Protein AF-A0A2J9E9S9-F1 (afdb_monomer)

Nearest PDB structures (foldseek):
  7sg7-assembly1_B  TM=8.277E-01  e=3.838E-14  Lederbergvirus Sf6
  1lkt-assembly2_D  TM=9.061E-01  e=2.021E-12  Lederbergvirus P22
  2xc1-assembly1_A  TM=7.843E-01  e=7.032E-14  Lederbergvirus P22
  2vnl-assembly1_A  TM=7.773E-01  e=2.001E-13  Lederbergvirus P22
  2vky-assembly1_B  TM=6.158E-01  e=5.054E-14  Lederbergvirus P22

Secondary structure (DSSP, 8-state):
-------EE---SSSS-EETTEEEE-TT-EEEEESTTS-TTSGGGB--EEEEPTTS-EEEEPSSEEE-TTS-EEETTEE--EEESS--EEEEE-TTS-EEEEES-SGGG-HHHHHHHHHSTTGGGSSB-TTSSBHHHHHHHHTSTTHHHH-B-TTS-BHHHHHHHHHHHHHHHHHHHHHHHHHHHHHTT--EEEEEEESHHHHTB-SS-TTEE---TT-SS-EESS-HHHHHHHHHHHHH-S-EEEEEEE-TT--HHHHHHH--S----SEEEEE--HHHHHTT--HHHHHHHHHHHHHHHHHTT-EEEEE----TTTTSS-THHHHHHHHHHHHHHHTT-EEE-TTGGGTTS-TTTSBSSSS-B-HHHHHHHHHHHHHHHHHTTTSTT---B-S-EEE-TT---SSEEEE-TT---EEESTT-SSTT--EEEE-TT---EEEEEEEE-SSEEEEEEEEE--TTTEEEEESPPPP--SS---GGGG--GGGSTT--STT-----SEE----STTTTTTS-EEEEEEESSEEEEEEEEE-TTT--SS-EEEEEEEEEE--TTT--SS--TTS----SEEEEEEEES---TT--SPPPPB----EEEEPPGGGSPPTT--TT-S--EEEEEEEEETTEEEEEEEEEEEEE--SSSSEEEEEEEEES-SSEEEEEEEEEE--EEEEE-TT-BTTTTBSSSPEEEE-S-STT----TTSEEEEEEEEE--SBEEEEEEEEE------------

Foldseek 3Di:
DPDPQDWAWPADLPRFQAFLVDRAALAFKWKFKFAAQDDRVDPVGGDWKWWQDPVRDTDTDDDTFTAHRRRATDDPRHRTIMTDSDWIWMWMAGNVGHTRDTDSTRVVSDPVVLVVCCVDPCVQQVADDPPPGGSVVVVVCCVDPCVQVPDADPVGHGNVRVCVVVVLVVLQVLQQVLLVVQLVCLQVQEEFFEEEAEACLLLAAFDFFLQWDQDDDPENGIHAPAALQNLLQVLSCVFRVHRYHYHGHYYYLDALQVSLVPVVDQPPGSEYEYEGQPNCVVVVPDLVVRLVSLLSVSVVCSVSSYHYAYEQQAFQQLCVVHCRSNVSSVVSCVSCVSSNHQYDPNSQLCVLPARLQFDSAGGGGHNLSSSSSSLQVSLCSQQSVSHPLADADPFKDKFFAPDRDSFKGKHKSQPQWDWFQPQALDPVRTKTKGAAQGWTKMKIKGFHPAQKKWKWWAWDDEAQFKKKAKADDDDDDPGDHDPSNRPDSQQYLQQQWNFLGFAGMDTDGDPPVCPCHSPTHGDFMDGGGGMIMMMMTGPRRGHGNHMIITGIMIIGHDHSNPGGRDDDPPDDDDDDWDKWKDKPPDDDPPDDDDDFFDWDFKDWAEDDLQQDADPVLDQQRGDKKKKKKWWDDDVRPPHIKIWIWIWGGDDSAQWTDTGTDDIPDPQKDFPTKGKDAFDWDQPDAALNDRRRGHSVHTRTGGHPDPPPYIYGSRRIIMITGMDGGDGTTMMIMMIDGNPDDPPPPPPDD

pLDDT: mean 80.74, std 15.9, range [24.23, 98.69]

Radius of gyration: 47.9 Å; Cα contacts (8 Å, |Δi|>4): 1697; chains: 1; bounding box: 118×65×141 Å

Structure (mmCIF, N/CA/C/O backbone):
data_AF-A0A2J9E9S9-F1
#
_entry.id   AF-A0A2J9E9S9-F1
#
loop_
_atom_site.group_PDB
_atom_site.id
_atom_site.type_symbol
_atom_site.label_atom_id
_atom_site.label_alt_id
_atom_site.label_comp_id
_atom_site.label_asym_id
_atom_site.label_entity_id
_atom_site.label_seq_id
_atom_site.pdbx_PDB_ins_code
_atom_site.Cartn_x
_atom_site.Cartn_y
_atom_site.Cartn_z
_atom_site.occupancy
_atom_site.B_iso_or_equiv
_atom_site.auth_seq_id
_atom_site.auth_comp_id
_atom_site.auth_asym_id
_atom_site.auth_atom_id
_atom_site.pdbx_PDB_model_num
ATOM 1 N N . MET A 1 1 ? 62.667 -10.399 -57.008 1.00 34.78 1 MET A N 1
ATOM 2 C CA . MET A 1 1 ? 61.565 -11.067 -57.727 1.00 34.78 1 MET A CA 1
ATOM 3 C C . MET A 1 1 ? 62.174 -12.243 -58.458 1.00 34.78 1 MET A C 1
ATOM 5 O O . MET A 1 1 ? 63.194 -12.040 -59.102 1.00 34.78 1 MET A O 1
ATOM 9 N N . ALA A 1 2 ? 61.636 -13.449 -58.279 1.00 30.42 2 ALA A N 1
ATOM 10 C CA . ALA A 1 2 ? 61.960 -14.555 -59.172 1.00 30.42 2 ALA A CA 1
ATOM 11 C C . ALA A 1 2 ? 61.133 -14.348 -60.442 1.00 30.42 2 ALA A C 1
ATOM 13 O O . ALA A 1 2 ? 59.928 -14.126 -60.339 1.00 30.42 2 ALA A O 1
ATOM 14 N N . ASP A 1 3 ? 61.788 -14.344 -61.597 1.00 34.50 3 ASP A N 1
ATOM 15 C CA . ASP A 1 3 ? 61.120 -14.145 -62.877 1.00 34.50 3 ASP A CA 1
ATOM 16 C C . ASP A 1 3 ? 60.377 -15.442 -63.227 1.00 34.50 3 ASP A C 1
ATOM 18 O O . ASP A 1 3 ? 61.000 -16.472 -63.494 1.00 34.50 3 ASP A O 1
ATOM 22 N N . ILE A 1 4 ? 59.046 -15.440 -63.107 1.00 38.62 4 ILE A N 1
ATOM 23 C CA . ILE A 1 4 ? 58.233 -16.630 -63.374 1.00 38.62 4 ILE A CA 1
ATOM 24 C C . ILE A 1 4 ? 58.089 -16.746 -64.888 1.00 38.62 4 ILE A C 1
ATOM 26 O O . ILE A 1 4 ? 57.205 -16.135 -65.485 1.00 38.62 4 ILE A O 1
ATOM 30 N N . THR A 1 5 ? 58.954 -17.547 -65.508 1.00 40.88 5 THR A N 1
ATOM 31 C CA . THR A 1 5 ? 58.857 -17.888 -66.932 1.00 40.88 5 THR A CA 1
ATOM 32 C C . THR A 1 5 ? 57.632 -18.782 -67.156 1.00 40.88 5 THR A C 1
ATOM 34 O O . THR A 1 5 ? 57.707 -20.011 -67.098 1.00 40.88 5 THR A O 1
ATOM 37 N N . ALA A 1 6 ? 56.470 -18.155 -67.336 1.00 47.12 6 ALA A N 1
ATOM 38 C CA . ALA A 1 6 ? 55.202 -18.841 -67.525 1.00 47.12 6 ALA A CA 1
ATOM 39 C C . ALA A 1 6 ? 55.142 -19.470 -68.924 1.00 47.12 6 ALA A C 1
ATOM 41 O O . ALA A 1 6 ? 55.056 -18.788 -69.942 1.00 47.12 6 ALA A O 1
ATOM 42 N N . ASN A 1 7 ? 55.170 -20.800 -68.963 1.00 49.59 7 ASN A N 1
ATOM 43 C CA . ASN A 1 7 ? 55.003 -21.582 -70.181 1.00 49.59 7 ASN A CA 1
ATOM 44 C C . ASN A 1 7 ? 53.515 -21.623 -70.578 1.00 49.59 7 ASN A C 1
ATOM 46 O O . ASN A 1 7 ? 52.771 -22.483 -70.106 1.00 49.59 7 ASN A O 1
ATOM 50 N N . VAL A 1 8 ? 53.081 -20.705 -71.444 1.00 56.50 8 VAL A N 1
ATOM 51 C CA . VAL A 1 8 ? 51.687 -20.611 -71.908 1.00 56.50 8 VAL A CA 1
ATOM 52 C C . VAL A 1 8 ? 51.481 -21.551 -73.095 1.00 56.50 8 VAL A C 1
ATOM 54 O O . VAL A 1 8 ? 52.153 -21.431 -74.120 1.00 56.50 8 VAL A O 1
ATOM 57 N N . VAL A 1 9 ? 50.555 -22.505 -72.973 1.00 60.78 9 VAL A N 1
ATOM 58 C CA . VAL A 1 9 ? 50.230 -23.446 -74.057 1.00 60.78 9 VAL A CA 1
ATOM 59 C C . VAL A 1 9 ? 49.475 -22.718 -75.169 1.00 60.78 9 VAL A C 1
ATOM 61 O O . VAL A 1 9 ? 48.463 -22.066 -74.925 1.00 60.78 9 VAL A O 1
ATOM 64 N N . VAL A 1 10 ? 49.935 -22.879 -76.409 1.00 58.09 10 VAL A N 1
ATOM 65 C CA . VAL A 1 10 ? 49.230 -22.397 -77.601 1.00 58.09 10 VAL A CA 1
ATOM 66 C C . VAL A 1 10 ? 48.124 -23.397 -77.941 1.00 58.09 10 VAL A C 1
ATOM 68 O O . VAL A 1 10 ? 48.303 -24.347 -78.707 1.00 58.09 10 VAL A O 1
ATOM 71 N N . SER A 1 11 ? 46.963 -23.183 -77.332 1.00 63.50 11 SER A N 1
ATOM 72 C CA . SER A 1 11 ? 45.715 -23.883 -77.625 1.00 63.50 11 SER A CA 1
ATOM 73 C C . SER A 1 11 ? 44.580 -22.879 -77.752 1.00 63.50 11 SER A C 1
ATOM 75 O O . SER A 1 11 ? 44.524 -21.904 -77.006 1.00 63.50 11 SER A O 1
ATOM 77 N N . MET A 1 12 ? 43.639 -23.135 -78.658 1.00 64.81 12 MET A N 1
ATOM 78 C CA . MET A 1 12 ? 42.375 -22.405 -78.659 1.00 64.81 12 MET A CA 1
ATOM 79 C C . MET A 1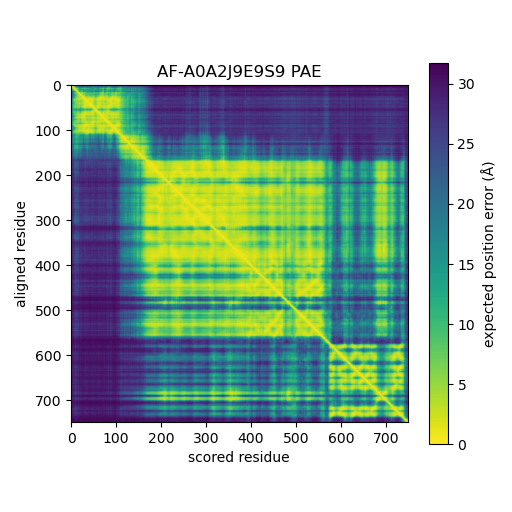 12 ? 41.647 -22.641 -77.319 1.00 64.81 12 MET A C 1
ATOM 81 O O . MET A 1 12 ? 41.652 -23.781 -76.848 1.00 64.81 12 MET A O 1
ATOM 85 N N . PRO A 1 13 ? 41.001 -21.621 -76.711 1.00 60.88 13 PRO A N 1
ATOM 86 C CA . PRO A 1 13 ? 40.265 -21.787 -75.449 1.00 60.88 13 PRO A CA 1
ATOM 87 C C . PRO A 1 13 ? 39.194 -22.896 -75.487 1.00 60.88 13 PRO A C 1
ATOM 89 O O . PRO A 1 13 ? 38.849 -23.476 -74.462 1.00 60.88 13 PRO A O 1
ATOM 92 N N . SER A 1 14 ? 38.713 -23.253 -76.682 1.00 54.00 14 SER A N 1
ATOM 93 C CA . SER A 1 14 ? 38.018 -24.511 -76.974 1.00 54.00 14 SER A CA 1
ATOM 94 C C . SER A 1 14 ? 38.977 -25.541 -77.592 1.00 54.00 14 SER A C 1
ATOM 96 O O . SER A 1 14 ? 39.579 -25.255 -78.622 1.00 54.00 14 SER A O 1
ATOM 98 N N . GLN A 1 15 ? 39.052 -26.760 -77.040 1.00 57.81 15 GLN A N 1
ATOM 99 C CA . GLN A 1 15 ? 40.064 -27.812 -77.319 1.00 57.81 15 GLN A CA 1
ATOM 100 C C . GLN A 1 15 ? 40.328 -28.250 -78.789 1.00 57.81 15 GLN A C 1
ATOM 102 O O . GLN A 1 15 ? 41.232 -29.055 -79.012 1.00 57.81 15 GLN A O 1
ATOM 107 N N . LEU A 1 16 ? 39.581 -27.771 -79.789 1.00 66.62 16 LEU A N 1
ATOM 108 C CA . LEU A 1 16 ? 39.723 -28.122 -81.211 1.00 66.62 16 LEU A CA 1
ATOM 109 C C . LEU A 1 16 ? 39.628 -26.868 -82.093 1.00 66.62 16 LEU A C 1
ATOM 111 O O . LEU A 1 16 ? 38.658 -26.116 -81.982 1.00 66.62 16 LEU A O 1
ATOM 115 N N . PHE A 1 17 ? 40.568 -26.682 -83.029 1.00 67.38 17 PHE A N 1
ATOM 116 C CA . PHE A 1 17 ? 40.478 -25.602 -84.018 1.00 67.38 17 PHE A CA 1
ATOM 117 C C . PHE A 1 17 ? 39.453 -25.972 -85.102 1.00 67.38 17 PHE A C 1
ATOM 119 O O . PHE A 1 17 ? 39.698 -26.809 -85.978 1.00 67.38 17 PHE A O 1
ATOM 126 N N . THR A 1 18 ? 38.284 -25.339 -85.033 1.00 70.69 18 THR A N 1
ATOM 127 C CA . THR A 1 18 ? 37.165 -25.507 -85.975 1.00 70.69 18 THR A CA 1
ATOM 128 C C . THR A 1 18 ? 36.947 -24.239 -86.809 1.00 70.69 18 THR A C 1
ATOM 130 O O . THR A 1 18 ? 37.604 -23.227 -86.582 1.00 70.69 18 THR A O 1
ATOM 133 N N . ALA A 1 19 ? 36.072 -24.276 -87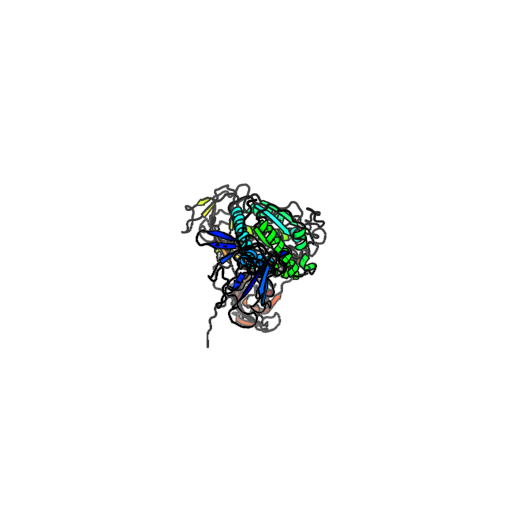.816 1.00 72.50 19 ALA A N 1
ATOM 134 C CA . ALA A 1 19 ? 35.695 -23.087 -88.583 1.00 72.50 19 ALA A CA 1
ATOM 135 C C . ALA A 1 19 ? 34.688 -22.210 -87.817 1.00 72.50 19 ALA A C 1
ATOM 137 O O . ALA A 1 19 ? 33.739 -22.712 -87.220 1.00 72.50 19 ALA A O 1
ATOM 138 N N . SER A 1 20 ? 34.828 -20.883 -87.903 1.00 71.56 20 SER A N 1
ATOM 139 C CA . SER A 1 20 ? 34.003 -19.926 -87.137 1.00 71.56 20 SER A CA 1
ATOM 140 C C . SER A 1 20 ? 32.500 -19.980 -87.442 1.00 71.56 20 SER A C 1
ATOM 142 O O . SER A 1 20 ? 31.688 -19.511 -86.648 1.00 71.56 20 SER A O 1
ATOM 144 N N . ARG A 1 21 ? 32.119 -20.550 -88.593 1.00 72.44 21 ARG A N 1
ATOM 145 C CA . ARG A 1 21 ? 30.733 -20.618 -89.090 1.00 72.44 21 ARG A CA 1
ATOM 146 C C . ARG A 1 21 ? 30.216 -22.043 -89.319 1.00 72.44 21 ARG A C 1
ATOM 148 O O . ARG A 1 21 ? 29.104 -22.202 -89.812 1.00 72.44 21 ARG A O 1
ATOM 155 N N . ALA A 1 22 ? 31.006 -23.075 -89.011 1.00 69.75 22 ALA A N 1
ATOM 156 C CA . ALA A 1 22 ? 30.619 -24.473 -89.214 1.00 69.75 22 ALA A CA 1
ATOM 157 C C . ALA A 1 22 ? 31.423 -25.415 -88.308 1.00 69.75 22 ALA A C 1
ATOM 159 O O . ALA A 1 22 ? 32.634 -25.263 -88.174 1.00 69.75 22 ALA A O 1
ATOM 160 N N . PHE A 1 23 ? 30.779 -26.452 -87.764 1.00 69.12 23 PHE A N 1
ATOM 161 C CA . PHE A 1 23 ? 31.426 -27.452 -86.904 1.00 69.12 23 PHE A CA 1
ATOM 162 C C . PHE A 1 23 ? 32.269 -28.455 -87.721 1.00 69.12 23 PHE A C 1
ATOM 164 O O . PHE A 1 23 ? 31.962 -29.641 -87.831 1.00 69.12 23 PHE A O 1
ATOM 171 N N . LYS A 1 24 ? 33.324 -27.939 -88.358 1.00 78.31 24 LYS A N 1
ATOM 172 C CA . LYS A 1 24 ? 34.293 -28.649 -89.198 1.00 78.31 24 LYS A CA 1
ATOM 173 C C . LYS A 1 24 ? 35.699 -28.268 -88.737 1.00 78.31 24 LYS A C 1
ATOM 175 O O . LYS A 1 24 ? 35.940 -27.101 -88.438 1.00 78.31 24 LYS A O 1
ATOM 180 N N . ALA A 1 25 ? 36.620 -29.229 -88.713 1.00 78.25 25 ALA A N 1
ATOM 181 C CA . ALA A 1 25 ? 38.037 -28.982 -88.453 1.00 78.25 25 ALA A CA 1
ATOM 182 C C . ALA A 1 25 ? 38.625 -27.934 -89.416 1.00 78.25 25 ALA A C 1
ATOM 184 O O . ALA A 1 25 ? 38.327 -27.956 -90.616 1.00 78.25 25 ALA A O 1
ATOM 185 N N . LEU A 1 26 ? 39.499 -27.059 -88.909 1.00 82.94 26 LEU A N 1
ATOM 186 C CA . LEU A 1 26 ? 40.171 -26.030 -89.709 1.00 82.94 26 LEU A CA 1
ATOM 187 C C . LEU A 1 26 ? 41.379 -26.584 -90.486 1.00 82.94 26 LEU A C 1
ATOM 189 O O . LEU A 1 26 ? 42.513 -26.131 -90.348 1.00 82.94 26 LEU A O 1
ATOM 193 N N . ALA A 1 27 ? 41.117 -27.613 -91.289 1.00 83.25 27 ALA A N 1
ATOM 194 C CA . ALA A 1 27 ? 42.110 -28.356 -92.050 1.00 83.25 27 ALA A CA 1
ATOM 195 C C . ALA A 1 27 ? 42.949 -27.453 -92.969 1.00 83.25 27 ALA A C 1
ATOM 197 O O . ALA A 1 27 ? 42.404 -26.717 -93.789 1.00 83.25 27 ALA A O 1
ATOM 198 N N . GLY A 1 28 ? 44.278 -27.527 -92.846 1.00 84.12 28 GLY A N 1
ATOM 199 C CA . GLY A 1 28 ? 45.210 -26.691 -93.611 1.00 84.12 28 GLY A CA 1
ATOM 200 C C . GLY A 1 28 ? 45.292 -25.235 -93.138 1.00 84.12 28 GLY A C 1
ATOM 201 O O . GLY A 1 28 ? 46.001 -24.443 -93.758 1.00 84.12 28 GLY A O 1
ATOM 202 N N . GLY A 1 29 ? 44.590 -24.881 -92.056 1.00 88.44 29 GLY A N 1
ATOM 203 C CA . GLY A 1 29 ? 44.641 -23.558 -91.447 1.00 88.44 29 GLY A CA 1
ATOM 204 C C . GLY A 1 29 ? 46.000 -23.217 -90.832 1.00 88.44 29 GLY A C 1
ATOM 205 O O . GLY A 1 29 ? 46.878 -24.069 -90.660 1.00 88.44 29 GLY A O 1
ATOM 206 N N . LYS A 1 30 ? 46.158 -21.937 -90.501 1.00 91.25 30 LYS A N 1
ATOM 207 C CA . LYS A 1 30 ? 47.388 -21.313 -90.008 1.00 91.25 30 LYS A CA 1
ATOM 208 C C . LYS A 1 30 ? 47.121 -20.593 -88.694 1.00 91.25 30 LYS A C 1
ATOM 210 O O . LYS A 1 30 ? 46.177 -19.811 -88.600 1.00 91.25 30 LYS A O 1
ATOM 215 N N . ILE A 1 31 ? 47.978 -20.815 -87.707 1.00 91.56 31 ILE A N 1
ATOM 216 C CA . ILE A 1 31 ? 47.947 -20.114 -86.422 1.00 91.56 31 ILE A CA 1
ATOM 217 C C . ILE A 1 31 ? 49.133 -19.153 -86.373 1.00 91.56 31 ILE A C 1
ATOM 219 O O . ILE A 1 31 ? 50.272 -19.546 -86.644 1.00 91.56 31 ILE A O 1
ATOM 223 N N . TYR A 1 32 ? 48.845 -17.909 -86.012 1.00 92.44 32 TYR A N 1
ATOM 224 C CA . TYR A 1 32 ? 49.805 -16.836 -85.795 1.00 92.44 32 TYR A CA 1
ATOM 225 C C . TYR A 1 32 ? 49.712 -16.366 -84.343 1.00 92.44 32 TYR A C 1
ATOM 227 O O . TYR A 1 32 ? 48.613 -16.171 -83.829 1.00 92.44 32 TYR A O 1
ATOM 235 N N . ILE A 1 33 ? 50.862 -16.168 -83.709 1.00 92.94 33 ILE A N 1
ATOM 236 C CA . ILE A 1 33 ? 51.047 -15.879 -82.287 1.00 92.94 33 ILE A CA 1
ATOM 237 C C . ILE A 1 33 ? 51.923 -14.631 -82.150 1.00 92.94 33 ILE A C 1
ATOM 239 O O . ILE A 1 33 ? 53.019 -14.575 -82.713 1.00 92.94 33 ILE A O 1
ATOM 243 N N . GLY A 1 34 ? 51.462 -13.621 -81.419 1.00 92.06 34 GLY A N 1
ATOM 244 C CA . GLY A 1 34 ? 52.138 -12.324 -81.349 1.00 92.06 34 GLY A CA 1
ATOM 245 C C . GLY A 1 34 ? 51.998 -11.622 -80.011 1.00 92.06 34 GLY A C 1
ATOM 246 O O . GLY A 1 34 ? 51.490 -12.179 -79.044 1.00 92.06 34 GLY A O 1
ATOM 247 N N . LYS A 1 35 ? 52.485 -10.386 -79.948 1.00 90.25 35 LYS A N 1
ATOM 248 C CA . LYS A 1 35 ? 52.410 -9.546 -78.750 1.00 90.25 35 LYS A CA 1
ATOM 249 C C . LYS A 1 35 ? 50.950 -9.221 -78.439 1.00 90.25 35 LYS A C 1
ATOM 251 O O . LYS A 1 35 ? 50.165 -8.974 -79.360 1.00 90.25 35 LYS A O 1
ATOM 256 N N . ILE A 1 36 ? 50.609 -9.193 -77.152 1.00 89.69 36 ILE A N 1
ATOM 257 C CA . ILE A 1 36 ? 49.271 -8.836 -76.660 1.00 89.69 36 ILE A CA 1
ATOM 258 C C . ILE A 1 36 ? 48.765 -7.542 -77.323 1.00 89.69 36 ILE A C 1
ATOM 260 O O . ILE A 1 36 ? 49.529 -6.604 -77.548 1.00 89.69 36 ILE A O 1
ATOM 264 N N . ASP A 1 37 ? 47.477 -7.539 -77.668 1.00 87.00 37 ASP A N 1
ATOM 265 C CA . ASP A 1 37 ? 46.735 -6.466 -78.341 1.00 87.00 37 ASP A CA 1
ATOM 266 C C . ASP A 1 37 ? 47.286 -6.054 -79.735 1.00 87.00 37 ASP A C 1
ATOM 268 O O . ASP A 1 37 ? 46.885 -5.029 -80.288 1.00 87.00 37 ASP A O 1
ATOM 272 N N . THR A 1 38 ? 48.159 -6.865 -80.357 1.00 90.06 38 THR A N 1
ATOM 273 C CA . THR A 1 38 ? 48.663 -6.650 -81.734 1.00 90.06 38 THR A CA 1
ATOM 274 C C . THR A 1 38 ? 48.217 -7.740 -82.715 1.00 90.06 38 THR A C 1
ATOM 276 O O . THR A 1 38 ? 47.894 -8.859 -82.309 1.00 90.06 38 THR A O 1
ATOM 279 N N . ASP A 1 39 ? 48.193 -7.424 -84.015 1.00 90.12 39 ASP A N 1
ATOM 280 C CA . ASP A 1 39 ? 47.927 -8.382 -85.100 1.00 90.12 39 ASP A CA 1
ATOM 281 C C . ASP A 1 39 ? 49.165 -9.271 -85.353 1.00 90.12 39 ASP A C 1
ATOM 283 O O . ASP A 1 39 ? 50.192 -8.752 -85.807 1.00 90.12 39 ASP A O 1
ATOM 287 N N . PRO A 1 40 ? 49.101 -10.592 -85.092 1.00 91.06 40 PRO A N 1
ATOM 288 C CA . PRO A 1 40 ? 50.239 -11.497 -85.217 1.00 91.06 40 PRO A CA 1
ATOM 289 C C . PRO A 1 40 ? 50.495 -11.972 -86.657 1.00 91.06 40 PRO A C 1
ATOM 291 O O . PRO A 1 40 ? 51.492 -12.650 -86.908 1.00 91.06 40 PRO A O 1
ATOM 294 N N . THR A 1 41 ? 49.641 -11.635 -87.629 1.00 89.69 41 THR A N 1
ATOM 295 C CA . THR A 1 41 ? 49.920 -11.930 -89.046 1.00 89.69 41 THR A CA 1
ATOM 296 C C . THR A 1 41 ? 51.089 -11.092 -89.581 1.00 89.69 41 THR A C 1
ATOM 298 O O . THR A 1 41 ? 51.775 -11.508 -90.517 1.00 89.69 41 THR A O 1
ATOM 301 N N . ILE A 1 42 ? 51.384 -9.958 -88.931 1.00 91.69 42 ILE A N 1
ATOM 302 C CA . ILE A 1 42 ? 52.509 -9.070 -89.234 1.00 91.69 42 ILE A CA 1
ATOM 303 C C . ILE A 1 42 ? 53.794 -9.597 -88.553 1.00 91.69 42 ILE A C 1
ATOM 305 O O . ILE A 1 42 ? 53.835 -9.680 -87.324 1.00 91.69 42 ILE A O 1
ATOM 309 N N . PRO A 1 43 ? 54.890 -9.882 -89.289 1.00 88.81 43 PRO A N 1
ATOM 310 C CA . PRO A 1 43 ? 56.100 -10.485 -88.712 1.00 88.81 43 PRO A CA 1
ATOM 311 C C . PRO A 1 43 ? 56.763 -9.711 -87.558 1.00 88.81 43 PRO A C 1
ATOM 313 O O . PRO A 1 43 ? 57.332 -10.328 -86.666 1.00 88.81 43 PRO A O 1
ATOM 316 N N . SER A 1 44 ? 56.673 -8.375 -87.517 1.00 90.38 44 SER A N 1
ATOM 317 C CA . SER A 1 44 ? 57.222 -7.549 -86.418 1.00 90.38 44 SER A CA 1
ATOM 318 C C . SER A 1 44 ? 56.500 -7.725 -85.074 1.00 90.38 44 SER A C 1
ATOM 320 O O . SER A 1 44 ? 57.019 -7.343 -84.016 1.00 90.38 44 SER A O 1
ATOM 322 N N . ASN A 1 45 ? 55.284 -8.265 -85.127 1.00 92.12 45 ASN A N 1
ATOM 323 C CA . ASN A 1 45 ? 54.402 -8.453 -83.985 1.00 92.12 45 ASN A CA 1
ATOM 324 C C . ASN A 1 45 ? 54.474 -9.885 -83.441 1.00 92.12 45 ASN A C 1
ATOM 326 O O . ASN A 1 45 ? 54.001 -10.127 -82.335 1.00 92.12 45 ASN A O 1
ATOM 330 N N . GLN A 1 46 ? 55.067 -10.819 -84.190 1.00 91.94 46 GLN A N 1
ATOM 331 C CA . GLN A 1 46 ? 55.175 -12.224 -83.806 1.00 91.94 46 GLN A CA 1
ATOM 332 C C . GLN A 1 46 ? 56.136 -12.418 -82.627 1.00 91.94 46 GLN A C 1
ATOM 334 O O . GLN A 1 46 ? 57.173 -11.760 -82.534 1.00 91.94 46 GLN A O 1
ATOM 339 N N . VAL A 1 47 ? 55.783 -13.348 -81.738 1.00 90.25 47 VAL A N 1
ATOM 340 C CA . VAL A 1 47 ? 56.631 -13.802 -80.622 1.00 90.25 47 VAL A CA 1
ATOM 341 C C . VAL A 1 47 ? 57.174 -15.203 -80.909 1.00 90.25 47 VAL A C 1
ATOM 343 O O . VAL A 1 47 ? 56.669 -15.911 -81.785 1.00 90.25 47 VAL A O 1
ATOM 346 N N . GLN A 1 48 ? 58.233 -15.622 -80.215 1.00 91.12 48 GLN A N 1
ATOM 347 C CA . GLN A 1 48 ? 58.835 -16.931 -80.472 1.00 91.12 48 GLN A CA 1
ATOM 348 C C . GLN A 1 48 ? 57.958 -18.056 -79.905 1.00 91.12 48 GLN A C 1
ATOM 350 O O . GLN A 1 48 ? 57.711 -18.125 -78.702 1.00 91.12 48 GLN A O 1
ATOM 355 N N . VAL A 1 49 ? 57.535 -18.970 -80.781 1.00 89.38 49 VAL A N 1
ATOM 356 C CA . VAL A 1 49 ? 56.823 -20.200 -80.407 1.00 89.38 49 VAL A CA 1
ATOM 357 C C . VAL A 1 49 ? 57.812 -21.358 -80.308 1.00 89.38 49 VAL A C 1
ATOM 359 O O . VAL A 1 49 ? 58.742 -21.462 -81.112 1.00 89.38 49 VAL A O 1
ATOM 362 N N . TYR A 1 50 ? 57.590 -22.253 -79.352 1.00 86.56 50 TYR A N 1
ATOM 363 C CA . TYR A 1 50 ? 58.365 -23.473 -79.161 1.00 86.56 50 TYR A CA 1
ATOM 364 C C . TYR A 1 50 ? 57.464 -24.710 -79.226 1.00 86.56 50 TYR A C 1
ATOM 366 O O . TYR A 1 50 ? 56.284 -24.641 -78.885 1.00 86.56 50 TYR A O 1
ATOM 374 N N . VAL A 1 51 ? 58.022 -25.853 -79.624 1.00 85.81 51 VAL A N 1
ATOM 375 C CA . VAL A 1 51 ? 57.429 -27.182 -79.400 1.00 85.81 51 VAL A CA 1
ATOM 376 C C . VAL A 1 51 ? 58.081 -27.815 -78.178 1.00 85.81 51 VAL A C 1
ATOM 378 O O . VAL A 1 51 ? 59.306 -27.783 -78.045 1.00 85.81 51 VAL A O 1
ATOM 381 N N . SER A 1 52 ? 57.260 -28.398 -77.304 1.00 77.56 52 SER A N 1
ATOM 382 C CA . SER A 1 52 ? 57.722 -29.167 -76.145 1.00 77.56 52 SER A CA 1
ATOM 383 C C . SER A 1 52 ? 57.864 -30.647 -76.500 1.00 77.56 52 SER A C 1
ATOM 385 O O . SER A 1 52 ? 56.889 -31.283 -76.906 1.00 77.56 52 SER A O 1
ATOM 387 N N . ASN A 1 53 ? 59.066 -31.198 -76.330 1.00 73.81 53 ASN A N 1
ATOM 388 C CA . ASN A 1 53 ? 59.315 -32.637 -76.429 1.00 73.81 53 ASN A CA 1
ATOM 389 C C . ASN A 1 53 ? 58.954 -33.358 -75.117 1.00 73.81 53 ASN A C 1
ATOM 391 O O . ASN A 1 53 ? 58.942 -32.752 -74.048 1.00 73.81 53 ASN A O 1
ATOM 395 N N . GLU A 1 54 ? 58.766 -34.681 -75.167 1.00 69.25 54 GLU A N 1
ATOM 396 C CA . GLU A 1 54 ? 58.442 -35.512 -73.987 1.00 69.25 54 GLU A CA 1
ATOM 397 C C . GLU A 1 54 ? 59.482 -35.425 -72.851 1.00 69.25 54 GLU A C 1
ATOM 399 O O . GLU A 1 54 ? 59.153 -35.641 -71.689 1.00 69.25 54 GLU A O 1
ATOM 404 N N . ASN A 1 55 ? 60.730 -35.066 -73.169 1.00 68.75 55 ASN A N 1
ATOM 405 C CA . ASN A 1 55 ? 61.810 -34.851 -72.200 1.00 68.75 55 ASN A CA 1
ATOM 406 C C . ASN A 1 55 ? 61.878 -33.413 -71.634 1.00 68.75 55 ASN A C 1
ATOM 408 O O . ASN A 1 55 ? 62.852 -33.069 -70.968 1.00 68.75 55 ASN A O 1
ATOM 412 N N . GLY A 1 56 ? 60.897 -32.556 -71.937 1.00 64.31 56 GLY A N 1
ATOM 413 C CA . GLY A 1 56 ? 60.830 -31.162 -71.484 1.00 64.31 56 GLY A CA 1
ATOM 414 C C . GLY A 1 56 ? 61.701 -30.169 -72.264 1.00 64.31 56 GLY A C 1
ATOM 415 O O . GLY A 1 56 ? 61.636 -28.972 -71.988 1.00 64.31 56 GLY A O 1
ATOM 416 N N . SER A 1 57 ? 62.494 -30.615 -73.246 1.00 74.88 57 SER A N 1
ATOM 417 C CA . SER A 1 57 ? 63.261 -29.699 -74.104 1.00 74.88 57 SER A CA 1
ATOM 418 C C . SER A 1 57 ? 62.351 -28.903 -75.049 1.00 74.88 57 SER A C 1
ATOM 420 O O . SER A 1 57 ? 61.361 -29.426 -75.567 1.00 74.88 57 SER A O 1
ATOM 422 N N . GLN A 1 58 ? 62.700 -27.633 -75.273 1.00 80.88 58 GLN A N 1
ATOM 423 C CA . GLN A 1 58 ? 61.977 -26.705 -76.143 1.00 80.88 58 GLN A CA 1
ATOM 424 C C . GLN A 1 58 ? 62.727 -26.518 -77.468 1.00 80.88 58 GLN A C 1
ATOM 426 O O . GLN A 1 58 ? 63.910 -26.177 -77.470 1.00 80.88 58 GLN A O 1
ATOM 431 N N . ILE A 1 59 ? 62.038 -26.709 -78.596 1.00 85.00 59 ILE A N 1
ATOM 432 C CA . ILE A 1 59 ? 62.570 -26.442 -79.942 1.00 85.00 59 ILE A CA 1
ATOM 433 C C . ILE A 1 59 ? 61.867 -25.200 -80.506 1.00 85.00 59 ILE A C 1
ATOM 435 O O . ILE A 1 59 ? 60.638 -25.225 -80.588 1.00 85.00 59 ILE A O 1
ATOM 439 N N . PRO A 1 60 ? 62.579 -24.127 -80.905 1.00 87.19 60 PRO A N 1
ATOM 440 C CA . PRO A 1 60 ? 61.954 -22.962 -81.529 1.00 87.19 60 PRO A CA 1
ATOM 441 C C . PRO A 1 60 ? 61.395 -23.326 -82.910 1.00 87.19 60 PRO A C 1
ATOM 443 O O . PRO A 1 60 ? 62.074 -23.955 -83.723 1.00 87.19 60 PRO A O 1
ATOM 446 N N . VAL A 1 61 ? 60.157 -22.913 -83.185 1.00 87.75 61 VAL A N 1
ATOM 447 C CA . VAL A 1 61 ? 59.446 -23.212 -84.434 1.00 87.75 61 VAL A CA 1
ATOM 448 C C . VAL A 1 61 ? 59.087 -21.918 -85.173 1.00 87.75 61 VAL A C 1
ATOM 450 O O . VAL A 1 61 ? 58.596 -20.979 -84.542 1.00 87.75 61 VAL A O 1
ATOM 453 N N . PRO A 1 62 ? 59.322 -21.831 -86.500 1.00 87.50 62 PRO A N 1
ATOM 454 C CA . PRO A 1 62 ? 58.879 -20.695 -87.302 1.00 87.50 62 PRO A CA 1
ATOM 455 C C . PRO A 1 62 ? 57.353 -20.663 -87.442 1.00 87.50 62 PRO A C 1
ATOM 457 O O . PRO A 1 62 ? 56.693 -21.698 -87.501 1.00 87.50 62 PRO A O 1
ATOM 460 N N . GLN A 1 63 ? 56.806 -19.457 -87.551 1.00 90.50 63 GLN A N 1
ATOM 461 C CA . GLN A 1 63 ? 55.382 -19.225 -87.773 1.00 90.50 63 GLN A CA 1
ATOM 462 C C . GLN A 1 63 ? 55.066 -19.033 -89.271 1.00 90.50 63 GLN A C 1
ATOM 464 O O . GLN A 1 63 ? 55.941 -18.586 -90.017 1.00 90.50 63 GLN A O 1
ATOM 469 N N . PRO A 1 64 ? 53.834 -19.322 -89.740 1.00 91.00 64 PRO A N 1
ATOM 470 C CA . PRO A 1 64 ? 52.680 -19.820 -88.984 1.00 91.00 64 PRO A CA 1
ATOM 471 C C . PRO A 1 64 ? 52.783 -21.297 -88.596 1.00 91.00 64 PRO A C 1
ATOM 473 O O . PRO A 1 64 ? 53.385 -22.105 -89.303 1.00 91.00 64 PRO A O 1
ATOM 476 N N . LEU A 1 65 ? 52.102 -21.661 -87.510 1.00 90.75 65 LEU A N 1
ATOM 477 C CA . LEU A 1 65 ? 51.890 -23.059 -87.131 1.00 90.75 65 LEU A CA 1
ATOM 478 C C . LEU A 1 65 ? 50.770 -23.639 -88.006 1.00 90.75 65 LEU A C 1
ATOM 480 O O . LEU A 1 65 ? 49.768 -22.966 -88.252 1.00 90.75 65 LEU A O 1
ATOM 484 N N . LEU A 1 66 ? 50.921 -24.875 -88.481 1.00 89.12 66 LEU A N 1
ATOM 485 C CA . LEU A 1 66 ? 49.966 -25.497 -89.405 1.00 89.12 66 LEU A CA 1
ATOM 486 C C . LEU A 1 66 ? 48.940 -26.357 -88.665 1.00 89.12 66 LEU A C 1
ATOM 488 O O . LEU A 1 66 ? 49.283 -27.028 -87.695 1.00 89.12 66 LEU A O 1
ATOM 492 N N . ILE A 1 67 ? 47.703 -26.392 -89.160 1.00 88.44 67 ILE A N 1
ATOM 493 C CA . ILE A 1 67 ? 46.621 -27.242 -88.645 1.00 88.44 67 ILE A CA 1
ATOM 494 C C . ILE A 1 67 ? 46.402 -28.433 -89.592 1.00 88.44 67 ILE A C 1
ATOM 496 O O . ILE A 1 67 ? 46.237 -28.267 -90.803 1.00 88.44 67 ILE A O 1
ATOM 500 N N . ASN A 1 68 ? 46.385 -29.654 -89.054 1.00 86.19 68 ASN A N 1
ATOM 501 C CA . ASN A 1 68 ? 46.151 -30.870 -89.837 1.00 86.19 68 ASN A CA 1
ATOM 502 C C . ASN A 1 68 ? 44.669 -31.085 -90.198 1.00 86.19 68 ASN A C 1
ATOM 504 O O . ASN A 1 68 ? 43.777 -30.371 -89.748 1.00 86.19 68 ASN A O 1
ATOM 508 N N . GLN A 1 69 ? 44.398 -32.127 -90.989 1.00 83.19 69 GLN A N 1
ATOM 509 C CA . GLN A 1 69 ? 43.047 -32.484 -91.448 1.00 83.19 69 GLN A CA 1
ATOM 510 C C . GLN A 1 69 ? 42.038 -32.756 -90.312 1.00 83.19 69 GLN A C 1
ATOM 512 O O . GLN A 1 69 ? 40.834 -32.674 -90.539 1.00 83.19 69 GLN A O 1
ATOM 517 N N . ALA A 1 70 ? 42.511 -33.052 -89.096 1.00 79.69 70 ALA A N 1
ATOM 518 C CA . ALA A 1 70 ? 41.684 -33.310 -87.918 1.00 79.69 70 ALA A CA 1
ATOM 519 C C . ALA A 1 70 ? 41.507 -32.082 -86.997 1.00 79.69 70 ALA A C 1
ATOM 521 O O . ALA A 1 70 ? 40.830 -32.190 -85.979 1.00 79.69 70 ALA A O 1
ATOM 522 N N . GLY A 1 71 ? 42.069 -30.914 -87.341 1.00 82.69 71 GLY A N 1
ATOM 523 C CA . GLY A 1 71 ? 41.905 -29.678 -86.560 1.00 82.69 71 GLY A CA 1
ATOM 524 C C . GLY A 1 71 ? 42.924 -29.497 -85.429 1.00 82.69 71 GLY A C 1
ATOM 525 O O . GLY A 1 71 ? 42.718 -28.660 -84.551 1.00 82.69 71 GLY A O 1
ATOM 526 N N . TYR A 1 72 ? 44.022 -30.260 -85.446 1.00 83.81 72 TYR A N 1
ATOM 527 C CA . TYR A 1 72 ? 45.109 -30.149 -84.469 1.00 83.81 72 TYR A CA 1
ATOM 528 C C . TYR A 1 72 ? 46.322 -29.416 -85.050 1.00 83.81 72 TYR A C 1
ATOM 530 O O . TYR A 1 72 ? 46.660 -29.648 -86.216 1.00 83.81 72 TYR A O 1
ATOM 538 N N . PRO A 1 73 ? 47.022 -28.589 -84.255 1.00 86.44 73 PRO A N 1
ATOM 539 C CA . PRO A 1 73 ? 48.270 -27.977 -84.681 1.00 86.44 73 PRO A CA 1
ATOM 540 C C . PRO A 1 73 ? 49.373 -29.045 -84.810 1.00 86.44 73 PRO A C 1
ATOM 542 O O . PRO A 1 73 ? 49.468 -29.969 -83.995 1.00 86.44 73 PRO A O 1
ATOM 545 N N . VAL A 1 74 ? 50.207 -28.934 -85.846 1.00 85.50 74 VAL A N 1
ATOM 546 C CA . VAL A 1 74 ? 51.240 -29.923 -86.188 1.00 85.50 74 VAL A CA 1
ATOM 547 C C . VAL A 1 74 ? 52.610 -29.309 -86.455 1.00 85.50 74 VAL A C 1
ATOM 549 O O . VAL A 1 74 ? 52.733 -28.248 -87.065 1.00 85.50 74 VAL A O 1
ATOM 552 N N . TYR A 1 75 ? 53.654 -30.039 -86.061 1.00 85.25 75 TYR A N 1
ATOM 553 C CA . TYR A 1 75 ? 55.048 -29.779 -86.421 1.00 85.25 75 TYR A CA 1
ATOM 554 C C . TYR A 1 75 ? 55.600 -31.002 -87.161 1.00 85.25 75 TYR A C 1
ATOM 556 O O . TYR A 1 75 ? 55.381 -32.136 -86.740 1.00 85.25 75 TYR A O 1
ATOM 564 N N . GLY A 1 76 ? 56.235 -30.802 -88.320 1.00 81.12 76 GLY A N 1
ATOM 565 C CA . GLY A 1 76 ? 56.707 -31.915 -89.162 1.00 81.12 76 GLY A CA 1
ATOM 566 C C . GLY A 1 76 ? 55.610 -32.894 -89.626 1.00 81.12 76 GLY A C 1
ATOM 567 O O . GLY A 1 76 ? 55.917 -34.019 -90.003 1.00 81.12 76 GLY A O 1
ATOM 568 N N . GLY A 1 77 ? 54.332 -32.495 -89.570 1.00 79.56 77 GLY A N 1
ATOM 569 C CA . GLY A 1 77 ? 53.173 -33.347 -89.874 1.00 79.56 77 GLY A CA 1
ATOM 570 C C . GLY A 1 77 ? 52.627 -34.165 -88.694 1.00 79.56 77 GLY A C 1
ATOM 571 O O . GLY A 1 77 ? 51.543 -34.735 -88.816 1.00 79.56 77 GLY A O 1
ATOM 572 N N . GLN A 1 78 ? 53.310 -34.188 -87.545 1.00 81.25 78 GLN A N 1
ATOM 573 C CA . GLN A 1 78 ? 52.842 -34.837 -86.314 1.00 81.25 78 GLN A CA 1
ATOM 574 C C . GLN A 1 78 ? 52.160 -33.829 -85.380 1.00 81.25 78 GLN A C 1
ATOM 576 O O . GLN A 1 78 ? 52.521 -32.653 -85.364 1.00 81.25 78 GLN A O 1
ATOM 581 N N . ILE A 1 79 ? 51.170 -34.280 -84.600 1.00 81.50 79 ILE A N 1
ATOM 582 C CA . ILE A 1 79 ? 50.496 -33.440 -83.594 1.00 81.50 79 ILE A CA 1
ATOM 583 C C . ILE A 1 79 ? 51.511 -33.057 -82.520 1.00 81.50 79 ILE A C 1
ATOM 585 O O . ILE A 1 79 ? 52.127 -33.928 -81.913 1.00 81.50 79 ILE A O 1
ATOM 589 N N . ALA A 1 80 ? 51.666 -31.755 -82.293 1.00 80.62 80 ALA A N 1
ATOM 590 C CA . ALA A 1 80 ? 52.655 -31.206 -81.376 1.00 80.62 80 ALA A CA 1
ATOM 591 C C . ALA A 1 80 ? 52.000 -30.223 -80.400 1.00 80.62 80 ALA A C 1
ATOM 593 O O . ALA A 1 80 ? 51.045 -29.524 -80.744 1.00 80.62 80 ALA A O 1
ATOM 594 N N . LYS A 1 81 ? 52.529 -30.155 -79.173 1.00 79.88 81 LYS A N 1
ATOM 595 C CA . LYS A 1 81 ? 52.154 -29.119 -78.205 1.00 79.88 81 LYS A CA 1
ATOM 596 C C . LYS A 1 81 ? 53.065 -27.916 -78.389 1.00 79.88 81 LYS A C 1
ATOM 598 O O . LYS A 1 81 ? 54.277 -28.013 -78.192 1.00 79.88 81 LYS A O 1
ATOM 603 N N . PHE A 1 82 ? 52.452 -26.800 -78.756 1.00 85.19 82 PHE A N 1
ATOM 604 C CA . PHE A 1 82 ? 53.112 -25.517 -78.934 1.00 85.19 82 PHE A CA 1
ATOM 605 C C . PHE A 1 82 ? 52.979 -24.672 -77.669 1.00 85.19 82 PHE A C 1
ATOM 607 O O . PHE A 1 82 ? 51.992 -24.786 -76.940 1.00 85.19 82 PHE A O 1
ATOM 614 N N . MET A 1 83 ? 53.972 -23.831 -77.404 1.00 82.19 83 MET A N 1
ATOM 615 C CA . MET A 1 83 ? 54.029 -22.989 -76.213 1.00 82.19 83 MET A CA 1
ATOM 616 C C . MET A 1 83 ? 54.783 -21.683 -76.476 1.00 82.19 83 MET A C 1
ATOM 618 O O . MET A 1 83 ? 55.697 -21.642 -77.304 1.00 82.19 83 MET A O 1
ATOM 622 N N . THR A 1 84 ? 54.432 -20.637 -75.736 1.00 83.31 84 THR A N 1
ATOM 623 C CA . THR A 1 84 ? 55.215 -19.402 -75.601 1.00 83.31 84 THR A CA 1
ATOM 624 C C . THR A 1 84 ? 55.727 -19.266 -74.167 1.00 83.31 84 THR A C 1
ATOM 626 O O . THR A 1 84 ? 55.233 -19.921 -73.250 1.00 83.31 84 THR A O 1
ATOM 629 N N . ILE A 1 85 ? 56.728 -18.406 -73.978 1.00 79.38 85 ILE A N 1
ATOM 630 C CA . ILE A 1 85 ? 57.300 -18.057 -72.661 1.00 79.38 85 ILE A CA 1
ATOM 631 C C . ILE A 1 85 ? 56.711 -16.760 -72.073 1.00 79.38 85 ILE A C 1
ATOM 633 O O . ILE A 1 85 ? 57.125 -16.312 -71.008 1.00 79.38 85 ILE A O 1
ATOM 637 N N . GLU A 1 86 ? 55.768 -16.150 -72.792 1.00 78.38 86 GLU A N 1
ATOM 638 C CA . GLU A 1 86 ? 55.063 -14.912 -72.454 1.00 78.38 86 GLU A CA 1
ATOM 639 C C . GLU A 1 86 ? 53.598 -14.992 -72.925 1.00 78.38 86 GLU A C 1
ATOM 641 O O . GLU A 1 86 ? 53.256 -15.829 -73.770 1.00 78.38 86 GLU A O 1
ATOM 646 N N . GLY A 1 87 ? 52.727 -14.136 -72.381 1.00 82.25 87 GLY A N 1
ATOM 647 C CA . GLY A 1 87 ? 51.342 -13.998 -72.846 1.00 82.25 87 GLY A CA 1
ATOM 648 C C . GLY A 1 87 ? 51.276 -13.423 -74.264 1.00 82.25 87 GLY A C 1
ATOM 649 O O . GLY A 1 87 ? 52.115 -12.608 -74.646 1.00 82.25 87 GLY A O 1
ATOM 650 N N . HIS A 1 88 ? 50.294 -13.856 -75.057 1.00 88.62 88 HIS A N 1
ATOM 651 C CA . HIS A 1 88 ? 50.269 -13.596 -76.497 1.00 88.62 88 HIS A CA 1
ATOM 652 C C . HIS A 1 88 ? 48.869 -13.290 -77.048 1.00 88.62 88 HIS A C 1
ATOM 654 O O . HIS A 1 88 ? 47.855 -13.760 -76.526 1.00 88.62 88 HIS A O 1
ATOM 660 N N . SER A 1 89 ? 48.833 -12.547 -78.157 1.00 90.19 89 SER A N 1
ATOM 661 C CA . SER A 1 89 ? 47.697 -12.521 -79.077 1.00 90.19 89 SER A CA 1
ATOM 662 C C . SER A 1 89 ? 47.751 -13.733 -80.014 1.00 90.19 89 SER A C 1
ATOM 664 O O . SER A 1 89 ? 48.825 -14.283 -80.280 1.00 90.19 89 SER A O 1
ATOM 666 N N . MET A 1 90 ? 46.600 -14.162 -80.531 1.00 91.06 90 MET A N 1
ATOM 667 C CA . MET A 1 90 ? 46.500 -15.285 -81.466 1.00 91.06 90 MET A CA 1
ATOM 668 C C . MET A 1 90 ? 45.507 -14.984 -82.590 1.00 91.06 90 MET A C 1
ATOM 670 O O . MET A 1 90 ? 44.347 -14.683 -82.321 1.00 91.06 90 MET A O 1
ATOM 674 N N . ALA A 1 91 ? 45.930 -15.144 -83.844 1.00 91.00 91 ALA A N 1
ATOM 675 C CA . ALA A 1 91 ? 45.050 -15.160 -85.011 1.00 91.00 91 ALA A CA 1
ATOM 676 C C . ALA A 1 91 ? 45.038 -16.559 -85.635 1.00 91.00 91 ALA A C 1
ATOM 678 O O . ALA A 1 91 ? 46.086 -17.179 -85.831 1.00 91.00 91 ALA A O 1
ATOM 679 N N . VAL A 1 92 ? 43.846 -17.050 -85.963 1.00 90.06 92 VAL A N 1
ATOM 680 C CA . VAL A 1 92 ? 43.635 -18.349 -86.608 1.00 90.06 92 VAL A CA 1
ATOM 681 C C . VAL A 1 92 ? 43.003 -18.102 -87.970 1.00 90.06 92 VAL A C 1
ATOM 683 O O . VAL A 1 92 ? 41.888 -17.584 -88.052 1.00 90.06 92 VAL A O 1
ATOM 686 N N . LEU A 1 93 ? 43.720 -18.459 -89.031 1.00 90.69 93 LEU A N 1
ATOM 687 C CA . LEU A 1 93 ? 43.306 -18.322 -90.426 1.00 90.69 93 LEU A CA 1
ATOM 688 C C . LEU A 1 93 ? 43.024 -19.709 -91.021 1.00 90.69 93 LEU A C 1
ATOM 690 O O . LEU A 1 93 ? 43.635 -20.701 -90.620 1.00 90.69 93 LEU A O 1
ATOM 694 N N . ASP A 1 94 ? 42.115 -19.793 -91.987 1.00 88.19 94 ASP A N 1
ATOM 695 C CA . ASP A 1 94 ? 41.893 -21.018 -92.763 1.00 88.19 94 ASP A CA 1
ATOM 696 C C . ASP A 1 94 ? 42.939 -21.223 -93.879 1.00 88.19 94 ASP A C 1
ATOM 698 O O . ASP A 1 94 ? 43.909 -20.468 -94.005 1.00 88.19 94 ASP A O 1
ATOM 702 N N . MET A 1 95 ? 42.772 -22.289 -94.671 1.00 85.88 95 MET A N 1
ATOM 703 C CA . MET A 1 95 ? 43.679 -22.617 -95.779 1.00 85.88 95 MET A CA 1
ATOM 704 C C . MET A 1 95 ? 43.713 -21.548 -96.883 1.00 85.88 95 MET A C 1
ATOM 706 O O . MET A 1 95 ? 44.744 -21.395 -97.539 1.00 85.88 95 MET A O 1
ATOM 710 N N . ASP A 1 96 ? 42.624 -20.792 -97.047 1.00 86.50 96 ASP A N 1
ATOM 711 C CA . ASP A 1 96 ? 42.472 -19.734 -98.050 1.00 86.50 96 ASP A CA 1
ATOM 712 C C . ASP A 1 96 ? 42.969 -18.369 -97.525 1.00 86.50 96 ASP A C 1
ATOM 714 O O . ASP A 1 96 ? 43.036 -17.390 -98.268 1.00 86.50 96 ASP A O 1
ATOM 718 N N . GLY A 1 97 ? 43.383 -18.309 -96.252 1.00 84.25 97 GLY A N 1
ATOM 719 C CA . GLY A 1 97 ? 43.946 -17.125 -95.605 1.00 84.25 97 GLY A CA 1
ATOM 720 C C . GLY A 1 97 ? 42.913 -16.202 -94.957 1.00 84.25 97 GLY A C 1
ATOM 721 O O . GLY A 1 97 ? 43.268 -15.091 -94.566 1.00 84.25 97 GLY A O 1
ATOM 722 N N . VAL A 1 98 ? 41.655 -16.628 -94.811 1.00 87.88 98 VAL A N 1
ATOM 723 C CA . VAL A 1 98 ? 40.618 -15.829 -94.142 1.00 87.88 98 VAL A CA 1
ATOM 724 C C . VAL A 1 98 ? 40.702 -16.038 -92.631 1.00 87.88 98 VAL A C 1
ATOM 726 O O . VAL A 1 98 ? 40.746 -17.169 -92.143 1.00 87.88 98 VAL A O 1
ATOM 729 N N . GLN A 1 99 ? 40.715 -14.942 -91.868 1.00 89.38 99 GLN A N 1
ATOM 730 C CA . GLN A 1 99 ? 40.727 -14.993 -90.407 1.00 89.38 99 GLN A CA 1
ATOM 731 C C . GLN A 1 99 ? 39.401 -15.544 -89.869 1.00 89.38 99 GLN A C 1
ATOM 733 O O . GLN A 1 99 ? 38.332 -14.979 -90.097 1.00 89.38 99 GLN A O 1
ATOM 738 N N . GLN A 1 100 ? 39.496 -16.634 -89.115 1.00 87.19 100 GLN A N 1
ATOM 739 C CA . GLN A 1 100 ? 38.383 -17.317 -88.461 1.00 87.19 100 GLN A CA 1
ATOM 740 C C . GLN A 1 100 ? 38.230 -16.854 -87.009 1.00 87.19 100 GLN A C 1
ATOM 742 O O . GLN A 1 100 ? 37.115 -16.601 -86.561 1.00 87.19 100 GLN A O 1
ATOM 747 N N . PHE A 1 101 ? 39.346 -16.693 -86.292 1.00 86.50 101 PHE A N 1
ATOM 748 C CA . PHE A 1 101 ? 39.364 -16.205 -84.911 1.00 86.50 101 PHE A CA 1
ATOM 749 C C . PHE A 1 101 ? 40.531 -15.250 -84.675 1.00 86.50 101 PHE A C 1
ATOM 751 O O . PHE A 1 101 ? 41.600 -15.411 -85.263 1.00 86.50 101 PHE A O 1
ATOM 758 N N . TYR A 1 102 ? 40.324 -14.292 -83.775 1.00 87.50 102 TYR A N 1
ATOM 759 C CA . TYR A 1 102 ? 41.366 -13.434 -83.226 1.00 87.50 102 TYR A CA 1
ATOM 760 C C . TYR A 1 102 ? 41.144 -13.264 -81.724 1.00 87.50 102 TYR A C 1
ATOM 762 O O . TYR A 1 102 ? 40.044 -12.925 -81.289 1.00 87.50 102 TYR A O 1
ATOM 770 N N . PHE A 1 103 ? 42.198 -13.499 -80.952 1.00 87.25 103 PHE A N 1
ATOM 771 C CA . PHE A 1 103 ? 42.253 -13.306 -79.512 1.00 87.25 103 PHE A CA 1
ATOM 772 C C . PHE A 1 103 ? 43.321 -12.236 -79.244 1.00 87.25 103 PHE A C 1
ATOM 774 O O . PHE A 1 103 ? 44.496 -12.506 -79.495 1.00 87.25 103 PHE A O 1
ATOM 781 N N . PRO A 1 104 ? 42.956 -11.030 -78.774 1.00 84.56 104 PRO A N 1
ATOM 782 C CA . PRO A 1 104 ? 43.934 -9.971 -78.517 1.00 84.56 104 PRO A CA 1
ATOM 783 C C . PRO A 1 104 ? 44.860 -10.312 -77.336 1.00 84.56 104 PRO A C 1
ATOM 785 O O . PRO A 1 104 ? 46.029 -9.947 -77.342 1.00 84.56 104 PRO A O 1
ATOM 788 N N . ASP A 1 105 ? 44.361 -11.083 -76.371 1.00 85.50 105 ASP A N 1
ATOM 789 C CA . ASP A 1 105 ? 45.120 -11.671 -75.267 1.00 85.50 105 ASP A CA 1
ATOM 790 C C . ASP A 1 105 ? 44.469 -13.011 -74.907 1.00 85.50 105 ASP A C 1
ATOM 792 O O . ASP A 1 105 ? 43.282 -13.046 -74.569 1.00 85.50 105 ASP A O 1
ATOM 796 N N . VAL A 1 106 ? 45.211 -14.114 -75.019 1.00 82.12 106 VAL A N 1
ATOM 797 C CA . VAL A 1 106 ? 44.693 -15.461 -74.723 1.00 82.12 106 VAL A CA 1
ATOM 798 C C . VAL A 1 106 ? 44.489 -15.682 -73.216 1.00 82.12 106 VAL A C 1
ATOM 800 O O . VAL A 1 106 ? 43.587 -16.430 -72.838 1.00 82.12 106 VAL A O 1
ATOM 803 N N . LEU A 1 107 ? 45.242 -15.000 -72.343 1.00 77.69 107 LEU A N 1
ATOM 804 C CA . LEU A 1 107 ? 45.180 -15.227 -70.891 1.00 77.69 107 LEU A CA 1
ATOM 805 C C . LEU A 1 107 ? 43.880 -14.711 -70.255 1.00 77.69 107 LEU A C 1
ATOM 807 O O . LEU A 1 107 ? 43.445 -15.262 -69.249 1.00 77.69 107 LEU A O 1
ATOM 811 N N . LYS A 1 108 ? 43.202 -13.726 -70.866 1.00 72.38 108 LYS A N 1
ATOM 812 C CA . LYS A 1 108 ? 41.884 -13.202 -70.426 1.00 72.38 108 LYS A CA 1
ATOM 813 C C . LYS A 1 108 ? 40.742 -14.235 -70.472 1.00 72.38 108 LYS A C 1
ATOM 815 O O . LYS A 1 108 ? 39.633 -13.929 -70.045 1.00 72.38 108 LYS A O 1
ATOM 820 N N . TYR A 1 109 ? 40.994 -15.431 -71.006 1.00 69.75 109 TYR A N 1
ATOM 821 C CA . TYR A 1 109 ? 40.018 -16.517 -71.143 1.00 69.75 109 TYR A CA 1
ATOM 822 C C . TYR A 1 109 ? 40.335 -17.731 -70.250 1.00 69.75 109 TYR A C 1
ATOM 824 O O . TYR A 1 109 ? 39.723 -18.786 -70.416 1.00 69.75 109 TYR A O 1
ATOM 832 N N . ASP A 1 110 ? 41.284 -17.599 -69.316 1.00 70.94 110 ASP A N 1
ATOM 833 C CA . ASP A 1 110 ? 41.653 -18.653 -68.367 1.00 70.94 110 ASP A CA 1
ATOM 834 C C . ASP A 1 110 ? 40.578 -18.829 -67.263 1.00 70.94 110 ASP A C 1
ATOM 836 O O . ASP A 1 110 ? 40.262 -17.860 -66.561 1.00 70.94 110 ASP A O 1
ATOM 840 N N . PRO A 1 111 ? 40.012 -20.040 -67.066 1.00 64.81 111 PRO A N 1
ATOM 841 C CA . PRO A 1 111 ? 39.055 -20.320 -65.994 1.00 64.81 111 PRO A CA 1
ATOM 842 C C . PRO A 1 111 ? 39.547 -19.992 -64.577 1.00 64.81 111 PRO A C 1
ATOM 844 O O . PRO A 1 111 ? 38.716 -19.669 -63.722 1.00 64.81 111 PRO A O 1
ATOM 847 N N . ASP A 1 112 ? 40.858 -20.040 -64.305 1.00 70.00 112 ASP A N 1
ATOM 848 C CA . ASP A 1 112 ? 41.386 -19.700 -62.978 1.00 70.00 112 ASP A CA 1
ATOM 849 C C . ASP A 1 112 ? 41.181 -18.205 -62.642 1.00 70.00 112 ASP A C 1
ATOM 851 O O . ASP A 1 112 ? 40.970 -17.877 -61.473 1.00 70.00 112 ASP A O 1
ATOM 855 N N . GLN A 1 113 ? 41.062 -17.303 -63.634 1.00 70.62 113 GLN A N 1
ATOM 856 C CA . GLN A 1 113 ? 40.702 -15.898 -63.368 1.00 70.62 113 GLN A CA 1
ATOM 857 C C . GLN A 1 113 ? 39.319 -15.756 -62.714 1.00 70.62 113 GLN A C 1
ATOM 859 O O . GLN A 1 113 ? 39.119 -14.881 -61.874 1.00 70.62 113 GLN A O 1
ATOM 864 N N . PHE A 1 114 ? 38.348 -16.611 -63.057 1.00 75.25 114 PHE A N 1
ATOM 865 C CA . PHE A 1 114 ? 37.020 -16.562 -62.432 1.00 75.25 114 PHE A CA 1
ATOM 866 C C . PHE A 1 114 ? 37.073 -16.974 -60.954 1.00 75.25 114 PHE A C 1
ATOM 868 O O . PHE A 1 114 ? 36.416 -16.367 -60.108 1.00 75.25 114 PHE A O 1
ATOM 875 N N . LYS A 1 115 ? 37.897 -17.976 -60.636 1.00 80.44 115 LYS A N 1
ATOM 876 C CA . LYS A 1 115 ? 38.144 -18.433 -59.267 1.00 80.44 115 LYS A CA 1
ATOM 877 C C . LYS A 1 115 ? 38.864 -17.366 -58.440 1.00 80.44 115 LYS A C 1
ATOM 879 O O . LYS A 1 115 ? 38.445 -17.115 -57.312 1.00 80.44 115 LYS A O 1
ATOM 884 N N . ASP A 1 116 ? 39.883 -16.718 -59.000 1.00 82.31 116 ASP A N 1
ATOM 885 C CA . ASP A 1 116 ? 40.619 -15.646 -58.323 1.00 82.31 116 ASP A CA 1
ATOM 886 C C . ASP A 1 116 ? 39.733 -14.413 -58.079 1.00 82.31 116 ASP A C 1
ATOM 888 O O . ASP A 1 116 ? 39.731 -13.870 -56.974 1.00 82.31 116 ASP A O 1
ATOM 892 N N . ASN A 1 117 ? 38.891 -14.036 -59.049 1.00 83.31 117 ASN A N 1
ATOM 893 C CA . ASN A 1 117 ? 37.897 -12.969 -58.886 1.00 83.31 117 ASN A CA 1
ATOM 894 C C . ASN A 1 117 ? 36.864 -13.287 -57.788 1.00 83.31 117 ASN A C 1
ATOM 896 O O . ASN A 1 117 ? 36.473 -12.400 -57.032 1.00 83.31 117 ASN A O 1
ATOM 900 N N . LEU A 1 118 ? 36.433 -14.547 -57.655 1.00 85.12 118 LEU A N 1
ATOM 901 C CA . LEU A 1 118 ? 35.500 -14.958 -56.600 1.00 85.12 118 LEU A CA 1
ATOM 902 C C . LEU A 1 118 ? 36.173 -15.090 -55.219 1.00 85.12 118 LEU A C 1
ATOM 904 O O . LEU A 1 118 ? 35.514 -14.905 -54.196 1.00 85.12 118 LEU A O 1
ATOM 908 N N . ALA A 1 119 ? 37.475 -15.389 -55.182 1.00 84.12 119 ALA A N 1
ATOM 909 C CA . ALA A 1 119 ? 38.289 -15.441 -53.966 1.00 84.12 119 ALA A CA 1
ATOM 910 C C . ALA A 1 119 ? 38.804 -14.059 -53.508 1.00 84.12 119 ALA A C 1
ATOM 912 O O . ALA A 1 119 ? 39.307 -13.928 -52.387 1.00 84.12 119 ALA A O 1
ATOM 913 N N . ALA A 1 120 ? 38.686 -13.029 -54.352 1.00 86.69 120 ALA A N 1
ATOM 914 C CA . ALA A 1 120 ? 39.021 -11.652 -54.015 1.00 86.69 120 ALA A CA 1
ATOM 915 C C . ALA A 1 120 ? 38.130 -11.103 -52.883 1.00 86.69 120 ALA A C 1
ATOM 917 O O . ALA A 1 120 ? 37.035 -11.598 -52.608 1.00 86.69 120 ALA A O 1
ATOM 918 N N . LYS A 1 121 ? 38.592 -10.039 -52.211 1.00 84.31 121 LYS A N 1
ATOM 919 C CA . LYS A 1 121 ? 37.894 -9.436 -51.052 1.00 84.31 121 LYS A CA 1
ATOM 920 C C . LYS A 1 121 ? 36.490 -8.922 -51.386 1.00 84.31 121 LYS A C 1
ATOM 922 O O . LYS A 1 121 ? 35.654 -8.809 -50.496 1.00 84.31 121 LYS A O 1
ATOM 927 N N . ASP A 1 122 ? 36.273 -8.592 -52.648 1.00 85.75 122 ASP A N 1
ATOM 928 C CA . ASP A 1 122 ? 35.062 -8.073 -53.266 1.00 85.75 122 ASP A CA 1
ATOM 929 C C . ASP A 1 122 ? 34.311 -9.128 -54.098 1.00 85.75 122 ASP A C 1
ATOM 931 O O . ASP A 1 122 ? 33.275 -8.805 -54.676 1.00 85.75 122 ASP A O 1
ATOM 935 N N . GLY A 1 123 ? 34.737 -10.399 -54.103 1.00 88.06 123 GLY A N 1
ATOM 936 C CA . GLY A 1 123 ? 34.098 -11.476 -54.875 1.00 88.06 123 GLY A CA 1
ATOM 937 C C . GLY A 1 123 ? 32.605 -11.676 -54.568 1.00 88.06 123 GLY A C 1
ATOM 938 O O . GLY A 1 123 ? 31.828 -12.041 -55.448 1.00 88.06 123 GLY A O 1
ATOM 939 N N . ALA A 1 124 ? 32.153 -11.333 -53.355 1.00 88.12 124 ALA A N 1
ATOM 940 C CA . ALA A 1 124 ? 30.732 -11.326 -52.988 1.00 88.12 124 ALA A CA 1
ATOM 941 C C . ALA A 1 124 ? 29.889 -10.280 -53.756 1.00 88.12 124 ALA A C 1
ATOM 943 O O . ALA A 1 124 ? 28.670 -10.426 -53.846 1.00 88.12 124 ALA A O 1
ATOM 944 N N . SER A 1 125 ? 30.511 -9.240 -54.323 1.00 89.81 125 SER A N 1
ATOM 945 C CA . SER A 1 125 ? 29.843 -8.257 -55.193 1.00 89.81 125 SER A CA 1
ATOM 946 C C . SER A 1 125 ? 29.635 -8.771 -56.624 1.00 89.81 125 SER A C 1
ATOM 948 O O . SER A 1 125 ? 28.834 -8.218 -57.369 1.00 89.81 125 SER A O 1
ATOM 950 N N . LEU A 1 126 ? 30.302 -9.867 -57.003 1.00 88.38 126 LEU A N 1
ATOM 951 C CA . LEU A 1 126 ? 30.166 -10.491 -58.323 1.00 88.38 126 LEU A CA 1
ATOM 952 C C . LEU A 1 126 ? 29.007 -11.501 -58.386 1.00 88.38 126 LEU A C 1
ATOM 954 O O . LEU A 1 126 ? 28.649 -11.967 -59.467 1.00 88.38 126 LEU A O 1
ATOM 958 N N . ILE A 1 127 ? 28.414 -11.851 -57.238 1.00 88.69 127 ILE A N 1
ATOM 959 C CA . ILE A 1 127 ? 27.331 -12.833 -57.130 1.00 88.69 127 ILE A CA 1
ATOM 960 C C . ILE A 1 127 ? 25.999 -12.116 -56.904 1.00 88.69 127 ILE A C 1
ATOM 962 O O . ILE A 1 127 ? 25.752 -11.561 -55.833 1.00 88.69 127 ILE A O 1
ATOM 966 N N . GLY A 1 128 ? 25.131 -12.150 -57.917 1.00 87.12 128 GLY A N 1
ATOM 967 C CA . GLY A 1 128 ? 23.762 -11.639 -57.835 1.00 87.12 128 GLY A CA 1
ATOM 968 C C . GLY A 1 128 ? 22.841 -12.508 -56.969 1.00 87.12 128 GLY A C 1
ATOM 969 O O . GLY A 1 128 ? 23.060 -13.707 -56.797 1.00 87.12 128 GLY A O 1
ATOM 970 N N . THR A 1 129 ? 21.784 -11.895 -56.442 1.00 85.75 129 THR A N 1
ATOM 971 C CA . THR A 1 129 ? 20.748 -12.531 -55.613 1.00 85.75 129 THR A CA 1
ATOM 972 C C . THR A 1 129 ? 19.369 -12.423 -56.271 1.00 85.75 129 THR A C 1
ATOM 974 O O . THR A 1 129 ? 19.182 -11.685 -57.234 1.00 85.75 129 THR A O 1
ATOM 977 N N . GLN A 1 130 ? 18.374 -13.138 -55.738 1.00 79.69 130 GLN A N 1
ATOM 978 C CA . GLN A 1 130 ? 16.986 -13.094 -56.228 1.00 79.69 130 GLN A CA 1
ATOM 979 C C . GLN A 1 130 ? 16.209 -11.819 -55.832 1.00 79.69 130 GLN A C 1
ATOM 981 O O . GLN A 1 130 ? 15.033 -11.709 -56.163 1.00 79.69 130 GLN A O 1
ATOM 986 N N . GLN A 1 131 ? 16.819 -10.890 -55.085 1.00 65.25 131 GLN A N 1
ATOM 987 C CA . GLN A 1 131 ? 16.152 -9.722 -54.487 1.00 65.25 131 GLN A CA 1
ATOM 988 C C . GLN A 1 131 ? 16.783 -8.393 -54.949 1.00 65.25 131 GLN A C 1
ATOM 990 O O . GLN A 1 131 ? 16.976 -7.493 -54.137 1.00 65.25 131 GLN A O 1
ATOM 995 N N . ASP A 1 132 ? 17.125 -8.298 -56.239 1.00 61.09 132 ASP A N 1
ATOM 996 C CA . ASP A 1 132 ? 17.705 -7.112 -56.892 1.00 61.09 132 ASP A CA 1
ATOM 997 C C . ASP A 1 132 ? 18.917 -6.514 -56.146 1.00 61.09 132 ASP A C 1
ATOM 999 O O . ASP A 1 132 ? 18.902 -5.391 -55.645 1.00 61.09 132 ASP A O 1
ATOM 1003 N N . GLY A 1 133 ? 20.002 -7.291 -56.085 1.00 84.25 133 GLY A N 1
ATOM 1004 C CA . GLY A 1 133 ? 21.273 -6.884 -55.479 1.00 84.25 133 GLY A CA 1
ATOM 1005 C C . GLY A 1 133 ? 22.288 -8.026 -55.421 1.00 84.25 133 GLY A C 1
ATOM 1006 O O . GLY A 1 133 ? 21.992 -9.154 -55.827 1.00 84.25 133 GLY A O 1
ATOM 1007 N N . THR A 1 134 ? 23.482 -7.752 -54.903 1.00 92.31 134 THR A N 1
ATOM 1008 C CA . THR A 1 134 ? 24.580 -8.724 -54.759 1.00 92.31 134 THR A CA 1
ATOM 1009 C C . THR A 1 134 ? 24.612 -9.367 -53.366 1.00 92.31 134 THR A C 1
ATOM 1011 O O . THR A 1 134 ? 23.996 -8.877 -52.415 1.00 92.31 134 THR A O 1
ATOM 1014 N N . VAL A 1 135 ? 25.370 -10.456 -53.201 1.00 89.12 135 VAL A N 1
ATOM 1015 C CA . VAL A 1 135 ? 25.630 -11.048 -51.873 1.00 89.12 135 VAL A CA 1
ATOM 1016 C C . VAL A 1 135 ? 26.334 -10.038 -50.956 1.00 89.12 135 VAL A C 1
ATOM 1018 O O . VAL A 1 135 ? 26.054 -9.996 -49.756 1.00 89.12 135 VAL A O 1
ATOM 1021 N N . GLN A 1 136 ? 27.185 -9.168 -51.509 1.00 90.56 136 GLN A N 1
ATOM 1022 C CA . GLN A 1 136 ? 27.805 -8.075 -50.760 1.00 90.56 136 GLN A CA 1
ATOM 1023 C C . GLN A 1 136 ? 26.774 -7.057 -50.243 1.00 90.56 136 GLN A C 1
ATOM 1025 O O . GLN A 1 136 ? 26.890 -6.617 -49.098 1.00 90.56 136 GLN A O 1
ATOM 1030 N N . ASP A 1 137 ? 25.745 -6.725 -51.028 1.00 87.38 137 ASP A N 1
ATOM 1031 C CA . ASP A 1 137 ? 24.676 -5.809 -50.603 1.00 87.38 137 ASP A CA 1
ATOM 1032 C C . ASP A 1 137 ? 23.846 -6.404 -49.462 1.00 87.38 137 ASP A C 1
ATOM 1034 O O . ASP A 1 137 ? 23.558 -5.719 -48.477 1.00 87.38 137 ASP A O 1
ATOM 1038 N N . PHE A 1 138 ? 23.544 -7.706 -49.527 1.00 85.81 138 PHE A N 1
ATOM 1039 C CA . PHE A 1 138 ? 22.897 -8.419 -48.425 1.00 85.81 138 PHE A CA 1
ATOM 1040 C C . PHE A 1 138 ? 23.754 -8.397 -47.148 1.00 85.81 138 PHE A C 1
ATOM 1042 O O . PHE A 1 138 ? 23.252 -8.052 -46.077 1.00 85.81 138 PHE A O 1
ATOM 1049 N N . ILE A 1 139 ? 25.060 -8.680 -47.248 1.00 87.38 139 ILE A N 1
ATOM 1050 C CA . ILE A 1 139 ? 25.994 -8.610 -46.108 1.00 87.38 139 ILE A CA 1
ATOM 1051 C C . ILE A 1 139 ? 26.044 -7.194 -45.517 1.00 87.38 139 ILE A C 1
ATOM 1053 O O . ILE A 1 139 ? 26.046 -7.041 -44.294 1.00 87.38 139 ILE A O 1
ATOM 1057 N N . ASN A 1 140 ? 26.070 -6.160 -46.361 1.00 88.62 140 ASN A N 1
ATOM 1058 C CA . ASN A 1 140 ? 26.062 -4.765 -45.922 1.00 88.62 140 ASN A CA 1
ATOM 1059 C C . ASN A 1 140 ? 24.762 -4.425 -45.176 1.00 88.62 140 ASN A C 1
ATOM 1061 O O . ASN A 1 140 ? 24.811 -3.782 -44.128 1.00 88.62 140 ASN A O 1
ATOM 1065 N N . LYS A 1 141 ? 23.615 -4.918 -45.659 1.00 85.50 141 LYS A N 1
ATOM 1066 C CA . LYS A 1 141 ? 22.307 -4.730 -45.019 1.00 85.50 141 LYS A CA 1
ATOM 1067 C C . LYS A 1 141 ? 22.212 -5.444 -43.666 1.00 85.50 141 LYS A C 1
ATOM 1069 O O . LYS A 1 141 ? 21.758 -4.837 -42.700 1.00 85.50 141 LYS A O 1
ATOM 1074 N N . VAL A 1 142 ? 22.715 -6.677 -43.554 1.00 85.81 142 VAL A N 1
ATOM 1075 C CA . VAL A 1 142 ? 22.778 -7.427 -42.280 1.00 85.81 142 VAL A CA 1
ATOM 1076 C C . VAL A 1 142 ? 23.729 -6.775 -41.264 1.00 85.81 142 VAL A C 1
ATOM 1078 O O . VAL A 1 142 ? 23.511 -6.892 -40.063 1.00 85.81 142 VAL A O 1
ATOM 1081 N N . LYS A 1 143 ? 24.759 -6.053 -41.724 1.00 86.81 143 LYS A N 1
ATOM 1082 C CA . LYS A 1 143 ? 25.681 -5.277 -40.871 1.00 86.81 143 LYS A CA 1
ATOM 1083 C C . LYS A 1 143 ? 25.200 -3.859 -40.540 1.00 86.81 143 LYS A C 1
ATOM 1085 O O . LYS A 1 143 ? 25.873 -3.171 -39.775 1.00 86.81 143 LYS A O 1
ATOM 1090 N N . SER A 1 144 ? 24.096 -3.402 -41.128 1.00 85.44 144 SER A N 1
ATOM 1091 C CA . SER A 1 144 ? 23.514 -2.093 -40.823 1.00 85.44 144 SER A CA 1
ATOM 1092 C C . SER A 1 144 ? 22.733 -2.121 -39.503 1.00 85.44 144 SER A C 1
ATOM 1094 O O . SER A 1 144 ? 22.479 -3.189 -38.943 1.00 85.44 144 SER A O 1
ATOM 1096 N N . ASN A 1 145 ? 22.285 -0.952 -39.039 1.00 81.44 145 ASN A N 1
ATOM 1097 C CA . ASN A 1 145 ? 21.386 -0.848 -37.884 1.00 81.44 145 ASN A CA 1
ATOM 1098 C C . ASN A 1 145 ? 20.066 -1.620 -38.094 1.00 81.44 145 ASN A C 1
ATOM 1100 O O . ASN A 1 145 ? 19.469 -2.073 -37.123 1.00 81.44 145 ASN A O 1
ATOM 1104 N N . ASP A 1 146 ? 19.655 -1.834 -39.348 1.00 81.31 146 ASP A N 1
ATOM 1105 C CA . ASP A 1 146 ? 18.428 -2.553 -39.708 1.00 81.31 146 ASP A CA 1
ATOM 1106 C C . ASP A 1 146 ? 18.618 -4.084 -39.735 1.00 81.31 146 ASP A C 1
ATOM 1108 O O . ASP A 1 146 ? 17.659 -4.826 -39.960 1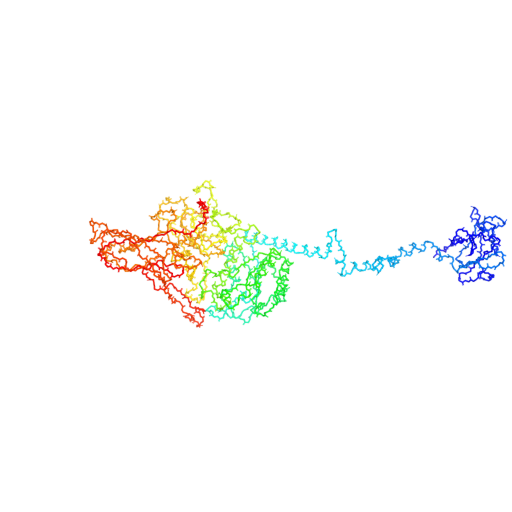.00 81.31 146 ASP A O 1
ATOM 1112 N N . GLY A 1 147 ? 19.838 -4.590 -39.506 1.00 83.69 147 GLY A N 1
ATOM 1113 C CA . GLY A 1 147 ? 20.176 -6.013 -39.617 1.00 83.69 147 GLY A CA 1
ATOM 1114 C C . GLY A 1 147 ? 19.322 -6.933 -38.734 1.00 83.69 147 GLY A C 1
ATOM 1115 O O . GLY A 1 147 ? 18.929 -8.018 -39.166 1.00 83.69 147 GLY A O 1
ATOM 1116 N N . ALA A 1 148 ? 18.963 -6.481 -37.528 1.00 81.56 148 ALA A N 1
ATOM 1117 C CA . ALA A 1 148 ? 18.112 -7.234 -36.601 1.00 81.56 148 ALA A CA 1
ATOM 1118 C C . ALA A 1 148 ? 16.643 -7.348 -37.063 1.00 81.56 148 ALA A C 1
ATOM 1120 O O . ALA A 1 148 ? 15.963 -8.309 -36.702 1.00 81.56 148 ALA A O 1
ATOM 1121 N N . SER A 1 149 ? 16.168 -6.411 -37.890 1.00 83.62 149 SER A N 1
ATOM 1122 C CA . SER A 1 149 ? 14.789 -6.388 -38.404 1.00 83.62 149 SER A CA 1
ATOM 1123 C C . SER A 1 149 ? 14.574 -7.319 -39.610 1.00 83.62 149 SER A C 1
ATOM 1125 O O . SER A 1 149 ? 13.440 -7.667 -39.934 1.00 83.62 149 SER A O 1
ATOM 1127 N N . ILE A 1 150 ? 15.653 -7.753 -40.280 1.00 84.31 150 ILE A N 1
ATOM 1128 C CA . ILE A 1 150 ? 15.579 -8.566 -41.510 1.00 84.31 150 ILE A CA 1
ATOM 1129 C C . ILE A 1 150 ? 15.927 -10.047 -41.319 1.00 84.31 150 ILE A C 1
ATOM 1131 O O . ILE A 1 150 ? 15.506 -10.874 -42.128 1.00 84.31 150 ILE A O 1
ATOM 1135 N N . ILE A 1 151 ? 16.676 -10.401 -40.272 1.00 84.56 151 ILE A N 1
ATOM 1136 C CA . ILE A 1 151 ? 16.964 -11.800 -39.934 1.00 84.56 151 ILE A CA 1
ATOM 1137 C C . ILE A 1 151 ? 15.796 -12.365 -39.128 1.00 84.56 151 ILE A C 1
ATOM 1139 O O . ILE A 1 151 ? 15.408 -11.784 -38.116 1.00 84.56 151 ILE A O 1
ATOM 1143 N N . LYS A 1 152 ? 15.256 -13.504 -39.573 1.00 84.50 152 LYS A N 1
ATOM 1144 C CA . LYS A 1 152 ? 14.139 -14.205 -38.930 1.00 84.50 152 LYS A CA 1
ATOM 1145 C C . LYS A 1 152 ? 14.568 -15.546 -38.347 1.00 84.50 152 LYS A C 1
ATOM 1147 O O . LYS A 1 152 ? 15.421 -16.218 -38.921 1.00 84.50 152 LYS A O 1
ATOM 1152 N N . ALA A 1 153 ? 13.949 -15.925 -37.235 1.00 78.88 153 ALA A N 1
ATOM 1153 C CA . ALA A 1 153 ? 14.017 -17.270 -36.674 1.00 78.88 153 ALA A CA 1
ATOM 1154 C C . ALA A 1 153 ? 12.992 -18.209 -37.346 1.00 78.88 153 ALA A C 1
ATOM 1156 O O . ALA A 1 153 ? 12.116 -17.761 -38.091 1.00 78.88 153 ALA A O 1
ATOM 1157 N N . ASP A 1 154 ? 13.075 -19.509 -37.046 1.00 82.19 154 ASP A N 1
ATOM 1158 C CA . ASP A 1 154 ? 12.202 -20.555 -37.612 1.00 82.19 154 ASP A CA 1
ATOM 1159 C C . ASP A 1 154 ? 10.703 -20.346 -37.310 1.00 82.19 154 ASP A C 1
ATOM 1161 O O . ASP A 1 154 ? 9.844 -20.867 -38.019 1.00 82.19 154 ASP A O 1
ATOM 1165 N N . ASP A 1 155 ? 10.374 -19.560 -36.277 1.00 82.25 155 ASP A N 1
ATOM 1166 C CA . ASP A 1 155 ? 9.004 -19.173 -35.916 1.00 82.25 155 ASP A CA 1
ATOM 1167 C C . ASP A 1 155 ? 8.480 -17.935 -36.675 1.00 82.25 155 ASP A C 1
ATOM 1169 O O . ASP A 1 155 ? 7.353 -17.493 -36.451 1.00 82.25 155 ASP A O 1
ATOM 1173 N N . GLY A 1 156 ? 9.284 -17.378 -37.586 1.00 81.25 156 GLY A N 1
ATOM 1174 C CA . GLY A 1 156 ? 8.933 -16.252 -38.451 1.00 81.25 156 GLY A CA 1
ATOM 1175 C C . GLY A 1 156 ? 9.146 -14.861 -37.846 1.00 81.25 156 GLY A C 1
ATOM 1176 O O . GLY A 1 156 ? 9.002 -13.877 -38.588 1.00 81.25 156 GLY A O 1
ATOM 1177 N N . ARG A 1 157 ? 9.517 -14.772 -36.558 1.00 82.44 157 ARG A N 1
ATOM 1178 C CA . ARG A 1 157 ? 9.839 -13.510 -35.870 1.00 82.44 157 ARG A CA 1
ATOM 1179 C C . ARG A 1 157 ? 11.240 -13.015 -36.203 1.00 82.44 157 ARG A C 1
ATOM 1181 O O . ARG A 1 157 ? 12.147 -13.818 -36.429 1.00 82.44 157 ARG A O 1
ATOM 1188 N N . THR A 1 158 ? 11.429 -11.701 -36.215 1.00 88.38 158 THR A N 1
ATOM 1189 C CA . THR A 1 158 ? 12.737 -11.061 -36.415 1.00 88.38 158 THR A CA 1
ATOM 1190 C C . THR A 1 158 ? 13.605 -11.145 -35.155 1.00 88.38 158 THR A C 1
ATOM 1192 O O . THR A 1 158 ? 13.108 -11.389 -34.052 1.00 88.38 158 THR A O 1
ATOM 1195 N N . VAL A 1 159 ? 14.917 -10.924 -35.288 1.00 82.44 159 VAL A N 1
ATOM 1196 C CA . VAL A 1 159 ? 15.821 -10.815 -34.125 1.00 82.44 159 VAL A CA 1
ATOM 1197 C C . VAL A 1 159 ? 15.421 -9.636 -33.230 1.00 82.44 159 VAL A C 1
ATOM 1199 O O . VAL A 1 159 ? 15.503 -9.744 -32.011 1.00 82.44 159 VAL A O 1
ATOM 1202 N N . GLU A 1 160 ? 14.929 -8.540 -33.808 1.00 81.62 160 GLU A N 1
ATOM 1203 C CA . GLU A 1 160 ? 14.399 -7.384 -33.075 1.00 81.62 160 GLU A CA 1
ATOM 1204 C C . GLU A 1 160 ? 13.146 -7.729 -32.243 1.00 81.62 160 GLU A C 1
ATOM 1206 O O . GLU A 1 160 ? 13.096 -7.432 -31.049 1.00 81.62 160 GLU A O 1
ATOM 1211 N N . GLU A 1 161 ? 12.172 -8.439 -32.824 1.00 78.38 161 GLU A N 1
ATOM 1212 C CA . GLU A 1 161 ? 10.975 -8.917 -32.110 1.00 78.38 161 GLU A CA 1
ATOM 1213 C C . GLU A 1 161 ? 11.330 -9.899 -30.980 1.00 78.38 161 GLU A C 1
ATOM 1215 O O . GLU A 1 161 ? 10.705 -9.895 -29.915 1.00 78.38 161 GLU A O 1
ATOM 1220 N N . TRP A 1 162 ? 12.359 -10.726 -31.186 1.00 77.31 162 TRP A N 1
ATOM 1221 C CA . TRP A 1 162 ? 12.910 -11.595 -30.148 1.00 77.31 162 TRP A CA 1
ATOM 1222 C C . TRP A 1 162 ? 13.598 -10.806 -29.027 1.00 77.31 162 TRP A C 1
ATOM 1224 O O . TRP A 1 162 ? 13.351 -11.096 -27.856 1.00 77.31 162 TRP A O 1
ATOM 1234 N N . LEU A 1 163 ? 14.410 -9.795 -29.353 1.00 76.56 163 LEU A N 1
ATOM 1235 C CA . LEU A 1 163 ? 15.078 -8.939 -28.367 1.00 76.56 163 LEU A CA 1
ATOM 1236 C C . LEU A 1 163 ? 14.065 -8.202 -27.482 1.00 76.56 163 LEU A C 1
ATOM 1238 O O . LEU A 1 163 ? 14.202 -8.247 -26.26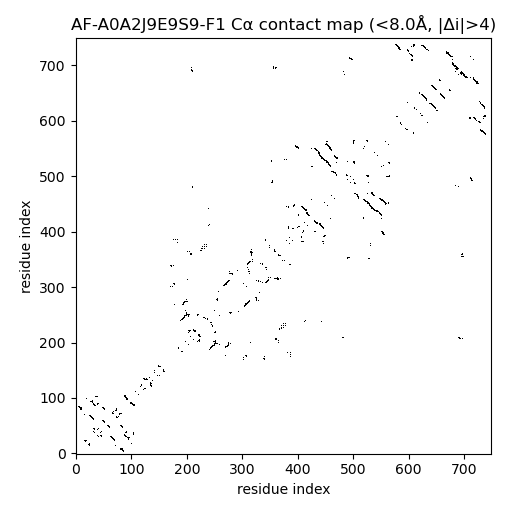2 1.00 76.56 163 LEU A O 1
ATOM 1242 N N . LEU A 1 164 ? 13.015 -7.614 -28.064 1.00 72.69 164 LEU A N 1
ATOM 1243 C CA . LEU A 1 164 ? 11.944 -6.937 -27.316 1.00 72.69 164 LEU A CA 1
ATOM 1244 C C . LEU A 1 164 ? 11.214 -7.879 -26.340 1.00 72.69 164 LEU A C 1
ATOM 1246 O O . LEU A 1 164 ? 10.876 -7.484 -25.223 1.00 72.69 164 LEU A O 1
ATOM 1250 N N . ALA A 1 165 ? 10.997 -9.140 -26.730 1.00 68.25 165 ALA A N 1
ATOM 1251 C CA . ALA A 1 165 ? 10.368 -10.140 -25.866 1.00 68.25 165 ALA A CA 1
ATOM 1252 C C . ALA A 1 165 ? 11.288 -10.611 -24.719 1.00 68.25 165 ALA A C 1
ATOM 1254 O O . ALA A 1 165 ? 10.811 -10.858 -23.608 1.00 68.25 165 ALA A O 1
ATOM 1255 N N . VAL A 1 166 ? 12.598 -10.733 -24.968 1.00 76.88 166 VAL A N 1
ATOM 1256 C CA . VAL A 1 166 ? 13.589 -11.088 -23.935 1.00 76.88 166 VAL A CA 1
ATOM 1257 C C . VAL A 1 166 ? 13.803 -9.935 -22.951 1.00 76.88 166 VAL A C 1
ATOM 1259 O O . VAL A 1 166 ? 13.842 -10.170 -21.745 1.00 76.88 166 VAL A O 1
ATOM 1262 N N . ASP A 1 167 ? 13.875 -8.702 -23.447 1.00 80.75 167 ASP A N 1
ATOM 1263 C CA . ASP A 1 167 ? 14.157 -7.478 -22.693 1.00 80.75 167 ASP A CA 1
ATOM 1264 C C . ASP A 1 167 ? 13.212 -7.278 -21.490 1.00 80.75 167 ASP A C 1
ATOM 1266 O O . ASP A 1 167 ? 13.657 -7.226 -20.339 1.00 80.75 167 ASP A O 1
ATOM 1270 N N . ALA A 1 168 ? 11.892 -7.290 -21.709 1.00 78.06 168 ALA A N 1
ATOM 1271 C CA . ALA A 1 168 ? 10.919 -7.164 -20.618 1.00 78.06 168 ALA A CA 1
ATOM 1272 C C . ALA A 1 168 ? 11.045 -8.295 -19.571 1.00 78.06 168 ALA A C 1
ATOM 1274 O O . ALA A 1 168 ? 10.929 -8.052 -18.365 1.00 78.06 168 ALA A O 1
ATOM 1275 N N . SER A 1 169 ? 11.335 -9.526 -20.012 1.00 86.38 169 SER A N 1
ATOM 1276 C CA . SER A 1 169 ? 11.577 -10.669 -19.119 1.00 86.38 169 SER A CA 1
ATOM 1277 C C . SER A 1 169 ? 12.873 -10.510 -18.314 1.00 86.38 169 SER A C 1
ATOM 1279 O O . SER A 1 169 ? 12.905 -10.843 -17.128 1.00 86.38 169 SER A O 1
ATOM 1281 N N . GLU A 1 170 ? 13.937 -9.982 -18.919 1.00 89.88 170 GLU A N 1
ATOM 1282 C CA . GLU A 1 170 ? 15.215 -9.737 -18.250 1.00 89.88 170 GLU A CA 1
ATOM 1283 C C . GLU A 1 170 ? 15.071 -8.663 -17.162 1.00 89.88 170 GLU A C 1
ATOM 1285 O O . GLU A 1 170 ? 15.457 -8.893 -16.012 1.00 89.88 170 GLU A O 1
ATOM 1290 N N . TYR A 1 171 ? 14.452 -7.519 -17.475 1.00 94.31 171 TYR A N 1
ATOM 1291 C CA . TYR A 1 171 ? 14.184 -6.482 -16.473 1.00 94.31 171 TYR A CA 1
ATOM 1292 C C . TYR A 1 171 ? 13.265 -6.992 -15.351 1.00 94.31 171 TYR A C 1
ATOM 1294 O O . TYR A 1 171 ? 13.534 -6.709 -14.179 1.00 94.31 171 TYR A O 1
ATOM 1302 N N . ARG A 1 172 ? 12.250 -7.811 -15.670 1.00 94.69 172 ARG A N 1
ATOM 1303 C CA . ARG A 1 172 ? 11.402 -8.480 -14.669 1.00 94.69 172 ARG A CA 1
ATOM 1304 C C . ARG A 1 172 ? 12.216 -9.352 -13.714 1.00 94.69 172 ARG A C 1
ATOM 1306 O O . ARG A 1 172 ? 12.085 -9.218 -12.497 1.00 94.69 172 ARG A O 1
ATOM 1313 N N . GLN A 1 173 ? 13.073 -10.225 -14.243 1.00 93.69 173 GLN A N 1
ATOM 1314 C CA . GLN A 1 173 ? 13.932 -11.093 -13.431 1.00 93.69 173 GLN A CA 1
ATOM 1315 C C . GLN A 1 173 ? 14.912 -10.278 -12.573 1.00 93.69 173 GLN A C 1
ATOM 1317 O O . GLN A 1 173 ? 15.040 -10.540 -11.373 1.00 93.69 173 GLN A O 1
ATOM 1322 N N . LYS A 1 174 ? 15.541 -9.242 -13.149 1.00 95.69 174 LYS A N 1
ATOM 1323 C CA . LYS A 1 174 ? 16.417 -8.310 -12.420 1.00 95.69 174 LYS A CA 1
ATOM 1324 C C . LYS A 1 174 ? 15.682 -7.624 -11.267 1.00 95.69 174 LYS A C 1
ATOM 1326 O O . LYS A 1 174 ? 16.256 -7.520 -10.185 1.00 95.69 174 LYS A O 1
ATOM 1331 N N . ASN A 1 175 ? 14.446 -7.155 -11.463 1.00 97.12 175 ASN A N 1
ATOM 1332 C CA . ASN A 1 175 ? 13.706 -6.478 -10.397 1.00 97.12 175 ASN A CA 1
ATOM 1333 C C . ASN A 1 175 ? 13.293 -7.442 -9.278 1.00 97.12 175 ASN A C 1
ATOM 1335 O O . ASN A 1 175 ? 13.550 -7.152 -8.110 1.00 97.12 175 ASN A O 1
ATOM 1339 N N . ILE A 1 176 ? 12.750 -8.615 -9.630 1.00 95.81 176 ILE A N 1
ATOM 1340 C CA . ILE A 1 176 ? 12.365 -9.654 -8.659 1.00 95.81 176 ILE A CA 1
ATOM 1341 C C . ILE A 1 176 ? 13.579 -10.096 -7.826 1.00 95.81 176 ILE A C 1
ATOM 1343 O O . ILE A 1 176 ? 13.500 -10.168 -6.601 1.00 95.81 176 ILE A O 1
ATOM 1347 N N . SER A 1 177 ? 14.743 -10.314 -8.449 1.00 95.62 177 SER A N 1
ATOM 1348 C CA . SER A 1 177 ? 15.964 -10.684 -7.717 1.00 95.62 177 SER A CA 1
ATOM 1349 C C . SER A 1 177 ? 16.365 -9.650 -6.655 1.00 95.62 177 SER A C 1
ATOM 1351 O O . SER A 1 177 ? 16.982 -10.003 -5.646 1.00 95.62 177 SER A O 1
ATOM 1353 N N . LYS A 1 178 ? 16.039 -8.372 -6.863 1.00 97.00 178 LYS A N 1
ATOM 1354 C CA . LYS A 1 178 ? 16.425 -7.283 -5.961 1.00 97.00 178 LYS A CA 1
ATOM 1355 C C . LYS A 1 178 ? 15.368 -6.967 -4.923 1.00 97.00 178 LYS A C 1
ATOM 1357 O O . LYS A 1 178 ? 15.746 -6.676 -3.795 1.00 97.00 178 LYS A O 1
ATOM 1362 N N . THR A 1 179 ? 14.077 -7.068 -5.244 1.00 96.19 179 THR A N 1
ATOM 1363 C CA . THR A 1 179 ? 13.021 -6.997 -4.221 1.00 96.19 179 THR A CA 1
ATOM 1364 C C . THR A 1 179 ? 13.191 -8.130 -3.206 1.00 96.19 179 THR A C 1
ATOM 1366 O O . THR A 1 179 ? 13.084 -7.881 -2.006 1.00 96.19 179 THR A O 1
ATOM 1369 N N . VAL A 1 180 ? 13.593 -9.329 -3.652 1.00 94.50 180 VAL A N 1
ATOM 1370 C CA . VAL A 1 180 ? 14.002 -10.441 -2.773 1.00 94.50 180 VAL A CA 1
ATOM 1371 C C . VAL A 1 180 ? 15.226 -10.072 -1.921 1.00 94.50 180 VAL A C 1
ATOM 1373 O O . VAL A 1 180 ? 15.202 -10.272 -0.707 1.00 94.50 180 VAL A O 1
ATOM 1376 N N . SER A 1 181 ? 16.276 -9.491 -2.516 1.00 95.75 181 SER A N 1
ATOM 1377 C CA . SER A 1 181 ? 17.485 -9.049 -1.792 1.00 95.75 181 SER A CA 1
ATOM 1378 C C . SER A 1 181 ? 17.188 -7.967 -0.739 1.00 95.75 181 SER A C 1
ATOM 1380 O O . SER A 1 181 ? 17.631 -8.057 0.408 1.00 95.75 181 SER A O 1
ATOM 1382 N N . PHE A 1 182 ? 16.363 -6.975 -1.083 1.00 97.44 182 PHE A N 1
ATOM 1383 C CA . PHE A 1 182 ? 15.913 -5.932 -0.166 1.00 97.44 182 PHE A CA 1
ATOM 1384 C C . PHE A 1 182 ? 15.035 -6.500 0.959 1.00 97.44 182 PHE A C 1
ATOM 1386 O O . PHE A 1 182 ? 15.283 -6.216 2.130 1.00 97.44 182 PHE A O 1
ATOM 1393 N N . ASN A 1 183 ? 14.072 -7.375 0.649 1.00 95.44 183 ASN A N 1
ATOM 1394 C CA . ASN A 1 183 ? 13.279 -8.066 1.669 1.00 95.44 183 ASN A CA 1
ATOM 1395 C C . ASN A 1 183 ? 14.169 -8.914 2.599 1.00 95.44 183 ASN A C 1
ATOM 1397 O O . ASN A 1 183 ? 13.965 -8.915 3.811 1.00 95.44 183 ASN A O 1
ATOM 1401 N N . PHE A 1 184 ? 15.217 -9.566 2.082 1.00 94.75 184 PHE A N 1
ATOM 1402 C CA . PHE A 1 184 ? 16.199 -10.254 2.924 1.00 94.75 184 PHE A CA 1
ATOM 1403 C C . PHE A 1 184 ? 16.922 -9.287 3.877 1.00 94.75 184 PHE A C 1
ATOM 1405 O O . PHE A 1 184 ? 17.058 -9.604 5.062 1.00 94.75 184 PHE A O 1
ATOM 1412 N N . LYS A 1 185 ? 17.324 -8.088 3.425 1.00 96.69 185 LYS A N 1
ATOM 1413 C CA . LYS A 1 185 ? 17.882 -7.044 4.309 1.00 96.69 185 LYS A CA 1
ATOM 1414 C C . LYS A 1 185 ? 16.898 -6.620 5.403 1.00 96.69 185 LYS A C 1
ATOM 1416 O O . LYS A 1 185 ? 17.284 -6.600 6.571 1.00 96.69 185 LYS A O 1
ATOM 1421 N N . VAL A 1 186 ? 15.635 -6.365 5.046 1.00 95.38 186 VAL A N 1
ATOM 1422 C CA . VAL A 1 186 ? 14.550 -6.024 5.989 1.00 95.38 186 VAL A CA 1
ATOM 1423 C C . VAL A 1 186 ? 14.393 -7.122 7.049 1.00 95.38 186 VAL A C 1
ATOM 1425 O O . VAL A 1 186 ? 14.444 -6.846 8.247 1.00 95.38 186 VAL A O 1
ATOM 1428 N N . ARG A 1 187 ? 14.275 -8.390 6.630 1.00 91.50 187 ARG A N 1
ATOM 1429 C CA . ARG A 1 187 ? 14.117 -9.550 7.529 1.00 91.50 187 ARG A CA 1
ATOM 1430 C C . ARG A 1 187 ? 15.342 -9.811 8.409 1.00 91.50 187 ARG A C 1
ATOM 1432 O O . ARG A 1 187 ? 15.187 -10.266 9.539 1.00 91.50 187 ARG A O 1
ATOM 1439 N N . THR A 1 188 ? 16.548 -9.526 7.916 1.00 92.25 188 THR A N 1
ATOM 1440 C CA . THR A 1 188 ? 17.815 -9.735 8.647 1.00 92.25 188 THR A CA 1
ATOM 1441 C C . THR A 1 188 ? 18.326 -8.495 9.385 1.00 92.25 188 THR A C 1
ATOM 1443 O O . THR A 1 188 ? 19.436 -8.523 9.924 1.00 92.25 188 THR A O 1
ATOM 1446 N N . LYS A 1 189 ? 17.506 -7.436 9.462 1.00 92.31 189 LYS A N 1
ATOM 1447 C CA . LYS A 1 189 ? 17.787 -6.173 10.162 1.00 92.31 189 LYS A CA 1
ATOM 1448 C C . LYS A 1 189 ? 19.097 -5.509 9.721 1.00 92.31 189 LYS A C 1
ATOM 1450 O O . LYS A 1 189 ? 19.918 -5.100 10.543 1.00 92.31 189 LYS A O 1
ATOM 1455 N N . LYS A 1 190 ? 19.337 -5.491 8.409 1.00 95.38 190 LYS A N 1
ATOM 1456 C CA . LYS A 1 190 ? 20.481 -4.808 7.790 1.00 95.38 190 LYS A CA 1
ATOM 1457 C C . LYS A 1 190 ? 20.115 -3.376 7.439 1.00 95.38 190 LYS A C 1
ATOM 1459 O O . LYS A 1 190 ? 18.944 -3.073 7.245 1.00 95.38 190 LYS A O 1
ATOM 1464 N N . ASP A 1 191 ? 21.133 -2.532 7.315 1.00 96.88 191 ASP A N 1
ATOM 1465 C CA . ASP A 1 191 ? 20.969 -1.147 6.886 1.00 96.88 191 ASP A CA 1
ATOM 1466 C C . ASP A 1 191 ? 20.205 -1.076 5.557 1.00 96.88 191 ASP A C 1
ATOM 1468 O O . ASP A 1 191 ? 20.535 -1.787 4.598 1.00 96.88 191 ASP A O 1
ATOM 1472 N N . LEU A 1 192 ? 19.180 -0.223 5.527 1.00 98.06 192 LEU A N 1
ATOM 1473 C CA . LEU A 1 192 ? 18.282 -0.032 4.393 1.00 98.06 192 LEU A CA 1
ATOM 1474 C C . LEU A 1 192 ? 18.489 1.361 3.810 1.00 98.06 192 LEU A C 1
ATOM 1476 O O . LEU A 1 192 ? 18.299 2.362 4.505 1.00 98.06 192 LEU A O 1
ATOM 1480 N N . LYS A 1 193 ? 18.810 1.434 2.519 1.00 98.50 193 LYS A N 1
ATOM 1481 C CA . LYS A 1 193 ? 18.805 2.694 1.772 1.00 98.50 193 LYS A CA 1
ATOM 1482 C C . LYS A 1 193 ? 17.629 2.724 0.811 1.00 98.50 193 LYS A C 1
ATOM 1484 O O . LYS A 1 193 ? 17.434 1.806 0.020 1.00 98.50 193 LYS A O 1
ATOM 1489 N N . ILE A 1 194 ? 16.852 3.792 0.858 1.00 98.69 194 ILE A N 1
ATOM 1490 C CA . ILE A 1 194 ? 15.625 3.938 0.081 1.00 98.69 194 ILE A CA 1
ATOM 1491 C C . ILE A 1 194 ? 15.647 5.305 -0.602 1.00 98.69 194 ILE A C 1
ATOM 1493 O O . ILE A 1 194 ? 16.074 6.291 -0.003 1.00 98.69 194 ILE A O 1
ATOM 1497 N N . VAL A 1 195 ? 15.169 5.388 -1.841 1.00 98.38 195 VAL A N 1
ATOM 1498 C CA . VAL A 1 195 ? 14.853 6.663 -2.495 1.00 98.38 195 VAL A CA 1
ATOM 1499 C C . VAL A 1 195 ? 13.360 6.728 -2.799 1.00 98.38 195 VAL A C 1
ATOM 1501 O O . VAL A 1 195 ? 12.791 5.798 -3.365 1.00 98.38 195 VAL A O 1
ATOM 1504 N N . CYS A 1 196 ? 12.723 7.824 -2.395 1.00 98.38 196 CYS A N 1
ATOM 1505 C CA . CYS A 1 196 ? 11.365 8.176 -2.794 1.00 98.38 196 CYS A CA 1
ATOM 1506 C C . CYS A 1 196 ? 11.474 9.253 -3.873 1.00 98.38 196 CYS A C 1
ATOM 1508 O O . CYS A 1 196 ? 11.900 10.371 -3.571 1.00 98.38 196 CYS A O 1
ATOM 1510 N N . GLN A 1 197 ? 11.127 8.914 -5.114 1.00 97.50 197 GLN A N 1
ATOM 1511 C CA . GLN A 1 197 ? 11.121 9.843 -6.238 1.00 97.50 197 GLN A CA 1
ATOM 1512 C C . GLN A 1 197 ? 9.683 10.151 -6.674 1.00 97.50 197 GLN A C 1
ATOM 1514 O O . GLN A 1 197 ? 8.895 9.235 -6.912 1.00 97.50 197 GLN A O 1
ATOM 1519 N N . GLY A 1 198 ? 9.350 11.433 -6.831 1.00 96.44 198 GLY A N 1
ATOM 1520 C CA . GLY A 1 198 ? 8.011 11.825 -7.260 1.00 96.44 198 GLY A CA 1
ATOM 1521 C C . GLY A 1 198 ? 7.788 13.324 -7.427 1.00 96.44 198 GLY A C 1
ATOM 1522 O O . GLY A 1 198 ? 8.727 14.093 -7.648 1.00 96.44 198 GLY A O 1
ATOM 1523 N N . ASP A 1 199 ? 6.519 13.711 -7.348 1.00 94.81 199 ASP A N 1
ATOM 1524 C CA . ASP A 1 199 ? 6.013 15.077 -7.505 1.00 94.81 199 ASP A CA 1
ATOM 1525 C C . ASP A 1 199 ? 5.678 15.743 -6.149 1.00 94.81 199 ASP A C 1
ATOM 1527 O O . ASP A 1 199 ? 6.319 15.452 -5.134 1.00 94.81 199 ASP A O 1
ATOM 1531 N N . SER A 1 200 ? 4.689 16.644 -6.106 1.00 94.94 200 SER A N 1
ATOM 1532 C CA . SER A 1 200 ? 4.242 17.347 -4.894 1.00 94.94 200 SER A CA 1
ATOM 1533 C C . SER A 1 200 ? 3.846 16.403 -3.756 1.00 94.94 200 SER A C 1
ATOM 1535 O O . SER A 1 200 ? 4.169 16.684 -2.600 1.00 94.94 200 SER A O 1
ATOM 1537 N N . MET A 1 201 ? 3.255 15.241 -4.057 1.00 94.06 201 MET A N 1
ATOM 1538 C CA . MET A 1 201 ? 2.906 14.247 -3.032 1.00 94.06 201 MET A CA 1
ATOM 1539 C C . MET A 1 201 ? 4.140 13.580 -2.409 1.00 94.06 201 MET A C 1
ATOM 1541 O O . MET A 1 201 ? 4.069 13.087 -1.285 1.00 94.06 201 MET A O 1
ATOM 1545 N N . THR A 1 202 ? 5.283 13.576 -3.105 1.00 96.06 202 THR A N 1
ATOM 1546 C CA . THR A 1 202 ? 6.564 13.071 -2.571 1.00 96.06 202 THR A CA 1
ATOM 1547 C C . THR A 1 202 ? 7.416 14.169 -1.954 1.00 96.06 202 THR A C 1
ATOM 1549 O O . THR A 1 202 ? 8.117 13.916 -0.974 1.00 96.06 202 THR A O 1
ATOM 1552 N N . ALA A 1 203 ? 7.322 15.400 -2.463 1.00 95.50 203 ALA A N 1
ATOM 1553 C CA . ALA A 1 203 ? 7.907 16.572 -1.821 1.00 95.50 203 ALA A CA 1
ATOM 1554 C C . ALA A 1 203 ? 7.294 16.800 -0.429 1.00 95.50 203 ALA A C 1
ATOM 1556 O O . ALA A 1 203 ? 8.014 17.183 0.497 1.00 95.50 203 ALA A O 1
ATOM 1557 N N . GLY A 1 204 ? 6.003 16.472 -0.291 1.00 94.00 204 GLY A N 1
ATOM 1558 C CA . GLY A 1 204 ? 5.201 16.647 0.912 1.00 94.00 204 GLY A CA 1
ATOM 1559 C C . GLY A 1 204 ? 4.418 17.955 0.912 1.00 94.00 204 GLY A C 1
ATOM 1560 O O . GLY A 1 204 ? 4.253 18.535 1.977 1.00 94.00 204 GLY A O 1
ATOM 1561 N N . TYR A 1 205 ? 3.996 18.441 -0.261 1.00 94.19 205 TYR A N 1
ATOM 1562 C CA . TYR A 1 205 ? 3.298 19.717 -0.447 1.00 94.19 205 TYR A CA 1
ATOM 1563 C C . TYR A 1 205 ? 2.131 19.891 0.527 1.00 94.19 205 TYR A C 1
ATOM 1565 O O . TYR A 1 205 ? 1.301 18.993 0.678 1.00 94.19 205 TYR A O 1
ATOM 1573 N N . ASP A 1 206 ? 2.081 21.052 1.171 1.00 90.62 206 ASP A N 1
ATOM 1574 C CA . ASP A 1 206 ? 1.027 21.451 2.098 1.00 90.62 206 ASP A CA 1
ATOM 1575 C C . ASP A 1 206 ? 0.987 22.982 2.145 1.00 90.62 206 ASP A C 1
ATOM 1577 O O . ASP A 1 206 ? 2.030 23.628 2.262 1.00 90.62 206 ASP A O 1
ATOM 1581 N N . VAL A 1 207 ? -0.202 23.568 2.024 1.00 85.88 207 VAL A N 1
ATOM 1582 C CA . VAL A 1 207 ? -0.411 25.029 1.983 1.00 85.88 207 VAL A CA 1
ATOM 1583 C C . VAL A 1 207 ? -1.382 25.542 3.041 1.00 85.88 207 VAL A C 1
ATOM 1585 O O . VAL A 1 207 ? -1.417 26.742 3.308 1.00 85.88 207 VAL A O 1
ATOM 1588 N N . ASN A 1 208 ? -2.166 24.651 3.647 1.00 84.75 208 ASN A N 1
ATOM 1589 C CA . ASN A 1 208 ? -3.292 25.011 4.505 1.00 84.75 208 ASN A CA 1
ATOM 1590 C C . ASN A 1 208 ? -3.150 24.508 5.944 1.00 84.75 208 ASN A C 1
ATOM 1592 O O . ASN A 1 208 ? -3.905 24.976 6.800 1.00 84.75 208 ASN A O 1
ATOM 1596 N N . SER A 1 209 ? -2.255 23.552 6.228 1.00 82.94 209 SER A N 1
ATOM 1597 C CA . SER A 1 209 ? -2.172 22.969 7.568 1.00 82.94 209 SER A CA 1
ATOM 1598 C C . SER A 1 209 ? -1.581 23.906 8.614 1.00 82.94 209 SER A C 1
ATOM 1600 O O . SER A 1 209 ? -0.882 24.879 8.327 1.00 82.94 209 SER A O 1
ATOM 1602 N N . THR A 1 210 ? -1.878 23.612 9.881 1.00 79.31 210 THR A N 1
ATOM 1603 C CA . THR A 1 210 ? -1.300 24.354 11.010 1.00 79.31 210 THR A CA 1
ATOM 1604 C C . THR A 1 210 ? 0.148 23.952 11.287 1.00 79.31 210 THR A C 1
ATOM 1606 O O . THR A 1 210 ? 0.809 24.590 12.103 1.00 79.31 210 THR A O 1
ATOM 1609 N N . ASP A 1 211 ? 0.631 22.898 10.626 1.00 81.56 211 ASP A N 1
ATOM 1610 C CA . ASP A 1 211 ? 1.966 22.330 10.753 1.00 81.56 211 ASP A CA 1
ATOM 1611 C C . ASP A 1 211 ? 2.724 22.303 9.411 1.00 81.56 211 ASP A C 1
ATOM 1613 O O . ASP A 1 211 ? 3.485 21.372 9.132 1.00 81.56 211 ASP A O 1
ATOM 1617 N N . ILE A 1 212 ? 2.562 23.366 8.612 1.00 87.44 212 ILE A N 1
ATOM 1618 C CA . ILE A 1 212 ? 3.416 23.654 7.452 1.00 87.44 212 ILE A CA 1
ATOM 1619 C C . ILE A 1 212 ? 4.832 24.093 7.858 1.00 87.44 212 ILE A C 1
ATOM 1621 O O . ILE A 1 212 ? 5.031 24.860 8.805 1.00 87.44 212 ILE A O 1
ATOM 1625 N N . THR A 1 213 ? 5.822 23.667 7.081 1.00 87.69 213 THR A N 1
ATOM 1626 C CA . THR A 1 213 ? 7.202 24.158 7.099 1.00 87.69 213 THR A CA 1
ATOM 1627 C C . THR A 1 213 ? 7.481 25.049 5.891 1.00 87.69 213 THR A C 1
ATOM 1629 O O . THR A 1 213 ? 6.813 24.976 4.857 1.00 87.69 213 THR A O 1
ATOM 1632 N N . GLN A 1 214 ? 8.497 25.905 6.022 1.00 87.12 214 GLN A N 1
ATOM 1633 C CA . GLN A 1 214 ? 9.013 26.688 4.898 1.00 87.12 214 GLN A CA 1
ATOM 1634 C C . GLN A 1 214 ? 9.595 25.771 3.803 1.00 87.12 214 GLN A C 1
ATOM 1636 O O . GLN A 1 214 ? 9.993 24.650 4.131 1.00 87.12 214 GLN A O 1
ATOM 1641 N N . PRO A 1 215 ? 9.663 26.233 2.539 1.00 88.62 215 PRO A N 1
ATOM 1642 C CA . PRO A 1 215 ? 10.181 25.435 1.430 1.00 88.62 215 PRO A CA 1
ATOM 1643 C C . PRO A 1 215 ? 11.588 24.883 1.683 1.00 88.62 215 PRO A C 1
ATOM 1645 O O . PRO A 1 215 ? 12.474 25.608 2.147 1.00 88.62 215 PRO A O 1
ATOM 1648 N N . ASP A 1 216 ? 11.794 23.604 1.360 1.00 82.88 216 ASP A N 1
ATOM 1649 C CA . ASP A 1 216 ? 13.058 22.893 1.562 1.00 82.88 216 ASP A CA 1
ATOM 1650 C C . ASP A 1 216 ? 13.547 22.119 0.323 1.00 82.88 216 ASP A C 1
ATOM 1652 O O . ASP A 1 216 ? 12.856 21.985 -0.686 1.00 82.88 216 ASP A O 1
ATOM 1656 N N . MET A 1 217 ? 14.789 21.625 0.403 1.00 71.25 217 MET A N 1
ATOM 1657 C CA . MET A 1 217 ? 15.384 20.639 -0.520 1.00 71.25 217 MET A CA 1
ATOM 1658 C C . MET A 1 217 ? 15.310 20.964 -2.031 1.00 71.25 217 MET A C 1
ATOM 1660 O O . MET A 1 217 ? 15.445 20.068 -2.860 1.00 71.25 217 MET A O 1
ATOM 1664 N N . GLY A 1 218 ? 15.170 22.242 -2.400 1.00 76.50 218 GLY A N 1
ATOM 1665 C CA . GLY A 1 218 ? 15.115 22.697 -3.796 1.00 76.50 218 GLY A CA 1
ATOM 1666 C C . GLY A 1 218 ? 13.705 22.808 -4.387 1.00 76.50 218 GLY A C 1
ATOM 1667 O O . GLY A 1 218 ? 13.575 23.168 -5.554 1.00 76.50 218 GLY A O 1
ATOM 1668 N N . ASP A 1 219 ? 12.659 22.550 -3.601 1.00 88.56 219 ASP A N 1
ATOM 1669 C CA . ASP A 1 219 ? 11.286 22.936 -3.932 1.00 88.56 219 ASP A CA 1
ATOM 1670 C C . ASP A 1 219 ? 11.029 24.382 -3.466 1.00 88.56 219 ASP A C 1
ATOM 1672 O O . ASP A 1 219 ? 11.546 24.823 -2.441 1.00 88.56 219 ASP A O 1
ATOM 1676 N N . SER A 1 220 ? 10.230 25.133 -4.224 1.00 89.62 220 SER A N 1
ATOM 1677 C CA . SER A 1 220 ? 9.789 26.491 -3.875 1.00 89.62 220 SER A CA 1
ATOM 1678 C C . SER A 1 220 ? 8.478 26.518 -3.080 1.00 89.62 220 SER A C 1
ATOM 1680 O O . SER A 1 220 ? 8.013 27.590 -2.697 1.00 89.62 220 SER A O 1
ATOM 1682 N N . SER A 1 221 ? 7.862 25.355 -2.872 1.00 93.00 221 SER A N 1
ATOM 1683 C CA . SER A 1 221 ? 6.564 25.187 -2.212 1.00 93.00 221 SER A CA 1
ATOM 1684 C C . SER A 1 221 ? 6.704 24.866 -0.726 1.00 93.00 221 SER A C 1
ATOM 1686 O O . SER A 1 221 ? 7.682 24.252 -0.313 1.00 93.00 221 SER A O 1
ATOM 1688 N N . THR A 1 222 ? 5.710 25.245 0.078 1.00 92.75 222 THR A N 1
ATOM 1689 C CA . THR A 1 222 ? 5.604 24.821 1.482 1.00 92.75 222 THR A CA 1
ATOM 1690 C C . THR A 1 222 ? 5.282 23.329 1.590 1.00 92.75 222 THR A C 1
ATOM 1692 O O . THR A 1 222 ? 4.664 22.740 0.697 1.00 92.75 222 THR A O 1
ATOM 1695 N N . HIS A 1 223 ? 5.702 22.710 2.695 1.00 91.81 223 HIS A N 1
ATOM 1696 C CA . HIS A 1 223 ? 5.541 21.272 2.939 1.00 91.81 223 HIS A CA 1
ATOM 1697 C C . HIS A 1 223 ? 4.894 21.001 4.295 1.00 91.81 223 HIS A C 1
ATOM 1699 O O . HIS A 1 223 ? 4.953 21.836 5.192 1.00 91.81 223 HIS A O 1
ATOM 1705 N N . ALA A 1 224 ? 4.311 19.820 4.472 1.00 89.69 224 ALA A N 1
ATOM 1706 C CA . ALA A 1 224 ? 3.895 19.319 5.775 1.00 89.69 224 ALA A CA 1
ATOM 1707 C C . ALA A 1 224 ? 5.129 18.975 6.624 1.00 89.69 224 ALA A C 1
ATOM 1709 O O . ALA A 1 224 ? 6.074 18.355 6.128 1.00 89.69 224 ALA A O 1
ATOM 1710 N N . THR A 1 225 ? 5.091 19.271 7.927 1.00 86.12 225 THR A N 1
ATOM 1711 C CA . THR A 1 225 ? 6.167 18.892 8.868 1.00 86.12 225 THR A CA 1
ATOM 1712 C C . THR A 1 225 ? 6.450 17.387 8.856 1.00 86.12 225 THR A C 1
ATOM 1714 O O . THR A 1 225 ? 7.588 16.966 9.072 1.00 86.12 225 THR A O 1
ATOM 1717 N N . MET A 1 226 ? 5.434 16.558 8.594 1.00 88.44 226 MET A N 1
ATOM 1718 C CA . MET A 1 226 ? 5.608 15.129 8.354 1.00 88.44 226 MET A CA 1
ATOM 1719 C C . MET A 1 226 ? 5.307 14.788 6.893 1.00 88.44 226 MET A C 1
ATOM 1721 O O . MET A 1 226 ? 4.154 14.636 6.502 1.00 88.44 226 MET A O 1
ATOM 1725 N N . THR A 1 227 ? 6.357 14.603 6.097 1.00 92.88 227 THR A N 1
ATOM 1726 C CA . THR A 1 227 ? 6.260 14.070 4.729 1.00 92.88 227 THR A CA 1
ATOM 1727 C C . THR A 1 227 ? 6.292 12.539 4.750 1.00 92.88 227 THR A C 1
ATOM 1729 O O . THR A 1 227 ? 6.870 11.938 5.664 1.00 92.88 227 THR A O 1
ATOM 1732 N N . TYR A 1 228 ? 5.705 11.866 3.750 1.00 94.62 228 TYR A N 1
ATOM 1733 C CA . TYR A 1 228 ? 5.687 10.396 3.758 1.00 94.62 228 TYR A CA 1
ATOM 1734 C C . TYR A 1 228 ? 7.096 9.759 3.711 1.00 94.62 228 TYR A C 1
ATOM 1736 O O . TYR A 1 228 ? 7.289 8.757 4.400 1.00 94.62 228 TYR A O 1
ATOM 1744 N N . PRO A 1 229 ? 8.114 10.314 3.010 1.00 96.06 229 PRO A N 1
ATOM 1745 C CA . PRO A 1 229 ? 9.472 9.763 3.049 1.00 96.06 229 PRO A CA 1
ATOM 1746 C C . PRO A 1 229 ? 10.117 9.862 4.443 1.00 96.06 229 PRO A C 1
ATOM 1748 O O . PRO A 1 229 ? 10.774 8.920 4.889 1.00 96.06 229 PRO A O 1
ATOM 1751 N N . ALA A 1 230 ? 9.887 10.966 5.167 1.00 93.38 230 ALA A N 1
ATOM 1752 C CA . ALA A 1 230 ? 10.388 11.147 6.531 1.00 93.38 230 ALA A CA 1
ATOM 1753 C C . ALA A 1 230 ? 9.691 10.199 7.526 1.00 93.38 230 ALA A C 1
ATOM 1755 O O . ALA A 1 230 ? 10.354 9.532 8.327 1.00 93.38 230 ALA A O 1
ATOM 1756 N N . ALA A 1 231 ? 8.364 10.074 7.425 1.00 92.94 231 ALA A N 1
ATOM 1757 C CA . ALA A 1 231 ? 7.585 9.120 8.210 1.00 92.94 231 ALA A CA 1
ATOM 1758 C C . ALA A 1 231 ? 8.024 7.670 7.946 1.00 92.94 231 ALA A C 1
ATOM 1760 O O . ALA A 1 231 ? 8.217 6.911 8.896 1.00 92.94 231 ALA A O 1
ATOM 1761 N N . LEU A 1 232 ? 8.244 7.298 6.678 1.00 95.81 232 LEU A N 1
ATOM 1762 C CA . LEU A 1 232 ? 8.695 5.966 6.265 1.00 95.81 232 LEU A CA 1
ATOM 1763 C C . LEU A 1 232 ? 10.032 5.598 6.921 1.00 95.81 232 LEU A C 1
ATOM 1765 O O . LEU A 1 232 ? 10.180 4.480 7.417 1.00 95.81 232 LEU A O 1
ATOM 1769 N N . GLN A 1 233 ? 10.980 6.540 6.977 1.00 96.31 233 GLN A N 1
ATOM 1770 C CA . GLN A 1 233 ? 12.266 6.333 7.648 1.00 96.31 233 GLN A CA 1
ATOM 1771 C C . GLN A 1 233 ? 12.075 6.004 9.134 1.00 96.31 233 GLN A C 1
ATOM 1773 O O . GLN A 1 233 ? 12.615 5.008 9.621 1.00 96.31 233 GLN A O 1
ATOM 1778 N N . GLY A 1 234 ? 11.285 6.812 9.851 1.00 92.56 234 GLY A N 1
ATOM 1779 C CA . GLY A 1 234 ? 11.017 6.614 11.279 1.00 92.56 234 GLY A CA 1
ATOM 1780 C C . GLY A 1 234 ? 10.275 5.305 11.570 1.00 92.56 234 GLY A C 1
ATOM 1781 O O . GLY A 1 234 ? 10.660 4.561 12.473 1.00 92.56 234 GLY A O 1
ATOM 1782 N N . LEU A 1 235 ? 9.260 4.987 10.763 1.00 93.38 235 LEU A N 1
ATOM 1783 C CA . LEU A 1 235 ? 8.471 3.758 10.855 1.00 93.38 235 LEU A CA 1
ATOM 1784 C C . LEU A 1 235 ? 9.322 2.506 10.629 1.00 93.38 235 LEU A C 1
ATOM 1786 O O . LEU A 1 235 ? 9.346 1.625 11.487 1.00 93.38 235 LEU A O 1
ATOM 1790 N N . LEU A 1 236 ? 10.061 2.428 9.518 1.00 95.31 236 LEU A N 1
ATOM 1791 C CA . LEU A 1 236 ? 10.906 1.267 9.221 1.00 95.31 236 LEU A CA 1
ATOM 1792 C C . LEU A 1 236 ? 12.036 1.107 10.247 1.00 95.31 236 LEU A C 1
ATOM 1794 O O . LEU A 1 236 ? 12.323 -0.023 10.648 1.00 95.31 236 LEU A O 1
ATOM 1798 N N . THR A 1 237 ? 12.624 2.208 10.730 1.00 94.38 237 THR A N 1
ATOM 1799 C CA . THR A 1 237 ? 13.601 2.176 11.835 1.00 94.38 237 THR A CA 1
ATOM 1800 C C . THR A 1 237 ? 12.970 1.574 13.093 1.00 94.38 237 THR A C 1
ATOM 1802 O O . THR A 1 237 ? 13.529 0.649 13.681 1.00 94.38 237 THR A O 1
ATOM 1805 N N . SER A 1 238 ? 11.772 2.033 13.479 1.00 91.12 238 SER A N 1
ATOM 1806 C CA . SER A 1 238 ? 11.088 1.568 14.693 1.00 91.12 238 SER A CA 1
ATOM 1807 C C . SER A 1 238 ? 10.594 0.121 14.604 1.00 91.12 238 SER A C 1
ATOM 1809 O O . SER A 1 238 ? 10.650 -0.582 15.609 1.00 91.12 238 SER A O 1
ATOM 1811 N N . ILE A 1 239 ? 10.098 -0.324 13.444 1.00 92.75 239 ILE A N 1
ATOM 1812 C CA . ILE A 1 239 ? 9.553 -1.679 13.260 1.00 92.75 239 ILE A CA 1
ATOM 1813 C C . ILE A 1 239 ? 10.684 -2.701 13.123 1.00 92.75 239 ILE A C 1
ATOM 1815 O O . ILE A 1 239 ? 10.690 -3.726 13.804 1.00 92.75 239 ILE A O 1
ATOM 1819 N N . THR A 1 240 ? 11.664 -2.432 12.255 1.00 93.44 240 THR A N 1
ATOM 1820 C CA . THR A 1 240 ? 12.729 -3.405 11.961 1.00 93.44 240 THR A CA 1
ATOM 1821 C C . THR A 1 240 ? 13.843 -3.397 13.012 1.00 93.44 240 THR A C 1
ATOM 1823 O O . THR A 1 240 ? 14.439 -4.442 13.285 1.00 93.44 240 THR A O 1
ATOM 1826 N N . GLY A 1 241 ? 14.117 -2.239 13.627 1.00 91.50 241 GLY A N 1
ATOM 1827 C CA . GLY A 1 241 ? 15.292 -2.015 14.474 1.00 91.50 241 GLY A CA 1
ATOM 1828 C C . GLY A 1 241 ? 16.598 -1.847 13.686 1.00 91.50 241 GLY A C 1
ATOM 1829 O O . GLY A 1 241 ? 17.671 -2.027 14.258 1.00 91.50 241 GLY A O 1
ATOM 1830 N N . SER A 1 242 ? 16.514 -1.560 12.383 1.00 92.81 242 SER A N 1
ATOM 1831 C CA . SER A 1 242 ? 17.660 -1.363 11.479 1.00 92.81 242 SER A CA 1
ATOM 1832 C C . SER A 1 242 ? 17.975 0.123 11.300 1.00 92.81 242 SER A C 1
ATOM 1834 O O . SER A 1 242 ? 17.101 0.967 11.494 1.00 92.81 242 SER A O 1
ATOM 1836 N N . SER A 1 243 ? 19.188 0.451 10.848 1.00 95.81 243 SER A N 1
ATOM 1837 C CA . SER A 1 243 ? 19.472 1.789 10.318 1.00 95.81 243 SER A CA 1
ATOM 1838 C C . SER A 1 243 ? 18.737 1.975 8.986 1.00 95.81 243 SER A C 1
ATOM 1840 O O . SER A 1 243 ? 18.903 1.161 8.075 1.00 95.81 243 SER A O 1
ATOM 1842 N N . VAL A 1 244 ? 17.912 3.015 8.860 1.00 97.69 244 VAL A N 1
ATOM 1843 C CA . VAL A 1 244 ? 17.172 3.314 7.624 1.00 97.69 244 VAL A CA 1
ATOM 1844 C C . VAL A 1 244 ? 17.497 4.727 7.167 1.00 97.69 244 VAL A C 1
ATOM 1846 O O . VAL A 1 244 ? 17.375 5.678 7.936 1.00 97.69 244 VAL A O 1
ATOM 1849 N N . GLN A 1 245 ? 17.875 4.860 5.898 1.00 98.12 245 GLN A N 1
ATOM 1850 C CA . GLN A 1 245 ? 18.103 6.132 5.224 1.00 98.12 245 GLN A CA 1
ATOM 1851 C C . GLN A 1 245 ? 17.119 6.265 4.058 1.00 98.12 245 GLN A C 1
ATOM 1853 O O . GLN A 1 245 ? 17.154 5.458 3.129 1.00 98.12 245 GLN A O 1
ATOM 1858 N N . VAL A 1 246 ? 16.272 7.295 4.079 1.00 97.88 246 VAL A N 1
ATOM 1859 C CA . VAL A 1 246 ? 15.351 7.631 2.985 1.00 97.88 246 VAL A CA 1
ATOM 1860 C C . VAL A 1 246 ? 15.788 8.945 2.337 1.00 97.88 246 VAL A C 1
ATOM 1862 O O . VAL A 1 246 ? 15.887 9.976 2.994 1.00 97.88 246 VAL A O 1
ATOM 1865 N N . THR A 1 247 ? 16.041 8.912 1.030 1.00 96.00 247 THR A N 1
ATOM 1866 C CA . THR A 1 247 ? 16.369 10.090 0.210 1.00 96.00 247 THR A CA 1
ATOM 1867 C C . THR A 1 247 ? 15.116 10.573 -0.529 1.00 96.00 247 THR A C 1
ATOM 1869 O O . THR A 1 247 ? 14.432 9.764 -1.156 1.00 96.00 247 THR A O 1
ATOM 1872 N N . LYS A 1 248 ? 14.811 11.877 -0.469 1.00 94.31 248 LYS A N 1
ATOM 1873 C CA . LYS A 1 248 ? 13.673 12.525 -1.155 1.00 94.31 248 LYS A CA 1
ATOM 1874 C C . LYS A 1 248 ? 14.150 13.130 -2.484 1.00 94.31 248 LYS A C 1
ATOM 1876 O O . LYS A 1 248 ? 14.931 14.074 -2.462 1.00 94.31 248 LYS A O 1
ATOM 1881 N N . TYR A 1 249 ? 13.691 12.604 -3.622 1.00 95.62 249 TYR A N 1
ATOM 1882 C CA . TYR A 1 249 ? 13.924 13.151 -4.971 1.00 95.62 249 TYR A CA 1
ATOM 1883 C C . TYR A 1 249 ? 12.601 13.664 -5.547 1.00 95.62 249 TYR A C 1
ATOM 1885 O O . TYR A 1 249 ? 11.947 13.007 -6.357 1.00 95.62 249 TYR A O 1
ATOM 1893 N N . ALA A 1 250 ? 12.157 14.825 -5.075 1.00 94.81 250 ALA A N 1
ATOM 1894 C CA . ALA A 1 250 ? 10.850 15.348 -5.438 1.00 94.81 250 ALA A CA 1
ATOM 1895 C C . ALA A 1 250 ? 10.800 16.871 -5.459 1.00 94.81 250 ALA A C 1
ATOM 1897 O O . ALA A 1 250 ? 11.514 17.547 -4.721 1.00 94.81 250 ALA A O 1
ATOM 1898 N N . THR A 1 251 ? 9.928 17.391 -6.316 1.00 94.94 251 THR A N 1
ATOM 1899 C CA . THR A 1 251 ? 9.682 18.822 -6.492 1.00 94.94 251 THR A CA 1
ATOM 1900 C C . THR A 1 251 ? 8.236 18.997 -6.930 1.00 94.94 251 THR A C 1
ATOM 1902 O O . THR A 1 251 ? 7.753 18.277 -7.809 1.00 94.94 251 THR A O 1
ATOM 1905 N N . SER A 1 252 ? 7.529 19.931 -6.303 1.00 95.25 252 SER A N 1
ATOM 1906 C CA . SER A 1 252 ? 6.111 20.159 -6.572 1.00 95.25 252 SER A CA 1
ATOM 1907 C C . SER A 1 252 ? 5.851 20.652 -8.001 1.00 95.25 252 SER A C 1
ATOM 1909 O O . SER A 1 252 ? 6.670 21.346 -8.603 1.00 95.25 252 SER A O 1
ATOM 1911 N N . GLY A 1 253 ? 4.706 20.256 -8.567 1.00 94.12 253 GLY A N 1
ATOM 1912 C CA . GLY A 1 253 ? 4.284 20.616 -9.930 1.00 94.12 253 GLY A CA 1
ATOM 1913 C C . GLY A 1 253 ? 4.967 19.854 -11.081 1.00 94.12 253 GLY A C 1
ATOM 1914 O O . GLY A 1 253 ? 4.629 20.092 -12.240 1.00 94.12 253 GLY A O 1
ATOM 1915 N N . GLN A 1 254 ? 5.903 18.941 -10.797 1.00 95.75 254 GLN A N 1
ATOM 1916 C CA . GLN A 1 254 ? 6.705 18.259 -11.822 1.00 95.75 254 GLN A CA 1
ATOM 1917 C C . GLN A 1 254 ? 6.118 16.923 -12.303 1.00 95.75 254 GLN A C 1
ATOM 1919 O O . GLN A 1 254 ? 5.361 16.263 -11.592 1.00 95.75 254 GLN A O 1
ATOM 1924 N N . THR A 1 255 ? 6.495 16.530 -13.523 1.00 97.25 255 THR A N 1
ATOM 1925 C CA . THR A 1 255 ? 6.025 15.331 -14.245 1.00 97.25 255 THR A CA 1
ATOM 1926 C C . THR A 1 255 ? 7.037 14.182 -14.210 1.00 97.25 255 THR A C 1
ATOM 1928 O O . THR A 1 255 ? 8.216 14.386 -13.895 1.00 97.25 255 THR A O 1
ATOM 1931 N N . ALA A 1 256 ? 6.620 12.974 -14.610 1.00 97.31 256 ALA A N 1
ATOM 1932 C CA . ALA A 1 256 ? 7.521 11.821 -14.730 1.00 97.31 256 ALA A CA 1
ATOM 1933 C C . ALA A 1 256 ? 8.691 12.093 -15.700 1.00 97.31 256 ALA A C 1
ATOM 1935 O O . ALA A 1 256 ? 9.844 11.752 -15.418 1.00 97.31 256 ALA A O 1
ATOM 1936 N N . ALA A 1 257 ? 8.411 12.765 -16.824 1.00 97.62 257 ALA A N 1
ATOM 1937 C CA . ALA A 1 257 ? 9.416 13.149 -17.817 1.00 97.62 257 ALA A CA 1
ATOM 1938 C C . ALA A 1 257 ? 10.464 14.120 -17.241 1.00 97.62 257 ALA A C 1
ATOM 1940 O O . ALA A 1 257 ? 11.668 13.943 -17.457 1.00 97.62 257 ALA A O 1
ATOM 1941 N N . TRP A 1 258 ? 10.023 15.112 -16.457 1.00 97.44 258 TRP A N 1
ATOM 1942 C CA . TRP A 1 258 ? 10.925 16.023 -15.751 1.00 97.44 258 TRP A CA 1
ATOM 1943 C C . TRP A 1 258 ? 11.780 15.265 -14.732 1.00 97.44 258 TRP A C 1
ATOM 1945 O O . TRP A 1 258 ? 13.004 15.399 -14.755 1.00 97.44 258 TRP A O 1
ATOM 1955 N N . GLY A 1 259 ? 11.172 14.393 -13.920 1.00 96.44 259 GLY A N 1
ATOM 1956 C CA . GLY A 1 259 ? 11.885 13.569 -12.941 1.00 96.44 259 GLY A CA 1
ATOM 1957 C C . GLY A 1 259 ? 12.984 12.711 -13.575 1.00 96.44 259 GLY A C 1
ATOM 1958 O O . GLY A 1 259 ? 14.093 12.631 -13.047 1.00 96.44 259 GLY A O 1
ATOM 1959 N N . TYR A 1 260 ? 12.724 12.136 -14.753 1.00 97.56 260 TYR A N 1
ATOM 1960 C CA . TYR A 1 260 ? 13.738 11.411 -15.523 1.00 97.56 260 TYR A CA 1
ATOM 1961 C C . TYR A 1 260 ? 14.879 12.318 -16.020 1.00 97.56 260 TYR A C 1
ATOM 1963 O O . TYR A 1 260 ? 16.028 11.875 -16.085 1.00 97.56 260 TYR A O 1
ATOM 1971 N N . SER A 1 261 ? 14.609 13.582 -16.354 1.00 96.88 261 SER A N 1
ATOM 1972 C CA . SER A 1 261 ? 15.655 14.523 -16.781 1.00 96.88 261 SER A CA 1
ATOM 1973 C C . SER A 1 261 ? 16.565 14.982 -15.631 1.00 96.88 261 SER A C 1
ATOM 1975 O O . SER A 1 261 ? 17.778 15.055 -15.819 1.00 96.88 261 SER A O 1
ATOM 1977 N N . GLN A 1 262 ? 16.006 15.245 -14.443 1.00 95.62 262 GLN A N 1
ATOM 1978 C CA . GLN A 1 262 ? 16.748 15.844 -13.327 1.00 95.62 262 GLN A CA 1
ATOM 1979 C C . GLN A 1 262 ? 17.533 14.819 -12.507 1.00 95.62 262 GLN A C 1
ATOM 1981 O O . GLN A 1 262 ? 18.716 15.010 -12.229 1.00 95.62 262 GLN A O 1
ATOM 1986 N N . TRP A 1 263 ? 16.897 13.707 -12.133 1.00 95.00 263 TRP A N 1
ATOM 1987 C CA . TRP A 1 263 ? 17.485 12.718 -11.228 1.00 95.00 263 TRP A CA 1
ATOM 1988 C C . TRP A 1 263 ? 18.324 11.700 -12.019 1.00 95.00 263 TRP A C 1
ATOM 1990 O O . TRP A 1 263 ? 17.983 10.524 -12.150 1.00 95.00 263 TRP A O 1
ATOM 2000 N N . SER A 1 264 ? 19.407 12.193 -12.627 1.00 94.38 264 SER A N 1
ATOM 2001 C CA . SER A 1 264 ? 20.294 11.462 -13.551 1.00 94.38 264 SER A CA 1
ATOM 2002 C C . SER A 1 264 ? 21.497 10.777 -12.886 1.00 94.38 264 SER A C 1
ATOM 2004 O O . SER A 1 264 ? 22.230 10.052 -13.556 1.00 94.38 264 SER A O 1
ATOM 2006 N N . THR A 1 265 ? 21.680 10.954 -11.575 1.00 96.12 265 THR A N 1
ATOM 2007 C CA . THR A 1 265 ? 22.772 10.354 -10.789 1.00 96.12 265 THR A CA 1
ATOM 2008 C C . THR A 1 265 ? 22.261 9.184 -9.953 1.00 96.12 265 THR A C 1
ATOM 2010 O O . THR A 1 265 ? 21.236 9.302 -9.286 1.00 96.12 265 THR A O 1
ATOM 2013 N N . ASN A 1 266 ? 22.997 8.068 -9.946 1.00 97.25 266 ASN A N 1
ATOM 2014 C CA . ASN A 1 266 ? 22.654 6.882 -9.160 1.00 97.25 266 ASN A CA 1
ATOM 2015 C C . ASN A 1 266 ? 22.690 7.196 -7.641 1.00 97.25 266 ASN A C 1
ATOM 2017 O O . ASN A 1 266 ? 23.767 7.509 -7.125 1.00 97.25 266 ASN A O 1
ATOM 2021 N N . PRO A 1 267 ? 21.568 7.075 -6.898 1.00 96.12 267 PRO A N 1
ATOM 2022 C CA . PRO A 1 267 ? 21.517 7.393 -5.468 1.00 96.12 267 PRO A CA 1
ATOM 2023 C C . PRO A 1 267 ? 22.154 6.329 -4.557 1.00 96.12 267 PRO A C 1
ATOM 2025 O O . PRO A 1 267 ? 22.239 6.543 -3.350 1.00 96.12 267 PRO A O 1
ATOM 2028 N N . ASN A 1 268 ? 22.605 5.188 -5.097 1.00 96.62 268 ASN A N 1
ATOM 2029 C CA . ASN A 1 268 ? 23.179 4.068 -4.334 1.00 96.62 268 ASN A CA 1
ATOM 2030 C C . ASN A 1 268 ? 22.257 3.572 -3.196 1.00 96.62 268 ASN A C 1
ATOM 2032 O O . ASN A 1 268 ? 22.705 3.319 -2.072 1.00 96.62 268 ASN A O 1
ATOM 2036 N N . CYS A 1 269 ? 20.958 3.474 -3.495 1.00 97.44 269 CYS A N 1
ATOM 2037 C CA . CYS A 1 269 ? 19.947 2.888 -2.620 1.00 97.44 269 CYS A CA 1
ATOM 2038 C C . CYS A 1 269 ? 19.894 1.349 -2.731 1.00 97.44 269 CYS A C 1
ATOM 2040 O O . CYS A 1 269 ? 20.723 0.730 -3.388 1.00 97.44 269 CYS A O 1
ATOM 2042 N N . ASP A 1 270 ? 18.912 0.745 -2.065 1.00 98.38 270 ASP A N 1
ATOM 2043 C CA . ASP A 1 270 ? 18.503 -0.652 -2.227 1.00 98.38 270 ASP A CA 1
ATOM 2044 C C . ASP A 1 270 ? 17.109 -0.754 -2.873 1.00 98.38 270 ASP A C 1
ATOM 2046 O O . ASP A 1 270 ? 16.856 -1.640 -3.691 1.00 98.38 270 ASP A O 1
ATOM 2050 N N . LEU A 1 271 ? 16.214 0.177 -2.515 1.00 98.56 271 LEU A N 1
ATOM 2051 C CA . LEU A 1 271 ? 14.847 0.294 -3.024 1.00 98.56 271 LEU A CA 1
ATOM 2052 C C . LEU A 1 271 ? 14.583 1.707 -3.564 1.00 98.56 271 LEU A C 1
ATOM 2054 O O . LEU A 1 271 ? 14.819 2.698 -2.872 1.00 98.56 271 LEU A O 1
ATOM 2058 N N . ALA A 1 272 ? 14.016 1.782 -4.762 1.00 98.56 272 ALA A N 1
ATOM 2059 C CA . ALA A 1 272 ? 13.434 2.976 -5.350 1.00 98.56 272 ALA A CA 1
ATOM 2060 C C . ALA A 1 272 ? 11.904 2.875 -5.364 1.00 98.56 272 ALA A C 1
ATOM 2062 O O . ALA A 1 272 ? 11.327 1.874 -5.794 1.00 98.56 272 ALA A O 1
ATOM 2063 N N . ILE A 1 273 ? 11.259 3.931 -4.881 1.00 98.44 273 ILE A N 1
ATOM 2064 C CA . ILE A 1 273 ? 9.809 4.084 -4.803 1.00 98.44 273 ILE A CA 1
ATOM 2065 C C . ILE A 1 273 ? 9.447 5.255 -5.707 1.00 98.44 273 ILE A C 1
ATOM 2067 O O . ILE A 1 273 ? 9.950 6.359 -5.491 1.00 98.44 273 ILE A O 1
ATOM 2071 N N . ILE A 1 274 ? 8.609 5.019 -6.715 1.00 97.94 274 ILE A N 1
ATOM 2072 C CA . ILE A 1 274 ? 8.302 6.013 -7.750 1.00 97.94 274 ILE A CA 1
ATOM 2073 C C . ILE A 1 274 ? 6.812 6.366 -7.700 1.00 97.94 274 ILE A C 1
ATOM 2075 O O . ILE A 1 274 ? 5.965 5.476 -7.794 1.00 97.94 274 ILE A O 1
ATOM 2079 N N . MET A 1 275 ? 6.497 7.660 -7.584 1.00 96.81 275 MET A N 1
ATOM 2080 C CA . MET A 1 275 ? 5.127 8.185 -7.596 1.00 96.81 275 MET A CA 1
ATOM 2081 C C . MET A 1 275 ? 5.026 9.459 -8.451 1.00 96.81 275 MET A C 1
ATOM 2083 O O . MET A 1 275 ? 5.394 10.547 -8.013 1.00 96.81 275 MET A O 1
ATOM 2087 N N . TYR A 1 276 ? 4.496 9.314 -9.666 1.00 96.31 276 TYR A N 1
ATOM 2088 C CA . TYR A 1 276 ? 4.170 10.408 -10.590 1.00 96.31 276 TYR A CA 1
ATOM 2089 C C . TYR A 1 276 ? 2.832 10.129 -11.274 1.00 96.31 276 TYR A C 1
ATOM 2091 O O . TYR A 1 276 ? 2.433 8.970 -11.407 1.00 96.31 276 TYR A O 1
ATOM 2099 N N . GLY A 1 277 ? 2.185 11.177 -11.779 1.00 94.44 277 GLY A N 1
ATOM 2100 C CA . GLY A 1 277 ? 0.990 11.076 -12.623 1.00 94.44 277 GLY A CA 1
ATOM 2101 C C . GLY A 1 277 ? -0.025 12.194 -12.400 1.00 94.44 277 GLY A C 1
ATOM 2102 O O . GLY A 1 277 ? -0.840 12.451 -13.283 1.00 94.44 277 GLY A O 1
ATOM 2103 N N . ILE A 1 278 ? 0.046 12.901 -11.263 1.00 93.88 278 ILE A N 1
ATOM 2104 C CA . ILE A 1 278 ? -0.863 14.013 -10.947 1.00 93.88 278 ILE A CA 1
ATOM 2105 C C . ILE A 1 278 ? -0.638 15.160 -11.930 1.00 93.88 278 ILE A C 1
ATOM 2107 O O . ILE A 1 278 ? -1.568 15.592 -12.610 1.00 93.88 278 ILE A O 1
ATOM 2111 N N . ASN A 1 279 ? 0.609 15.617 -12.057 1.00 94.75 279 ASN A N 1
ATOM 2112 C CA . ASN A 1 279 ? 0.943 16.714 -12.963 1.00 94.75 279 ASN A CA 1
ATOM 2113 C C . ASN A 1 279 ? 0.893 16.287 -14.432 1.00 94.75 279 ASN A C 1
ATOM 2115 O O . ASN A 1 279 ? 0.459 17.074 -15.265 1.00 94.75 279 ASN A O 1
ATOM 2119 N N . ASP A 1 280 ? 1.261 15.044 -14.752 1.00 96.12 280 ASP A N 1
ATOM 2120 C CA . ASP A 1 280 ? 1.176 14.497 -16.109 1.00 96.12 280 ASP A CA 1
ATOM 2121 C C . ASP A 1 280 ? -0.277 14.510 -16.632 1.00 96.12 280 ASP A C 1
ATOM 2123 O O . ASP A 1 280 ? -0.526 14.949 -17.756 1.00 96.12 280 ASP A O 1
ATOM 2127 N N . ALA A 1 281 ? -1.248 14.121 -15.793 1.00 94.12 281 ALA A N 1
ATOM 2128 C CA . ALA A 1 281 ? -2.673 14.203 -16.112 1.00 94.12 281 ALA A CA 1
ATOM 2129 C C . ALA A 1 281 ? -3.204 15.650 -16.101 1.00 94.12 281 ALA A C 1
ATOM 2131 O O . ALA A 1 281 ? -3.925 16.041 -17.018 1.00 94.12 281 ALA A O 1
ATOM 2132 N N . ASN A 1 282 ? -2.834 16.469 -15.106 1.00 92.31 282 ASN A N 1
ATOM 2133 C CA . ASN A 1 282 ? -3.272 17.872 -15.010 1.00 92.31 282 ASN A CA 1
ATOM 2134 C C . ASN A 1 282 ? -2.755 18.743 -16.173 1.00 92.31 282 ASN A C 1
ATOM 2136 O O . ASN A 1 282 ? -3.416 19.706 -16.554 1.00 92.31 282 ASN A O 1
ATOM 2140 N N . GLN A 1 283 ? -1.596 18.411 -16.751 1.00 93.81 283 GLN A N 1
ATOM 2141 C CA . GLN A 1 283 ? -1.037 19.070 -17.940 1.00 93.81 283 GLN A CA 1
ATOM 2142 C C . GLN A 1 283 ? -1.579 18.492 -19.263 1.00 93.81 283 GLN A C 1
ATOM 2144 O O . GLN A 1 283 ? -1.214 18.977 -20.332 1.00 93.81 283 GLN A O 1
ATOM 2149 N N . GLY A 1 284 ? -2.442 17.469 -19.216 1.00 93.38 284 GLY A N 1
ATOM 2150 C CA . GLY A 1 284 ? -3.038 16.853 -20.404 1.00 93.38 284 GLY A CA 1
ATOM 2151 C C . GLY A 1 284 ? -2.052 16.062 -21.272 1.00 93.38 284 GLY A C 1
ATOM 2152 O O . GLY A 1 284 ? -2.282 15.919 -22.473 1.00 93.38 284 GLY A O 1
ATOM 2153 N N . LEU A 1 285 ? -0.950 15.557 -20.701 1.00 95.06 285 LEU A N 1
ATOM 2154 C CA . LEU A 1 285 ? 0.010 14.732 -21.441 1.00 95.06 285 LEU A CA 1
ATOM 2155 C C . LEU A 1 285 ? -0.641 13.412 -21.865 1.00 95.06 285 LEU A C 1
ATOM 2157 O O . LEU A 1 285 ? -1.392 12.816 -21.098 1.00 95.06 285 LEU A O 1
ATOM 2161 N N . SER A 1 286 ? -0.334 12.913 -23.065 1.00 95.88 286 SER A N 1
ATOM 2162 C CA . SER A 1 286 ? -0.869 11.622 -23.528 1.00 95.88 286 SER A CA 1
ATOM 2163 C C . SER A 1 286 ? -0.464 10.470 -22.600 1.00 95.88 286 SER A C 1
ATOM 2165 O O . SER A 1 286 ? 0.652 10.463 -22.061 1.00 95.88 286 SER A O 1
ATOM 2167 N N . ILE A 1 287 ? -1.340 9.471 -22.451 1.00 95.06 287 ILE A N 1
ATOM 2168 C CA . ILE A 1 287 ? -1.060 8.302 -21.608 1.00 95.06 287 ILE A CA 1
ATOM 2169 C C . ILE A 1 287 ? 0.222 7.580 -22.050 1.00 95.06 287 ILE A C 1
ATOM 2171 O O . ILE A 1 287 ? 1.047 7.241 -21.207 1.00 95.06 287 ILE A O 1
ATOM 2175 N N . ASP A 1 288 ? 0.459 7.476 -23.360 1.00 95.19 288 ASP A N 1
ATOM 2176 C CA . ASP A 1 288 ? 1.667 6.874 -23.934 1.00 95.19 288 ASP A CA 1
ATOM 2177 C C . ASP A 1 288 ? 2.934 7.645 -23.535 1.00 95.19 288 ASP A C 1
ATOM 2179 O O . ASP A 1 288 ? 3.931 7.047 -23.131 1.00 95.19 288 ASP A O 1
ATOM 2183 N N . SER A 1 289 ? 2.899 8.985 -23.565 1.00 96.00 289 SER A N 1
ATOM 2184 C CA . SER A 1 289 ? 4.041 9.817 -23.151 1.00 96.00 289 SER A CA 1
ATOM 2185 C C . SER A 1 289 ? 4.351 9.727 -21.651 1.00 96.00 289 SER A C 1
ATOM 2187 O O . SER A 1 289 ? 5.522 9.760 -21.257 1.00 96.00 289 SER A O 1
ATOM 2189 N N . TYR A 1 290 ? 3.321 9.557 -20.816 1.00 97.00 290 TYR A N 1
ATOM 2190 C CA . TYR A 1 290 ? 3.476 9.304 -19.384 1.00 97.00 290 TYR A CA 1
ATOM 2191 C C . TYR A 1 290 ? 4.056 7.905 -19.130 1.00 97.00 290 TYR A C 1
ATOM 2193 O O . TYR A 1 290 ? 5.069 7.778 -18.440 1.00 97.00 290 TYR A O 1
ATOM 2201 N N . LEU A 1 291 ? 3.489 6.862 -19.748 1.00 96.88 291 LEU A N 1
ATOM 2202 C CA . LEU A 1 291 ? 3.958 5.482 -19.597 1.00 96.88 291 LEU A CA 1
ATOM 2203 C C . LEU A 1 291 ? 5.395 5.305 -20.100 1.00 96.88 291 LEU A C 1
ATOM 2205 O O . LEU A 1 291 ? 6.208 4.729 -19.383 1.00 96.88 291 LEU A O 1
ATOM 2209 N N . ALA A 1 292 ? 5.755 5.892 -21.244 1.00 96.19 292 ALA A N 1
ATOM 2210 C CA . ALA A 1 292 ? 7.130 5.889 -21.747 1.00 96.19 292 ALA A CA 1
ATOM 2211 C C . ALA A 1 292 ? 8.116 6.605 -20.799 1.00 96.19 292 ALA A C 1
ATOM 2213 O O . ALA A 1 292 ? 9.302 6.272 -20.758 1.00 96.19 292 ALA A O 1
ATOM 2214 N N . SER A 1 293 ? 7.650 7.588 -20.021 1.00 97.75 293 SER A N 1
ATOM 2215 C CA . SER A 1 293 ? 8.466 8.273 -19.008 1.00 97.75 293 SER A CA 1
ATOM 2216 C C . SER A 1 293 ? 8.612 7.437 -17.732 1.00 97.75 293 SER A C 1
ATOM 2218 O O . SER A 1 293 ? 9.715 7.323 -17.193 1.00 97.75 293 SER A O 1
ATOM 2220 N N . MET A 1 294 ? 7.533 6.787 -17.288 1.00 97.94 294 MET A N 1
ATOM 2221 C CA . MET A 1 294 ? 7.545 5.844 -16.165 1.00 97.94 294 MET A CA 1
ATOM 2222 C C . MET A 1 294 ? 8.407 4.609 -16.461 1.00 97.94 294 MET A C 1
ATOM 2224 O O . MET A 1 294 ? 9.196 4.196 -15.615 1.00 97.94 294 MET A O 1
ATOM 2228 N N . GLU A 1 295 ? 8.335 4.064 -17.675 1.00 96.62 295 GLU A N 1
ATOM 2229 C CA . GLU A 1 295 ? 9.167 2.946 -18.129 1.00 96.62 295 GLU A CA 1
ATOM 2230 C C . GLU A 1 295 ? 10.657 3.303 -18.088 1.00 96.62 295 GLU A C 1
ATOM 2232 O O . GLU A 1 295 ? 11.466 2.559 -17.533 1.00 96.62 295 GLU A O 1
ATOM 2237 N N . LYS A 1 296 ? 11.020 4.478 -18.615 1.00 96.81 296 LYS A N 1
ATOM 2238 C CA . LYS A 1 296 ? 12.392 5.000 -18.568 1.00 96.81 296 LYS A CA 1
ATOM 2239 C C . LYS A 1 296 ? 12.918 5.129 -17.134 1.00 96.81 296 LYS A C 1
ATOM 2241 O O . LYS A 1 296 ? 14.082 4.808 -16.891 1.00 96.81 296 LYS A O 1
ATOM 2246 N N . LEU A 1 297 ? 12.082 5.567 -16.188 1.00 97.88 297 LEU A N 1
ATOM 2247 C CA . LEU A 1 297 ? 12.427 5.616 -14.762 1.00 97.88 297 LEU A CA 1
ATOM 2248 C C . LEU A 1 297 ? 12.625 4.211 -14.168 1.00 97.88 297 LEU A C 1
ATOM 2250 O O . LEU A 1 297 ? 13.657 3.964 -13.544 1.00 97.88 297 LEU A O 1
ATOM 2254 N N . ILE A 1 298 ? 11.683 3.289 -14.401 1.00 97.75 298 ILE A N 1
ATOM 2255 C CA . ILE A 1 298 ? 11.750 1.893 -13.932 1.00 97.75 298 ILE A CA 1
ATOM 2256 C C . ILE A 1 298 ? 13.039 1.223 -14.421 1.00 97.75 298 ILE A C 1
ATOM 2258 O O . ILE A 1 298 ? 13.830 0.738 -13.609 1.00 97.75 298 ILE A O 1
ATOM 2262 N N . ARG A 1 299 ? 13.283 1.253 -15.738 1.00 96.56 299 ARG A N 1
ATOM 2263 C CA . ARG A 1 299 ? 14.470 0.656 -16.364 1.00 96.56 299 ARG A CA 1
ATOM 2264 C C . ARG A 1 299 ? 15.755 1.233 -15.780 1.00 96.56 299 ARG A C 1
ATOM 2266 O O . ARG A 1 299 ? 16.576 0.465 -15.295 1.00 96.56 299 ARG A O 1
ATOM 2273 N N . ARG A 1 300 ? 15.887 2.565 -15.696 1.00 97.25 300 ARG A N 1
ATOM 2274 C CA . ARG A 1 300 ? 17.073 3.232 -15.123 1.00 97.25 300 ARG A CA 1
ATOM 2275 C C . ARG A 1 300 ? 17.398 2.739 -13.712 1.00 97.25 300 ARG A C 1
ATOM 2277 O O . ARG A 1 300 ? 18.554 2.434 -13.431 1.00 97.25 300 ARG A O 1
ATOM 2284 N N . TYR A 1 301 ? 16.408 2.661 -12.822 1.00 98.38 301 TYR A N 1
ATOM 2285 C CA . TYR A 1 301 ? 16.648 2.176 -11.462 1.00 98.38 301 TYR A CA 1
ATOM 2286 C C . TYR A 1 301 ? 17.042 0.693 -11.436 1.00 98.38 301 TYR A C 1
ATOM 2288 O O . TYR A 1 301 ? 17.918 0.306 -10.657 1.00 98.38 301 TYR A O 1
ATOM 2296 N N . ILE A 1 302 ? 16.480 -0.125 -12.330 1.00 97.44 302 ILE A N 1
ATOM 2297 C CA . ILE A 1 302 ? 16.899 -1.519 -12.495 1.00 97.44 302 ILE A CA 1
ATOM 2298 C C . ILE A 1 302 ? 18.335 -1.598 -13.063 1.00 97.44 302 ILE A C 1
ATOM 2300 O O . ILE A 1 302 ? 19.141 -2.377 -12.555 1.00 97.44 302 ILE A O 1
ATOM 2304 N N . ASP A 1 303 ? 18.727 -0.772 -14.024 1.00 96.38 303 ASP A N 1
ATOM 2305 C CA . ASP A 1 303 ? 20.095 -0.780 -14.568 1.00 96.38 303 ASP A CA 1
ATOM 2306 C C . ASP A 1 303 ? 21.134 -0.305 -13.542 1.00 96.38 303 ASP A C 1
ATOM 2308 O O . ASP A 1 303 ? 22.244 -0.828 -13.470 1.00 96.38 303 ASP A O 1
ATOM 23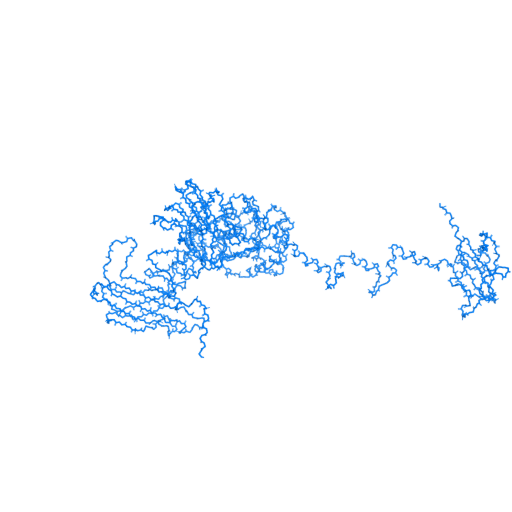12 N N . TRP A 1 304 ? 20.744 0.612 -12.658 1.00 97.69 304 TRP A N 1
ATOM 2313 C CA . TRP A 1 304 ? 21.547 1.071 -11.522 1.00 97.69 304 TRP A CA 1
ATOM 2314 C C . TRP A 1 304 ? 21.673 0.082 -10.354 1.00 97.69 304 TRP A C 1
ATOM 2316 O O . TRP A 1 304 ? 22.380 0.383 -9.391 1.00 97.69 304 TRP A O 1
ATOM 2326 N N . GLY A 1 305 ? 21.020 -1.082 -10.426 1.00 96.06 305 GLY A N 1
ATOM 2327 C CA . GLY A 1 305 ? 21.121 -2.128 -9.404 1.00 96.06 305 GLY A CA 1
ATOM 2328 C C . GLY A 1 305 ? 20.018 -2.127 -8.340 1.00 96.06 305 GLY A C 1
ATOM 2329 O O . GLY A 1 305 ? 20.036 -2.999 -7.477 1.00 96.06 305 GLY A O 1
ATOM 2330 N N . HIS A 1 306 ? 19.011 -1.254 -8.441 1.00 97.69 306 HIS A N 1
ATOM 2331 C CA . HIS A 1 306 ? 17.978 -1.061 -7.406 1.00 97.69 306 HIS A CA 1
ATOM 2332 C C . HIS A 1 306 ? 16.739 -1.925 -7.612 1.00 97.69 306 HIS A C 1
ATOM 2334 O O . HIS A 1 306 ? 16.398 -2.261 -8.752 1.00 97.69 306 HIS A O 1
ATOM 2340 N N . ALA A 1 307 ? 16.080 -2.294 -6.512 1.00 97.75 307 ALA A N 1
ATOM 2341 C CA . ALA A 1 307 ? 14.704 -2.777 -6.541 1.00 97.75 307 ALA A CA 1
ATOM 2342 C C . ALA A 1 307 ? 13.761 -1.600 -6.827 1.00 97.75 307 ALA A C 1
ATOM 2344 O O . ALA A 1 307 ? 14.004 -0.498 -6.341 1.00 97.75 307 ALA A O 1
ATOM 2345 N N . VAL A 1 308 ? 12.681 -1.823 -7.572 1.00 98.06 308 VAL A N 1
ATOM 2346 C CA . VAL A 1 308 ? 11.715 -0.780 -7.946 1.00 98.06 308 VAL A CA 1
ATOM 2347 C C . VAL A 1 308 ? 10.299 -1.187 -7.561 1.00 98.06 308 VAL A C 1
ATOM 2349 O O . VAL A 1 308 ? 9.856 -2.298 -7.881 1.00 98.06 308 VAL A O 1
ATOM 2352 N N . ILE A 1 309 ? 9.586 -0.255 -6.924 1.00 96.88 309 ILE A N 1
ATOM 2353 C CA . ILE A 1 309 ? 8.133 -0.300 -6.733 1.00 96.88 309 ILE A CA 1
ATOM 2354 C C . ILE A 1 309 ? 7.461 1.004 -7.164 1.00 96.88 309 ILE A C 1
ATOM 2356 O O . ILE A 1 309 ? 8.059 2.080 -7.111 1.00 96.88 309 ILE A O 1
ATOM 2360 N N . ILE A 1 310 ? 6.198 0.890 -7.567 1.00 96.88 310 ILE A N 1
ATOM 2361 C CA . ILE A 1 310 ? 5.368 2.001 -8.043 1.00 96.88 310 ILE A CA 1
ATOM 2362 C C . ILE A 1 310 ? 4.264 2.296 -7.027 1.00 96.88 310 ILE A C 1
ATOM 2364 O O . ILE A 1 310 ? 3.608 1.388 -6.527 1.00 96.88 310 ILE A O 1
ATOM 2368 N N . MET A 1 311 ? 4.014 3.561 -6.726 1.00 95.44 311 MET A N 1
ATOM 2369 C CA . MET A 1 311 ? 2.808 3.965 -6.002 1.00 95.44 311 MET A CA 1
ATOM 2370 C C . MET A 1 311 ? 1.794 4.508 -7.008 1.00 95.44 311 MET A C 1
ATOM 2372 O O . MET A 1 311 ? 2.170 5.248 -7.920 1.00 95.44 311 MET A O 1
ATOM 2376 N N . THR A 1 312 ? 0.510 4.174 -6.844 1.00 92.69 312 THR A N 1
ATOM 2377 C CA . THR A 1 312 ? -0.548 4.926 -7.540 1.00 92.69 312 THR A CA 1
ATOM 2378 C C . THR A 1 312 ? -0.529 6.387 -7.075 1.00 92.69 312 THR A C 1
ATOM 2380 O O . THR A 1 312 ? 0.106 6.714 -6.072 1.00 92.69 312 THR A O 1
ATOM 2383 N N . CYS A 1 313 ? -1.247 7.290 -7.739 1.00 90.50 313 CYS A N 1
ATOM 2384 C CA . CYS A 1 313 ? -1.323 8.670 -7.262 1.00 90.50 313 CYS A CA 1
ATOM 2385 C C . CYS A 1 313 ? -2.101 8.730 -5.937 1.00 90.50 313 CYS A C 1
ATOM 2387 O O . CYS A 1 313 ? -3.313 8.518 -5.908 1.00 90.50 313 CYS A O 1
ATOM 2389 N N . ALA A 1 314 ? -1.421 9.029 -4.831 1.00 88.94 314 ALA A N 1
ATOM 2390 C CA . ALA A 1 314 ? -2.098 9.413 -3.596 1.00 88.94 314 ALA A CA 1
ATOM 2391 C C . ALA A 1 314 ? -2.855 10.739 -3.799 1.00 88.94 314 ALA A C 1
ATOM 2393 O O . ALA A 1 314 ? -2.478 11.556 -4.636 1.00 88.94 314 ALA A O 1
ATOM 2394 N N . SER A 1 315 ? -3.927 10.965 -3.040 1.00 86.00 315 SER A N 1
ATOM 2395 C CA . SER A 1 315 ? -4.708 12.204 -3.108 1.00 86.00 315 SER A CA 1
ATOM 2396 C C . SER A 1 315 ? -5.437 12.443 -1.794 1.00 86.00 315 SER A C 1
ATOM 2398 O O . SER A 1 315 ? -5.994 11.500 -1.248 1.00 86.00 315 SER A O 1
ATOM 2400 N N . GLY A 1 316 ? -5.486 13.687 -1.319 1.00 76.81 316 GLY A N 1
ATOM 2401 C CA . GLY A 1 316 ? -6.260 14.112 -0.156 1.00 76.81 316 GLY A CA 1
ATOM 2402 C C . GLY A 1 316 ? -7.769 14.019 -0.380 1.00 76.81 316 GLY A C 1
ATOM 2403 O O . GLY A 1 316 ? -8.469 13.328 0.355 1.00 76.81 316 GLY A O 1
ATOM 2404 N N . GLY A 1 317 ? -8.310 14.670 -1.404 1.00 74.75 317 GLY A N 1
ATOM 2405 C CA . GLY A 1 317 ? -9.755 14.778 -1.627 1.00 74.75 317 GLY A CA 1
ATOM 2406 C C . GLY A 1 317 ? -10.433 13.539 -2.219 1.00 74.75 317 GLY A C 1
ATOM 2407 O O . GLY A 1 317 ? -11.461 13.687 -2.860 1.00 74.75 317 GLY A O 1
ATOM 2408 N N . PHE A 1 318 ? -9.886 12.328 -2.070 1.00 74.31 318 PHE A N 1
ATOM 2409 C CA . PHE A 1 318 ? -10.439 11.083 -2.646 1.00 74.31 318 PHE A CA 1
ATOM 2410 C C . PHE A 1 318 ? -10.599 11.112 -4.183 1.00 74.31 318 PHE A C 1
ATOM 2412 O O . PHE A 1 318 ? -11.387 10.353 -4.740 1.00 74.31 318 PHE A O 1
ATOM 2419 N N . GLY A 1 319 ? -9.863 11.985 -4.884 1.00 70.62 319 GLY A N 1
ATOM 2420 C CA . GLY A 1 319 ? -10.046 12.221 -6.324 1.00 70.62 319 GLY A CA 1
ATOM 2421 C C . GLY A 1 319 ? -11.233 13.124 -6.693 1.00 70.62 319 GLY A C 1
ATOM 2422 O O . GLY A 1 319 ? -11.554 13.213 -7.874 1.00 70.62 319 GLY A O 1
ATOM 2423 N N . TYR A 1 320 ? -11.863 13.793 -5.717 1.00 68.00 320 TYR A N 1
ATOM 2424 C CA . TYR A 1 320 ? -13.049 14.650 -5.880 1.00 68.00 320 TYR A CA 1
ATOM 2425 C C . TYR A 1 320 ? -12.910 15.717 -6.981 1.00 68.00 320 TYR A C 1
ATOM 2427 O O . TYR A 1 320 ? -13.828 15.863 -7.785 1.00 68.00 320 TYR A O 1
ATOM 2435 N N . ASP A 1 321 ? -11.771 16.417 -7.054 1.00 67.38 321 ASP A N 1
ATOM 2436 C CA . ASP A 1 321 ? -11.561 17.499 -8.034 1.00 67.38 321 ASP A CA 1
ATOM 2437 C C . ASP A 1 321 ? -11.088 17.003 -9.412 1.00 67.38 321 ASP A C 1
ATOM 2439 O O . ASP A 1 321 ? -11.403 17.621 -10.429 1.00 67.38 321 ASP A O 1
ATOM 2443 N N . ASN A 1 322 ? -10.326 15.904 -9.478 1.00 71.81 322 ASN A N 1
ATOM 2444 C CA . ASN A 1 322 ? -9.863 15.335 -10.746 1.00 71.81 322 ASN A CA 1
ATOM 2445 C C . ASN A 1 322 ? -9.538 13.829 -10.625 1.00 71.81 322 ASN A C 1
ATOM 2447 O O . ASN A 1 322 ? -8.432 13.469 -10.225 1.00 71.81 322 ASN A O 1
ATOM 2451 N N . PRO A 1 323 ? -10.432 12.909 -11.026 1.00 80.50 323 PRO A N 1
ATOM 2452 C CA . PRO A 1 323 ? -10.135 11.477 -10.999 1.00 80.50 323 PRO A CA 1
ATOM 2453 C C . PRO A 1 323 ? -9.167 11.022 -12.111 1.00 80.50 323 PRO A C 1
ATOM 2455 O O . PRO A 1 323 ? -8.735 9.869 -12.099 1.00 80.50 323 PRO A O 1
ATOM 2458 N N . LEU A 1 324 ? -8.793 11.880 -13.074 1.00 89.06 324 LEU A N 1
ATOM 2459 C CA . LEU A 1 324 ? -7.995 11.474 -14.239 1.00 89.06 324 LEU A CA 1
ATOM 2460 C C . LEU A 1 324 ? -6.602 10.952 -13.858 1.00 89.06 324 LEU A C 1
ATOM 2462 O O . LEU A 1 324 ? -6.150 9.959 -14.427 1.00 89.06 324 LEU A O 1
ATOM 2466 N N . TYR A 1 325 ? -5.942 11.543 -12.857 1.00 87.88 325 TYR A N 1
ATOM 2467 C CA . TYR A 1 325 ? -4.640 11.042 -12.398 1.00 87.88 325 TYR A CA 1
ATOM 2468 C C . TYR A 1 325 ? -4.724 9.639 -11.779 1.00 87.88 325 TYR A C 1
ATOM 2470 O O . TYR A 1 325 ? -3.757 8.879 -11.858 1.00 87.88 325 TYR A O 1
ATOM 2478 N N . GLN A 1 326 ? -5.885 9.236 -11.242 1.00 88.12 326 GLN A N 1
ATOM 2479 C CA . GLN A 1 326 ? -6.085 7.852 -10.807 1.00 88.12 326 GLN A CA 1
ATOM 2480 C C . GLN A 1 326 ? -6.057 6.903 -12.007 1.00 88.12 326 GLN A C 1
ATOM 2482 O O . GLN A 1 326 ? -5.333 5.910 -11.965 1.00 88.12 326 GLN A O 1
ATOM 2487 N N . VAL A 1 327 ? -6.731 7.257 -13.108 1.00 89.12 327 VAL A N 1
ATOM 2488 C CA . VAL A 1 327 ? -6.710 6.484 -14.365 1.00 89.12 327 VAL A CA 1
ATOM 2489 C C . VAL A 1 327 ? -5.286 6.346 -14.913 1.00 89.12 327 VAL A C 1
ATOM 2491 O O . VAL A 1 327 ? -4.890 5.247 -15.299 1.00 89.12 327 VAL A O 1
ATOM 2494 N N . TYR A 1 328 ? -4.486 7.419 -14.893 1.00 92.69 328 TYR A N 1
ATOM 2495 C CA . TYR A 1 328 ? -3.079 7.375 -15.320 1.00 92.69 328 TYR A CA 1
ATOM 2496 C C . TYR A 1 328 ? -2.279 6.403 -14.449 1.00 92.69 328 TYR A C 1
ATOM 2498 O O . TYR A 1 328 ? -1.595 5.511 -14.954 1.00 92.69 328 TYR A O 1
ATOM 2506 N N . SER A 1 329 ? -2.423 6.515 -13.129 1.00 86.50 329 SER A N 1
ATOM 2507 C CA . SER A 1 329 ? -1.681 5.679 -12.189 1.00 86.50 329 SER A CA 1
ATOM 2508 C C . SER A 1 329 ? -2.108 4.199 -12.198 1.00 86.50 329 SER A C 1
ATOM 2510 O O . SER A 1 329 ? -1.274 3.320 -11.980 1.00 86.50 329 SER A O 1
ATOM 2512 N N . GLN A 1 330 ? -3.360 3.894 -12.566 1.00 88.06 330 GLN A N 1
ATOM 2513 C CA . GLN A 1 330 ? -3.807 2.527 -12.863 1.00 88.06 330 GLN A CA 1
ATOM 2514 C C . GLN A 1 330 ? -3.079 1.936 -14.084 1.00 88.06 330 GLN A C 1
ATOM 2516 O O . GLN A 1 330 ? -2.715 0.760 -14.064 1.00 88.06 330 GLN A O 1
ATOM 2521 N N . GLN A 1 331 ? -2.778 2.735 -15.116 1.00 92.06 331 GLN A N 1
ATOM 2522 C CA . GLN A 1 331 ? -1.952 2.254 -16.233 1.00 92.06 331 GLN A CA 1
ATOM 2523 C C . GLN A 1 331 ? -0.488 2.048 -15.818 1.00 92.06 331 GLN A C 1
ATOM 2525 O O . GLN A 1 331 ? 0.127 1.057 -16.213 1.00 92.06 331 GLN A O 1
ATOM 2530 N N . ALA A 1 332 ? 0.064 2.909 -14.955 1.00 92.00 332 ALA A N 1
ATOM 2531 C CA . ALA A 1 332 ? 1.403 2.699 -14.394 1.00 92.00 332 ALA A CA 1
ATOM 2532 C C . ALA A 1 332 ? 1.499 1.419 -13.537 1.00 92.00 332 ALA A C 1
ATOM 2534 O O . ALA A 1 332 ? 2.545 0.773 -13.520 1.00 92.00 332 ALA A O 1
ATOM 2535 N N . LYS A 1 333 ? 0.409 0.997 -12.883 1.00 91.56 333 LYS A N 1
ATOM 2536 C CA . LYS A 1 333 ? 0.290 -0.292 -12.172 1.00 91.56 333 LYS A CA 1
ATOM 2537 C C . LYS A 1 333 ? 0.300 -1.504 -13.123 1.00 91.56 333 LYS A C 1
ATOM 2539 O O . LYS A 1 333 ? 0.944 -2.515 -12.824 1.00 91.56 333 LYS A O 1
ATOM 2544 N N . ASN A 1 334 ? -0.301 -1.390 -14.310 1.00 89.06 334 ASN A N 1
ATOM 2545 C CA . ASN A 1 334 ? -0.161 -2.403 -15.366 1.00 89.06 334 ASN A CA 1
ATOM 2546 C C . ASN A 1 334 ? 1.287 -2.475 -15.889 1.00 89.06 334 ASN A C 1
ATOM 2548 O O . ASN A 1 334 ? 1.859 -3.561 -15.973 1.00 89.06 334 ASN A O 1
ATOM 2552 N N . LEU A 1 335 ? 1.918 -1.323 -16.145 1.00 93.19 335 LEU A N 1
ATOM 2553 C CA . LEU A 1 335 ? 3.328 -1.233 -16.545 1.00 93.19 335 LEU A CA 1
ATOM 2554 C C . LEU A 1 335 ? 4.272 -1.832 -15.485 1.00 93.19 335 LEU A C 1
ATOM 2556 O O . LEU A 1 335 ? 5.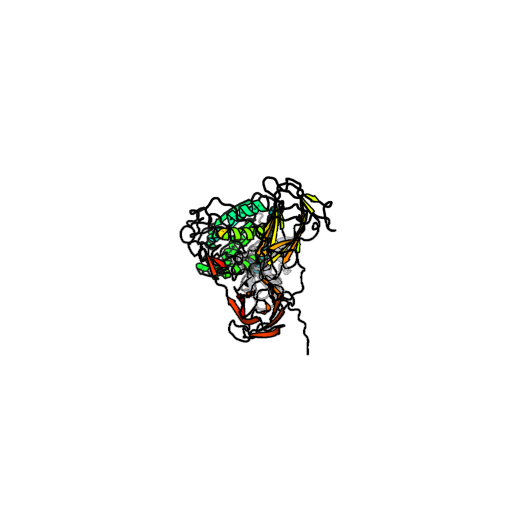167 -2.607 -15.819 1.00 93.19 335 LEU A O 1
ATOM 2560 N N . ALA A 1 336 ? 4.036 -1.542 -14.201 1.00 93.00 336 ALA A N 1
ATOM 2561 C CA . ALA A 1 336 ? 4.771 -2.127 -13.080 1.00 93.00 336 ALA A CA 1
ATOM 2562 C C . ALA A 1 336 ? 4.735 -3.665 -13.118 1.00 93.00 336 ALA A C 1
ATOM 2564 O O . ALA A 1 336 ? 5.759 -4.324 -12.932 1.00 93.00 336 ALA A O 1
ATOM 2565 N N . THR A 1 337 ? 3.569 -4.232 -13.441 1.00 91.25 337 THR A N 1
ATOM 2566 C CA . THR A 1 337 ? 3.364 -5.683 -13.524 1.00 91.25 337 THR A CA 1
ATOM 2567 C C . THR A 1 337 ? 4.199 -6.331 -14.629 1.00 91.25 337 THR A C 1
ATOM 2569 O O . THR A 1 337 ? 4.654 -7.456 -14.429 1.00 91.25 337 THR A O 1
ATOM 2572 N N . ILE A 1 338 ? 4.465 -5.649 -15.751 1.00 91.69 338 ILE A N 1
ATOM 2573 C CA . ILE A 1 338 ? 5.361 -6.142 -16.818 1.00 91.69 338 ILE A CA 1
ATOM 2574 C C . ILE A 1 338 ? 6.779 -6.319 -16.256 1.00 91.69 338 ILE A C 1
ATOM 2576 O O . ILE A 1 338 ? 7.342 -7.414 -16.321 1.00 91.69 338 ILE A O 1
ATOM 2580 N N . TYR A 1 339 ? 7.292 -5.277 -15.598 1.00 94.12 339 TYR A N 1
ATOM 2581 C CA . TYR A 1 339 ? 8.645 -5.199 -15.038 1.00 94.12 339 TYR A CA 1
ATOM 2582 C C . TYR A 1 339 ? 8.846 -5.923 -13.698 1.00 94.12 339 TYR A C 1
ATOM 2584 O O . TYR A 1 339 ? 9.907 -5.808 -13.086 1.00 94.12 339 TYR A O 1
ATOM 2592 N N . GLY A 1 340 ? 7.850 -6.672 -13.209 1.00 93.75 340 GLY A N 1
ATOM 2593 C CA . GLY A 1 340 ? 7.923 -7.319 -11.893 1.00 93.75 340 GLY A CA 1
ATOM 2594 C C . GLY A 1 340 ? 8.067 -6.317 -10.742 1.00 93.75 340 GLY A C 1
ATOM 2595 O O . GLY A 1 340 ? 8.583 -6.659 -9.677 1.00 93.75 340 GLY A O 1
ATOM 2596 N N . CYS A 1 341 ? 7.669 -5.064 -10.957 1.00 95.31 341 CYS A N 1
ATOM 2597 C CA . CYS A 1 341 ? 7.579 -4.050 -9.922 1.00 95.31 341 CYS A CA 1
ATOM 2598 C C . CYS A 1 341 ? 6.306 -4.285 -9.114 1.00 95.31 341 CYS A C 1
ATOM 2600 O O . CYS A 1 341 ? 5.208 -4.399 -9.659 1.00 95.31 341 CYS A O 1
ATOM 2602 N N . ARG A 1 342 ? 6.456 -4.336 -7.791 1.00 94.31 342 ARG A N 1
ATOM 2603 C CA . ARG A 1 342 ? 5.311 -4.333 -6.876 1.00 94.31 342 ARG A CA 1
ATOM 2604 C C . ARG A 1 342 ? 4.715 -2.935 -6.848 1.00 94.31 342 ARG A C 1
ATOM 2606 O O . ARG A 1 342 ? 5.400 -1.960 -7.165 1.00 94.31 342 ARG A O 1
ATOM 2613 N N . TYR A 1 343 ? 3.453 -2.841 -6.455 1.00 93.81 343 TYR A N 1
ATOM 2614 C CA . TYR A 1 343 ? 2.771 -1.564 -6.352 1.00 93.81 343 TYR A CA 1
ATOM 2615 C C . TYR A 1 343 ? 2.025 -1.409 -5.030 1.00 93.81 343 TYR A C 1
ATOM 2617 O O . TYR A 1 343 ? 1.607 -2.394 -4.421 1.00 93.81 343 TYR A O 1
ATOM 2625 N N . LEU A 1 344 ? 1.853 -0.157 -4.615 1.00 93.88 344 LEU A N 1
ATOM 2626 C CA . LEU A 1 344 ? 0.964 0.240 -3.529 1.00 93.88 344 LEU A CA 1
ATOM 2627 C C . LEU A 1 344 ? -0.178 1.079 -4.108 1.00 93.88 344 LEU A C 1
ATOM 2629 O O . LEU A 1 344 ? 0.069 2.103 -4.750 1.00 93.88 344 LEU A O 1
ATOM 2633 N N . ASP A 1 345 ? -1.415 0.678 -3.826 1.00 90.81 345 ASP A N 1
ATOM 2634 C CA . ASP A 1 345 ? -2.627 1.444 -4.126 1.00 90.81 345 ASP A CA 1
ATOM 2635 C C . ASP A 1 345 ? -2.777 2.616 -3.134 1.00 90.81 345 ASP A C 1
ATOM 2637 O O . ASP A 1 345 ? -3.625 2.663 -2.248 1.00 90.81 345 ASP A O 1
ATOM 2641 N N . ALA A 1 346 ? -1.879 3.589 -3.287 1.00 90.88 346 ALA A N 1
ATOM 2642 C CA . ALA A 1 346 ? -1.683 4.765 -2.444 1.00 90.88 346 ALA A CA 1
ATOM 2643 C C . ALA A 1 346 ? -2.917 5.678 -2.304 1.00 90.88 346 ALA A C 1
ATOM 2645 O O . ALA A 1 346 ? -2.943 6.556 -1.444 1.00 90.88 346 ALA A O 1
ATOM 2646 N N . HIS A 1 347 ? -3.924 5.498 -3.159 1.00 84.62 347 HIS A N 1
ATOM 2647 C CA . HIS A 1 347 ? -5.188 6.225 -3.115 1.00 84.62 347 HIS A CA 1
ATOM 2648 C C . HIS A 1 347 ? -6.183 5.634 -2.096 1.00 84.62 347 HIS A C 1
ATOM 2650 O O . HIS A 1 347 ? -7.010 6.370 -1.560 1.00 84.62 347 HIS A O 1
ATOM 2656 N N . GLU A 1 348 ? -6.060 4.340 -1.773 1.00 81.88 348 GLU A N 1
ATOM 2657 C CA . GLU A 1 348 ? -6.954 3.614 -0.857 1.00 81.88 348 GLU A CA 1
ATOM 2658 C C . GLU A 1 348 ? -6.642 3.880 0.628 1.00 81.88 348 GLU A C 1
ATOM 2660 O O . GLU A 1 348 ? -7.514 3.728 1.480 1.00 81.88 348 GLU A O 1
ATOM 2665 N N . VAL A 1 349 ? -5.424 4.339 0.964 1.00 84.50 349 VAL A N 1
ATOM 2666 C CA . VAL A 1 349 ? -4.898 4.466 2.353 1.00 84.50 349 VAL A CA 1
ATOM 2667 C C . VAL A 1 349 ? -5.709 5.385 3.285 1.00 84.50 349 VAL A C 1
ATOM 2669 O O . VAL A 1 349 ? -5.491 5.434 4.501 1.00 84.50 349 VAL A O 1
ATOM 2672 N N . GLN A 1 350 ? -6.639 6.142 2.708 1.00 78.94 350 GLN A N 1
ATOM 2673 C CA . GLN A 1 350 ? -7.540 7.054 3.401 1.00 78.94 350 GLN A CA 1
ATOM 2674 C C . GLN A 1 350 ? -9.027 6.740 3.192 1.00 78.94 350 GLN A C 1
ATOM 2676 O O . GLN A 1 350 ? -9.855 7.483 3.701 1.00 78.94 350 GLN A O 1
ATOM 2681 N N . TYR A 1 351 ? -9.394 5.681 2.458 1.00 76.62 351 TYR A N 1
ATOM 2682 C CA . TYR A 1 351 ? -10.802 5.307 2.240 1.00 76.62 351 TYR A CA 1
ATOM 2683 C C . TYR A 1 351 ? -11.547 5.091 3.562 1.00 76.62 351 TYR A C 1
ATOM 2685 O O . TYR A 1 351 ? -12.715 5.448 3.682 1.00 76.62 351 TYR A O 1
ATOM 2693 N N . ASN A 1 352 ? -10.816 4.645 4.583 1.00 73.31 352 ASN A N 1
ATOM 2694 C CA . ASN A 1 352 ? -11.277 4.498 5.959 1.00 73.31 352 ASN A CA 1
ATOM 2695 C C . ASN A 1 352 ? -10.856 5.684 6.855 1.00 73.31 352 ASN A C 1
ATOM 2697 O O . ASN A 1 352 ? -10.616 5.516 8.043 1.00 73.31 352 ASN A O 1
ATOM 2701 N N . ALA A 1 353 ? -10.780 6.899 6.298 1.00 75.12 353 ALA A N 1
ATOM 2702 C CA . ALA A 1 353 ? -10.638 8.168 7.019 1.00 75.12 353 ALA A CA 1
ATOM 2703 C C . ALA A 1 353 ? -11.809 9.112 6.691 1.00 75.12 353 ALA A C 1
ATOM 2705 O O . ALA A 1 353 ? -12.401 9.042 5.613 1.00 75.12 353 ALA A O 1
ATOM 2706 N N . GLN A 1 354 ? -12.151 10.028 7.600 1.00 76.06 354 GLN A N 1
ATOM 2707 C CA . GLN A 1 354 ? -13.154 11.049 7.300 1.00 76.06 354 GLN A CA 1
ATOM 2708 C C . GLN A 1 354 ? -12.544 12.178 6.457 1.00 76.06 354 GLN A C 1
ATOM 2710 O O . GLN A 1 354 ? -11.453 12.672 6.748 1.00 76.06 354 GLN A O 1
ATOM 2715 N N . LEU A 1 355 ? -13.281 12.632 5.439 1.00 78.69 355 LEU A N 1
ATOM 2716 C CA . LEU A 1 355 ? -12.966 13.861 4.710 1.00 78.69 355 LEU A CA 1
ATOM 2717 C C . LEU A 1 355 ? -12.877 15.044 5.695 1.00 78.69 355 LEU A C 1
ATOM 2719 O O . LEU A 1 355 ? -13.787 15.259 6.492 1.00 78.69 355 LEU A O 1
ATOM 2723 N N . GLY A 1 356 ? -11.774 15.786 5.631 1.00 81.94 356 GLY A N 1
ATOM 2724 C CA . GLY A 1 356 ? -11.399 16.861 6.550 1.00 81.94 356 GLY A CA 1
ATOM 2725 C C . GLY A 1 356 ? -10.222 16.506 7.471 1.00 81.94 356 GLY A C 1
ATOM 2726 O O . GLY A 1 356 ? -9.501 17.416 7.873 1.00 81.94 356 GLY A O 1
ATOM 2727 N N . ILE A 1 357 ? -9.986 15.219 7.774 1.00 83.12 357 ILE A N 1
ATOM 2728 C CA . ILE A 1 357 ? -8.931 14.784 8.714 1.00 83.12 357 ILE A CA 1
ATOM 2729 C C . ILE A 1 357 ? -7.540 14.753 8.061 1.00 83.12 357 ILE A C 1
ATOM 2731 O O . ILE A 1 357 ? -6.564 15.172 8.680 1.00 83.12 357 ILE A O 1
ATOM 2735 N N . THR A 1 358 ? -7.425 14.242 6.831 1.00 85.50 358 THR A N 1
ATOM 2736 C CA . THR A 1 358 ? -6.136 13.923 6.176 1.00 85.50 358 THR A CA 1
ATOM 2737 C C . THR A 1 358 ? -5.693 14.947 5.130 1.00 85.50 358 THR A C 1
ATOM 2739 O O . THR A 1 358 ? -4.586 14.839 4.602 1.00 85.50 358 THR A O 1
ATOM 2742 N N . GLN A 1 359 ? -6.542 15.920 4.803 1.00 87.44 359 GLN A N 1
ATOM 2743 C CA . GLN A 1 359 ? -6.385 16.830 3.668 1.00 87.44 359 GLN A CA 1
ATOM 2744 C C . GLN A 1 359 ? -5.786 18.175 4.076 1.00 87.44 359 GLN A C 1
ATOM 2746 O O . GLN A 1 359 ? -6.267 18.809 5.014 1.00 87.44 359 GLN A O 1
ATOM 2751 N N . SER A 1 360 ? -4.798 18.641 3.310 1.00 88.12 360 SER A N 1
ATOM 2752 C CA . SER A 1 360 ? -4.440 20.062 3.233 1.00 88.12 360 SER A CA 1
ATOM 2753 C C . SER A 1 360 ? -5.360 20.773 2.239 1.00 88.12 360 SER A C 1
ATOM 2755 O O . SER A 1 360 ? -5.974 21.794 2.547 1.00 88.12 360 SER A O 1
ATOM 2757 N N . ASP A 1 361 ? -5.515 20.187 1.055 1.00 87.81 361 ASP A N 1
ATOM 2758 C CA . ASP A 1 361 ? -6.309 20.709 -0.054 1.00 87.81 361 ASP A CA 1
ATOM 2759 C C . ASP A 1 361 ? -6.991 19.532 -0.810 1.00 87.81 361 ASP A C 1
ATOM 2761 O O . ASP A 1 361 ? -6.908 18.384 -0.351 1.00 87.81 361 ASP A O 1
ATOM 2765 N N . PRO A 1 362 ? -7.712 19.752 -1.930 1.00 86.31 362 PRO A N 1
ATOM 2766 C CA . PRO A 1 362 ? -8.377 18.677 -2.678 1.00 86.31 362 PRO A CA 1
ATOM 2767 C C . PRO A 1 362 ? -7.451 17.579 -3.227 1.00 86.31 362 PRO A C 1
ATOM 2769 O O . PRO A 1 362 ? -7.917 16.482 -3.538 1.00 86.31 362 PRO A O 1
ATOM 2772 N N . ILE A 1 363 ? -6.151 17.840 -3.354 1.00 88.38 363 ILE A N 1
ATOM 2773 C CA . ILE A 1 363 ? -5.155 16.927 -3.921 1.00 88.38 363 ILE A CA 1
ATOM 2774 C C . ILE A 1 363 ? -4.146 16.488 -2.860 1.00 88.38 363 ILE A C 1
ATOM 2776 O O . ILE A 1 363 ? -3.820 15.305 -2.821 1.00 88.38 363 ILE A O 1
ATOM 2780 N N . HIS A 1 364 ? -3.684 17.374 -1.980 1.00 91.38 364 HIS A N 1
ATOM 2781 C CA . HIS A 1 364 ? -2.552 17.097 -1.096 1.00 91.38 364 HIS A CA 1
ATOM 2782 C C . HIS A 1 364 ? -2.952 16.770 0.343 1.00 91.38 364 HIS A C 1
ATOM 2784 O O . HIS A 1 364 ? -3.949 17.257 0.890 1.00 91.38 364 HIS A O 1
ATOM 2790 N N . PHE A 1 365 ? -2.144 15.920 0.973 1.00 91.06 365 PHE A N 1
ATOM 2791 C CA . PHE A 1 365 ? -2.312 15.561 2.373 1.00 91.06 365 PHE A CA 1
ATOM 2792 C C . PHE A 1 365 ? -1.793 16.651 3.315 1.00 91.06 365 PHE A C 1
ATOM 2794 O O . PHE A 1 365 ? -0.946 17.461 2.952 1.00 91.06 365 PHE A O 1
ATOM 2801 N N . ASN A 1 366 ? -2.280 16.622 4.552 1.00 89.19 366 ASN A N 1
ATOM 2802 C CA . ASN A 1 366 ? -1.569 17.184 5.697 1.00 89.19 366 ASN A CA 1
ATOM 2803 C C . ASN A 1 366 ? -0.615 16.128 6.301 1.00 89.19 366 ASN A C 1
ATOM 2805 O O . ASN A 1 366 ? -0.569 14.977 5.849 1.00 89.19 366 ASN A O 1
ATOM 2809 N N . SER A 1 367 ? 0.110 16.474 7.367 1.00 88.25 367 SER A N 1
ATOM 2810 C CA . SER A 1 367 ? 1.023 15.548 8.064 1.00 88.25 367 SER A CA 1
ATOM 2811 C C . SER A 1 367 ? 0.414 14.188 8.449 1.00 88.25 367 SER A C 1
ATOM 2813 O O . SER A 1 367 ? 1.136 13.190 8.482 1.00 88.25 367 SER A O 1
ATOM 2815 N N . ILE A 1 368 ? -0.890 14.109 8.748 1.00 86.06 368 ILE A N 1
ATOM 2816 C CA . ILE A 1 368 ? -1.554 12.841 9.098 1.00 86.06 368 ILE A CA 1
ATOM 2817 C C . ILE A 1 368 ? -1.834 12.002 7.855 1.00 86.06 368 ILE A C 1
ATOM 2819 O O . ILE A 1 368 ? -1.570 10.800 7.873 1.00 86.06 368 ILE A O 1
ATOM 2823 N N . GLY A 1 369 ? -2.295 12.608 6.758 1.00 89.12 369 GLY A N 1
ATOM 2824 C CA . GLY A 1 369 ? -2.452 11.895 5.487 1.00 89.12 369 GLY A CA 1
ATOM 2825 C C . GLY A 1 369 ? -1.120 11.328 4.977 1.00 89.12 369 GLY A C 1
ATOM 2826 O O . GLY A 1 369 ? -1.038 10.145 4.638 1.00 89.12 369 GLY A O 1
ATOM 2827 N N . TYR A 1 370 ? -0.040 12.115 5.041 1.00 92.75 370 TYR A N 1
ATOM 2828 C CA . TYR A 1 370 ? 1.309 11.646 4.702 1.00 92.75 370 TYR A CA 1
ATOM 2829 C C . TYR A 1 370 ? 1.823 10.552 5.651 1.00 92.75 370 TYR A C 1
ATOM 2831 O O . TYR A 1 370 ? 2.446 9.591 5.192 1.00 92.75 370 TYR A O 1
ATOM 2839 N N . TYR A 1 371 ? 1.534 10.637 6.956 1.00 90.00 371 TYR A N 1
ATOM 2840 C CA . TYR A 1 371 ? 1.886 9.580 7.909 1.00 90.00 371 TYR A CA 1
ATOM 2841 C C . TYR A 1 371 ? 1.114 8.273 7.659 1.00 90.00 371 TYR A C 1
ATOM 2843 O O . TYR A 1 371 ? 1.708 7.195 7.729 1.00 90.00 371 TYR A O 1
ATOM 2851 N N . ARG A 1 372 ? -0.179 8.338 7.309 1.00 88.94 372 ARG A N 1
ATOM 2852 C CA . ARG A 1 372 ? -0.980 7.159 6.921 1.00 88.94 372 ARG A CA 1
ATOM 2853 C C . ARG A 1 372 ? -0.432 6.501 5.656 1.00 88.94 372 ARG A C 1
ATOM 2855 O O . ARG A 1 372 ? -0.247 5.286 5.637 1.00 88.94 372 ARG A O 1
ATOM 2862 N N . LEU A 1 373 ? -0.089 7.297 4.640 1.00 92.81 373 LEU A N 1
ATOM 2863 C CA . LEU A 1 373 ? 0.539 6.806 3.411 1.00 92.81 373 LEU A CA 1
ATOM 2864 C C . LEU A 1 373 ? 1.868 6.084 3.697 1.00 92.81 373 LEU A C 1
ATOM 2866 O O . LEU A 1 373 ? 2.101 4.979 3.204 1.00 92.81 373 LEU A O 1
ATOM 2870 N N . ALA A 1 374 ? 2.717 6.679 4.538 1.00 94.69 374 ALA A N 1
ATOM 2871 C CA . ALA A 1 374 ? 3.971 6.068 4.966 1.00 94.69 374 ALA A CA 1
ATOM 2872 C C . ALA A 1 374 ? 3.772 4.801 5.808 1.00 94.69 374 ALA A C 1
ATOM 2874 O O . ALA A 1 374 ? 4.559 3.867 5.683 1.00 94.69 374 ALA A O 1
ATOM 2875 N N . SER A 1 375 ? 2.729 4.758 6.643 1.00 92.00 375 SER A N 1
ATOM 2876 C CA . SER A 1 375 ? 2.375 3.590 7.460 1.00 92.00 375 SER A CA 1
ATOM 2877 C C . SER A 1 375 ? 1.987 2.414 6.576 1.00 92.00 375 SER A C 1
ATOM 2879 O O . SER A 1 375 ? 2.604 1.358 6.685 1.00 92.00 375 SER A O 1
ATOM 2881 N N . ALA A 1 376 ? 1.081 2.618 5.614 1.00 93.50 376 ALA A N 1
ATOM 2882 C CA . ALA A 1 376 ? 0.696 1.579 4.662 1.00 93.50 376 ALA A CA 1
ATOM 2883 C C . ALA A 1 376 ? 1.906 1.025 3.884 1.00 93.50 376 ALA A C 1
ATOM 2885 O O . ALA A 1 376 ? 2.064 -0.186 3.738 1.00 93.50 376 ALA A O 1
ATOM 2886 N N . LEU A 1 377 ? 2.814 1.904 3.451 1.00 95.62 377 LEU A N 1
ATOM 2887 C CA . LEU A 1 377 ? 4.043 1.522 2.756 1.00 95.62 377 LEU A CA 1
ATOM 2888 C C . LEU A 1 377 ? 5.053 0.788 3.659 1.00 95.62 377 LEU A C 1
ATOM 2890 O O . LEU A 1 377 ? 5.636 -0.217 3.249 1.00 95.62 377 LEU A O 1
ATOM 2894 N N . ALA A 1 378 ? 5.250 1.246 4.897 1.00 95.81 378 ALA A N 1
ATOM 2895 C CA . ALA A 1 378 ? 6.110 0.576 5.870 1.00 95.81 378 ALA A CA 1
ATOM 2896 C C . ALA A 1 378 ? 5.570 -0.820 6.212 1.00 95.81 378 ALA A C 1
ATOM 2898 O O . ALA A 1 378 ? 6.331 -1.786 6.258 1.00 95.81 378 ALA A O 1
ATOM 2899 N N . PHE A 1 379 ? 4.255 -0.940 6.403 1.00 95.12 379 PHE A N 1
ATOM 2900 C CA . PHE A 1 379 ? 3.581 -2.202 6.684 1.00 95.12 379 PHE A CA 1
ATOM 2901 C C . PHE A 1 379 ? 3.610 -3.138 5.473 1.00 95.12 379 PHE A C 1
ATOM 2903 O O . PHE A 1 379 ? 3.856 -4.320 5.672 1.00 95.12 379 PHE A O 1
ATOM 2910 N N . MET A 1 380 ? 3.484 -2.639 4.237 1.00 96.12 380 MET A N 1
ATOM 2911 C CA . MET A 1 380 ? 3.708 -3.423 3.011 1.00 96.12 380 MET A CA 1
ATOM 2912 C C . MET A 1 380 ? 5.109 -4.043 2.982 1.00 96.12 380 MET A C 1
ATOM 2914 O O . MET A 1 380 ? 5.258 -5.255 2.797 1.00 96.12 380 MET A O 1
ATOM 2918 N N . ILE A 1 381 ? 6.142 -3.222 3.196 1.00 96.56 381 ILE A N 1
ATOM 2919 C CA . ILE A 1 381 ? 7.542 -3.664 3.218 1.00 96.56 381 ILE A CA 1
ATOM 2920 C C . ILE A 1 381 ? 7.753 -4.705 4.326 1.00 96.56 381 ILE A C 1
ATOM 2922 O O . ILE A 1 381 ? 8.280 -5.788 4.073 1.00 96.56 381 ILE A O 1
ATOM 2926 N N . CYS A 1 382 ? 7.290 -4.411 5.541 1.00 95.38 382 CYS A N 1
ATOM 2927 C CA . CYS A 1 382 ? 7.441 -5.285 6.699 1.00 95.38 382 CYS A CA 1
ATOM 2928 C C . CYS A 1 382 ? 6.596 -6.566 6.602 1.00 95.38 382 CYS A C 1
ATOM 2930 O O . CYS A 1 382 ? 7.056 -7.627 7.015 1.00 95.38 382 CYS A O 1
ATOM 2932 N N . ALA A 1 383 ? 5.402 -6.542 6.016 1.00 94.62 383 ALA A N 1
ATOM 2933 C CA . ALA A 1 383 ? 4.586 -7.737 5.803 1.00 94.62 383 ALA A CA 1
ATOM 2934 C C . ALA A 1 383 ? 5.261 -8.734 4.849 1.00 94.62 383 ALA A C 1
ATOM 2936 O O . ALA A 1 383 ? 5.086 -9.942 4.993 1.00 94.62 383 ALA A O 1
ATOM 2937 N N . GLY A 1 384 ? 6.101 -8.243 3.932 1.00 94.19 384 GLY A N 1
ATOM 2938 C CA . GLY A 1 384 ? 6.638 -9.015 2.812 1.00 94.19 384 GLY A CA 1
ATOM 2939 C C . GLY A 1 384 ? 5.859 -8.798 1.513 1.00 94.19 384 GLY A C 1
ATOM 2940 O O . GLY A 1 384 ? 6.057 -9.553 0.568 1.00 94.19 384 GLY A O 1
ATOM 2941 N N . GLY A 1 385 ? 5.032 -7.749 1.426 1.00 94.38 385 GLY A N 1
ATOM 2942 C CA . GLY A 1 385 ? 4.255 -7.370 0.236 1.00 94.38 385 GLY A CA 1
ATOM 2943 C C . GLY A 1 385 ? 5.088 -7.021 -1.002 1.00 94.38 385 GLY A C 1
ATOM 2944 O O . GLY A 1 385 ? 4.536 -6.759 -2.066 1.00 94.38 385 GLY A O 1
ATOM 2945 N N . LEU A 1 386 ? 6.419 -7.037 -0.883 1.00 93.75 386 LEU A N 1
ATOM 2946 C CA . LEU A 1 386 ? 7.358 -6.931 -1.999 1.00 93.75 386 LEU A CA 1
ATOM 2947 C C . LEU A 1 386 ? 7.616 -8.266 -2.730 1.00 93.75 386 LEU A C 1
ATOM 2949 O O . LEU A 1 386 ? 8.289 -8.277 -3.762 1.00 93.75 386 LEU A O 1
ATOM 2953 N N . MET A 1 387 ? 7.129 -9.385 -2.192 1.00 92.19 387 MET A N 1
ATOM 2954 C CA . MET A 1 387 ? 7.412 -10.733 -2.688 1.00 92.19 387 MET A CA 1
ATOM 2955 C C . MET A 1 387 ? 6.317 -11.252 -3.635 1.00 92.19 387 MET A C 1
ATOM 2957 O O . MET A 1 387 ? 5.150 -10.882 -3.517 1.00 92.19 387 MET A O 1
ATOM 2961 N N . GLU A 1 388 ? 6.690 -12.143 -4.561 1.00 90.44 388 GLU A N 1
ATOM 2962 C CA . GLU A 1 388 ? 5.752 -12.819 -5.480 1.00 90.44 388 GLU A CA 1
ATOM 2963 C C . GLU A 1 388 ? 4.766 -13.750 -4.756 1.00 90.44 388 GLU A C 1
ATOM 2965 O O . GLU A 1 388 ? 3.638 -13.916 -5.209 1.00 90.44 388 GLU A O 1
ATOM 2970 N N . ASP A 1 389 ? 5.168 -14.348 -3.631 1.00 91.81 389 ASP A N 1
ATOM 2971 C CA . ASP A 1 389 ? 4.356 -15.307 -2.877 1.00 91.81 389 ASP A CA 1
ATOM 2972 C C . ASP A 1 389 ? 3.398 -14.656 -1.867 1.00 91.81 389 ASP A C 1
ATOM 2974 O O . ASP A 1 389 ? 2.642 -15.382 -1.218 1.00 91.81 389 ASP A O 1
ATOM 2978 N N . TYR A 1 390 ? 3.404 -13.321 -1.738 1.00 94.31 390 TYR A N 1
ATOM 2979 C CA . TYR A 1 390 ? 2.603 -12.610 -0.742 1.00 94.31 390 TYR A CA 1
ATOM 2980 C C . TYR A 1 390 ? 1.086 -12.794 -0.946 1.00 94.31 390 TYR A C 1
ATOM 2982 O O . TYR A 1 390 ? 0.576 -12.700 -2.062 1.00 94.31 390 TYR A O 1
ATOM 2990 N N . ARG A 1 391 ? 0.350 -13.025 0.149 1.00 94.25 391 ARG A N 1
ATOM 2991 C CA . ARG A 1 391 ? -1.096 -13.290 0.173 1.00 94.25 391 ARG A CA 1
ATOM 2992 C C . ARG A 1 391 ? -1.793 -12.471 1.266 1.00 94.25 391 ARG A C 1
ATOM 2994 O O . ARG A 1 391 ? -1.519 -12.725 2.441 1.00 94.25 391 ARG A O 1
ATOM 3001 N N . PRO A 1 392 ? -2.723 -11.568 0.910 1.00 94.56 392 PRO A N 1
ATOM 3002 C CA . PRO A 1 392 ? -3.639 -10.922 1.849 1.00 94.56 392 PRO A CA 1
ATOM 3003 C C . PRO A 1 392 ? -4.373 -11.880 2.794 1.00 94.56 392 PRO A C 1
ATOM 3005 O O . PRO A 1 392 ? -4.612 -13.044 2.463 1.00 94.56 392 PRO A O 1
ATOM 3008 N N . ILE A 1 393 ? -4.791 -11.363 3.951 1.00 93.56 393 ILE A N 1
ATOM 3009 C CA . ILE A 1 393 ? -5.717 -12.051 4.854 1.00 93.56 393 ILE A CA 1
ATOM 3010 C C . ILE A 1 393 ? -7.149 -11.828 4.348 1.00 93.56 393 ILE A C 1
ATOM 3012 O O . ILE A 1 393 ? -7.680 -10.725 4.447 1.00 93.56 393 ILE A O 1
ATOM 3016 N N . THR A 1 394 ? -7.757 -12.890 3.816 1.00 90.31 394 THR A N 1
ATOM 3017 C CA . THR A 1 394 ? -9.146 -12.945 3.305 1.00 90.31 394 THR A CA 1
ATOM 3018 C C . THR A 1 394 ? -10.053 -13.881 4.114 1.00 90.31 394 THR A C 1
ATOM 3020 O O . THR A 1 394 ? -11.273 -13.833 3.991 1.00 90.31 394 THR A O 1
ATOM 3023 N N . THR A 1 395 ? -9.468 -14.737 4.955 1.00 85.50 395 THR A N 1
ATOM 3024 C CA . THR A 1 395 ? -10.150 -15.705 5.830 1.00 85.50 395 THR A CA 1
ATOM 3025 C C . THR A 1 395 ? -9.479 -15.732 7.201 1.00 85.50 395 THR A C 1
ATOM 3027 O O . THR A 1 395 ? -8.417 -15.132 7.372 1.00 85.50 395 THR A O 1
ATOM 3030 N N . GLU A 1 396 ? -10.054 -16.469 8.160 1.00 86.12 396 GLU A N 1
ATOM 3031 C CA . GLU A 1 396 ? -9.429 -16.729 9.464 1.00 86.12 396 GLU A CA 1
ATOM 3032 C C . GLU A 1 396 ? -7.950 -17.141 9.311 1.00 86.12 396 GLU A C 1
ATOM 3034 O O . GLU A 1 396 ? -7.610 -18.017 8.507 1.00 86.12 396 GLU A O 1
ATOM 3039 N N . ASN A 1 397 ? -7.063 -16.484 10.063 1.00 88.75 397 ASN A N 1
ATOM 3040 C CA . ASN A 1 397 ? -5.619 -16.666 9.977 1.00 88.75 397 ASN A CA 1
ATOM 3041 C C . ASN A 1 397 ? -4.989 -16.730 11.375 1.00 88.75 397 ASN A C 1
ATOM 3043 O O . ASN A 1 397 ? -4.968 -15.736 12.103 1.00 88.75 397 ASN A O 1
ATOM 3047 N N . VAL A 1 398 ? -4.452 -17.900 11.742 1.00 88.62 398 VAL A N 1
ATOM 3048 C CA . VAL A 1 398 ? -3.768 -18.120 13.027 1.00 88.62 398 VAL A CA 1
ATOM 3049 C C . VAL A 1 398 ? -2.253 -17.982 12.862 1.00 88.62 398 VAL A C 1
ATOM 3051 O O . VAL A 1 398 ? -1.584 -18.792 12.212 1.00 88.62 398 VAL A O 1
ATOM 3054 N N . ILE A 1 399 ? -1.709 -16.962 13.514 1.00 88.50 399 ILE A N 1
ATOM 3055 C CA . ILE A 1 399 ? -0.326 -16.507 13.426 1.00 88.50 399 ILE A CA 1
ATOM 3056 C C . ILE A 1 399 ? 0.420 -16.919 14.692 1.00 88.50 399 ILE A C 1
ATOM 3058 O O . ILE A 1 399 ? -0.046 -16.700 15.810 1.00 88.50 399 ILE A O 1
ATOM 3062 N N . TRP A 1 400 ? 1.613 -17.480 14.513 1.00 86.38 400 TRP A N 1
ATOM 3063 C CA . TRP A 1 400 ? 2.502 -17.861 15.609 1.00 86.38 400 TRP A CA 1
ATOM 3064 C C . TRP A 1 400 ? 3.620 -16.821 15.748 1.00 86.38 400 TRP A C 1
ATOM 3066 O O . TRP A 1 400 ? 4.199 -16.432 14.729 1.00 86.38 400 TRP A O 1
ATOM 3076 N N . PRO A 1 401 ? 3.969 -16.386 16.970 1.00 83.38 401 PRO A N 1
ATOM 3077 C CA . PRO A 1 401 ? 5.110 -15.508 17.196 1.00 83.38 401 PRO A CA 1
ATOM 3078 C C . PRO A 1 401 ? 6.406 -16.085 16.614 1.00 83.38 401 PRO A C 1
ATOM 3080 O O . PRO A 1 401 ? 6.602 -17.301 16.588 1.00 83.38 401 PRO A O 1
ATOM 3083 N N . GLY A 1 402 ? 7.297 -15.224 16.122 1.00 80.19 402 GLY A N 1
ATOM 3084 C CA . GLY A 1 402 ? 8.557 -15.641 15.494 1.00 80.19 402 GLY A CA 1
ATOM 3085 C C . GLY A 1 402 ? 8.422 -16.218 14.078 1.00 80.19 402 GLY A C 1
ATOM 3086 O O . GLY A 1 402 ? 9.417 -16.276 13.355 1.00 80.19 402 GLY A O 1
ATOM 3087 N N . LYS A 1 403 ? 7.218 -16.613 13.639 1.00 79.81 403 LYS A N 1
ATOM 3088 C CA . LYS A 1 403 ? 6.994 -17.186 12.308 1.00 79.81 403 LYS A CA 1
ATOM 3089 C C . LYS A 1 403 ? 6.864 -16.080 11.259 1.00 79.81 403 LYS A C 1
ATOM 3091 O O . LYS A 1 403 ? 5.884 -15.344 11.245 1.00 79.81 403 LYS A O 1
ATOM 3096 N N . GLN A 1 404 ? 7.808 -16.026 10.321 1.00 80.62 404 GLN A N 1
ATOM 3097 C CA . GLN A 1 404 ? 7.596 -15.312 9.059 1.00 80.62 404 GLN A CA 1
ATOM 3098 C C . GLN A 1 404 ? 6.661 -16.141 8.172 1.00 80.62 404 GLN A C 1
ATOM 3100 O O . GLN A 1 404 ? 6.820 -17.360 8.065 1.00 80.62 404 GLN A O 1
ATOM 3105 N N . THR A 1 405 ? 5.686 -15.497 7.537 1.00 85.44 405 THR A N 1
ATOM 3106 C CA . THR A 1 405 ? 4.752 -16.151 6.610 1.00 85.44 405 THR A CA 1
ATOM 3107 C C . THR A 1 405 ? 4.623 -15.344 5.325 1.00 85.44 405 THR A C 1
ATOM 3109 O O . THR A 1 405 ? 5.044 -14.192 5.265 1.00 85.44 405 THR A O 1
ATOM 3112 N N . SER A 1 406 ? 3.986 -15.929 4.313 1.00 88.75 406 SER A N 1
ATOM 3113 C CA . SER A 1 406 ? 3.613 -15.233 3.081 1.00 88.75 406 SER A CA 1
ATOM 3114 C C . SER A 1 406 ? 2.442 -14.250 3.258 1.00 88.75 406 SER A C 1
ATOM 3116 O O . SER A 1 406 ? 1.995 -13.682 2.276 1.00 88.75 406 SER A O 1
ATOM 3118 N N . SER A 1 407 ? 1.901 -14.062 4.466 1.00 91.75 407 SER A N 1
ATOM 3119 C CA . SER A 1 407 ? 0.752 -13.169 4.723 1.00 91.75 407 SER A CA 1
ATOM 3120 C C . SER A 1 407 ? 1.031 -12.133 5.806 1.00 91.75 407 SER A C 1
ATOM 3122 O O . SER A 1 407 ? 0.558 -11.001 5.729 1.00 91.75 407 SER A O 1
ATOM 3124 N N . VAL A 1 408 ? 1.826 -12.513 6.803 1.00 93.31 408 VAL A N 1
ATOM 3125 C CA . VAL A 1 408 ? 2.138 -11.710 7.983 1.00 93.31 408 VAL A CA 1
ATOM 3126 C C . VAL A 1 408 ? 3.640 -11.714 8.219 1.00 93.31 408 VAL A C 1
ATOM 3128 O O . VAL A 1 408 ? 4.265 -12.777 8.331 1.00 93.31 408 VAL A O 1
ATOM 3131 N N . GLY A 1 409 ? 4.202 -10.512 8.307 1.00 93.25 409 GLY A N 1
ATOM 3132 C CA . GLY A 1 409 ? 5.582 -10.270 8.696 1.00 93.25 409 GLY A CA 1
ATOM 3133 C C . GLY A 1 409 ? 5.699 -9.984 10.187 1.00 93.25 409 GLY A C 1
ATOM 3134 O O . GLY A 1 409 ? 4.910 -9.218 10.734 1.00 93.25 409 GLY A O 1
ATOM 3135 N N . PHE A 1 410 ? 6.702 -10.580 10.829 1.00 93.12 410 PHE A N 1
ATOM 3136 C CA . PHE A 1 410 ? 6.928 -10.498 12.273 1.00 93.12 410 PHE A CA 1
ATOM 3137 C C . PHE A 1 410 ? 8.234 -9.757 12.600 1.00 93.12 410 PHE A C 1
ATOM 3139 O O . PHE A 1 410 ? 9.276 -10.079 12.020 1.00 93.12 410 PHE A O 1
ATOM 3146 N N . PHE A 1 411 ? 8.217 -8.830 13.565 1.00 93.00 411 PHE A N 1
ATOM 3147 C CA . PHE A 1 411 ? 9.431 -8.165 14.064 1.00 93.00 411 PHE A CA 1
ATOM 3148 C C . PHE A 1 411 ? 9.427 -7.979 15.582 1.00 93.00 411 PHE A C 1
ATOM 3150 O O . PHE A 1 411 ? 8.468 -7.486 16.159 1.00 93.00 411 PHE A O 1
ATOM 3157 N N . ASP A 1 412 ? 10.562 -8.286 16.206 1.00 92.25 412 ASP A N 1
ATOM 3158 C CA . ASP A 1 412 ? 10.904 -7.944 17.592 1.00 92.25 412 ASP A CA 1
ATOM 3159 C C . ASP A 1 412 ? 12.230 -7.161 17.559 1.00 92.25 412 ASP A C 1
ATOM 3161 O O . ASP A 1 412 ? 13.303 -7.774 17.621 1.00 92.25 412 ASP A O 1
ATOM 3165 N N . PRO A 1 413 ? 12.225 -5.834 17.315 1.00 90.81 413 PRO A N 1
ATOM 3166 C CA . PRO A 1 413 ? 13.448 -5.034 17.208 1.00 90.81 413 PRO A CA 1
ATOM 3167 C C . PRO A 1 413 ? 14.295 -5.084 18.481 1.00 90.81 413 PRO A C 1
ATOM 3169 O O . PRO A 1 413 ? 15.516 -5.205 18.378 1.00 90.81 413 PRO A O 1
ATOM 3172 N N . GLN A 1 414 ? 13.650 -5.088 19.652 1.00 89.81 414 GLN A N 1
ATOM 3173 C CA . GLN A 1 414 ? 14.296 -5.095 20.969 1.00 89.81 414 GLN A CA 1
ATOM 3174 C C . GLN A 1 414 ? 14.911 -6.456 21.349 1.00 89.81 414 GLN A C 1
ATOM 3176 O O . GLN A 1 414 ? 15.669 -6.514 22.313 1.00 89.81 414 GLN A O 1
ATOM 3181 N N . LYS A 1 415 ? 14.657 -7.528 20.575 1.00 90.69 415 LYS A N 1
ATOM 3182 C CA . LYS A 1 415 ? 15.096 -8.912 20.872 1.00 90.69 415 LYS A CA 1
ATOM 3183 C C . LYS A 1 415 ? 14.612 -9.368 22.256 1.00 90.69 415 LYS A C 1
ATOM 3185 O O . LYS A 1 415 ? 15.333 -10.022 23.007 1.00 90.69 415 LYS A O 1
ATOM 3190 N N . SER A 1 416 ? 13.398 -8.944 22.582 1.00 89.50 416 SER A N 1
ATOM 3191 C CA . SER A 1 416 ? 12.734 -9.101 23.871 1.00 89.50 416 SER A CA 1
ATOM 3192 C C . SER A 1 416 ? 12.083 -10.476 24.055 1.00 89.50 416 SER A C 1
ATOM 3194 O O . SER A 1 416 ? 11.845 -10.896 25.189 1.00 89.50 416 SER A O 1
ATOM 3196 N N . ILE A 1 417 ? 11.825 -11.193 22.956 1.00 90.44 417 ILE A N 1
ATOM 3197 C CA . ILE A 1 417 ? 11.191 -12.510 22.961 1.00 90.44 417 ILE A CA 1
ATOM 3198 C C . ILE A 1 417 ? 12.220 -13.638 23.084 1.00 90.44 417 ILE A C 1
ATOM 3200 O O . ILE A 1 417 ? 13.190 -13.739 22.332 1.00 90.44 417 ILE A O 1
ATOM 3204 N N . GLN A 1 418 ? 11.911 -14.579 23.971 1.00 91.06 418 GLN A N 1
ATOM 3205 C CA . GLN A 1 418 ? 12.512 -15.900 24.061 1.00 91.06 418 GLN A CA 1
ATOM 3206 C C . GLN A 1 418 ? 11.507 -16.940 23.554 1.00 91.06 418 GLN A C 1
ATOM 3208 O O . GLN A 1 418 ? 10.432 -17.117 24.131 1.00 91.06 418 GLN A O 1
ATOM 3213 N N . MET A 1 419 ? 11.855 -17.651 22.480 1.00 88.12 419 MET A N 1
ATOM 3214 C CA . MET A 1 419 ? 11.045 -18.773 22.000 1.00 88.12 419 MET A CA 1
ATOM 3215 C C . MET A 1 419 ? 11.177 -19.942 22.983 1.00 88.12 419 MET A C 1
ATOM 3217 O O . MET A 1 419 ? 12.291 -20.375 23.281 1.00 88.12 419 MET A O 1
ATOM 3221 N N . SER A 1 420 ? 10.056 -20.447 23.497 1.00 83.44 420 SER A N 1
ATOM 3222 C CA . SER A 1 420 ? 10.034 -21.514 24.505 1.00 83.44 420 SER A CA 1
ATOM 3223 C C . SER A 1 420 ? 8.960 -22.553 24.203 1.00 83.44 420 SER A C 1
ATOM 3225 O O . SER A 1 420 ? 7.941 -22.229 23.593 1.00 83.44 420 SER A O 1
ATOM 3227 N N . TYR A 1 421 ? 9.192 -23.781 24.681 1.00 82.94 421 TYR A N 1
ATOM 3228 C CA . TYR A 1 421 ? 8.214 -24.870 24.643 1.00 82.94 421 TYR A CA 1
ATOM 3229 C C . TYR A 1 421 ? 7.577 -25.192 26.001 1.00 82.94 421 TYR A C 1
ATOM 3231 O O . TYR A 1 421 ? 6.438 -25.644 26.062 1.00 82.94 421 TYR A O 1
ATOM 3239 N N . GLY A 1 422 ? 8.272 -24.919 27.111 1.00 73.94 422 GLY A N 1
ATOM 3240 C CA . GLY A 1 422 ? 7.839 -25.343 28.451 1.00 73.94 422 GLY A CA 1
ATOM 3241 C C . GLY A 1 422 ? 6.641 -24.581 29.033 1.00 73.94 422 GLY A C 1
ATOM 3242 O O . GLY A 1 422 ? 6.071 -25.028 30.021 1.00 73.94 422 GLY A O 1
ATOM 3243 N N . ALA A 1 423 ? 6.264 -23.446 28.439 1.00 73.25 423 ALA A N 1
ATOM 3244 C CA . ALA A 1 423 ? 5.138 -22.612 28.872 1.00 73.25 423 ALA A CA 1
ATOM 3245 C C . ALA A 1 423 ? 3.944 -22.653 27.896 1.00 73.25 423 ALA A C 1
ATOM 3247 O O . ALA A 1 423 ? 2.998 -21.884 28.036 1.00 73.25 423 ALA A O 1
ATOM 3248 N N . ALA A 1 424 ? 3.982 -23.526 26.887 1.00 79.69 424 ALA A N 1
ATOM 3249 C CA . ALA A 1 424 ? 2.958 -23.586 25.857 1.00 79.69 424 ALA A CA 1
ATOM 3250 C C . ALA A 1 424 ? 1.663 -24.253 26.332 1.00 79.69 424 ALA A C 1
ATOM 3252 O O . ALA A 1 424 ? 1.667 -25.342 26.899 1.00 79.69 424 ALA A O 1
ATOM 3253 N N . LEU A 1 425 ? 0.534 -23.620 26.012 1.00 78.56 425 LEU A N 1
ATOM 3254 C CA . LEU A 1 425 ? -0.812 -24.040 26.407 1.00 78.56 425 LEU A CA 1
ATOM 3255 C C . LEU A 1 425 ? -1.572 -24.747 25.264 1.00 78.56 425 LEU A C 1
ATOM 3257 O O . LEU A 1 425 ? -2.795 -24.851 25.287 1.00 78.56 425 LEU A O 1
ATOM 3261 N N . ASN A 1 426 ? -0.853 -25.221 24.238 1.00 76.88 426 ASN A N 1
ATOM 3262 C CA . ASN A 1 426 ? -1.397 -25.993 23.119 1.00 76.88 426 ASN A CA 1
ATOM 3263 C C . ASN A 1 426 ? -0.367 -26.995 22.571 1.00 76.88 426 ASN A C 1
ATOM 3265 O O . ASN A 1 426 ? 0.826 -26.907 22.865 1.00 76.88 426 ASN A O 1
ATOM 3269 N N . LEU A 1 427 ? -0.842 -27.952 21.768 1.00 78.44 427 LEU A N 1
ATOM 3270 C CA . LEU A 1 427 ? -0.060 -29.103 21.295 1.00 78.44 427 LEU A CA 1
ATOM 3271 C C . LEU A 1 427 ? 1.084 -28.739 20.336 1.00 78.44 427 LEU A C 1
ATOM 3273 O O . LEU A 1 427 ? 2.026 -29.512 20.198 1.00 78.44 427 LEU A O 1
ATOM 3277 N N . GLN A 1 428 ? 1.019 -27.582 19.674 1.00 74.62 428 GLN A N 1
ATOM 3278 C CA . GLN A 1 428 ? 2.093 -27.086 18.807 1.00 74.62 428 GLN A CA 1
ATOM 3279 C C . GLN A 1 428 ? 3.303 -26.608 19.615 1.00 74.62 428 GLN A C 1
ATOM 3281 O O . GLN A 1 428 ? 4.401 -26.511 19.074 1.00 74.62 428 GLN A O 1
ATOM 3286 N N . GLY A 1 429 ? 3.112 -26.314 20.903 1.00 77.12 429 GLY A N 1
ATOM 3287 C CA . GLY A 1 429 ? 4.207 -26.135 21.840 1.00 77.12 429 GLY A CA 1
ATOM 3288 C C . GLY A 1 429 ? 4.973 -24.819 21.723 1.00 77.12 429 GLY A C 1
ATOM 3289 O O . GLY A 1 429 ? 5.942 -24.674 22.438 1.00 77.12 429 GLY A O 1
ATOM 3290 N N . ILE A 1 430 ? 4.613 -23.856 20.872 1.00 83.06 430 ILE A N 1
ATOM 3291 C CA . ILE A 1 430 ? 5.430 -22.642 20.671 1.00 83.06 430 ILE A CA 1
ATOM 3292 C C . ILE A 1 430 ? 4.838 -21.445 21.425 1.00 83.06 430 ILE A C 1
ATOM 3294 O O . ILE A 1 430 ? 3.669 -21.124 21.222 1.00 83.06 430 ILE A O 1
ATOM 3298 N N . VAL A 1 431 ? 5.652 -20.742 22.225 1.00 87.19 431 VAL A N 1
ATOM 3299 C CA . VAL A 1 431 ? 5.318 -19.413 22.783 1.00 87.19 431 VAL A CA 1
ATOM 3300 C C . VAL A 1 431 ? 6.449 -18.399 22.611 1.00 87.19 431 VAL A C 1
ATOM 3302 O O . VAL A 1 431 ? 7.629 -18.755 22.648 1.00 87.19 431 VAL A O 1
ATOM 3305 N N . ALA A 1 432 ? 6.076 -17.123 22.491 1.00 88.88 432 ALA A N 1
ATOM 3306 C CA . ALA A 1 432 ? 6.973 -15.984 22.646 1.00 88.88 432 ALA A CA 1
ATOM 3307 C C . ALA A 1 432 ? 6.914 -15.467 24.085 1.00 88.88 432 ALA A C 1
ATOM 3309 O O . ALA A 1 432 ? 6.015 -14.703 24.438 1.00 88.88 432 ALA A O 1
ATOM 3310 N N . ARG A 1 433 ? 7.873 -15.896 24.907 1.00 91.69 433 ARG A N 1
ATOM 3311 C CA . ARG A 1 433 ? 8.020 -15.502 26.312 1.00 91.69 433 ARG A CA 1
ATOM 3312 C C . ARG A 1 433 ? 8.834 -14.219 26.427 1.00 91.69 433 ARG A C 1
ATOM 3314 O O . ARG A 1 433 ? 9.908 -14.132 25.842 1.00 91.69 433 ARG A O 1
ATOM 3321 N N . VAL A 1 434 ? 8.369 -13.267 27.227 1.00 92.69 434 VAL A N 1
ATOM 3322 C CA . VAL A 1 434 ? 9.102 -12.042 27.569 1.00 92.69 434 VAL A CA 1
ATOM 3323 C C . VAL A 1 434 ? 9.383 -12.052 29.077 1.00 92.69 434 VAL A C 1
ATOM 3325 O O . VAL A 1 434 ? 8.434 -12.146 29.863 1.00 92.69 434 VAL A O 1
ATOM 3328 N N . PRO A 1 435 ? 10.658 -12.000 29.513 1.00 92.81 435 PRO A N 1
ATOM 3329 C CA . PRO A 1 435 ? 10.998 -12.036 30.935 1.00 92.81 435 PRO A CA 1
ATOM 3330 C C . PRO A 1 435 ? 10.501 -10.802 31.714 1.00 92.81 435 PRO A C 1
ATOM 3332 O O . PRO A 1 435 ? 10.319 -9.734 31.122 1.00 92.81 435 PRO A O 1
ATOM 3335 N N . PRO A 1 436 ? 10.369 -10.900 33.052 1.00 94.56 436 PRO A N 1
ATOM 3336 C CA . PRO A 1 436 ? 10.069 -9.751 33.902 1.00 94.56 436 PRO A CA 1
ATOM 3337 C C . PRO A 1 436 ? 11.060 -8.598 33.696 1.00 94.56 436 PRO A C 1
ATOM 3339 O O . PRO A 1 436 ? 12.250 -8.813 33.458 1.00 94.56 436 PRO A O 1
ATOM 3342 N N . ASN A 1 437 ? 10.558 -7.376 33.823 1.00 94.31 437 ASN A N 1
ATOM 3343 C CA . ASN A 1 437 ? 11.252 -6.098 33.657 1.00 94.31 437 ASN A CA 1
ATOM 3344 C C . ASN A 1 437 ? 11.982 -5.935 32.307 1.00 94.31 437 ASN A C 1
ATOM 3346 O O . ASN A 1 437 ? 12.930 -5.160 32.182 1.00 94.31 437 ASN A O 1
ATOM 3350 N N . THR A 1 438 ? 11.553 -6.677 31.280 1.00 93.75 438 THR A N 1
ATOM 3351 C CA . THR A 1 438 ? 12.077 -6.553 29.916 1.00 93.75 438 THR A CA 1
ATOM 3352 C C . THR A 1 438 ? 11.186 -5.613 29.117 1.00 93.75 438 THR A C 1
ATOM 3354 O O . THR A 1 438 ? 9.992 -5.869 28.948 1.00 93.75 438 THR A O 1
ATOM 3357 N N . VAL A 1 439 ? 11.763 -4.526 28.601 1.00 92.38 439 VAL A N 1
ATOM 3358 C CA . VAL A 1 439 ? 11.076 -3.676 27.624 1.00 92.38 439 VAL A CA 1
ATOM 3359 C C . VAL A 1 439 ? 10.913 -4.469 26.328 1.00 92.38 439 VAL A C 1
ATOM 3361 O O . VAL A 1 439 ? 11.890 -4.959 25.762 1.00 92.38 439 VAL A O 1
ATOM 3364 N N . SER A 1 440 ? 9.667 -4.606 25.882 1.00 90.94 440 SER A N 1
ATOM 3365 C CA . SER A 1 440 ? 9.307 -5.338 24.671 1.00 90.94 440 SER A CA 1
ATOM 3366 C C . SER A 1 440 ? 8.426 -4.501 23.753 1.00 90.94 440 SER A C 1
ATOM 3368 O O . SER A 1 440 ? 7.620 -3.680 24.208 1.00 90.94 440 SER A O 1
ATOM 3370 N N . ARG A 1 441 ? 8.592 -4.727 22.448 1.00 90.19 441 ARG A N 1
ATOM 3371 C CA . ARG A 1 441 ? 7.751 -4.205 21.376 1.00 90.19 441 ARG A CA 1
ATOM 3372 C C . ARG A 1 441 ? 7.849 -5.147 20.184 1.00 90.19 441 ARG A C 1
ATOM 3374 O O . ARG A 1 441 ? 8.947 -5.433 19.713 1.00 90.19 441 ARG A O 1
ATOM 3381 N N . VAL A 1 442 ? 6.702 -5.634 19.730 1.00 91.19 442 VAL A N 1
ATOM 3382 C CA . VAL A 1 442 ? 6.578 -6.750 18.793 1.00 91.19 442 VAL A CA 1
ATOM 3383 C C . VAL A 1 442 ? 5.498 -6.413 17.775 1.00 91.19 442 VAL A C 1
ATOM 3385 O O . VAL A 1 442 ? 4.378 -6.079 18.154 1.00 91.19 442 VAL A O 1
ATOM 3388 N N . TYR A 1 443 ? 5.836 -6.510 16.496 1.00 92.69 443 TYR A N 1
ATOM 3389 C CA . TYR A 1 443 ? 5.013 -6.057 15.379 1.00 92.69 443 TYR A CA 1
ATOM 3390 C C . TYR A 1 443 ? 4.581 -7.223 14.489 1.00 92.69 443 TYR A C 1
ATOM 3392 O O . TYR A 1 443 ? 5.398 -8.089 14.157 1.00 92.69 443 TYR A O 1
ATOM 3400 N N . TYR A 1 444 ? 3.324 -7.188 14.051 1.00 93.69 444 TYR A N 1
ATOM 3401 C CA . TYR A 1 444 ? 2.739 -8.100 13.070 1.00 93.69 444 TYR A CA 1
ATOM 3402 C C . TYR A 1 444 ? 2.118 -7.272 11.938 1.00 93.69 444 TYR A C 1
ATOM 3404 O O . TYR A 1 444 ? 1.036 -6.717 12.114 1.00 93.69 444 TYR A O 1
ATOM 3412 N N . CYS A 1 445 ? 2.801 -7.173 10.795 1.00 94.19 445 CYS A N 1
ATOM 3413 C CA . CYS A 1 445 ? 2.361 -6.381 9.636 1.00 94.19 445 CYS A CA 1
ATOM 3414 C C . CYS A 1 445 ? 1.723 -7.276 8.563 1.00 94.19 445 CYS A C 1
ATOM 3416 O O . CYS A 1 445 ? 2.290 -8.323 8.235 1.00 94.19 445 CYS A O 1
ATOM 3418 N N . PHE A 1 446 ? 0.591 -6.864 7.989 1.00 94.69 446 PHE A N 1
ATOM 3419 C CA . PHE A 1 446 ? -0.169 -7.630 6.986 1.00 94.69 446 PHE A CA 1
ATOM 3420 C C . PHE A 1 446 ? -1.107 -6.726 6.167 1.00 94.69 446 PHE A C 1
ATOM 3422 O O . PHE A 1 446 ? -1.347 -5.582 6.541 1.00 94.69 446 PHE A O 1
ATOM 3429 N N . TYR A 1 447 ? -1.652 -7.242 5.063 1.00 94.50 447 TYR A N 1
ATOM 3430 C CA . TYR A 1 447 ? -2.794 -6.655 4.359 1.00 94.50 447 TYR A CA 1
ATOM 3431 C C . TYR A 1 447 ? -4.073 -7.397 4.749 1.00 94.50 447 TYR A C 1
ATOM 3433 O O . TYR A 1 447 ? -4.129 -8.628 4.649 1.00 94.50 447 TYR A O 1
ATOM 3441 N N . LEU A 1 448 ? -5.093 -6.655 5.169 1.00 92.31 448 LEU A N 1
ATOM 3442 C CA . LEU A 1 448 ? -6.450 -7.143 5.374 1.00 92.31 448 LEU A CA 1
ATOM 3443 C C . LEU A 1 448 ? -7.269 -6.865 4.111 1.00 92.31 448 LEU A C 1
ATOM 3445 O O . LEU A 1 448 ? -7.456 -5.708 3.741 1.00 92.31 448 LEU A O 1
ATOM 3449 N N . ASP A 1 449 ? -7.777 -7.916 3.467 1.00 91.62 449 ASP A N 1
ATOM 3450 C CA . ASP A 1 449 ? -8.695 -7.804 2.327 1.00 91.62 449 ASP A CA 1
ATOM 3451 C C . ASP A 1 449 ? -10.146 -8.053 2.768 1.00 91.62 449 ASP A C 1
ATOM 3453 O O . ASP A 1 449 ? -10.831 -8.974 2.325 1.00 91.62 449 ASP A O 1
ATOM 3457 N N . ALA A 1 450 ? -10.590 -7.233 3.720 1.00 84.56 450 ALA A N 1
ATOM 3458 C CA . ALA A 1 450 ? -11.961 -7.156 4.208 1.00 84.56 450 ALA A CA 1
ATOM 3459 C C . ALA A 1 450 ? -12.200 -5.780 4.843 1.00 84.56 450 ALA A C 1
ATOM 3461 O O . ALA A 1 450 ? -11.259 -5.132 5.284 1.00 84.56 450 ALA A O 1
ATOM 3462 N N . GLU A 1 451 ? -13.459 -5.349 4.940 1.00 79.56 451 GLU A N 1
ATOM 3463 C CA . GLU A 1 451 ? -13.801 -4.055 5.556 1.00 79.56 451 GLU A CA 1
ATOM 3464 C C . GLU A 1 451 ? -13.647 -4.049 7.089 1.00 79.56 451 GLU A C 1
ATOM 3466 O O . GLU A 1 451 ? -13.620 -2.983 7.701 1.00 79.56 451 GLU A O 1
ATOM 3471 N N . ALA A 1 452 ? -13.556 -5.223 7.723 1.00 78.50 452 ALA A N 1
ATOM 3472 C CA . ALA A 1 452 ? -13.242 -5.365 9.140 1.00 78.50 452 ALA A CA 1
ATOM 3473 C C . ALA A 1 452 ? -12.667 -6.756 9.458 1.00 78.50 452 ALA A C 1
ATOM 3475 O O . ALA A 1 452 ? -12.949 -7.744 8.772 1.00 78.50 452 ALA A O 1
ATOM 3476 N N . ALA A 1 453 ? -11.907 -6.850 10.548 1.00 82.44 453 ALA A N 1
ATOM 3477 C CA . ALA A 1 453 ? -11.495 -8.125 11.130 1.00 82.44 453 ALA A CA 1
ATOM 3478 C C . ALA A 1 453 ? -11.505 -8.071 12.653 1.00 82.44 453 ALA A C 1
ATOM 3480 O O . ALA A 1 453 ? -11.107 -7.074 13.249 1.00 82.44 453 ALA A O 1
ATOM 3481 N N . GLU A 1 454 ? -11.899 -9.171 13.280 1.00 81.69 454 GLU A N 1
ATOM 3482 C CA . GLU A 1 454 ? -11.710 -9.406 14.705 1.00 81.69 454 GLU A CA 1
ATOM 3483 C C . GLU A 1 454 ? -10.331 -10.018 14.974 1.00 81.69 454 GLU A C 1
ATOM 3485 O O . GLU A 1 454 ? -9.810 -10.811 14.193 1.00 81.69 454 GLU A O 1
ATOM 3490 N N . VAL A 1 455 ? -9.744 -9.670 16.111 1.00 83.81 455 VAL A N 1
ATOM 3491 C CA . VAL A 1 455 ? -8.435 -10.121 16.568 1.00 83.81 455 VAL A CA 1
ATOM 3492 C C . VAL A 1 455 ? -8.606 -10.803 17.913 1.00 83.81 455 VAL A C 1
ATOM 3494 O O . VAL A 1 455 ? -9.090 -10.213 18.881 1.00 83.81 455 VAL A O 1
ATOM 3497 N N . TYR A 1 456 ? -8.156 -12.049 17.983 1.00 82.38 456 TYR A N 1
ATOM 3498 C CA . TYR A 1 456 ? -8.124 -12.856 19.194 1.00 82.38 456 TYR A CA 1
ATOM 3499 C C . TYR A 1 456 ? -6.675 -13.172 19.548 1.00 82.38 456 TYR A C 1
ATOM 3501 O O . TYR A 1 456 ? -5.862 -13.470 18.677 1.00 82.38 456 TYR A O 1
ATOM 3509 N N . VAL A 1 457 ? -6.343 -13.135 20.833 1.00 84.75 457 VAL A N 1
ATOM 3510 C CA . VAL A 1 457 ? -4.988 -13.374 21.338 1.00 84.75 457 VAL A CA 1
ATOM 3511 C C . VAL A 1 457 ? -5.023 -14.527 22.325 1.00 84.75 457 VAL A C 1
ATOM 3513 O O . VAL A 1 457 ? -5.798 -14.520 23.282 1.00 84.75 457 VAL A O 1
ATOM 3516 N N . ASN A 1 458 ? -4.164 -15.515 22.106 1.00 84.12 458 ASN A N 1
ATOM 3517 C CA . ASN A 1 458 ? -3.912 -16.592 23.049 1.00 84.12 458 ASN A CA 1
ATOM 3518 C C . ASN A 1 458 ? -2.535 -16.398 23.696 1.00 84.12 458 ASN A C 1
ATOM 3520 O O . ASN A 1 458 ? -1.567 -16.041 23.021 1.00 84.12 458 ASN A O 1
ATOM 3524 N N . GLY A 1 459 ? -2.438 -16.639 24.998 1.00 85.19 459 GLY A N 1
ATOM 3525 C CA . GLY A 1 459 ? -1.239 -16.415 25.797 1.00 85.19 459 GLY A CA 1
ATOM 3526 C C . GLY A 1 459 ? -1.569 -16.253 27.278 1.00 85.19 459 GLY A C 1
ATOM 3527 O O . GLY A 1 459 ? -2.693 -16.545 27.699 1.00 85.19 459 GLY A O 1
ATOM 3528 N N . ARG A 1 460 ? -0.590 -15.752 28.033 1.00 85.56 460 ARG A N 1
ATOM 3529 C CA . ARG A 1 460 ? -0.660 -15.410 29.459 1.00 85.56 460 ARG A CA 1
ATOM 3530 C C . ARG A 1 460 ? -0.030 -14.041 29.692 1.00 85.56 460 ARG A C 1
ATOM 3532 O O . ARG A 1 460 ? 1.036 -13.760 29.150 1.00 85.56 460 ARG A O 1
ATOM 3539 N N . TRP A 1 461 ? -0.653 -13.223 30.530 1.00 88.62 461 TRP A N 1
ATOM 3540 C CA . TRP A 1 461 ? -0.157 -11.916 30.965 1.00 88.62 461 TRP A CA 1
ATOM 3541 C C . TRP A 1 461 ? -0.810 -11.527 32.292 1.00 88.62 461 TRP A C 1
ATOM 3543 O O . TRP A 1 461 ? -1.854 -12.067 32.650 1.00 88.62 461 TRP A O 1
ATOM 3553 N N . GLU A 1 462 ? -0.219 -10.562 32.990 1.00 87.38 462 GLU A N 1
ATOM 3554 C CA . GLU A 1 462 ? -0.827 -9.924 34.161 1.00 87.38 462 GLU A CA 1
ATOM 3555 C C . GLU A 1 462 ? -1.647 -8.685 33.765 1.00 87.38 462 GLU A C 1
ATOM 3557 O O . GLU A 1 462 ? -1.452 -8.088 32.698 1.00 87.38 462 GLU A O 1
ATOM 3562 N N . ASP A 1 463 ? -2.567 -8.269 34.637 1.00 79.25 463 ASP A N 1
ATOM 3563 C CA . ASP A 1 463 ? -3.473 -7.152 34.368 1.00 79.25 463 ASP A CA 1
ATOM 3564 C C . ASP A 1 463 ? -2.708 -5.838 34.154 1.00 79.25 463 ASP A C 1
ATOM 3566 O O . ASP A 1 463 ? -1.918 -5.420 34.998 1.00 79.25 463 ASP A O 1
ATOM 3570 N N . GLN A 1 464 ? -2.976 -5.160 33.033 1.00 83.12 464 GLN A N 1
ATOM 3571 C CA . GLN A 1 464 ? -2.395 -3.850 32.703 1.00 83.12 464 GLN A CA 1
ATOM 3572 C C . GLN A 1 464 ? -0.862 -3.822 32.539 1.00 83.12 464 GLN A C 1
ATOM 3574 O O . GLN A 1 464 ? -0.272 -2.746 32.563 1.00 83.12 464 GLN A O 1
ATOM 3579 N N . GLN A 1 465 ? -0.206 -4.965 32.303 1.00 87.88 465 GLN A N 1
ATOM 3580 C CA . GLN A 1 465 ? 1.243 -4.996 32.030 1.00 87.88 465 GLN A CA 1
ATOM 3581 C C . GLN A 1 465 ? 1.611 -5.005 30.535 1.00 87.88 465 GLN A C 1
ATOM 3583 O O . GLN A 1 465 ? 2.715 -4.598 30.171 1.00 87.88 465 GLN A O 1
ATOM 3588 N N . VAL A 1 466 ? 0.694 -5.439 29.664 1.00 88.44 466 VAL A N 1
ATOM 3589 C CA . VAL A 1 466 ? 0.891 -5.511 28.206 1.00 88.44 466 VAL A CA 1
ATOM 3590 C C . VAL A 1 466 ? -0.141 -4.628 27.512 1.00 88.44 466 VAL A C 1
ATOM 3592 O O . VAL A 1 466 ? -1.323 -4.665 27.855 1.00 88.44 466 VAL A O 1
ATOM 3595 N N . GLN A 1 467 ? 0.295 -3.845 26.531 1.00 88.44 467 GLN A N 1
ATOM 3596 C CA . GLN A 1 467 ? -0.548 -3.059 25.635 1.00 88.44 467 GLN A CA 1
ATOM 3597 C C . GLN A 1 467 ? -0.569 -3.671 24.233 1.00 88.44 467 GLN A C 1
ATOM 3599 O O . GLN A 1 467 ? 0.418 -4.253 23.777 1.00 88.44 467 GLN A O 1
ATOM 3604 N N . LEU A 1 468 ? -1.706 -3.512 23.562 1.00 86.88 468 LEU A N 1
ATOM 3605 C CA . LEU A 1 468 ? -1.904 -3.805 22.150 1.00 86.88 468 LEU A CA 1
ATOM 3606 C C . LEU A 1 468 ? -2.360 -2.520 21.449 1.00 86.88 468 LEU A C 1
ATOM 3608 O O . LEU A 1 468 ? -3.354 -1.918 21.860 1.00 86.88 468 LEU A O 1
ATOM 3612 N N . ASP A 1 469 ? -1.618 -2.119 20.420 1.00 85.81 469 ASP A N 1
ATOM 3613 C CA . ASP A 1 469 ? -1.997 -1.092 19.445 1.00 85.81 469 ASP A CA 1
ATOM 3614 C C . ASP A 1 469 ? -2.521 -1.759 18.167 1.00 85.81 469 ASP A C 1
ATOM 3616 O O . ASP A 1 469 ? -1.943 -2.747 17.693 1.00 85.81 469 ASP A O 1
ATOM 3620 N N . PHE A 1 470 ? -3.601 -1.200 17.624 1.00 79.31 470 PHE A N 1
ATOM 3621 C CA . PHE A 1 470 ? -4.123 -1.505 16.297 1.00 79.31 470 PHE A CA 1
ATOM 3622 C C . PHE A 1 470 ? -3.687 -0.350 15.396 1.00 79.31 470 PHE A C 1
ATOM 3624 O O . PHE A 1 470 ? -4.062 0.796 15.631 1.00 79.31 470 PHE A O 1
ATOM 3631 N N . ASP A 1 471 ? -2.834 -0.665 14.425 1.00 73.44 471 ASP A N 1
ATOM 3632 C CA . ASP A 1 471 ? -2.014 0.276 13.662 1.00 73.44 471 ASP A CA 1
ATOM 3633 C C . ASP A 1 471 ? -1.003 1.089 14.487 1.00 73.44 471 ASP A C 1
ATOM 3635 O O . ASP A 1 471 ? -0.854 0.946 15.702 1.00 73.44 471 ASP A O 1
ATOM 3639 N N . SER A 1 472 ? -0.155 1.844 13.781 1.00 59.31 472 SER A N 1
ATOM 3640 C CA . SER A 1 472 ? 0.961 2.553 14.404 1.00 59.31 472 SER A CA 1
ATOM 3641 C C . SER A 1 472 ? 0.490 3.891 14.978 1.00 59.31 472 SER A C 1
ATOM 3643 O O . SER A 1 472 ? -0.112 4.690 14.255 1.00 59.31 472 SER A O 1
ATOM 3645 N N . PRO A 1 473 ? 0.821 4.201 16.242 1.00 57.12 473 PRO A N 1
ATOM 3646 C CA . PRO A 1 473 ? 0.442 5.460 16.859 1.00 57.12 473 PRO A CA 1
ATOM 3647 C C . PRO A 1 473 ? 1.135 6.636 16.173 1.00 57.12 473 PRO A C 1
ATOM 3649 O O . PRO A 1 473 ? 2.350 6.619 15.953 1.00 57.12 473 PRO A O 1
ATOM 3652 N N . ILE A 1 474 ? 0.368 7.695 15.912 1.00 56.66 474 ILE A N 1
ATOM 3653 C CA . ILE A 1 474 ? 0.882 8.942 15.343 1.00 56.66 474 ILE A CA 1
ATOM 3654 C C . ILE A 1 474 ? 2.044 9.447 16.228 1.00 56.66 474 ILE A C 1
ATOM 3656 O O . ILE A 1 474 ? 1.841 9.648 17.430 1.00 56.66 474 ILE A O 1
ATOM 3660 N N . PRO A 1 475 ? 3.254 9.693 15.684 1.00 54.19 475 PRO A N 1
ATOM 3661 C CA . PRO A 1 475 ? 4.405 10.100 16.478 1.00 54.19 475 PRO A CA 1
ATOM 3662 C C . PRO A 1 475 ? 4.113 11.416 17.187 1.00 54.19 475 PRO A C 1
ATOM 3664 O O . PRO A 1 475 ? 3.558 12.326 16.567 1.00 54.19 475 PRO A O 1
ATOM 3667 N N . ALA A 1 476 ? 4.511 11.559 18.449 1.00 46.94 476 ALA A N 1
ATOM 3668 C CA . ALA A 1 476 ? 4.506 12.863 19.100 1.00 46.94 476 ALA A CA 1
ATOM 3669 C C . ALA A 1 476 ? 5.524 13.772 18.388 1.00 46.94 476 ALA A C 1
ATOM 3671 O O . ALA A 1 476 ? 6.724 13.509 18.433 1.00 46.94 476 ALA A O 1
ATOM 3672 N N . VAL A 1 477 ? 5.044 14.815 17.705 1.00 45.31 477 VAL A N 1
ATOM 3673 C CA . VAL A 1 477 ? 5.892 15.871 17.125 1.00 45.31 477 VAL A CA 1
ATOM 3674 C C . VAL A 1 477 ? 5.811 17.124 17.984 1.00 45.31 477 VAL A C 1
ATOM 3676 O O . VAL A 1 477 ? 4.854 17.329 18.725 1.00 45.31 477 VAL A O 1
ATOM 3679 N N . THR A 1 478 ? 6.821 17.975 17.862 1.00 45.50 478 THR A N 1
ATOM 3680 C CA . THR A 1 478 ? 7.028 19.185 18.667 1.00 45.50 478 THR A CA 1
ATOM 3681 C C . THR A 1 478 ? 6.190 20.397 18.237 1.00 45.50 478 THR A C 1
ATOM 3683 O O . THR A 1 478 ? 6.393 21.484 18.772 1.00 45.50 478 THR A O 1
ATOM 3686 N N . LEU A 1 479 ? 5.256 20.238 17.291 1.00 57.62 479 LEU A N 1
ATOM 3687 C CA . LEU A 1 479 ? 4.400 21.312 16.772 1.00 57.62 479 LEU A CA 1
ATOM 3688 C C . LEU A 1 479 ? 2.938 21.184 17.212 1.00 57.62 479 LEU A C 1
ATOM 3690 O O . LEU A 1 479 ? 2.451 20.105 17.552 1.00 57.62 479 LEU A O 1
ATOM 3694 N N . VAL A 1 480 ? 2.230 22.315 17.160 1.00 64.12 480 VAL A N 1
ATOM 3695 C CA . VAL A 1 480 ? 0.807 22.424 17.498 1.00 64.12 480 VAL A CA 1
ATOM 3696 C C . VAL A 1 480 ? -0.040 21.737 16.424 1.00 64.12 480 VAL A C 1
ATOM 3698 O O . VAL A 1 480 ? -0.263 22.277 15.342 1.00 64.12 480 VAL A O 1
ATOM 3701 N N . ARG A 1 481 ? -0.533 20.541 16.746 1.00 71.19 481 ARG A N 1
ATOM 3702 C CA . ARG A 1 481 ? -1.511 19.817 15.926 1.00 71.19 481 ARG A CA 1
ATOM 3703 C C . ARG A 1 481 ? -2.944 20.236 16.262 1.00 71.19 481 ARG A C 1
ATOM 3705 O O . ARG A 1 481 ? -3.242 20.419 17.445 1.00 71.19 481 ARG A O 1
ATOM 3712 N N . PRO A 1 482 ? -3.858 20.288 15.278 1.00 76.50 482 PRO A N 1
ATOM 3713 C CA . PRO A 1 482 ? -5.287 20.373 15.544 1.00 76.50 482 PRO A CA 1
ATOM 3714 C C . PRO A 1 482 ? -5.759 19.134 16.326 1.00 76.50 482 PRO A C 1
ATOM 3716 O O . PRO A 1 482 ? -5.284 18.030 16.043 1.00 76.50 482 PRO A O 1
ATOM 3719 N N . PRO A 1 483 ? -6.716 19.250 17.265 1.00 76.88 483 PRO A N 1
ATOM 3720 C CA . PRO A 1 483 ? -7.173 18.105 18.058 1.00 76.88 483 PRO A CA 1
ATOM 3721 C C . PRO A 1 483 ? -7.719 16.935 17.223 1.00 76.88 483 PRO A C 1
ATOM 3723 O O . PRO A 1 483 ? -7.535 15.780 17.598 1.00 76.88 483 PRO A O 1
ATOM 3726 N N . TYR A 1 484 ? -8.315 17.214 16.058 1.00 77.81 484 TYR A N 1
ATOM 3727 C CA . TYR A 1 484 ? -8.848 16.184 15.160 1.00 77.81 484 TYR A CA 1
ATOM 3728 C C . TYR A 1 484 ? -7.781 15.331 14.459 1.00 77.81 484 TYR A C 1
ATOM 3730 O O . TYR A 1 484 ? -8.120 14.304 13.883 1.00 77.81 484 TYR A O 1
ATOM 3738 N N . TYR A 1 485 ? -6.491 15.688 14.520 1.00 80.06 485 TYR A N 1
ATOM 3739 C CA . TYR A 1 485 ? -5.423 14.815 14.010 1.00 80.06 485 TYR A CA 1
ATOM 3740 C C . TYR A 1 485 ? -5.350 13.478 14.766 1.00 80.06 485 TYR A C 1
ATOM 3742 O O . TYR A 1 485 ? -4.782 12.527 14.245 1.00 80.06 485 TYR A O 1
ATOM 3750 N N . TYR A 1 486 ? -5.907 13.409 15.981 1.00 71.44 486 TYR A N 1
ATOM 3751 C CA . TYR A 1 486 ? -5.968 12.200 16.805 1.00 71.44 486 TYR A CA 1
ATOM 3752 C C . TYR A 1 486 ? -7.283 11.415 16.650 1.00 71.44 486 TYR A C 1
ATOM 3754 O O . TYR A 1 486 ? -7.466 10.419 17.344 1.00 71.44 486 TYR A O 1
ATOM 3762 N N . MET A 1 487 ? -8.190 11.850 15.765 1.00 68.12 487 MET A N 1
ATOM 3763 C CA . MET A 1 487 ? -9.378 11.080 15.381 1.00 68.12 487 MET A CA 1
ATOM 3764 C C . MET A 1 487 ? -8.951 9.886 14.525 1.00 68.12 487 MET A C 1
ATOM 3766 O O . MET A 1 487 ? -8.127 10.023 13.617 1.00 68.12 487 MET A O 1
ATOM 3770 N N . THR A 1 488 ? -9.470 8.702 14.841 1.00 58.38 488 THR A N 1
ATOM 3771 C CA . THR A 1 488 ? -9.002 7.434 14.259 1.00 58.38 488 THR A CA 1
ATOM 3772 C C . THR A 1 488 ? -9.999 6.907 13.225 1.00 58.38 488 THR A C 1
ATOM 3774 O O . THR A 1 488 ? -10.966 7.587 12.875 1.00 58.38 488 THR A O 1
ATOM 3777 N N . ASN A 1 489 ? -9.777 5.704 12.683 1.00 55.38 489 ASN A N 1
ATOM 3778 C CA . ASN A 1 489 ? -10.697 5.089 11.711 1.00 55.38 489 ASN A CA 1
ATOM 3779 C C . ASN A 1 489 ? -12.125 4.900 12.288 1.00 55.38 489 ASN A C 1
ATOM 3781 O O . ASN A 1 489 ? -13.092 4.747 11.540 1.00 55.38 489 ASN A O 1
ATOM 3785 N N . GLU A 1 490 ? -12.266 4.991 13.616 1.00 49.38 490 GLU A N 1
ATOM 3786 C CA . GLU A 1 490 ? -13.528 5.068 14.356 1.00 49.38 490 GLU A CA 1
ATOM 3787 C C . GLU A 1 490 ? -14.484 6.198 13.917 1.00 49.38 490 GLU A C 1
ATOM 3789 O O . GLU A 1 490 ? -15.693 6.049 14.084 1.00 49.38 490 GLU A O 1
ATOM 3794 N N . ASP A 1 491 ? -13.972 7.320 13.396 1.00 48.34 491 ASP A N 1
ATOM 3795 C CA . ASP A 1 491 ? -14.752 8.554 13.183 1.00 48.34 491 ASP A CA 1
ATOM 3796 C C . ASP A 1 491 ? -15.212 8.760 11.723 1.00 48.34 491 ASP A C 1
ATOM 3798 O O . ASP A 1 491 ? -15.621 9.849 11.311 1.00 48.34 491 ASP A O 1
ATOM 3802 N N . THR A 1 492 ? -15.157 7.717 10.892 1.00 50.47 492 THR A N 1
ATOM 3803 C CA . THR A 1 492 ? -15.591 7.823 9.491 1.00 50.47 492 THR A CA 1
ATOM 3804 C C . THR A 1 492 ? -17.108 7.829 9.317 1.00 50.47 492 THR A C 1
ATOM 3806 O O . THR A 1 492 ? -17.858 7.182 10.040 1.00 50.47 492 THR A O 1
ATOM 3809 N N . LEU A 1 493 ? -17.574 8.457 8.230 1.00 45.38 493 LEU A N 1
ATOM 3810 C CA . LEU A 1 493 ? -18.954 8.294 7.741 1.00 45.38 493 LEU A CA 1
ATOM 3811 C C . LEU A 1 493 ? -19.265 6.868 7.239 1.00 45.38 493 LEU A C 1
ATOM 3813 O O . LEU A 1 493 ? -20.414 6.597 6.897 1.00 45.38 493 LEU A O 1
ATOM 3817 N N . LEU A 1 494 ? -18.256 5.992 7.166 1.00 47.59 494 LEU A N 1
ATOM 3818 C CA . LEU A 1 494 ? -18.395 4.571 6.861 1.00 47.59 494 LEU A CA 1
ATOM 3819 C C . LEU A 1 494 ? -18.517 3.707 8.123 1.00 47.59 494 LEU A C 1
ATOM 3821 O O . LEU A 1 494 ? -18.827 2.532 7.980 1.00 47.59 494 LEU A O 1
ATOM 3825 N N . ALA A 1 495 ? -18.310 4.237 9.336 1.00 45.94 495 ALA A N 1
ATOM 3826 C CA . ALA A 1 495 ? -18.411 3.457 10.567 1.00 45.94 495 ALA A CA 1
ATOM 3827 C C . ALA A 1 495 ? -19.788 2.772 10.660 1.00 45.94 495 ALA A C 1
ATOM 3829 O O . ALA A 1 495 ? -20.825 3.438 10.708 1.00 45.94 495 ALA A O 1
ATOM 3830 N N . TYR A 1 496 ? -19.817 1.432 10.678 1.00 48.88 496 TYR A N 1
ATOM 3831 C CA . TYR A 1 496 ? -21.042 0.623 10.550 1.00 48.88 496 TYR A CA 1
ATOM 3832 C C . TYR A 1 496 ? -21.878 0.560 11.850 1.00 48.88 496 TYR A C 1
ATOM 3834 O O . TYR A 1 496 ? -22.567 -0.420 12.126 1.00 48.88 496 TYR A O 1
ATOM 3842 N N . GLY A 1 497 ? -21.857 1.647 12.621 1.00 43.88 497 GLY A N 1
ATOM 3843 C CA . GLY A 1 497 ? -22.499 1.835 13.918 1.00 43.88 497 GLY A CA 1
ATOM 3844 C C . GLY A 1 497 ? -21.482 2.176 15.015 1.00 43.88 497 GLY A C 1
ATOM 3845 O O . GLY A 1 497 ? -20.283 1.994 14.803 1.00 43.88 497 GLY A O 1
ATOM 3846 N N . PRO A 1 498 ? -21.928 2.641 16.201 1.00 44.16 498 PRO A N 1
ATOM 3847 C CA . PRO A 1 498 ? -21.031 3.102 17.266 1.00 44.16 498 PRO A CA 1
ATOM 3848 C C . PRO A 1 498 ? -20.045 2.062 17.811 1.00 44.16 498 PRO A C 1
ATOM 3850 O O . PRO A 1 498 ? -19.112 2.453 18.504 1.00 44.16 498 PRO A O 1
ATOM 3853 N N . ASP A 1 499 ? -20.246 0.772 17.522 1.00 44.69 499 ASP A N 1
ATOM 3854 C CA . ASP A 1 499 ? -19.369 -0.321 17.960 1.00 44.69 499 ASP A CA 1
ATOM 3855 C C . ASP A 1 499 ? -18.392 -0.800 16.878 1.00 44.69 499 ASP A C 1
ATOM 3857 O O . ASP A 1 499 ? -17.419 -1.475 17.222 1.00 44.69 499 ASP A O 1
ATOM 3861 N N . MET A 1 500 ? -18.592 -0.452 15.596 1.00 53.00 500 MET A N 1
ATOM 3862 C CA . MET A 1 500 ? -17.657 -0.834 14.527 1.00 53.00 500 MET A CA 1
ATOM 3863 C C . MET A 1 500 ? -16.489 0.156 14.469 1.00 53.00 500 MET A C 1
ATOM 3865 O O . MET A 1 500 ? -16.312 0.930 13.529 1.00 53.00 500 MET A O 1
ATOM 3869 N N . LYS A 1 501 ? -15.729 0.144 15.559 1.00 59.72 501 LYS A N 1
ATOM 3870 C CA . LYS A 1 501 ? -14.645 1.059 15.883 1.00 59.72 501 LYS A CA 1
ATOM 3871 C C . LYS A 1 501 ? -13.344 0.279 15.936 1.00 59.72 501 LYS A C 1
ATOM 3873 O O . LYS A 1 501 ? -13.208 -0.625 16.761 1.00 59.72 501 LYS A O 1
ATOM 3878 N N . GLU A 1 502 ? -12.401 0.623 15.062 1.00 71.06 502 GLU A N 1
ATOM 3879 C CA . GLU A 1 502 ? -11.039 0.098 15.154 1.00 71.06 502 GLU A CA 1
ATOM 3880 C C . GLU A 1 502 ? -10.516 0.354 16.553 1.00 71.06 502 GLU A C 1
ATOM 3882 O O . GLU A 1 502 ? -10.565 1.490 17.021 1.00 71.06 502 GLU A O 1
ATOM 3887 N N . THR A 1 503 ? -10.082 -0.689 17.257 1.00 71.44 503 THR A N 1
ATOM 3888 C CA . THR A 1 503 ? -9.792 -0.462 18.665 1.00 71.44 503 THR A CA 1
ATOM 3889 C C . THR A 1 503 ? -8.473 0.268 18.833 1.00 71.44 503 THR A C 1
ATOM 3891 O O . THR A 1 503 ? -7.407 -0.327 18.726 1.00 71.44 503 THR A O 1
ATOM 3894 N N . ASN A 1 504 ? -8.563 1.528 19.241 1.00 70.69 504 ASN A N 1
ATOM 3895 C CA . ASN A 1 504 ? -7.447 2.268 19.812 1.00 70.69 504 ASN A CA 1
ATOM 3896 C C . ASN A 1 504 ? -6.658 1.452 20.857 1.00 70.69 504 ASN A C 1
ATOM 3898 O O . ASN A 1 504 ? -7.197 0.559 21.523 1.00 70.69 504 ASN A O 1
ATOM 3902 N N . ARG A 1 505 ? -5.387 1.828 21.054 1.00 78.69 505 ARG A N 1
ATOM 3903 C CA . ARG A 1 505 ? -4.490 1.284 22.082 1.00 78.69 505 ARG A CA 1
ATOM 3904 C C . ARG A 1 505 ? -5.205 0.909 23.378 1.00 78.69 505 ARG A C 1
ATOM 3906 O O . ARG A 1 505 ? -5.740 1.775 24.076 1.00 78.69 505 ARG A O 1
ATOM 3913 N N . ARG A 1 506 ? -5.085 -0.355 23.788 1.00 75.81 506 ARG A N 1
ATOM 3914 C CA . ARG A 1 506 ? -5.561 -0.806 25.103 1.00 75.81 506 ARG A CA 1
ATOM 3915 C C . ARG A 1 506 ? -4.568 -1.688 25.835 1.00 75.81 506 ARG A C 1
ATOM 3917 O O . ARG A 1 506 ? -3.765 -2.397 25.239 1.00 75.81 506 ARG A O 1
ATOM 3924 N N . TYR A 1 507 ? -4.692 -1.689 27.157 1.00 79.62 507 TYR A N 1
ATOM 3925 C CA . TYR A 1 507 ? -4.110 -2.727 27.995 1.00 79.62 507 TYR A CA 1
ATOM 3926 C C . TYR A 1 507 ? -4.851 -4.051 27.806 1.00 79.62 507 TYR A C 1
ATOM 3928 O O . TYR A 1 507 ? -6.082 -4.096 27.903 1.00 79.62 507 TYR A O 1
ATOM 3936 N N . LEU A 1 508 ? -4.099 -5.137 27.642 1.00 80.06 508 LEU A N 1
ATOM 3937 C CA . LEU A 1 508 ? -4.616 -6.480 27.864 1.00 80.06 508 LEU A CA 1
ATOM 3938 C C . LEU A 1 508 ? -4.972 -6.624 29.353 1.00 80.06 508 LEU A C 1
ATOM 3940 O O . LEU A 1 508 ? -4.265 -6.137 30.242 1.00 80.06 508 LEU A O 1
ATOM 3944 N N . ARG A 1 509 ? -6.123 -7.242 29.628 1.00 75.25 509 ARG A N 1
ATOM 3945 C CA . ARG A 1 509 ? -6.659 -7.404 30.986 1.00 75.25 509 ARG A CA 1
ATOM 3946 C C . ARG A 1 509 ? -6.514 -8.849 31.438 1.00 75.25 509 ARG A C 1
ATOM 3948 O O . ARG A 1 509 ? -6.694 -9.764 30.634 1.00 75.25 509 ARG A O 1
ATOM 3955 N N . GLU A 1 510 ? -6.254 -9.041 32.724 1.00 67.19 510 GLU A N 1
ATOM 3956 C CA . GLU A 1 510 ? -6.304 -10.348 33.380 1.00 67.19 510 GLU A CA 1
ATOM 3957 C C . GLU A 1 510 ? -7.103 -10.205 34.676 1.00 67.19 510 GLU A C 1
ATOM 3959 O O . GLU A 1 510 ? -6.651 -9.645 35.667 1.00 67.19 510 GLU A O 1
ATOM 3964 N N . ARG A 1 511 ? -8.356 -10.660 34.640 1.00 64.44 511 ARG A N 1
ATOM 3965 C CA . ARG A 1 511 ? -9.285 -10.628 35.784 1.00 64.44 511 ARG A CA 1
ATOM 3966 C C . ARG A 1 511 ? -9.905 -11.999 36.062 1.00 64.44 511 ARG A C 1
ATOM 3968 O O . ARG A 1 511 ? -10.885 -12.094 36.792 1.00 64.44 511 ARG A O 1
ATOM 3975 N N . SER A 1 512 ? -9.369 -13.048 35.439 1.00 53.31 512 SER A N 1
ATOM 3976 C CA . SER A 1 512 ? -9.857 -14.426 35.532 1.00 53.31 512 SER A CA 1
ATOM 3977 C C . SER A 1 512 ? -9.079 -15.278 36.536 1.00 53.31 512 SER A C 1
ATOM 3979 O O . SER A 1 512 ? -9.483 -16.406 36.803 1.00 53.31 512 SER A O 1
ATOM 3981 N N . GLY A 1 513 ? -7.962 -14.769 37.068 1.00 62.97 513 GLY A N 1
ATOM 3982 C CA . GLY A 1 513 ? -7.037 -15.559 37.880 1.00 62.97 513 GLY A CA 1
ATOM 3983 C C . GLY A 1 513 ? -6.357 -16.653 37.053 1.00 62.97 513 GLY A C 1
ATOM 3984 O O . GLY A 1 513 ? -6.237 -17.780 37.523 1.00 62.97 513 GLY A O 1
ATOM 3985 N N . HIS A 1 514 ? -5.982 -16.338 35.806 1.00 69.75 514 HIS A N 1
ATOM 3986 C CA . HIS A 1 514 ? -5.371 -17.252 34.824 1.00 69.75 514 HIS A CA 1
ATOM 3987 C C . HIS A 1 514 ? -6.256 -18.413 34.327 1.00 69.75 514 HIS A C 1
ATOM 3989 O O . HIS A 1 514 ? -5.808 -19.236 33.532 1.00 69.75 514 HIS A O 1
ATOM 3995 N N . VAL A 1 515 ? -7.543 -18.471 34.692 1.00 68.38 515 VAL A N 1
ATOM 3996 C CA . VAL A 1 515 ? -8.488 -19.518 34.228 1.00 68.38 515 VAL A CA 1
ATOM 3997 C C . VAL A 1 515 ? -8.770 -19.444 32.710 1.00 68.38 515 VAL A C 1
ATOM 3999 O O . VAL A 1 515 ? -9.285 -20.397 32.102 1.00 68.38 515 VAL A O 1
ATOM 4002 N N . LEU A 1 516 ? -8.442 -18.311 32.080 1.00 64.06 516 LEU A N 1
ATOM 4003 C CA . LEU A 1 516 ? -8.548 -18.087 30.634 1.00 64.06 516 LEU A CA 1
ATOM 4004 C C . LEU A 1 516 ? -7.213 -18.165 29.879 1.00 64.06 516 LEU A C 1
ATOM 4006 O O . LEU A 1 516 ? -7.219 -18.024 28.655 1.00 64.06 516 LEU A O 1
ATOM 4010 N N . ASP A 1 517 ? -6.093 -18.425 30.556 1.00 72.56 517 ASP A N 1
ATOM 4011 C CA . ASP A 1 517 ? -4.826 -18.674 29.869 1.00 72.56 517 ASP A CA 1
ATOM 4012 C C . ASP A 1 517 ? -4.963 -19.915 28.965 1.00 72.56 517 ASP A C 1
ATOM 4014 O O . ASP A 1 517 ? -5.569 -20.925 29.332 1.00 72.56 517 ASP A O 1
ATOM 4018 N N . GLY A 1 518 ? -4.437 -19.830 27.741 1.00 65.56 518 GLY A N 1
ATOM 4019 C CA . GLY A 1 518 ? -4.485 -20.922 26.758 1.00 65.56 518 GLY A CA 1
ATOM 4020 C C . GLY A 1 518 ? -5.747 -20.947 25.896 1.00 65.56 518 GLY A C 1
ATOM 4021 O O . GLY A 1 518 ? -5.803 -21.685 24.908 1.00 65.56 518 GLY A O 1
ATOM 4022 N N . LYS A 1 519 ? -6.739 -20.108 26.210 1.00 66.88 519 LYS A N 1
ATOM 4023 C CA . LYS A 1 519 ? -7.936 -19.892 25.389 1.00 66.88 519 LYS A CA 1
ATOM 4024 C C . LYS A 1 519 ? -7.749 -18.627 24.540 1.00 66.88 519 LYS A C 1
ATOM 4026 O O . LYS A 1 519 ? -7.215 -17.641 25.049 1.00 66.88 519 LYS A O 1
ATOM 4031 N N . PRO A 1 520 ? -8.202 -18.601 23.272 1.00 69.62 520 PRO A N 1
ATOM 4032 C CA . PRO A 1 520 ? -8.271 -17.362 22.504 1.00 69.62 520 PRO A CA 1
ATOM 4033 C C . PRO A 1 520 ? -9.154 -16.339 23.230 1.00 69.62 520 PRO A C 1
ATOM 4035 O O . PRO A 1 520 ? -10.319 -16.609 23.521 1.00 69.62 520 PRO A O 1
ATOM 4038 N N . ARG A 1 521 ? -8.595 -15.170 23.540 1.00 75.75 521 ARG A N 1
ATOM 4039 C CA . ARG A 1 521 ? -9.299 -14.049 24.172 1.00 75.75 521 ARG A CA 1
ATOM 4040 C C . ARG A 1 521 ? -9.524 -12.956 23.143 1.00 75.75 521 ARG A C 1
ATOM 4042 O O . ARG A 1 521 ? -8.586 -12.593 22.439 1.00 75.75 521 ARG A O 1
ATOM 4049 N N . TYR A 1 522 ? -10.742 -12.426 23.060 1.00 70.31 522 TYR A N 1
ATOM 4050 C CA . TYR A 1 522 ? -11.017 -11.295 22.178 1.00 70.31 522 TYR A CA 1
ATOM 4051 C C . TYR A 1 522 ? -10.144 -10.098 22.568 1.00 70.31 522 TYR A C 1
ATOM 4053 O O . TYR A 1 522 ? -10.107 -9.699 23.734 1.00 70.31 522 TYR A O 1
ATOM 4061 N N . ALA A 1 523 ? -9.417 -9.563 21.593 1.00 74.50 523 ALA A N 1
ATOM 4062 C CA . ALA A 1 523 ? -8.409 -8.529 21.783 1.00 74.50 523 ALA A CA 1
ATOM 4063 C C . ALA A 1 523 ? -8.675 -7.271 20.949 1.00 74.50 523 ALA A C 1
ATOM 4065 O O . ALA A 1 523 ? -8.063 -6.241 21.246 1.00 74.50 523 ALA A O 1
ATOM 4066 N N . GLY A 1 524 ? -9.588 -7.318 19.967 1.00 74.31 524 GLY A N 1
ATOM 4067 C CA . GLY A 1 524 ? -10.151 -6.145 19.290 1.00 74.31 524 GLY A CA 1
ATOM 4068 C C . GLY A 1 524 ? -10.609 -6.347 17.868 1.00 74.31 524 GLY A C 1
ATOM 4069 O O . GLY A 1 524 ? -10.655 -7.471 17.391 1.00 74.31 524 GLY A O 1
ATOM 4070 N N . CYS A 1 525 ? -10.905 -5.243 17.191 1.00 76.06 525 CYS A N 1
ATOM 4071 C CA . CYS A 1 525 ? -11.163 -5.243 15.761 1.00 76.06 525 CYS A CA 1
ATOM 4072 C C . CYS A 1 525 ? -10.349 -4.172 15.031 1.00 76.06 525 CYS A C 1
ATOM 4074 O O . CYS A 1 525 ? -10.048 -3.114 15.586 1.00 76.06 525 CYS A O 1
ATOM 4076 N N . ILE A 1 526 ? -10.020 -4.491 13.784 1.00 81.38 526 ILE A N 1
ATOM 4077 C CA . ILE A 1 526 ? -9.394 -3.643 12.764 1.00 81.38 526 ILE A CA 1
ATOM 4078 C C . ILE A 1 526 ? -10.514 -3.156 11.840 1.00 81.38 526 ILE A C 1
ATOM 4080 O O . ILE A 1 526 ? -11.439 -3.933 11.567 1.00 81.38 526 ILE A O 1
ATOM 4084 N N . VAL A 1 527 ? -10.445 -1.912 11.357 1.00 77.19 527 VAL A N 1
ATOM 4085 C CA . VAL A 1 527 ? -11.439 -1.362 10.420 1.00 77.19 527 VAL A CA 1
ATOM 4086 C C . VAL A 1 527 ? -10.783 -0.878 9.136 1.00 77.19 527 VAL A C 1
ATOM 4088 O O . VAL A 1 527 ? -9.898 -0.025 9.141 1.00 77.19 527 VAL A O 1
ATOM 4091 N N . GLY A 1 528 ? -11.334 -1.361 8.026 1.00 79.31 528 GLY A N 1
ATOM 4092 C CA . GLY A 1 528 ? -10.945 -1.012 6.674 1.00 79.31 528 GLY A CA 1
ATOM 4093 C C . GLY A 1 528 ? -10.158 -2.107 5.964 1.00 79.31 528 GLY A C 1
ATOM 4094 O O . GLY A 1 528 ? -9.368 -2.821 6.573 1.00 79.31 528 GLY A O 1
ATOM 4095 N N . ARG A 1 529 ? -10.336 -2.194 4.641 1.00 86.06 529 ARG A N 1
ATOM 4096 C CA . ARG A 1 529 ? -9.357 -2.851 3.766 1.00 86.06 529 ARG A CA 1
ATOM 4097 C C . ARG A 1 529 ? -8.064 -2.033 3.770 1.00 86.06 529 ARG A C 1
ATOM 4099 O O . ARG A 1 529 ? -8.114 -0.808 3.624 1.00 86.06 529 ARG A O 1
ATOM 4106 N N . GLY A 1 530 ? -6.916 -2.701 3.853 1.00 90.50 530 GLY A N 1
ATOM 4107 C CA . GLY A 1 530 ? -5.622 -2.039 3.716 1.00 90.50 530 GLY A CA 1
ATOM 4108 C C . GLY A 1 530 ? -4.456 -2.763 4.378 1.00 90.50 530 GLY A C 1
ATOM 4109 O O . GLY A 1 530 ? -4.552 -3.907 4.817 1.00 90.50 530 GLY A O 1
ATOM 4110 N N . TRP A 1 531 ? -3.320 -2.070 4.432 1.00 92.75 531 TRP A N 1
ATOM 4111 C CA . TRP A 1 531 ? -2.141 -2.504 5.173 1.00 92.75 531 TRP A CA 1
ATOM 4112 C C . TRP A 1 531 ? -2.256 -2.081 6.635 1.00 92.75 531 TRP A C 1
ATOM 4114 O O . TRP A 1 531 ? -2.389 -0.889 6.903 1.00 92.75 531 TRP A O 1
ATOM 4124 N N . HIS A 1 532 ? -2.110 -3.038 7.550 1.00 91.38 532 HIS A N 1
ATOM 4125 C CA . HIS A 1 532 ? -2.232 -2.835 8.992 1.00 91.38 532 HIS A CA 1
ATOM 4126 C C . HIS A 1 532 ? -1.049 -3.417 9.774 1.00 91.38 532 HIS A C 1
ATOM 4128 O O . HIS A 1 532 ? -0.263 -4.232 9.266 1.00 91.38 532 HIS A O 1
ATOM 4134 N N . CYS A 1 533 ? -0.930 -3.013 11.038 1.00 91.69 533 CYS A N 1
ATOM 4135 C CA . CYS A 1 533 ? 0.072 -3.517 11.968 1.00 91.69 533 CYS A CA 1
ATOM 4136 C C . CYS A 1 533 ? -0.472 -3.672 13.393 1.00 91.69 533 CYS A C 1
ATOM 4138 O O . CYS A 1 533 ? -0.806 -2.690 14.050 1.00 91.69 533 CYS A O 1
ATOM 4140 N N . LEU A 1 534 ? -0.471 -4.898 13.921 1.00 91.94 534 LEU A N 1
ATOM 4141 C CA . LEU A 1 534 ? -0.725 -5.137 15.346 1.00 91.94 534 LEU A CA 1
ATOM 4142 C C . LEU A 1 534 ? 0.585 -5.010 16.128 1.00 91.94 534 LEU A C 1
ATOM 4144 O O . LEU A 1 534 ? 1.563 -5.695 15.810 1.00 91.94 534 LEU A O 1
ATOM 4148 N N . THR A 1 535 ? 0.599 -4.169 17.164 1.00 91.31 535 THR A N 1
ATOM 4149 C CA . THR A 1 535 ? 1.797 -3.912 17.981 1.00 91.31 535 THR A CA 1
ATOM 4150 C C . THR A 1 535 ? 1.566 -4.295 19.440 1.00 91.31 535 THR A C 1
ATOM 4152 O O . THR A 1 535 ? 0.818 -3.624 20.145 1.00 91.31 535 THR A O 1
ATOM 4155 N N . PHE A 1 536 ? 2.251 -5.333 19.922 1.00 90.44 536 PHE A N 1
ATOM 4156 C CA . PHE A 1 536 ? 2.274 -5.713 21.339 1.00 90.44 536 PHE A CA 1
ATOM 4157 C C . PHE A 1 536 ? 3.480 -5.078 22.014 1.00 90.44 536 PHE A C 1
ATOM 4159 O O . PHE A 1 536 ? 4.592 -5.187 21.498 1.00 90.44 536 PHE A O 1
ATOM 4166 N N . PHE A 1 537 ? 3.295 -4.430 23.160 1.00 90.69 537 PHE A N 1
ATOM 4167 C CA . PHE A 1 537 ? 4.400 -3.808 23.884 1.00 90.69 537 PHE A CA 1
ATOM 4168 C C . PHE A 1 537 ? 4.118 -3.654 25.376 1.00 90.69 537 PHE A C 1
ATOM 4170 O O . PHE A 1 537 ? 2.975 -3.646 25.822 1.00 90.69 537 PHE A O 1
ATOM 4177 N N . THR A 1 538 ? 5.182 -3.532 26.160 1.00 91.56 538 THR A N 1
ATOM 4178 C CA . THR A 1 538 ? 5.120 -3.250 27.604 1.00 91.56 538 THR A CA 1
ATOM 4179 C C . THR A 1 538 ? 5.391 -1.777 27.884 1.00 91.56 538 THR A C 1
ATOM 4181 O O . THR A 1 538 ? 5.690 -1.012 26.965 1.00 91.56 538 THR A O 1
ATOM 4184 N N . ASP A 1 539 ? 5.395 -1.378 29.158 1.00 89.19 539 ASP A N 1
ATOM 4185 C CA . ASP A 1 539 ? 6.029 -0.119 29.556 1.00 89.19 539 ASP A CA 1
ATOM 4186 C C . ASP A 1 539 ? 7.439 -0.001 28.940 1.00 89.19 539 ASP A C 1
ATOM 4188 O O . ASP A 1 539 ? 8.199 -0.976 28.889 1.00 89.19 539 ASP A O 1
ATOM 4192 N N . GLN A 1 540 ? 7.755 1.179 28.404 1.00 88.81 540 GLN A N 1
ATOM 4193 C CA . GLN A 1 540 ? 8.968 1.415 27.611 1.00 88.81 540 GLN A CA 1
ATOM 4194 C C . GLN A 1 540 ? 10.151 1.923 28.448 1.00 88.81 540 GLN A C 1
ATOM 4196 O O . GLN A 1 540 ? 11.213 2.205 27.896 1.00 88.81 540 GLN A O 1
ATOM 4201 N N . THR A 1 541 ? 9.981 2.030 29.768 1.00 89.81 541 THR A N 1
ATOM 4202 C CA . THR A 1 541 ? 11.032 2.375 30.732 1.00 89.81 541 THR A CA 1
ATOM 4203 C C . THR A 1 541 ? 11.426 1.160 31.573 1.00 89.81 541 THR A C 1
ATOM 4205 O O . THR A 1 541 ? 12.612 0.890 31.727 1.00 89.81 541 THR A O 1
ATOM 4208 N N . ASN A 1 542 ? 10.441 0.412 32.079 1.00 90.31 542 ASN A N 1
ATOM 4209 C CA . ASN A 1 542 ? 10.624 -0.649 33.072 1.00 90.31 542 ASN A CA 1
ATOM 4210 C C . ASN A 1 542 ? 10.198 -2.046 32.584 1.00 90.31 542 ASN A C 1
ATOM 4212 O O . ASN A 1 542 ? 10.526 -3.032 33.235 1.00 90.31 542 ASN A O 1
ATOM 4216 N N . GLY A 1 543 ? 9.474 -2.159 31.465 1.00 91.50 543 GLY A N 1
ATOM 4217 C CA . GLY A 1 543 ? 8.904 -3.431 31.010 1.00 91.50 543 GLY A CA 1
ATOM 4218 C C . GLY A 1 543 ? 7.678 -3.888 31.814 1.00 91.50 543 GLY A C 1
ATOM 4219 O O . GLY A 1 543 ? 7.109 -3.139 32.604 1.00 91.50 543 GLY A O 1
ATOM 4220 N N . ALA A 1 544 ? 7.247 -5.133 31.597 1.00 90.94 544 ALA A N 1
ATOM 4221 C CA . ALA A 1 544 ? 6.227 -5.778 32.430 1.00 90.94 544 ALA A CA 1
ATOM 4222 C C . ALA A 1 544 ? 6.855 -6.263 33.745 1.00 90.94 544 ALA A C 1
ATOM 4224 O O . ALA A 1 544 ? 7.868 -6.955 33.712 1.00 90.94 544 ALA A O 1
ATOM 4225 N N . ALA A 1 545 ? 6.264 -5.950 34.902 1.00 91.25 545 ALA A N 1
ATOM 4226 C CA . ALA A 1 545 ? 6.795 -6.371 36.208 1.00 91.25 545 ALA A CA 1
ATOM 4227 C C . ALA A 1 545 ? 6.794 -7.902 36.411 1.00 91.25 545 ALA A C 1
ATOM 4229 O O . ALA A 1 545 ? 7.475 -8.426 37.294 1.00 91.25 545 ALA A O 1
ATOM 4230 N N . SER A 1 546 ? 6.028 -8.627 35.600 1.00 91.88 546 SER A N 1
ATOM 4231 C CA . SER A 1 546 ? 5.888 -10.077 35.615 1.00 91.88 546 SER A CA 1
ATOM 4232 C C . SER A 1 546 ? 6.143 -10.659 34.226 1.00 91.88 546 SER A C 1
ATOM 4234 O O . SER A 1 546 ? 6.119 -9.962 33.213 1.00 91.88 546 SER A O 1
ATOM 4236 N N . GLU A 1 547 ? 6.416 -11.958 34.181 1.00 90.62 547 GLU A N 1
ATOM 4237 C CA . GLU A 1 547 ? 6.588 -12.679 32.925 1.00 90.62 547 GLU A CA 1
ATOM 4238 C C . GLU A 1 547 ? 5.261 -12.763 32.170 1.00 90.62 547 GLU A C 1
ATOM 4240 O O . GLU A 1 547 ? 4.225 -13.078 32.756 1.00 90.62 547 GLU A O 1
ATOM 4245 N N . TYR A 1 548 ? 5.306 -12.549 30.857 1.00 90.38 548 TYR A N 1
ATOM 4246 C CA . TYR A 1 548 ? 4.166 -12.794 29.982 1.00 90.38 548 TYR A CA 1
ATOM 4247 C C . TYR A 1 548 ? 4.598 -13.568 28.737 1.00 90.38 548 TYR A C 1
ATOM 4249 O O . TYR A 1 548 ? 5.779 -13.607 28.377 1.00 90.38 548 TYR A O 1
ATOM 4257 N N . PHE A 1 549 ? 3.638 -14.190 28.061 1.00 89.94 549 PHE A N 1
ATOM 4258 C CA . PHE A 1 549 ? 3.861 -14.741 26.735 1.00 89.94 549 PHE A CA 1
ATOM 4259 C C . PHE A 1 549 ? 2.633 -14.611 25.845 1.00 89.94 549 PHE A C 1
ATOM 4261 O O . PHE A 1 549 ? 1.499 -14.819 26.277 1.00 89.94 549 PHE A O 1
ATOM 4268 N N . ILE A 1 550 ? 2.876 -14.338 24.566 1.00 88.81 550 ILE A N 1
ATOM 4269 C CA . ILE A 1 550 ? 1.882 -14.531 23.509 1.00 88.81 550 ILE A CA 1
ATOM 4270 C C . ILE A 1 550 ? 2.170 -15.884 22.855 1.00 88.81 550 ILE A C 1
ATOM 4272 O O . ILE A 1 550 ? 3.326 -16.248 22.635 1.00 88.81 550 ILE A O 1
ATOM 4276 N N . GLN A 1 551 ? 1.121 -16.650 22.580 1.00 87.44 551 GLN A N 1
ATOM 4277 C CA . GLN A 1 551 ? 1.204 -17.993 22.011 1.00 87.44 551 GLN A CA 1
ATOM 4278 C C . GLN A 1 551 ? 0.739 -18.026 20.557 1.00 87.44 551 GLN A C 1
ATOM 4280 O O . GLN A 1 551 ? 1.428 -18.581 19.706 1.00 87.44 551 GLN A O 1
ATOM 4285 N N . ASN A 1 552 ? -0.409 -17.417 20.263 1.00 88.50 552 ASN A N 1
ATOM 4286 C CA . ASN A 1 552 ? -0.838 -17.140 18.898 1.00 88.50 552 ASN A CA 1
ATOM 4287 C C . ASN A 1 552 ? -1.801 -15.950 18.855 1.00 88.50 552 ASN A C 1
ATOM 4289 O O . ASN A 1 552 ? -2.344 -15.522 19.876 1.00 88.50 552 ASN A O 1
ATOM 4293 N N . ILE A 1 553 ? -1.974 -15.414 17.653 1.00 89.88 553 ILE A N 1
ATOM 4294 C CA . ILE A 1 553 ? -2.954 -14.382 17.327 1.00 89.88 553 ILE A CA 1
ATOM 4295 C C . ILE A 1 553 ? -3.825 -14.959 16.218 1.00 89.88 553 ILE A C 1
ATOM 4297 O O . ILE A 1 553 ? -3.291 -15.485 15.245 1.00 89.88 553 ILE A O 1
ATOM 4301 N N . CYS A 1 554 ? -5.141 -14.869 16.348 1.00 88.56 554 CYS A N 1
ATOM 4302 C CA . CYS A 1 554 ? -6.063 -15.141 15.256 1.00 88.56 554 CYS A CA 1
ATOM 4303 C C . CYS A 1 554 ? -6.594 -13.812 14.721 1.00 88.56 554 CYS A C 1
ATOM 4305 O O . CYS A 1 554 ? -7.107 -13.008 15.500 1.00 88.56 554 CYS A O 1
ATOM 4307 N N . ILE A 1 555 ? -6.466 -13.591 13.415 1.00 89.88 555 ILE A N 1
ATOM 4308 C CA . ILE A 1 555 ? -7.135 -12.504 12.697 1.00 89.88 555 ILE A CA 1
ATOM 4309 C C . ILE A 1 555 ? -8.271 -13.144 11.908 1.00 89.88 555 ILE A C 1
ATOM 4311 O O . ILE A 1 555 ? -8.028 -13.991 11.049 1.00 89.88 555 ILE A O 1
ATOM 4315 N N . ASN A 1 556 ? -9.504 -12.759 12.216 1.00 86.50 556 ASN A N 1
ATOM 4316 C CA . ASN A 1 556 ? -10.715 -13.295 11.619 1.00 86.50 556 ASN A CA 1
ATOM 4317 C C . ASN A 1 556 ? -11.454 -12.179 10.864 1.00 86.50 556 ASN A C 1
ATOM 4319 O O . ASN A 1 556 ? -12.132 -11.370 11.500 1.00 86.50 556 ASN A O 1
ATOM 4323 N N . PRO A 1 557 ? -11.319 -12.091 9.529 1.00 87.62 557 PRO A N 1
ATOM 4324 C CA . PRO A 1 557 ? -12.141 -11.218 8.701 1.00 87.62 557 PRO A CA 1
ATOM 4325 C C . PRO A 1 557 ? -13.628 -11.487 8.929 1.00 87.62 557 PRO A C 1
ATOM 4327 O O . PRO A 1 557 ? -14.088 -12.626 8.842 1.00 87.62 557 PRO A O 1
ATOM 4330 N N . VAL A 1 558 ? -14.387 -10.431 9.209 1.00 71.69 558 VAL A N 1
ATOM 4331 C CA . VAL A 1 558 ? -15.831 -10.507 9.456 1.00 71.69 558 VAL A CA 1
ATOM 4332 C C . VAL A 1 558 ? -16.563 -9.510 8.565 1.00 71.69 558 VAL A C 1
ATOM 4334 O O . VAL A 1 558 ? -16.002 -8.504 8.136 1.00 71.69 558 VAL A O 1
ATOM 4337 N N . SER A 1 559 ? -17.848 -9.759 8.299 1.00 64.56 559 SER A N 1
ATOM 4338 C CA . SER A 1 559 ? -18.709 -8.702 7.756 1.00 64.56 559 SER A CA 1
ATOM 4339 C C . SER A 1 559 ? -18.719 -7.521 8.732 1.00 64.56 559 SER A C 1
ATOM 4341 O O . SER A 1 559 ? -18.789 -7.720 9.946 1.00 64.56 559 SER A O 1
ATOM 4343 N N . SER A 1 560 ? -18.685 -6.295 8.216 1.00 56.50 560 SER A N 1
ATOM 4344 C CA . SER A 1 560 ? -18.638 -5.060 9.010 1.00 56.50 560 SER A CA 1
ATOM 4345 C C . SER A 1 560 ? -19.769 -4.947 10.043 1.00 56.50 560 SER A C 1
ATOM 4347 O O . SER A 1 560 ? -19.573 -4.404 11.123 1.00 56.50 560 SER A O 1
ATOM 4349 N N . SER A 1 5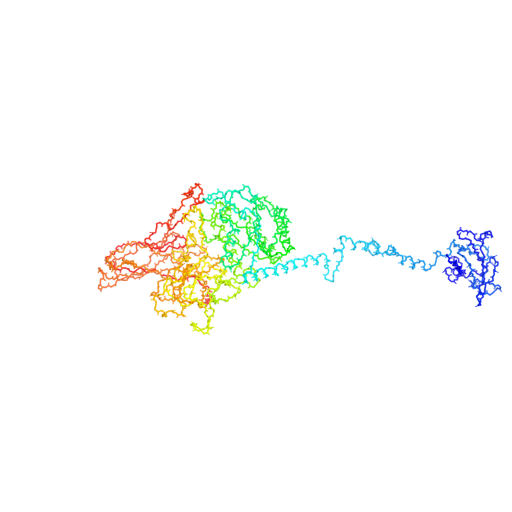61 ? -20.930 -5.558 9.779 1.00 50.38 561 SER A N 1
ATOM 4350 C CA . SER A 1 561 ? -22.053 -5.668 10.726 1.00 50.38 561 SER A CA 1
ATOM 4351 C C . SER A 1 561 ? -21.807 -6.592 11.937 1.00 50.38 561 SER A C 1
ATOM 4353 O O . SER A 1 561 ? -22.707 -6.775 12.758 1.00 50.38 561 SER A O 1
ATOM 4355 N N . PHE A 1 562 ? -20.640 -7.236 12.028 1.00 52.50 562 PHE A N 1
ATOM 4356 C CA . PHE A 1 562 ? -20.260 -8.148 13.113 1.00 52.50 562 PHE A CA 1
ATOM 4357 C C . PHE A 1 562 ? -19.072 -7.645 13.942 1.00 52.50 562 PHE A C 1
ATOM 4359 O O . PHE A 1 562 ? -18.944 -8.092 15.074 1.00 52.50 562 PHE A O 1
ATOM 4366 N N . ALA A 1 563 ? -18.239 -6.730 13.434 1.00 50.44 563 ALA A N 1
ATOM 4367 C CA . ALA A 1 563 ? -17.071 -6.245 14.171 1.00 50.44 563 ALA A CA 1
ATOM 4368 C C . ALA A 1 563 ? -17.480 -5.330 15.343 1.00 50.44 563 ALA A C 1
ATOM 4370 O O . ALA A 1 563 ? -18.137 -4.308 15.140 1.00 50.44 563 ALA A O 1
ATOM 4371 N N . GLN A 1 564 ? -17.082 -5.695 16.569 1.00 52.41 564 GLN A N 1
ATOM 4372 C CA . GLN A 1 564 ? -17.452 -4.995 17.809 1.00 52.41 564 GLN A CA 1
ATOM 4373 C C . GLN A 1 564 ? -16.224 -4.608 18.648 1.00 52.41 564 GLN A C 1
ATOM 4375 O O . GLN A 1 564 ? -15.634 -5.449 19.324 1.00 52.41 564 GLN A O 1
ATOM 4380 N N . GLY A 1 565 ? -15.850 -3.327 18.696 1.00 43.97 565 GLY A N 1
ATOM 4381 C CA . GLY A 1 565 ? -14.673 -2.860 19.451 1.00 43.97 565 GLY A CA 1
ATOM 4382 C C . GLY A 1 565 ? -14.744 -3.098 20.972 1.00 43.97 565 GLY A C 1
ATOM 4383 O O . GLY A 1 565 ? -13.706 -3.256 21.630 1.00 43.97 565 GLY A O 1
ATOM 4384 N N . ASN A 1 566 ? -15.964 -3.187 21.520 1.00 45.72 566 ASN A N 1
ATOM 4385 C CA . ASN A 1 566 ? -16.270 -3.457 22.929 1.00 45.72 566 ASN A CA 1
ATOM 4386 C C . ASN A 1 566 ? -17.236 -4.647 23.065 1.00 45.72 566 ASN A C 1
ATOM 4388 O O . ASN A 1 566 ? -18.351 -4.590 22.556 1.00 45.72 566 ASN A O 1
ATOM 4392 N N . ILE A 1 567 ? -16.844 -5.689 23.809 1.00 44.22 567 ILE A N 1
ATOM 4393 C CA . ILE A 1 567 ? -17.676 -6.881 24.057 1.00 44.22 567 ILE A CA 1
ATOM 4394 C C . ILE A 1 567 ? -17.828 -7.120 25.568 1.00 44.22 567 ILE A C 1
ATOM 4396 O O . ILE A 1 567 ? -16.843 -7.166 26.306 1.00 44.22 567 ILE A O 1
ATOM 4400 N N . ASP A 1 568 ? -19.073 -7.299 26.019 1.00 40.25 568 ASP A N 1
ATOM 4401 C CA . ASP A 1 568 ? -19.437 -7.730 27.376 1.00 40.25 568 ASP A CA 1
ATOM 4402 C C . ASP A 1 568 ? -19.390 -9.275 27.466 1.00 40.25 568 ASP A C 1
ATOM 4404 O O . ASP A 1 568 ? -20.152 -9.944 26.761 1.00 40.25 568 ASP A O 1
ATOM 4408 N N . PRO A 1 569 ? -18.534 -9.871 28.320 1.00 34.81 569 PRO A N 1
ATOM 4409 C CA . PRO A 1 569 ? -18.325 -11.321 28.385 1.00 34.81 569 PRO A CA 1
ATOM 4410 C C . PRO A 1 569 ? -19.450 -12.122 29.078 1.00 34.81 569 PRO A C 1
ATOM 4412 O O . PRO A 1 569 ? -19.259 -13.301 29.373 1.00 34.81 569 PRO A O 1
ATOM 4415 N N . SER A 1 570 ? -20.617 -11.533 29.361 1.00 31.08 570 SER A N 1
ATOM 4416 C CA . SER A 1 570 ? -21.720 -12.189 30.090 1.00 31.08 570 SER A CA 1
ATOM 4417 C C . SER A 1 570 ? -22.726 -12.998 29.236 1.00 31.08 570 SER A C 1
ATOM 4419 O O . SER A 1 570 ? -23.783 -13.375 29.751 1.00 31.08 570 SER A O 1
ATOM 4421 N N . LYS A 1 571 ? -22.460 -13.274 27.943 1.00 34.72 571 LYS A N 1
ATOM 4422 C CA . LYS A 1 571 ? -23.443 -13.878 27.001 1.00 34.72 571 LYS A CA 1
ATOM 4423 C C . LYS A 1 571 ? -22.871 -14.922 26.018 1.00 34.72 571 LYS A C 1
ATOM 4425 O O . LYS A 1 571 ? -21.673 -14.981 25.771 1.00 34.72 571 LYS A O 1
ATOM 4430 N N . PHE A 1 572 ? -23.770 -15.736 25.444 1.00 27.34 572 PHE A N 1
ATOM 4431 C CA . PHE A 1 572 ? -23.505 -16.766 24.419 1.00 27.34 572 PHE A CA 1
ATOM 4432 C C . PHE A 1 572 ? -23.424 -16.204 22.978 1.00 27.34 572 PHE A C 1
ATOM 4434 O O . PHE A 1 572 ? -23.952 -15.131 22.695 1.00 27.34 572 PHE A O 1
ATOM 4441 N N . ILE A 1 573 ? -22.829 -16.973 22.052 1.00 34.19 573 ILE A N 1
ATOM 4442 C CA . ILE A 1 573 ? -22.555 -16.630 20.636 1.00 34.19 573 ILE A CA 1
ATOM 4443 C C . ILE A 1 573 ? -22.691 -17.919 19.782 1.00 34.19 573 ILE A C 1
ATOM 4445 O O . ILE A 1 573 ? -22.223 -18.957 20.240 1.00 34.19 573 ILE A O 1
ATOM 4449 N N . ARG A 1 574 ? -23.244 -17.983 18.553 1.00 38.25 574 ARG A N 1
ATOM 4450 C CA . ARG A 1 574 ? -24.299 -17.213 17.841 1.00 38.25 574 ARG A CA 1
ATOM 4451 C C . ARG A 1 574 ? -24.776 -18.070 16.633 1.00 38.25 574 ARG A C 1
ATOM 4453 O O . ARG A 1 574 ? -23.945 -18.668 15.964 1.00 38.25 574 ARG A O 1
ATOM 4460 N N . ASN A 1 575 ? -26.075 -18.102 16.314 1.00 31.92 575 ASN A N 1
ATOM 4461 C CA . ASN A 1 575 ? -26.618 -18.459 14.981 1.00 31.92 575 ASN A CA 1
ATOM 4462 C C . ASN A 1 575 ? -27.496 -17.271 14.533 1.00 31.92 575 ASN A C 1
ATOM 4464 O O . ASN A 1 575 ? -28.115 -16.627 15.384 1.00 31.92 575 ASN A O 1
ATOM 4468 N N . THR A 1 576 ? -27.487 -16.888 13.256 1.00 55.22 576 THR A N 1
ATOM 4469 C CA . THR A 1 576 ? -27.797 -15.503 12.849 1.00 55.22 576 THR A CA 1
ATOM 4470 C C . THR A 1 576 ? -29.282 -15.214 12.622 1.00 55.22 576 THR A C 1
ATOM 4472 O O . THR A 1 576 ? -29.762 -15.138 11.492 1.00 55.22 576 THR A O 1
ATOM 4475 N N . ARG A 1 577 ? -29.986 -14.938 13.724 1.00 56.88 577 ARG A N 1
ATOM 4476 C CA . ARG A 1 577 ? -31.087 -13.963 13.757 1.00 56.88 577 ARG A CA 1
ATOM 4477 C C . ARG A 1 577 ? -30.537 -12.671 14.359 1.00 56.88 577 ARG A C 1
ATOM 4479 O O . ARG A 1 577 ? -29.885 -12.712 15.403 1.00 56.88 577 ARG A O 1
ATOM 4486 N N . GLU A 1 578 ? -30.774 -11.535 13.717 1.00 64.56 578 GLU A N 1
ATOM 4487 C CA . GLU A 1 578 ? -30.425 -10.239 14.297 1.00 64.56 578 GLU A CA 1
ATOM 4488 C C . GLU A 1 578 ? -31.492 -9.867 15.330 1.00 64.56 578 GLU A C 1
ATOM 4490 O O . GLU A 1 578 ? -32.685 -9.945 15.038 1.00 64.56 578 GLU A O 1
ATOM 4495 N N . SER A 1 579 ? -31.077 -9.522 16.550 1.00 71.50 579 SER A N 1
ATOM 4496 C CA . SER A 1 579 ? -31.972 -9.045 17.604 1.00 71.50 579 SER A CA 1
ATOM 4497 C C . SER A 1 579 ? -31.296 -7.943 18.417 1.00 71.50 579 SER A C 1
ATOM 4499 O O . SER A 1 579 ? -30.142 -8.081 18.829 1.00 71.50 579 SER A O 1
ATOM 4501 N N . TYR A 1 580 ? -32.032 -6.857 18.638 1.00 70.12 580 TYR A N 1
ATOM 4502 C CA . TYR A 1 580 ? -31.651 -5.693 19.426 1.00 70.12 580 TYR A CA 1
ATOM 4503 C C . TYR A 1 580 ? -32.590 -5.574 20.619 1.00 70.12 580 TYR A C 1
ATOM 4505 O O . TYR A 1 580 ? -33.807 -5.515 20.444 1.00 70.12 580 TYR A O 1
ATOM 4513 N N . VAL A 1 581 ? -32.027 -5.499 21.825 1.00 79.50 581 VAL A N 1
ATOM 4514 C CA . VAL A 1 581 ? -32.791 -5.450 23.078 1.00 79.50 581 VAL A CA 1
ATOM 4515 C C . VAL A 1 581 ? -32.449 -4.184 23.853 1.00 79.50 581 VAL A C 1
ATOM 4517 O O . VAL A 1 581 ? -31.326 -4.035 24.334 1.00 79.50 581 VAL A O 1
ATOM 4520 N N . LEU A 1 582 ? -33.439 -3.313 24.038 1.00 79.81 582 LEU A N 1
ATOM 4521 C CA . LEU A 1 582 ? -33.391 -2.203 24.984 1.00 79.81 582 LEU A CA 1
ATOM 4522 C C . LEU A 1 582 ? -34.094 -2.603 26.286 1.00 79.81 582 LEU A C 1
ATOM 4524 O O . LEU A 1 582 ? -35.169 -3.203 26.265 1.00 79.81 582 LEU A O 1
ATOM 4528 N N . LYS A 1 583 ? -33.517 -2.218 27.427 1.00 79.38 583 LYS A N 1
ATOM 4529 C CA . LYS A 1 583 ? -34.190 -2.250 28.732 1.00 79.38 583 LYS A CA 1
ATOM 4530 C C . LYS A 1 583 ? -34.312 -0.832 29.271 1.00 79.38 583 LYS A C 1
ATOM 4532 O O . LYS A 1 583 ? -33.321 -0.106 29.283 1.00 79.38 583 LYS A O 1
ATOM 4537 N N . THR A 1 584 ? -35.505 -0.443 29.713 1.00 78.69 584 THR A N 1
ATOM 4538 C CA . THR A 1 584 ? -35.755 0.892 30.269 1.00 78.69 584 THR A CA 1
ATOM 4539 C C . THR A 1 584 ? -36.753 0.837 31.437 1.00 78.69 584 THR A C 1
ATOM 4541 O O . THR A 1 584 ? -37.766 0.145 31.322 1.00 78.69 584 THR A O 1
ATOM 4544 N N . PRO A 1 585 ? -36.502 1.523 32.568 1.00 77.31 585 PRO A N 1
ATOM 4545 C CA . PRO A 1 585 ? -35.286 2.276 32.888 1.00 77.31 585 PRO A CA 1
ATOM 4546 C C . PRO A 1 585 ? -34.073 1.353 33.108 1.00 77.31 585 PRO A C 1
ATOM 4548 O O . PRO A 1 585 ? -34.187 0.287 33.712 1.00 77.31 585 PRO A O 1
ATOM 4551 N N . GLY A 1 586 ? -32.911 1.756 32.585 1.00 67.69 586 GLY A N 1
ATOM 4552 C CA . GLY A 1 586 ? -31.655 1.001 32.657 1.00 67.69 586 GLY A CA 1
ATOM 4553 C C . GLY A 1 586 ? -30.651 1.584 33.657 1.00 67.69 586 GLY A C 1
ATOM 4554 O O . GLY A 1 586 ? -30.734 2.756 34.021 1.00 67.69 586 GLY A O 1
ATOM 4555 N N . THR A 1 587 ? -29.684 0.769 34.082 1.00 60.53 587 THR A N 1
ATOM 4556 C CA . THR A 1 587 ? -28.540 1.172 34.917 1.00 60.53 587 THR A CA 1
ATOM 4557 C C . THR A 1 587 ? -27.257 1.270 34.093 1.00 60.53 587 THR A C 1
ATOM 4559 O O . THR A 1 587 ? -27.039 0.495 33.163 1.00 60.53 587 THR A O 1
ATOM 4562 N N . GLY A 1 588 ? -26.386 2.216 34.448 1.00 55.38 588 GLY A N 1
ATOM 4563 C CA . GLY A 1 588 ? -25.034 2.306 33.898 1.00 55.38 588 GLY A CA 1
ATOM 4564 C C . GLY A 1 588 ? -24.049 1.414 34.660 1.00 55.38 588 GLY A C 1
ATOM 4565 O O . GLY A 1 588 ? -24.290 1.043 35.808 1.00 55.38 588 GLY A O 1
ATOM 4566 N N . LEU A 1 589 ? -22.892 1.129 34.055 1.00 52.22 589 LEU A N 1
ATOM 4567 C CA . LEU A 1 589 ? -21.841 0.277 34.644 1.00 52.22 589 LEU A CA 1
ATOM 4568 C C . LEU A 1 589 ? -21.279 0.786 35.991 1.00 52.22 589 LEU A C 1
ATOM 4570 O O . LEU A 1 589 ? -20.608 0.036 36.693 1.00 52.22 589 LEU A O 1
ATOM 4574 N N . SER A 1 590 ? -21.535 2.047 36.354 1.00 53.00 590 SER A N 1
ATOM 4575 C CA . SER A 1 590 ? -21.109 2.684 37.608 1.00 53.00 590 SER A CA 1
ATOM 4576 C C . SER A 1 590 ? -22.226 2.864 38.649 1.00 53.00 590 SER A C 1
ATOM 4578 O O . SER A 1 590 ? -21.946 3.317 39.758 1.00 53.00 590 SER A O 1
ATOM 4580 N N . THR A 1 591 ? -23.487 2.550 38.327 1.00 57.78 591 THR A N 1
ATOM 4581 C CA . THR A 1 591 ? -24.631 2.823 39.218 1.00 57.78 591 THR A CA 1
ATOM 4582 C C . THR A 1 591 ? -24.977 1.625 40.097 1.00 57.78 591 THR A C 1
ATOM 4584 O O . THR A 1 591 ? -25.231 0.536 39.589 1.00 57.78 591 THR A O 1
ATOM 4587 N N . THR A 1 592 ? -25.037 1.841 41.414 1.00 63.03 592 THR A N 1
ATOM 4588 C CA . THR A 1 592 ? -25.303 0.807 42.433 1.00 63.03 592 THR A CA 1
ATOM 4589 C C . THR A 1 592 ? -26.761 0.733 42.900 1.00 63.03 592 THR A C 1
ATOM 4591 O O . THR A 1 592 ? -27.137 -0.227 43.570 1.00 63.03 592 THR A O 1
ATOM 4594 N N . THR A 1 593 ? -27.594 1.716 42.549 1.00 74.62 593 THR A N 1
ATOM 4595 C CA . THR A 1 593 ? -29.007 1.799 42.956 1.00 74.62 593 THR A CA 1
ATOM 4596 C C . THR A 1 593 ? -29.927 1.324 41.833 1.00 74.62 593 THR A C 1
ATOM 4598 O O . THR A 1 593 ? -29.769 1.738 40.685 1.00 74.62 593 THR A O 1
ATOM 4601 N N . ILE A 1 594 ? -30.922 0.492 42.159 1.00 72.31 594 ILE A N 1
ATOM 4602 C CA . ILE A 1 594 ? -31.953 0.059 41.204 1.00 72.31 594 ILE A CA 1
ATOM 4603 C C . ILE A 1 594 ? -32.860 1.262 40.864 1.00 72.31 594 ILE A C 1
ATOM 4605 O O . ILE A 1 594 ? -33.364 1.907 41.787 1.00 72.31 594 ILE A O 1
ATOM 4609 N N . PRO A 1 595 ? -33.092 1.588 39.578 1.00 81.06 595 PRO A N 1
ATOM 4610 C CA . PRO A 1 595 ? -33.955 2.696 39.186 1.00 81.06 595 PRO A CA 1
ATOM 4611 C C . PRO A 1 595 ? -35.419 2.402 39.532 1.00 81.06 595 PRO A C 1
ATOM 4613 O O . PRO A 1 595 ? -35.867 1.253 39.511 1.00 81.06 595 PRO A O 1
ATOM 4616 N N . SER A 1 596 ? -36.185 3.450 39.833 1.00 86.19 596 SER A N 1
ATOM 4617 C CA . SER A 1 596 ? -37.634 3.324 40.032 1.00 86.19 596 SER A CA 1
ATOM 4618 C C . SER A 1 596 ? -38.339 2.999 38.705 1.00 86.19 596 SER A C 1
ATOM 4620 O O . SER A 1 596 ? -37.895 3.506 37.675 1.00 86.19 596 SER A O 1
ATOM 4622 N N . PRO A 1 597 ? -39.419 2.191 38.701 1.00 86.56 597 PRO A N 1
ATOM 4623 C CA . PRO A 1 597 ? -40.212 1.916 37.501 1.00 86.56 597 PRO A CA 1
ATOM 4624 C C . PRO A 1 597 ? -40.718 3.206 36.841 1.00 86.56 597 PRO A C 1
ATOM 4626 O O . PRO A 1 597 ? -41.047 4.165 37.539 1.00 86.56 597 PRO A O 1
ATOM 4629 N N . ALA A 1 598 ? -40.825 3.218 35.511 1.00 88.44 598 ALA A N 1
ATOM 4630 C CA . ALA A 1 598 ? -41.238 4.400 34.749 1.00 88.44 598 ALA A CA 1
ATOM 4631 C C . ALA A 1 598 ? -42.145 4.029 33.566 1.00 88.44 598 ALA A C 1
ATOM 4633 O O . ALA A 1 598 ? -42.126 2.892 33.087 1.00 88.44 598 ALA A O 1
ATOM 4634 N N . ALA A 1 599 ? -42.962 4.971 33.097 1.00 86.31 599 ALA A N 1
ATOM 4635 C CA . ALA A 1 599 ? -43.727 4.810 31.864 1.00 86.31 599 ALA A CA 1
ATOM 4636 C C . ALA A 1 599 ? -42.791 4.756 30.640 1.00 86.31 599 ALA A C 1
ATOM 4638 O O . ALA A 1 599 ? -41.754 5.421 30.606 1.00 86.31 599 ALA A O 1
ATOM 4639 N N . ILE A 1 600 ? -43.156 3.969 29.625 1.00 85.75 600 ILE A N 1
ATOM 4640 C CA . ILE A 1 600 ? -42.382 3.869 28.383 1.00 85.75 600 ILE A CA 1
ATOM 4641 C C . ILE A 1 600 ? -42.610 5.114 27.512 1.00 85.75 600 ILE A C 1
ATOM 4643 O O . ILE A 1 600 ? -43.712 5.364 27.029 1.00 85.75 600 ILE A O 1
ATOM 4647 N N . GLY A 1 601 ? -41.558 5.915 27.335 1.00 83.19 601 GLY A N 1
ATOM 4648 C CA . GLY A 1 601 ? -41.534 7.006 26.357 1.00 83.19 601 GLY A CA 1
ATOM 4649 C C . GLY A 1 601 ? -41.305 6.494 24.932 1.00 83.19 601 GLY A C 1
ATOM 4650 O O . GLY A 1 601 ? -41.246 5.289 24.697 1.00 83.19 601 GLY A O 1
ATOM 4651 N N . ASN A 1 602 ? -41.122 7.407 23.976 1.00 86.25 602 ASN A N 1
ATOM 4652 C CA . ASN A 1 602 ? -40.676 7.034 22.631 1.00 86.25 602 ASN A CA 1
ATOM 4653 C C . ASN A 1 602 ? -39.319 6.316 22.700 1.00 86.25 602 ASN A C 1
ATOM 4655 O O . ASN A 1 602 ? -38.443 6.704 23.476 1.00 86.25 602 ASN A O 1
ATOM 4659 N N . VAL A 1 603 ? -39.152 5.286 21.874 1.00 84.06 603 VAL A N 1
ATOM 4660 C CA . VAL A 1 603 ? -37.950 4.452 21.826 1.00 84.06 603 VAL A CA 1
ATOM 4661 C C . VAL A 1 603 ? -37.411 4.460 20.409 1.00 84.06 603 VAL A C 1
ATOM 4663 O O . VAL A 1 603 ? -38.080 3.997 19.492 1.00 84.06 603 VAL A O 1
ATOM 4666 N N . ASP A 1 604 ? -36.177 4.912 20.238 1.00 81.81 604 ASP A N 1
ATOM 4667 C CA . ASP A 1 604 ? -35.440 4.639 19.012 1.00 81.81 604 ASP A CA 1
ATOM 4668 C C . ASP A 1 604 ? -34.638 3.330 19.198 1.00 81.81 604 ASP A C 1
ATOM 4670 O O . ASP A 1 604 ? -34.232 2.975 20.303 1.00 81.81 604 ASP A O 1
ATOM 4674 N N . MET A 1 605 ? -34.457 2.565 18.125 1.00 76.94 605 MET A N 1
ATOM 4675 C CA . MET A 1 605 ? -33.786 1.263 18.079 1.00 76.94 605 MET A CA 1
ATOM 4676 C C . MET A 1 605 ? -32.837 1.230 16.873 1.00 76.94 605 MET A C 1
ATOM 4678 O O . MET A 1 605 ? -33.091 1.919 15.878 1.00 76.94 605 MET A O 1
ATOM 4682 N N . PRO A 1 606 ? -31.779 0.404 16.888 1.00 72.50 606 PRO A N 1
ATOM 4683 C CA . PRO A 1 606 ? -30.950 0.194 15.705 1.00 72.50 606 PRO A CA 1
ATOM 4684 C C . PRO A 1 606 ? -31.790 -0.331 14.537 1.00 72.50 606 PRO A C 1
ATOM 4686 O O . PRO A 1 606 ? -32.726 -1.104 14.744 1.00 72.50 606 PRO A O 1
ATOM 4689 N N . LEU A 1 607 ? -31.494 0.114 13.311 1.00 71.69 607 LEU A N 1
ATOM 4690 C CA . LEU A 1 607 ? -32.204 -0.362 12.122 1.00 71.69 607 LEU A CA 1
ATOM 4691 C C . LEU A 1 607 ? -31.673 -1.756 11.744 1.00 71.69 607 LEU A C 1
ATOM 4693 O O . LEU A 1 607 ? -30.507 -1.830 11.359 1.00 71.69 607 LEU A O 1
ATOM 4697 N N . PRO A 1 608 ? -32.488 -2.829 11.789 1.00 73.81 608 PRO A N 1
ATOM 4698 C CA . PRO A 1 608 ? -32.027 -4.156 11.394 1.00 73.81 608 PRO A CA 1
ATOM 4699 C C . PRO A 1 608 ? -31.638 -4.197 9.917 1.00 73.81 608 PRO A C 1
ATOM 4701 O O . PRO A 1 608 ? -32.300 -3.575 9.082 1.00 73.81 608 PRO A O 1
ATOM 4704 N N . VAL A 1 609 ? -30.632 -4.998 9.572 1.00 65.12 609 VAL A N 1
ATOM 4705 C CA . VAL A 1 609 ? -30.184 -5.230 8.189 1.00 65.12 609 VAL A CA 1
ATOM 4706 C C . VAL A 1 609 ? -31.324 -5.795 7.332 1.00 65.12 609 VAL A C 1
ATOM 4708 O O . VAL A 1 609 ? -31.422 -5.487 6.148 1.00 65.12 609 VAL A O 1
ATOM 4711 N N . SER A 1 610 ? -32.262 -6.532 7.940 1.00 62.84 610 SER A N 1
ATOM 4712 C CA . SER A 1 610 ? -33.524 -6.982 7.322 1.00 62.84 610 SER A CA 1
ATOM 4713 C C . SER A 1 610 ? -34.366 -5.858 6.698 1.00 62.84 610 SER A C 1
ATOM 4715 O O . SER A 1 610 ? -35.180 -6.124 5.814 1.00 62.84 610 SER A O 1
ATOM 4717 N N . MET A 1 611 ? -34.196 -4.619 7.178 1.00 67.25 611 MET A N 1
ATOM 4718 C CA . MET A 1 611 ? -34.902 -3.424 6.710 1.00 67.25 611 MET A CA 1
ATOM 4719 C C . MET A 1 611 ? -34.123 -2.612 5.667 1.00 67.25 611 MET A C 1
ATOM 4721 O O . MET A 1 611 ? -34.605 -1.562 5.233 1.00 67.25 611 MET A O 1
ATOM 4725 N N . TYR A 1 612 ? -32.928 -3.051 5.266 1.00 63.47 612 TYR A N 1
ATOM 4726 C CA . TYR A 1 612 ? -32.198 -2.419 4.170 1.00 63.47 612 TYR A CA 1
ATOM 4727 C C . TYR A 1 612 ? -32.886 -2.793 2.848 1.00 63.47 612 TYR A C 1
ATOM 4729 O O . TYR A 1 612 ? -33.295 -3.935 2.656 1.00 63.47 612 TYR A O 1
ATOM 4737 N N . GLY A 1 613 ? -33.061 -1.816 1.956 1.00 52.09 613 GLY A N 1
ATOM 4738 C CA . GLY A 1 613 ? -33.769 -2.030 0.694 1.00 52.09 613 GLY A CA 1
ATOM 4739 C C . GLY A 1 613 ? -32.938 -2.815 -0.321 1.00 52.09 613 GLY A C 1
ATOM 4740 O O . GLY A 1 613 ? -31.727 -2.611 -0.420 1.00 52.09 613 GLY A O 1
ATOM 4741 N N . TYR A 1 614 ? -33.592 -3.653 -1.127 1.00 44.09 614 TYR A N 1
ATOM 4742 C CA . TYR A 1 614 ? -32.978 -4.197 -2.340 1.00 44.09 614 TYR A CA 1
ATOM 4743 C C . TYR A 1 614 ? -32.739 -3.103 -3.396 1.00 44.09 614 TYR A C 1
ATOM 4745 O O . TYR A 1 614 ? -33.372 -2.047 -3.392 1.00 44.09 614 TYR A O 1
ATOM 4753 N N . THR A 1 615 ? -31.846 -3.376 -4.350 1.00 33.16 615 THR A N 1
ATOM 4754 C CA . THR A 1 615 ? -31.445 -2.441 -5.420 1.00 33.16 615 THR A CA 1
ATOM 4755 C C . THR A 1 615 ? -32.573 -2.033 -6.374 1.00 33.16 615 THR A C 1
ATOM 4757 O O . THR A 1 615 ? -32.433 -1.028 -7.066 1.00 33.16 615 THR A O 1
ATOM 4760 N N . TYR A 1 616 ? -33.696 -2.757 -6.388 1.00 33.34 616 TYR A N 1
ATOM 4761 C CA . TYR A 1 616 ? -34.904 -2.398 -7.142 1.00 33.34 616 TYR A CA 1
ATOM 4762 C C . TYR A 1 616 ? -35.782 -1.343 -6.432 1.00 33.34 616 TYR A C 1
ATOM 4764 O O . TYR A 1 616 ? -36.643 -0.741 -7.071 1.00 33.34 616 TYR A O 1
ATOM 4772 N N . ASN A 1 617 ? -35.500 -1.048 -5.154 1.00 43.75 617 ASN A N 1
ATOM 4773 C CA . ASN A 1 617 ? -36.013 0.081 -4.366 1.00 43.75 617 ASN A CA 1
ATOM 4774 C C . ASN A 1 617 ? -37.550 0.262 -4.383 1.00 43.75 617 ASN A C 1
ATOM 4776 O O . ASN A 1 617 ? -38.061 1.385 -4.351 1.00 43.75 617 ASN A O 1
ATOM 4780 N N . HIS A 1 618 ? -38.303 -0.838 -4.416 1.00 44.22 618 HIS A N 1
ATOM 4781 C CA . HIS A 1 618 ? -39.758 -0.823 -4.306 1.00 44.22 618 HIS A CA 1
ATOM 4782 C C . HIS A 1 618 ? -40.202 -0.707 -2.826 1.00 44.22 618 HIS A C 1
ATOM 4784 O O . HIS A 1 618 ? -39.526 -1.221 -1.932 1.00 44.22 618 HIS A O 1
ATOM 4790 N N . PRO A 1 619 ? -41.367 -0.101 -2.510 1.00 44.66 619 PRO A N 1
ATOM 4791 C CA . PRO A 1 619 ? -41.893 0.023 -1.140 1.00 44.66 619 PRO A CA 1
ATOM 4792 C C . PRO A 1 619 ? -42.068 -1.258 -0.306 1.00 44.66 619 PRO A C 1
ATOM 4794 O O . PRO A 1 619 ? -42.434 -1.150 0.862 1.00 44.66 619 PRO A O 1
ATOM 4797 N N . VAL A 1 620 ? -41.856 -2.444 -0.885 1.00 47.59 620 VAL A N 1
ATOM 4798 C CA . VAL A 1 620 ? -41.998 -3.762 -0.233 1.00 47.59 620 VAL A CA 1
ATOM 4799 C C . VAL A 1 620 ? -40.677 -4.546 -0.175 1.00 47.59 620 VAL A C 1
ATOM 4801 O O . VAL A 1 620 ? -40.659 -5.678 0.299 1.00 47.59 620 VAL A O 1
ATOM 4804 N N . ASP A 1 621 ? -39.568 -3.944 -0.621 1.00 44.56 621 ASP A N 1
ATOM 4805 C CA . ASP A 1 621 ? -38.244 -4.568 -0.781 1.00 44.56 621 ASP A CA 1
ATOM 4806 C C . ASP A 1 621 ? -37.461 -4.692 0.542 1.00 44.56 621 ASP A C 1
ATOM 4808 O O . ASP A 1 621 ? -36.258 -4.445 0.601 1.00 44.56 621 ASP A O 1
ATOM 4812 N N . SER A 1 622 ? -38.149 -5.032 1.630 1.00 56.41 622 SER A N 1
ATOM 4813 C CA . SER A 1 622 ? -37.573 -5.196 2.969 1.00 56.41 622 SER A CA 1
ATOM 4814 C C . SER A 1 622 ? -38.334 -6.268 3.738 1.00 56.41 622 SER A C 1
ATOM 4816 O O . SER A 1 622 ? -39.563 -6.329 3.651 1.00 56.41 622 SER A O 1
ATOM 4818 N N . VAL A 1 623 ? -37.631 -7.088 4.516 1.00 60.41 623 VAL A N 1
ATOM 4819 C CA . VAL A 1 623 ? -38.256 -8.217 5.213 1.00 60.41 623 VAL A CA 1
ATOM 4820 C C . VAL A 1 623 ? -39.052 -7.736 6.423 1.00 60.41 623 VAL A C 1
ATOM 4822 O O . VAL A 1 623 ? -38.709 -6.750 7.069 1.00 60.41 623 VAL A O 1
ATOM 4825 N N . THR A 1 624 ? -40.122 -8.460 6.750 1.00 74.38 624 THR A N 1
ATOM 4826 C CA . THR A 1 624 ? -40.879 -8.234 7.988 1.00 74.38 624 THR A CA 1
ATOM 4827 C C . THR A 1 624 ? -39.975 -8.436 9.203 1.00 74.38 624 THR A C 1
ATOM 4829 O O . THR A 1 624 ? -39.313 -9.470 9.310 1.00 74.38 624 THR A O 1
ATOM 4832 N N . ILE A 1 625 ? -39.987 -7.482 10.135 1.00 81.94 625 ILE A N 1
ATOM 4833 C CA . ILE A 1 625 ? -39.308 -7.603 11.433 1.00 81.94 625 ILE A CA 1
ATOM 4834 C C . ILE A 1 625 ? -40.329 -7.759 12.564 1.00 81.94 625 ILE A C 1
ATOM 4836 O O . ILE A 1 625 ? -41.436 -7.214 12.512 1.00 81.94 625 ILE A O 1
ATOM 4840 N N . GLU A 1 626 ? -39.951 -8.507 13.596 1.00 90.50 626 GLU A N 1
ATOM 4841 C CA . GLU A 1 626 ? -40.759 -8.738 14.792 1.00 90.50 626 GLU A CA 1
ATOM 4842 C C . GLU A 1 626 ? -40.316 -7.807 15.923 1.00 90.50 626 GLU A C 1
ATOM 4844 O O . GLU A 1 626 ? -39.133 -7.730 16.255 1.00 90.50 626 GLU A O 1
ATOM 4849 N N . LEU A 1 627 ? -41.285 -7.151 16.558 1.00 91.50 627 LEU A N 1
ATOM 4850 C CA . LEU A 1 627 ? -41.113 -6.357 17.768 1.00 91.50 627 LEU A CA 1
ATOM 4851 C C . LEU A 1 627 ? -41.847 -7.050 18.923 1.00 91.50 627 LEU A C 1
ATOM 4853 O O . LEU A 1 627 ? -43.068 -7.209 18.875 1.00 91.50 627 LEU A O 1
ATOM 4857 N N . THR A 1 628 ? -41.120 -7.423 19.974 1.00 92.50 628 THR A N 1
ATOM 4858 C CA . THR A 1 628 ? -41.677 -7.915 21.241 1.00 92.50 628 THR A CA 1
ATOM 4859 C C . THR A 1 628 ? -41.409 -6.894 22.341 1.00 92.50 628 THR A C 1
ATOM 4861 O O . THR A 1 628 ? -40.295 -6.403 22.484 1.00 92.50 628 THR A O 1
ATOM 4864 N N . ILE A 1 629 ? -42.429 -6.567 23.129 1.00 90.44 629 ILE A N 1
ATOM 4865 C CA . ILE A 1 629 ? -42.324 -5.680 24.287 1.00 90.44 629 ILE A CA 1
ATOM 4866 C C . ILE A 1 629 ? -42.830 -6.437 25.505 1.00 90.44 629 ILE A C 1
ATOM 4868 O O . ILE A 1 629 ? -43.940 -6.968 25.481 1.00 90.44 629 ILE A O 1
ATOM 4872 N N . THR A 1 630 ? -42.039 -6.442 26.570 1.00 90.38 630 THR A N 1
ATOM 4873 C CA . THR A 1 630 ? -42.383 -7.061 27.852 1.00 90.38 630 THR A CA 1
ATOM 4874 C C . THR A 1 630 ? -42.358 -6.003 28.948 1.00 90.38 630 THR A C 1
ATOM 4876 O O . THR A 1 630 ? -41.418 -5.211 29.008 1.00 90.38 630 THR A O 1
ATOM 4879 N N . ALA A 1 631 ? -43.363 -6.005 29.821 1.00 88.50 631 ALA A N 1
ATOM 4880 C CA . ALA A 1 631 ? -43.422 -5.184 31.029 1.00 88.50 631 ALA A CA 1
ATOM 4881 C C . ALA A 1 631 ? -43.491 -6.097 32.256 1.00 88.50 631 ALA A C 1
ATOM 4883 O O . ALA A 1 631 ? -44.316 -7.012 32.286 1.00 88.50 631 ALA A O 1
ATOM 4884 N N . ALA A 1 632 ? -42.639 -5.869 33.252 1.00 85.75 632 ALA A N 1
ATOM 4885 C CA . ALA A 1 632 ? -42.646 -6.617 34.506 1.00 85.75 632 ALA A CA 1
ATOM 4886 C C . ALA A 1 632 ? -42.247 -5.705 35.673 1.00 85.75 632 ALA A C 1
ATOM 4888 O O . ALA A 1 632 ? -41.357 -4.867 35.533 1.00 85.75 632 ALA A O 1
ATOM 4889 N N . GLY A 1 633 ? -42.881 -5.870 36.836 1.00 82.62 633 GLY A N 1
ATOM 4890 C CA . GLY A 1 633 ? -42.636 -4.995 37.987 1.00 82.62 633 GLY A CA 1
ATOM 4891 C C . GLY A 1 633 ? -43.294 -3.615 37.860 1.00 82.62 633 GLY A C 1
ATOM 4892 O O . GLY A 1 633 ? -43.938 -3.297 36.855 1.00 82.62 633 GLY A O 1
ATOM 4893 N N . GLY A 1 634 ? -43.145 -2.800 38.907 1.00 85.62 634 GLY A N 1
ATOM 4894 C CA . GLY A 1 634 ? -43.894 -1.549 39.058 1.00 85.62 634 GLY A CA 1
ATOM 4895 C C . GLY A 1 634 ? -45.396 -1.811 39.155 1.00 85.62 634 GLY A C 1
ATOM 4896 O O . GLY A 1 634 ? -45.814 -2.727 39.862 1.00 85.62 634 GLY A O 1
ATOM 4897 N N . ASP A 1 635 ? -46.188 -1.072 38.384 1.00 83.56 635 ASP A N 1
ATOM 4898 C CA . ASP A 1 635 ? -47.650 -1.191 38.305 1.00 83.56 635 ASP A CA 1
ATOM 4899 C C . ASP A 1 635 ? -48.121 -2.550 37.722 1.00 83.56 635 ASP A C 1
ATOM 4901 O O . ASP A 1 635 ? -49.314 -2.849 37.716 1.00 83.56 635 ASP A O 1
ATOM 4905 N N . TYR A 1 636 ? -47.190 -3.397 37.255 1.00 79.31 636 TYR A N 1
ATOM 4906 C CA . TYR A 1 636 ? -47.431 -4.750 36.730 1.00 79.31 636 TYR A CA 1
ATOM 4907 C C . TYR A 1 636 ? -46.651 -5.842 37.494 1.00 79.31 636 TYR A C 1
ATOM 4909 O O . TYR A 1 636 ? -46.178 -6.811 36.895 1.00 79.31 636 TYR A O 1
ATOM 4917 N N . ALA A 1 637 ? -46.460 -5.682 38.809 1.00 68.31 637 ALA A N 1
ATOM 4918 C CA . ALA A 1 637 ? -45.678 -6.611 39.635 1.00 68.31 637 ALA A CA 1
ATOM 4919 C C . ALA A 1 637 ? -46.163 -8.074 39.578 1.00 68.31 637 ALA A C 1
ATOM 4921 O O . ALA A 1 637 ? -45.346 -8.973 39.388 1.00 68.31 637 ALA A O 1
ATOM 4922 N N . ASP A 1 638 ? -47.475 -8.303 39.674 1.00 69.88 638 ASP A N 1
ATOM 4923 C CA . ASP A 1 638 ? -48.053 -9.650 39.814 1.00 69.88 638 ASP A CA 1
ATOM 4924 C C . ASP A 1 638 ? -48.416 -10.328 38.480 1.00 69.88 638 ASP A C 1
ATOM 4926 O O . ASP A 1 638 ? -48.833 -11.486 38.451 1.00 69.88 638 ASP A O 1
ATOM 4930 N N . THR A 1 639 ? -48.322 -9.627 37.345 1.00 79.06 639 THR A N 1
ATOM 4931 C CA . THR A 1 639 ? -48.687 -10.185 36.029 1.00 79.06 639 THR A CA 1
ATOM 4932 C C . THR A 1 639 ? -47.876 -9.523 34.911 1.00 79.06 639 THR A C 1
ATOM 4934 O O . THR A 1 639 ? -48.271 -8.467 34.411 1.00 79.06 639 THR A O 1
ATOM 4937 N N . PRO A 1 640 ? -46.756 -10.138 34.481 1.00 81.31 640 PRO A N 1
ATOM 4938 C CA . PRO A 1 640 ? -45.963 -9.637 33.367 1.00 81.31 640 PRO A CA 1
ATOM 4939 C C . PRO A 1 640 ? -46.794 -9.525 32.085 1.00 81.31 640 PRO A C 1
ATOM 4941 O O . PRO A 1 640 ? -47.492 -10.463 31.693 1.00 81.31 640 PRO A O 1
ATOM 4944 N N . LEU A 1 641 ? -46.706 -8.379 31.411 1.00 87.38 641 LEU A N 1
ATOM 4945 C CA . LEU A 1 641 ? -47.422 -8.127 30.164 1.00 87.38 641 LEU A CA 1
ATOM 4946 C C . LEU A 1 641 ? -46.503 -8.326 28.961 1.00 87.38 641 LEU A C 1
ATOM 4948 O O . LEU A 1 641 ? -45.331 -7.961 29.005 1.00 87.38 641 LEU A O 1
ATOM 4952 N N . ILE A 1 642 ? -47.054 -8.868 27.874 1.00 89.19 642 ILE A N 1
ATOM 4953 C CA . ILE A 1 642 ? -46.345 -9.077 26.608 1.00 89.19 642 ILE A CA 1
ATOM 4954 C C . ILE A 1 642 ? -47.174 -8.466 25.480 1.00 89.19 642 ILE A C 1
ATOM 4956 O O . ILE A 1 642 ? -48.380 -8.703 25.384 1.00 89.19 642 ILE A O 1
ATOM 4960 N N . PHE A 1 643 ? -46.513 -7.720 24.600 1.00 90.25 643 PHE A N 1
ATOM 4961 C CA . PHE A 1 643 ? -47.061 -7.137 23.379 1.00 90.25 643 PHE A CA 1
ATOM 4962 C C . PHE A 1 643 ? -46.175 -7.571 22.207 1.00 90.25 643 PHE A C 1
ATOM 4964 O O . PHE A 1 643 ? -44.952 -7.504 22.305 1.00 90.25 643 PHE A O 1
ATOM 4971 N N . LYS A 1 644 ? -46.769 -8.013 21.097 1.00 92.25 644 LYS A N 1
ATOM 4972 C CA . LYS A 1 644 ? -46.046 -8.386 19.875 1.00 92.25 644 LYS A CA 1
ATOM 4973 C C . LYS A 1 644 ? -46.620 -7.672 18.662 1.00 92.25 644 LYS A C 1
ATOM 4975 O O . LYS A 1 644 ? -47.838 -7.657 18.464 1.00 92.25 644 LYS A O 1
ATOM 4980 N N . TYR A 1 645 ? -45.732 -7.142 17.833 1.00 92.62 645 TYR A N 1
ATOM 4981 C CA . TYR A 1 645 ? -46.045 -6.449 16.589 1.00 92.62 645 TYR A CA 1
ATOM 4982 C C . TYR A 1 645 ? -45.145 -6.967 15.460 1.00 92.62 645 TYR A C 1
ATOM 4984 O O . TYR A 1 645 ? -43.986 -7.299 15.688 1.00 92.62 645 TYR A O 1
ATOM 4992 N N . MET A 1 646 ? -45.666 -6.994 14.236 1.00 89.50 646 MET A N 1
ATOM 4993 C CA . MET A 1 646 ? -44.863 -7.068 13.014 1.00 89.50 646 MET A CA 1
ATOM 4994 C C . MET A 1 646 ? -44.756 -5.670 12.417 1.00 89.50 646 MET A C 1
ATOM 4996 O O . MET A 1 646 ? -45.765 -4.961 12.325 1.00 89.50 646 MET A O 1
ATOM 5000 N N . LEU A 1 647 ? -43.555 -5.290 11.990 1.00 88.38 647 LEU A N 1
ATOM 5001 C CA . LEU A 1 647 ? -43.307 -4.054 11.256 1.00 88.38 647 LEU A CA 1
ATOM 5002 C C . LEU A 1 647 ? -42.949 -4.413 9.813 1.00 88.38 647 LEU A C 1
ATOM 5004 O O . LEU A 1 647 ? -42.111 -5.280 9.564 1.00 88.38 647 LEU A O 1
ATOM 5008 N N . THR A 1 648 ? -43.613 -3.756 8.866 1.00 78.81 648 THR A N 1
ATOM 5009 C CA . THR A 1 648 ? -43.450 -3.998 7.424 1.00 78.81 648 THR A CA 1
ATOM 5010 C C . THR A 1 648 ? -43.352 -2.678 6.681 1.00 78.81 648 THR A C 1
ATOM 5012 O O . THR A 1 648 ? -44.038 -1.720 7.040 1.00 78.81 648 THR A O 1
ATOM 5015 N N . ARG A 1 649 ? -42.530 -2.612 5.631 1.00 72.75 649 ARG A N 1
ATOM 5016 C CA . ARG A 1 649 ? -42.587 -1.497 4.683 1.00 72.75 649 ARG A CA 1
ATOM 5017 C C . ARG A 1 649 ? -43.645 -1.806 3.625 1.00 72.75 649 ARG A C 1
ATOM 5019 O O . ARG A 1 649 ? -43.710 -2.918 3.107 1.00 72.75 649 ARG A O 1
ATOM 5026 N N . ASN A 1 650 ? -44.520 -0.839 3.376 1.00 68.38 650 ASN A N 1
ATOM 5027 C CA . ASN A 1 650 ? -45.610 -0.944 2.402 1.00 68.38 650 ASN A CA 1
ATOM 5028 C C . ASN A 1 650 ? -45.918 0.395 1.705 1.00 68.38 650 ASN A C 1
ATOM 5030 O O . ASN A 1 650 ? -46.895 0.492 0.966 1.00 68.38 650 ASN A O 1
ATOM 5034 N N . THR A 1 651 ? -45.119 1.428 1.975 1.00 62.16 651 THR A N 1
ATOM 5035 C CA . THR A 1 651 ? -45.241 2.789 1.440 1.00 62.16 651 THR A CA 1
ATOM 5036 C C . THR A 1 651 ? -43.855 3.309 1.049 1.00 62.16 651 THR A C 1
ATOM 5038 O O . THR A 1 651 ? -42.869 2.886 1.661 1.00 62.16 651 THR A O 1
ATOM 5041 N N . PRO A 1 652 ? -43.738 4.213 0.055 1.00 62.38 652 PRO A N 1
ATOM 5042 C CA . PRO A 1 652 ? -42.451 4.813 -0.314 1.00 62.38 652 PRO A CA 1
ATOM 5043 C C . PRO A 1 652 ? -41.793 5.559 0.854 1.00 62.38 652 PRO A C 1
ATOM 5045 O O . PRO A 1 652 ? -40.568 5.542 0.998 1.00 62.38 652 PRO A O 1
ATOM 5048 N N . ASP A 1 653 ? -42.630 6.161 1.700 1.00 69.06 653 ASP A N 1
ATOM 5049 C CA . ASP A 1 653 ? -42.246 6.946 2.866 1.00 69.06 653 ASP A CA 1
ATOM 5050 C C . ASP A 1 653 ? -41.440 6.153 3.903 1.00 69.06 653 ASP A C 1
ATOM 5052 O O . ASP A 1 653 ? -41.393 4.923 3.923 1.00 69.06 653 ASP A O 1
ATOM 5056 N N . ASN A 1 654 ? -40.852 6.891 4.842 1.00 75.50 654 ASN A N 1
ATOM 5057 C CA . ASN A 1 654 ? -40.121 6.335 5.979 1.00 75.50 654 ASN A CA 1
ATOM 5058 C C . ASN A 1 654 ? -41.012 5.575 6.987 1.00 75.50 654 ASN A C 1
ATOM 5060 O O . ASN A 1 654 ? -40.482 4.949 7.902 1.00 75.50 654 ASN A O 1
ATOM 5064 N N . LEU A 1 655 ? -42.342 5.664 6.879 1.00 85.75 655 LEU A N 1
ATOM 5065 C CA . LEU A 1 655 ? -43.295 4.997 7.772 1.00 85.75 655 LEU A CA 1
ATOM 5066 C C . LEU A 1 655 ? -43.300 3.475 7.572 1.00 85.75 655 LEU A C 1
ATOM 5068 O O . LEU A 1 655 ? -43.235 2.978 6.449 1.00 85.75 655 LEU A O 1
ATOM 5072 N N . LEU A 1 656 ? -43.427 2.740 8.677 1.00 86.31 656 LEU A N 1
ATOM 5073 C CA . LEU A 1 656 ? -43.635 1.296 8.686 1.00 86.31 656 LEU A CA 1
ATOM 5074 C C . LEU A 1 656 ? -45.074 0.985 9.101 1.00 86.31 656 LEU A C 1
ATOM 5076 O O . LEU A 1 656 ? -45.586 1.524 10.086 1.00 86.31 656 LEU A O 1
ATOM 5080 N N . LYS A 1 657 ? -45.715 0.055 8.395 1.00 86.81 657 LYS A N 1
ATOM 5081 C CA . LYS A 1 657 ? -46.998 -0.513 8.801 1.00 86.81 657 LYS A CA 1
ATOM 5082 C C . LYS A 1 657 ? -46.799 -1.378 10.040 1.00 86.81 657 LYS A C 1
ATOM 5084 O O . LYS A 1 657 ? -46.218 -2.465 9.975 1.00 86.81 657 LYS A O 1
ATOM 5089 N N . VAL A 1 658 ? -47.349 -0.893 11.149 1.00 90.19 658 VAL A N 1
ATOM 5090 C CA . VAL A 1 658 ? -47.482 -1.612 12.416 1.00 90.19 658 VAL A CA 1
ATOM 5091 C C . VAL A 1 658 ? -48.658 -2.584 12.322 1.00 90.19 658 VAL A C 1
ATOM 5093 O O . VAL A 1 658 ? -49.795 -2.173 12.103 1.00 90.19 658 VAL A O 1
ATOM 5096 N N . THR A 1 659 ? -48.403 -3.876 12.523 1.00 90.00 659 THR A N 1
ATOM 5097 C CA . THR A 1 659 ? -49.445 -4.909 12.625 1.00 90.00 659 THR A CA 1
ATOM 5098 C C . THR A 1 659 ? -49.373 -5.555 14.004 1.00 90.00 659 THR A C 1
ATOM 5100 O O . THR A 1 659 ? -48.386 -6.211 14.329 1.00 90.00 659 THR A O 1
ATOM 5103 N N . LYS A 1 660 ? -50.402 -5.373 14.838 1.00 90.25 660 LYS A N 1
ATOM 5104 C CA . LYS A 1 660 ? -50.478 -5.999 16.167 1.00 90.25 660 LYS A CA 1
ATOM 5105 C C . LYS A 1 660 ? -50.742 -7.502 16.024 1.00 90.25 660 LYS A C 1
ATOM 5107 O O . LYS A 1 660 ? -51.743 -7.890 15.433 1.00 90.25 660 LYS A O 1
ATOM 5112 N N . VAL A 1 661 ? -49.853 -8.324 16.579 1.00 89.75 661 VAL A N 1
ATOM 5113 C CA . VAL A 1 661 ? -49.935 -9.797 16.546 1.00 89.75 661 VAL A CA 1
ATOM 5114 C C . VAL A 1 661 ? -50.596 -10.330 17.813 1.00 89.75 661 VAL A C 1
ATOM 5116 O O . VAL A 1 661 ? -51.466 -11.191 17.753 1.00 89.75 661 VAL A O 1
ATOM 5119 N N . PHE A 1 662 ? -50.184 -9.817 18.973 1.00 89.56 662 PHE A N 1
ATOM 5120 C CA . PHE A 1 662 ? -50.648 -10.284 20.278 1.00 89.56 662 PHE A CA 1
ATOM 5121 C C . PHE A 1 662 ? -50.501 -9.174 21.322 1.00 89.56 662 PHE A C 1
ATOM 5123 O O . PHE A 1 662 ? -49.542 -8.404 21.267 1.00 89.56 662 PHE A O 1
ATOM 5130 N N . SER A 1 663 ? -51.405 -9.089 22.302 1.00 85.44 663 SER A N 1
ATOM 5131 C CA . SER A 1 663 ? -51.058 -8.495 23.597 1.00 85.44 663 SER A CA 1
ATOM 5132 C C . SER A 1 663 ? -51.929 -9.001 24.739 1.00 85.44 663 SER A C 1
ATOM 5134 O O . SER A 1 663 ? -53.080 -9.376 24.530 1.00 85.44 663 SER A O 1
A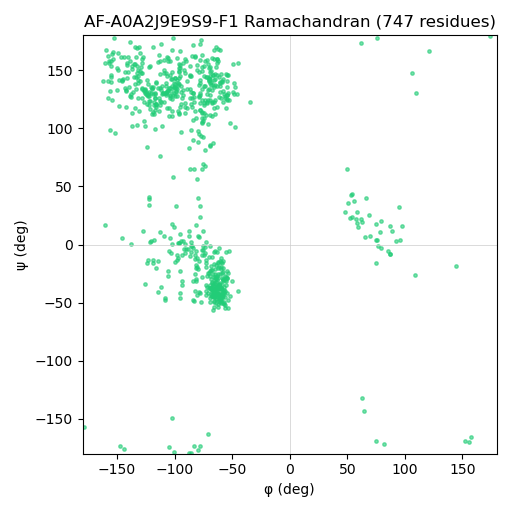TOM 5136 N N . THR A 1 664 ? -51.380 -8.972 25.953 1.00 83.19 664 THR A N 1
ATOM 5137 C CA . THR A 1 664 ? -52.068 -9.401 27.183 1.00 83.19 664 THR A CA 1
ATOM 5138 C C . THR A 1 664 ? -53.030 -8.353 27.762 1.00 83.19 664 THR A C 1
ATOM 5140 O O . THR A 1 664 ? -53.906 -8.704 28.543 1.00 83.19 664 THR A O 1
ATOM 5143 N N . ASN A 1 665 ? -52.889 -7.072 27.399 1.00 72.81 665 ASN A N 1
ATOM 5144 C CA . ASN A 1 665 ? -53.764 -5.965 27.821 1.00 72.81 665 ASN A CA 1
ATOM 5145 C C . ASN A 1 665 ? -53.746 -4.830 26.763 1.00 72.81 665 ASN A C 1
ATOM 5147 O O . ASN A 1 665 ? -52.869 -4.814 25.895 1.00 72.81 665 ASN A O 1
ATOM 5151 N N . GLN A 1 666 ? -54.685 -3.877 26.811 1.00 70.69 666 GLN A N 1
ATOM 5152 C CA . GLN A 1 666 ? -54.734 -2.691 25.934 1.00 70.69 666 GLN A CA 1
ATOM 5153 C C . GLN A 1 666 ? -53.995 -1.456 26.491 1.00 70.69 666 GLN A C 1
ATOM 5155 O O . GLN A 1 666 ? -53.949 -0.428 25.824 1.00 70.69 666 GLN A O 1
ATOM 5160 N N . ALA A 1 667 ? -53.380 -1.550 27.675 1.00 74.00 667 ALA A N 1
ATOM 5161 C CA . ALA A 1 667 ? -52.753 -0.419 28.371 1.00 74.00 667 ALA A CA 1
ATOM 5162 C C . ALA A 1 667 ? -51.575 0.265 27.634 1.00 74.00 667 ALA A C 1
ATOM 5164 O O . ALA A 1 667 ? -51.193 1.367 28.019 1.00 74.00 667 ALA A O 1
ATOM 5165 N N . LEU A 1 668 ? -51.006 -0.359 26.594 1.00 84.50 668 LEU A N 1
ATOM 5166 C CA . LEU A 1 668 ? -49.956 0.204 25.737 1.00 84.50 668 LEU A CA 1
ATOM 5167 C C . LEU A 1 668 ? -50.288 -0.038 24.258 1.00 84.50 668 LEU A C 1
ATOM 5169 O O . LEU A 1 668 ? -50.593 -1.166 23.861 1.00 84.50 668 LEU A O 1
ATOM 5173 N N . THR A 1 669 ? -50.146 1.004 23.438 1.00 86.75 669 THR A N 1
ATOM 5174 C CA . THR A 1 669 ? -50.245 0.938 21.974 1.00 86.75 669 THR A CA 1
ATOM 5175 C C . THR A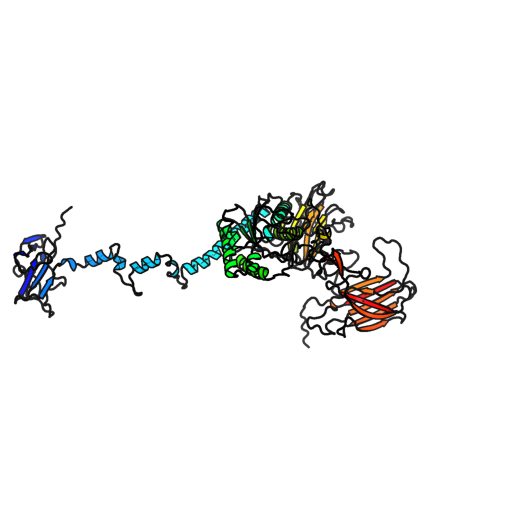 1 669 ? -48.989 1.525 21.331 1.00 86.75 669 THR A C 1
ATOM 5177 O O . THR A 1 669 ? -48.580 2.632 21.669 1.00 86.75 669 THR A O 1
ATOM 5180 N N . LEU A 1 670 ? -48.391 0.799 20.380 1.00 90.06 670 LEU A N 1
ATOM 5181 C CA . LEU A 1 670 ? -47.421 1.364 19.437 1.00 90.06 670 LEU A CA 1
ATOM 5182 C C . LEU A 1 670 ? -48.201 2.172 18.393 1.00 90.06 670 LEU A C 1
ATOM 5184 O O . LEU A 1 670 ? -48.870 1.585 17.543 1.00 90.06 670 LEU A O 1
ATOM 5188 N N . SER A 1 671 ? -48.167 3.500 18.491 1.00 87.81 671 SER A N 1
ATOM 5189 C CA . SER A 1 671 ? -48.949 4.388 17.625 1.00 87.81 671 SER A CA 1
ATOM 5190 C C . SER A 1 671 ? -48.276 4.615 16.272 1.00 87.81 671 SER A C 1
ATOM 5192 O O . SER A 1 671 ? -48.969 4.792 15.269 1.00 87.81 671 SER A O 1
ATOM 5194 N N . ARG A 1 672 ? -46.937 4.563 16.215 1.00 90.44 672 ARG A N 1
ATOM 5195 C CA . ARG A 1 672 ? -46.171 4.754 14.977 1.00 90.44 672 ARG A CA 1
ATOM 5196 C C . ARG A 1 672 ? -44.805 4.070 15.032 1.00 90.44 672 ARG A C 1
ATOM 5198 O O . ARG A 1 672 ? -44.144 4.071 16.065 1.00 90.44 672 ARG A O 1
ATOM 5205 N N . ALA A 1 673 ? -44.363 3.537 13.894 1.00 90.44 673 ALA A N 1
ATOM 5206 C CA . ALA A 1 673 ? -42.997 3.067 13.672 1.00 90.44 673 ALA A CA 1
ATOM 5207 C C . ALA A 1 673 ? -42.467 3.630 12.343 1.00 90.44 673 ALA A C 1
ATOM 5209 O O . ALA A 1 673 ? -43.224 3.711 11.373 1.00 90.44 673 ALA A O 1
ATOM 5210 N N . TYR A 1 674 ? -41.205 4.061 12.283 1.00 88.56 674 TYR A N 1
ATOM 5211 C CA . TYR A 1 674 ? -40.621 4.652 11.069 1.00 88.56 674 TYR A CA 1
ATOM 5212 C C . TYR A 1 674 ? -39.090 4.639 11.057 1.00 88.56 674 TYR A C 1
ATOM 5214 O O . TYR A 1 674 ? -38.446 4.635 12.100 1.00 88.56 674 TYR A O 1
ATOM 5222 N N . ILE A 1 675 ? -38.497 4.677 9.864 1.00 81.25 675 ILE A N 1
ATOM 5223 C CA . ILE A 1 675 ? -37.050 4.805 9.671 1.00 81.25 675 ILE A CA 1
ATOM 5224 C C . ILE A 1 675 ? -36.670 6.289 9.726 1.00 81.25 675 ILE A C 1
ATOM 5226 O O . ILE A 1 675 ? -36.940 7.059 8.803 1.00 81.25 675 ILE A O 1
ATOM 5230 N N . LYS A 1 676 ? -36.025 6.715 10.808 1.00 80.25 676 LYS A N 1
ATOM 5231 C CA . LYS A 1 676 ? -35.571 8.097 10.995 1.00 80.25 676 LYS A CA 1
ATOM 5232 C C . LYS A 1 676 ? -34.103 8.233 10.584 1.00 80.25 676 LYS A C 1
ATOM 5234 O O . LYS A 1 676 ? -33.358 7.256 10.538 1.00 80.25 676 LYS A O 1
ATOM 5239 N N . THR A 1 677 ? -33.698 9.450 10.217 1.00 74.62 677 THR A N 1
ATOM 5240 C CA . THR A 1 677 ? -32.305 9.771 9.865 1.00 74.62 677 THR A CA 1
ATOM 5241 C C . THR A 1 677 ? -31.718 10.677 10.939 1.00 74.62 677 THR A C 1
ATOM 5243 O O . THR A 1 677 ? -32.338 11.682 11.280 1.00 74.62 677 THR A O 1
ATOM 5246 N N . ALA A 1 678 ? -30.544 10.337 11.465 1.00 70.25 678 ALA A N 1
ATOM 5247 C CA . ALA A 1 678 ? -29.832 11.173 12.423 1.00 70.25 678 ALA A CA 1
ATOM 5248 C C . ALA A 1 678 ? -29.242 12.424 11.751 1.00 70.25 678 ALA A C 1
ATOM 5250 O O . ALA A 1 678 ? -28.762 12.378 10.609 1.00 70.25 678 ALA A O 1
ATOM 5251 N N . GLY A 1 679 ? -29.256 13.537 12.487 1.00 65.00 679 GLY A N 1
ATOM 5252 C CA . GLY A 1 679 ? -28.529 14.747 12.112 1.00 65.00 679 GLY A CA 1
ATOM 5253 C C . GLY A 1 679 ? -27.013 14.523 12.108 1.00 65.00 679 GLY A C 1
ATOM 5254 O O . GLY A 1 679 ? -26.513 13.499 12.572 1.00 65.00 679 GLY A O 1
ATOM 5255 N N . ARG A 1 680 ? -26.272 15.497 11.579 1.00 69.50 680 ARG A N 1
ATOM 5256 C CA . ARG A 1 680 ? -24.818 15.600 11.770 1.00 69.50 680 ARG A CA 1
ATOM 5257 C C . ARG A 1 680 ? -24.556 16.717 12.771 1.00 69.50 680 ARG A C 1
ATOM 5259 O O . ARG A 1 680 ? -25.134 17.788 12.612 1.00 69.50 680 ARG A O 1
ATOM 5266 N N . ALA A 1 681 ? -23.681 16.484 13.742 1.00 73.94 681 ALA A N 1
ATOM 5267 C CA . ALA A 1 681 ? -23.053 17.571 14.482 1.00 73.94 681 ALA A CA 1
ATOM 5268 C C . ALA A 1 681 ? -21.731 17.900 13.792 1.00 73.94 681 ALA A C 1
ATOM 5270 O O . ALA A 1 681 ? -20.922 17.010 13.532 1.00 73.94 681 ALA A O 1
ATOM 5271 N N . THR A 1 682 ? -21.503 19.171 13.487 1.00 82.56 682 THR A N 1
ATOM 5272 C CA . THR A 1 682 ? -20.182 19.640 13.067 1.00 82.56 682 THR A CA 1
ATOM 5273 C C . THR A 1 682 ? -19.291 19.686 14.307 1.00 82.56 682 THR A C 1
ATOM 5275 O O . THR A 1 682 ? -19.506 20.526 15.177 1.00 82.56 682 THR A O 1
ATOM 5278 N N . VAL A 1 683 ? -18.327 18.767 14.413 1.00 81.06 683 VAL A N 1
ATOM 5279 C CA . VAL A 1 683 ? -17.390 18.708 15.553 1.00 81.06 683 VAL A CA 1
ATOM 5280 C C . VAL A 1 683 ? -16.253 19.705 15.339 1.00 81.06 683 VAL A C 1
ATOM 5282 O O . VAL A 1 683 ? -15.894 20.433 16.260 1.00 81.06 683 VAL A O 1
ATOM 5285 N N . TYR A 1 684 ? -15.762 19.812 14.100 1.00 85.94 684 TYR A N 1
ATOM 5286 C CA . TYR A 1 684 ? -14.877 20.894 13.671 1.00 85.94 684 TYR A CA 1
ATOM 5287 C C . TYR A 1 684 ? -15.415 21.483 12.370 1.00 85.94 684 TYR A C 1
ATOM 5289 O O . TYR A 1 684 ? -15.463 20.803 11.347 1.00 85.94 684 TYR A O 1
ATOM 5297 N N . ALA A 1 685 ? -15.837 22.746 12.407 1.00 88.75 685 ALA A N 1
ATOM 5298 C CA . ALA A 1 685 ? -16.271 23.454 11.206 1.00 88.75 685 ALA A CA 1
ATOM 5299 C C . ALA A 1 685 ? -15.070 23.748 10.301 1.00 88.75 685 ALA A C 1
ATOM 5301 O O . ALA A 1 685 ? -13.950 23.917 10.798 1.00 88.75 685 ALA A O 1
ATOM 5302 N N . LYS A 1 686 ? -15.297 23.848 8.989 1.00 89.19 686 LYS A N 1
ATOM 5303 C CA . LYS A 1 686 ? -14.270 24.265 8.028 1.00 89.19 686 LYS A CA 1
ATOM 5304 C C . LYS A 1 686 ? -13.547 25.531 8.509 1.00 89.19 686 LYS A C 1
ATOM 5306 O O . LYS A 1 686 ? -14.189 26.517 8.866 1.00 89.19 686 LYS A O 1
ATOM 5311 N N . GLY A 1 687 ? -12.214 25.506 8.511 1.00 87.19 687 GLY A N 1
ATOM 5312 C CA . GLY A 1 687 ? -11.389 26.648 8.929 1.00 87.19 687 GLY A CA 1
ATOM 5313 C C . GLY A 1 687 ? -11.412 26.989 10.429 1.00 87.19 687 GLY A C 1
ATOM 5314 O O . GLY A 1 687 ? -10.852 28.013 10.811 1.00 87.19 687 GLY A O 1
ATOM 5315 N N . SER A 1 688 ? -12.034 26.172 11.289 1.00 86.94 688 SER A N 1
ATOM 5316 C CA . SER A 1 688 ? -12.170 26.458 12.731 1.00 86.94 688 SER A CA 1
ATOM 5317 C C . SER A 1 688 ? -10.908 26.248 13.580 1.00 86.94 688 SER A C 1
ATOM 5319 O O . SER A 1 688 ? -10.946 26.522 14.780 1.00 86.94 688 SER A O 1
ATOM 5321 N N . GLN A 1 689 ? -9.807 25.744 13.013 1.00 81.88 689 GLN A N 1
ATOM 5322 C CA . GLN A 1 689 ? -8.566 25.431 13.730 1.00 81.88 689 GLN A CA 1
ATOM 5323 C C . GLN A 1 689 ? -7.353 26.140 13.098 1.00 81.88 689 GLN A C 1
ATOM 5325 O O . GLN A 1 689 ? -7.124 26.059 11.892 1.00 81.88 689 GLN A O 1
ATOM 5330 N N . GLY A 1 690 ? -6.539 26.797 13.933 1.00 68.56 690 GLY A N 1
ATOM 5331 C CA . GLY A 1 690 ? -5.304 27.481 13.525 1.00 68.56 690 GLY A CA 1
ATOM 5332 C C . GLY A 1 690 ? -5.518 28.676 12.587 1.00 68.56 690 GLY A C 1
ATOM 5333 O O . GLY A 1 690 ? -6.486 29.418 12.736 1.00 68.56 690 GLY A O 1
ATOM 5334 N N . ASN A 1 691 ? -4.607 28.871 11.625 1.00 58.06 691 ASN A N 1
ATOM 5335 C CA . ASN A 1 691 ? -4.688 29.929 10.606 1.00 58.06 691 ASN A CA 1
ATOM 5336 C C . ASN A 1 691 ? -5.766 29.618 9.542 1.00 58.06 691 ASN A C 1
ATOM 5338 O O . ASN A 1 691 ? -5.455 29.375 8.381 1.00 58.06 691 ASN A O 1
ATOM 5342 N N . ALA A 1 692 ? -7.035 29.632 9.955 1.00 61.03 692 ALA A N 1
ATOM 5343 C CA . ALA A 1 692 ? -8.230 29.850 9.130 1.00 61.03 692 ALA A CA 1
ATOM 5344 C C . ALA A 1 692 ? -8.378 29.062 7.802 1.00 61.03 692 ALA A C 1
ATOM 5346 O O . ALA A 1 692 ? -9.072 29.531 6.906 1.00 61.03 692 ALA A O 1
ATOM 5347 N N . ASN A 1 693 ? -7.798 27.861 7.671 1.00 72.56 693 ASN A N 1
ATOM 5348 C CA . ASN A 1 693 ? -7.980 26.971 6.504 1.00 72.56 693 ASN A CA 1
ATOM 5349 C C . ASN A 1 693 ? -8.164 25.480 6.871 1.00 72.56 693 ASN A C 1
ATOM 5351 O O . ASN A 1 693 ? -8.337 24.636 5.993 1.00 72.56 693 ASN A O 1
ATOM 5355 N N . MET A 1 694 ? -8.159 25.151 8.166 1.00 81.81 694 MET A N 1
ATOM 5356 C CA . MET A 1 694 ? -8.181 23.785 8.700 1.00 81.81 694 MET A CA 1
ATOM 5357 C C . MET A 1 694 ? -9.372 23.564 9.649 1.00 81.81 694 MET A C 1
ATOM 5359 O O . MET A 1 694 ? -9.633 24.429 10.484 1.00 81.81 694 MET A O 1
ATOM 5363 N N . PRO A 1 695 ? -10.076 22.417 9.595 1.00 86.62 695 PRO A N 1
ATOM 5364 C CA . PRO A 1 695 ? -10.040 21.416 8.523 1.00 86.62 695 PRO A CA 1
ATOM 5365 C C . PRO A 1 695 ? -10.518 21.990 7.175 1.00 86.62 695 PRO A C 1
ATOM 5367 O O . PRO A 1 695 ? -11.233 22.995 7.137 1.00 86.62 695 PRO A O 1
ATOM 5370 N N . PHE A 1 696 ? -10.117 21.354 6.067 1.00 83.94 696 PHE A N 1
ATOM 5371 C CA . PHE A 1 696 ? -10.413 21.815 4.697 1.00 83.94 696 PHE A CA 1
ATOM 5372 C C . PHE A 1 696 ? -11.922 21.798 4.354 1.00 83.94 696 PHE A C 1
ATOM 5374 O O . PHE A 1 696 ? -12.417 22.614 3.565 1.00 83.94 696 PHE A O 1
ATOM 5381 N N . VAL A 1 697 ? -12.662 20.889 4.991 1.00 86.00 697 VAL A N 1
ATOM 5382 C CA . VAL A 1 697 ? -14.130 20.809 5.033 1.00 86.00 697 VAL A CA 1
ATOM 5383 C C . VAL A 1 697 ? -14.578 20.548 6.471 1.00 86.00 697 VAL A C 1
ATOM 5385 O O . VAL A 1 697 ? -13.751 20.227 7.320 1.00 86.00 697 VAL A O 1
ATOM 5388 N N . ASP A 1 698 ? -15.877 20.644 6.744 1.00 86.69 698 ASP A N 1
ATOM 5389 C CA . ASP A 1 698 ? -16.443 20.246 8.035 1.00 86.69 698 ASP A CA 1
ATOM 5390 C C . ASP A 1 698 ? -16.132 18.777 8.376 1.00 86.69 698 ASP A C 1
ATOM 5392 O O . ASP A 1 698 ? -16.448 17.866 7.607 1.00 86.69 698 ASP A O 1
ATOM 5396 N N . ILE A 1 699 ? -15.609 18.552 9.581 1.00 82.62 699 ILE A N 1
ATOM 5397 C CA . ILE A 1 699 ? -15.513 17.233 10.211 1.00 82.62 699 ILE A CA 1
ATOM 5398 C C . ILE A 1 699 ? -16.790 17.025 11.029 1.00 82.62 699 ILE A C 1
ATOM 5400 O O . ILE A 1 699 ? -17.088 17.781 11.965 1.00 82.62 699 ILE A O 1
ATOM 5404 N N . TYR A 1 700 ? -17.563 16.002 10.663 1.00 77.06 700 TYR A N 1
ATOM 5405 C CA . TYR A 1 700 ? -18.856 15.698 11.275 1.00 77.06 700 TYR A CA 1
ATOM 5406 C C . TYR A 1 700 ? -18.747 14.534 12.256 1.00 77.06 700 TYR A C 1
ATOM 5408 O O . TYR A 1 700 ? -18.376 13.433 11.865 1.00 77.06 700 TYR A O 1
ATOM 5416 N N . GLY A 1 701 ? -19.179 14.739 13.491 1.00 68.69 701 GLY A N 1
ATOM 5417 C CA . GLY A 1 701 ? -19.436 13.643 14.416 1.00 68.69 701 GLY A CA 1
ATOM 5418 C C . GLY A 1 701 ? -20.841 13.077 14.240 1.00 68.69 701 GLY A C 1
ATOM 5419 O O . GLY A 1 701 ? -21.659 13.562 13.443 1.00 68.69 701 GLY A O 1
ATOM 5420 N N . GLU A 1 702 ? -21.153 12.081 15.062 1.00 57.03 702 GLU A N 1
ATOM 5421 C CA . GLU A 1 702 ? -22.541 11.727 15.340 1.00 57.03 702 GLU A CA 1
ATOM 5422 C C . GLU A 1 702 ? -23.294 12.974 15.841 1.00 57.03 702 GLU A C 1
ATOM 5424 O O . GLU A 1 702 ? -22.819 13.679 16.732 1.00 57.03 702 GLU A O 1
ATOM 5429 N N . GLY A 1 703 ? -24.445 13.280 15.230 1.00 58.38 703 GLY A N 1
ATOM 5430 C CA . GLY A 1 703 ? -25.323 14.362 15.686 1.00 58.38 703 GLY A CA 1
ATOM 5431 C C . GLY A 1 703 ? -26.032 14.029 16.996 1.00 58.38 703 GLY A C 1
ATOM 5432 O O . GLY A 1 703 ? -25.655 13.080 17.679 1.00 58.38 703 GLY A O 1
ATOM 5433 N N . ASP A 1 704 ? -27.096 14.775 17.316 1.00 55.75 704 ASP A N 1
ATOM 5434 C CA . ASP A 1 704 ? -27.948 14.504 18.481 1.00 55.75 704 ASP A CA 1
ATOM 5435 C C . ASP A 1 704 ? -28.340 13.020 18.547 1.00 55.75 704 ASP A C 1
ATOM 5437 O O . ASP A 1 704 ? -29.230 12.544 17.830 1.00 55.75 704 ASP A O 1
ATOM 5441 N N . ARG A 1 705 ? -27.650 12.278 19.420 1.00 51.56 705 ARG A N 1
ATOM 5442 C CA . ARG A 1 705 ? -27.975 10.891 19.721 1.00 51.56 705 ARG A CA 1
ATOM 5443 C C . ARG A 1 705 ? -29.333 10.890 20.402 1.00 51.56 705 ARG A C 1
ATOM 5445 O O . ARG A 1 705 ? -29.468 11.385 21.521 1.00 51.56 705 ARG A O 1
ATOM 5452 N N . ALA A 1 706 ? -30.317 10.250 19.777 1.00 49.25 706 ALA A N 1
ATOM 5453 C CA . ALA A 1 706 ? -31.415 9.689 20.546 1.00 49.25 706 ALA A CA 1
ATOM 5454 C C . ALA A 1 706 ? -30.796 8.776 21.620 1.00 49.25 706 ALA A C 1
ATOM 5456 O O . ALA A 1 706 ? -29.926 7.959 21.309 1.00 49.25 706 ALA A O 1
ATOM 5457 N N . ALA A 1 707 ? -31.142 9.020 22.886 1.00 46.34 707 ALA A N 1
ATOM 5458 C CA . ALA A 1 707 ? -30.290 8.695 24.029 1.00 46.34 707 ALA A CA 1
ATOM 5459 C C . ALA A 1 707 ? -29.797 7.230 24.052 1.00 46.34 707 ALA A C 1
ATOM 5461 O O . ALA A 1 707 ? -30.534 6.321 24.422 1.00 46.34 707 ALA A O 1
ATOM 5462 N N . GLY A 1 708 ? -28.521 7.022 23.702 1.00 50.00 708 GLY A N 1
ATOM 5463 C CA . GLY A 1 708 ? -27.837 5.726 23.805 1.00 50.00 708 GLY A CA 1
ATOM 5464 C C . GLY A 1 708 ? -28.121 4.709 22.691 1.00 50.00 708 GLY A C 1
ATOM 5465 O O . GLY A 1 708 ? -27.905 3.521 22.912 1.00 50.00 708 GLY A O 1
ATOM 5466 N N . ILE A 1 709 ? -28.610 5.131 21.521 1.00 50.06 709 ILE A N 1
ATOM 5467 C CA . ILE A 1 709 ? -29.081 4.208 20.471 1.00 50.06 709 ILE A CA 1
ATOM 5468 C C . ILE A 1 709 ? -28.065 4.059 19.332 1.00 50.06 709 ILE A C 1
ATOM 5470 O O . ILE A 1 709 ? -27.561 5.044 18.796 1.00 50.06 709 ILE A O 1
ATOM 5474 N N . PHE A 1 710 ? -27.785 2.810 18.945 1.00 51.38 710 PHE A N 1
ATOM 5475 C CA . PHE A 1 710 ? -26.854 2.482 17.863 1.00 51.38 710 PHE A CA 1
ATOM 5476 C C . PHE A 1 710 ? -27.486 2.782 16.501 1.00 51.38 710 PHE A C 1
ATOM 5478 O O . PHE A 1 710 ? -28.453 2.144 16.091 1.00 51.38 710 PHE A O 1
ATOM 5485 N N . ILE A 1 711 ? -26.949 3.771 15.793 1.00 52.84 711 ILE A N 1
ATOM 5486 C CA . ILE A 1 711 ? -27.435 4.182 14.473 1.00 52.84 711 ILE A CA 1
ATOM 5487 C C . ILE A 1 711 ? -26.699 3.361 13.399 1.00 52.84 711 ILE A C 1
ATOM 5489 O O . ILE A 1 711 ? -25.502 3.131 13.525 1.00 52.84 711 ILE A O 1
ATOM 5493 N N . SER A 1 712 ? -27.386 2.929 12.335 1.00 51.44 712 SER A N 1
ATOM 5494 C CA . SER A 1 712 ? -26.745 2.239 11.194 1.00 51.44 712 SER A CA 1
ATOM 5495 C C . SER A 1 712 ? -25.732 3.140 10.452 1.00 51.44 712 SER A C 1
ATOM 5497 O O . SER A 1 712 ? -25.887 4.367 10.504 1.00 51.44 712 SER A O 1
ATOM 5499 N N . PRO A 1 713 ? -24.772 2.580 9.677 1.00 50.88 713 PRO A N 1
ATOM 5500 C CA . PRO A 1 713 ? -23.788 3.338 8.875 1.00 50.88 713 PRO A CA 1
ATOM 5501 C C . PRO A 1 713 ? -24.386 4.510 8.089 1.00 50.88 713 PRO A C 1
ATOM 5503 O O . PRO A 1 713 ? -23.850 5.614 8.039 1.00 50.88 713 PRO A O 1
ATOM 5506 N N . TYR A 1 714 ? -25.572 4.309 7.515 1.00 58.12 714 TYR A N 1
ATOM 5507 C CA . TYR A 1 714 ? -26.248 5.301 6.676 1.00 58.12 714 TYR A CA 1
ATOM 5508 C C . TYR A 1 714 ? -27.005 6.377 7.475 1.00 58.12 714 TYR A C 1
ATOM 5510 O O . TYR A 1 714 ? -27.868 7.077 6.933 1.00 58.12 714 TYR A O 1
ATOM 5518 N N . ARG A 1 715 ? -26.688 6.513 8.770 1.00 63.00 715 ARG A N 1
ATOM 5519 C CA . ARG A 1 715 ? -27.354 7.371 9.760 1.00 63.00 715 ARG A CA 1
ATOM 5520 C C . ARG A 1 715 ? -28.844 7.054 9.934 1.00 63.00 715 ARG A C 1
ATOM 5522 O O . ARG A 1 715 ? -29.617 7.949 10.268 1.00 63.00 715 ARG A O 1
ATOM 5529 N N . LYS A 1 716 ? -29.271 5.809 9.689 1.00 70.94 716 LYS A N 1
ATOM 5530 C CA . LYS A 1 716 ? -30.677 5.378 9.813 1.00 70.94 716 LYS A CA 1
ATOM 5531 C C . LYS A 1 716 ? -30.918 4.593 11.101 1.00 70.94 716 LYS A C 1
ATOM 5533 O O . LYS A 1 716 ? -30.079 3.786 11.495 1.00 70.94 716 LYS A O 1
ATOM 5538 N N . TYR A 1 717 ? -32.072 4.792 11.721 1.00 73.38 717 TYR A N 1
ATOM 5539 C CA . TYR A 1 717 ? -32.513 4.043 12.898 1.00 73.38 717 TYR A CA 1
ATOM 5540 C C . TYR A 1 717 ? -34.036 3.860 12.877 1.00 73.38 717 TYR A C 1
ATOM 5542 O O . TYR A 1 717 ? -34.742 4.561 12.148 1.00 73.38 717 TYR A O 1
ATOM 5550 N N . LEU A 1 718 ? -34.541 2.900 13.647 1.00 83.88 718 LEU A N 1
ATOM 5551 C CA . LEU A 1 718 ? -35.965 2.609 13.784 1.00 83.88 718 LEU A CA 1
ATOM 5552 C C . LEU A 1 718 ? -36.542 3.408 14.957 1.00 83.88 718 LEU A C 1
ATOM 5554 O O . LEU A 1 718 ? -36.207 3.135 16.100 1.00 83.88 718 LEU A O 1
ATOM 5558 N N . ALA A 1 719 ? -37.422 4.365 14.688 1.00 88.62 719 ALA A N 1
ATOM 5559 C CA . ALA A 1 719 ? -38.142 5.123 15.705 1.00 88.62 719 ALA A CA 1
ATOM 5560 C C . ALA A 1 719 ? -39.497 4.475 16.024 1.00 88.62 719 ALA A C 1
ATOM 5562 O O . ALA A 1 719 ? -40.248 4.137 15.104 1.00 88.62 719 ALA A O 1
ATOM 5563 N N . LEU A 1 720 ? -39.810 4.323 17.314 1.00 91.19 720 LEU A N 1
ATOM 5564 C CA . LEU A 1 720 ? -41.052 3.761 17.854 1.00 91.19 720 LEU A CA 1
ATOM 5565 C C . LEU A 1 720 ? -41.725 4.791 18.773 1.00 91.19 720 LEU A C 1
ATOM 5567 O O . LEU A 1 720 ? -41.160 5.203 19.788 1.00 91.19 720 LEU A O 1
ATOM 5571 N N . GLU A 1 721 ? -42.947 5.194 18.434 1.00 91.94 721 GLU A N 1
ATOM 5572 C CA . GLU A 1 721 ? -43.744 6.137 19.225 1.00 91.94 721 GLU A CA 1
ATOM 5573 C C . GLU A 1 721 ? -44.890 5.388 19.912 1.00 91.94 721 GLU A C 1
ATOM 5575 O O . GLU A 1 721 ? -45.618 4.612 19.283 1.00 91.94 721 GLU A O 1
ATOM 5580 N N . PHE A 1 722 ? -45.034 5.601 21.219 1.00 88.50 722 PHE A N 1
ATOM 5581 C CA . PHE A 1 722 ? -45.986 4.879 22.061 1.00 88.50 722 PHE A CA 1
ATOM 5582 C C . PHE A 1 722 ? -47.095 5.790 22.583 1.00 88.50 722 PHE A C 1
ATOM 5584 O O . PHE A 1 722 ? -46.975 7.013 22.646 1.00 88.50 722 PHE A O 1
ATOM 5591 N N . THR A 1 723 ? -48.220 5.189 22.956 1.00 86.00 723 THR A N 1
ATOM 5592 C CA . THR A 1 723 ? -49.327 5.877 23.622 1.00 86.00 723 THR A CA 1
ATOM 5593 C C . THR A 1 723 ? -49.936 4.948 24.670 1.00 86.00 723 THR A C 1
ATOM 5595 O O . THR A 1 723 ? -50.194 3.772 24.397 1.00 86.00 723 THR A O 1
ATOM 5598 N N . GLY A 1 724 ? -50.141 5.473 25.880 1.00 78.31 724 GLY A N 1
ATOM 5599 C CA . GLY A 1 724 ? -50.378 4.660 27.076 1.00 78.31 724 GLY A CA 1
ATOM 5600 C C . GLY A 1 724 ? -49.076 4.135 27.696 1.00 78.31 724 GLY A C 1
ATOM 5601 O O . GLY A 1 724 ? -47.985 4.526 27.294 1.00 78.31 724 GLY A O 1
ATOM 5602 N N . GLY A 1 725 ? -49.206 3.242 28.676 1.00 73.88 725 GLY A N 1
ATOM 5603 C CA . GLY A 1 725 ? -48.116 2.740 29.515 1.00 73.88 725 GLY A CA 1
ATOM 5604 C C . GLY A 1 725 ? -48.211 3.248 30.958 1.00 73.88 725 GLY A C 1
ATOM 5605 O O . GLY A 1 725 ? -48.363 4.442 31.197 1.00 73.88 725 GLY A O 1
ATOM 5606 N N . LEU A 1 726 ? -48.114 2.322 31.914 1.00 82.19 726 LEU A N 1
ATOM 5607 C CA . LEU A 1 726 ? -47.975 2.598 33.352 1.00 82.19 726 LEU A CA 1
ATOM 5608 C C . LEU A 1 726 ? -46.505 2.410 33.768 1.00 82.19 726 LEU A C 1
ATOM 5610 O O . LEU A 1 726 ? -45.674 2.041 32.936 1.00 82.19 726 LEU A O 1
ATOM 5614 N N . ASN A 1 727 ? -46.149 2.655 35.027 1.00 89.00 727 ASN A N 1
ATOM 5615 C CA . ASN A 1 727 ? -44.757 2.579 35.460 1.00 89.00 727 ASN A CA 1
ATOM 5616 C C . ASN A 1 727 ? -44.295 1.124 35.586 1.00 89.00 727 ASN A C 1
ATOM 5618 O O . ASN A 1 727 ? -44.847 0.355 36.367 1.00 89.00 727 ASN A O 1
ATOM 5622 N N . SER A 1 728 ? -43.265 0.728 34.838 1.00 89.69 728 SER A N 1
ATOM 5623 C CA . SER A 1 728 ? -42.763 -0.651 34.842 1.00 89.69 728 SER A CA 1
ATOM 5624 C C . SER A 1 728 ? -41.279 -0.725 34.479 1.00 89.69 728 SER A C 1
ATOM 5626 O O . SER A 1 728 ? -40.654 0.295 34.176 1.00 89.69 728 SER A O 1
ATOM 5628 N N . TYR A 1 729 ? -40.716 -1.935 34.506 1.00 88.00 729 TYR A N 1
ATOM 5629 C CA . TYR A 1 729 ? -39.459 -2.244 33.834 1.00 88.00 729 TYR A CA 1
ATOM 5630 C C . TYR A 1 729 ? -39.776 -2.853 32.470 1.00 88.00 729 TYR A C 1
ATOM 5632 O O . TYR A 1 729 ? -40.320 -3.956 32.362 1.00 88.00 729 TYR A O 1
ATOM 5640 N N . TRP A 1 730 ? -39.441 -2.111 31.423 1.00 88.19 730 TRP A N 1
ATOM 5641 C CA . TRP A 1 730 ? -39.730 -2.457 30.042 1.00 88.19 730 TRP A CA 1
ATOM 5642 C C . TRP A 1 730 ? -38.530 -3.130 29.390 1.00 88.19 730 TRP A C 1
ATOM 5644 O O . TRP A 1 730 ? -37.386 -2.699 29.544 1.00 88.19 730 TRP A O 1
ATOM 5654 N N . THR A 1 731 ? -38.799 -4.171 28.611 1.00 88.00 731 THR A N 1
ATOM 5655 C CA . THR A 1 731 ? -37.858 -4.754 27.652 1.00 88.00 731 THR A CA 1
ATOM 5656 C C . THR A 1 731 ? -38.464 -4.617 26.263 1.00 88.00 731 THR A C 1
ATOM 5658 O O . THR A 1 731 ? -39.571 -5.097 26.038 1.00 88.00 731 THR A O 1
ATOM 5661 N N . VAL A 1 732 ? -37.755 -3.958 25.349 1.00 88.31 732 VAL A N 1
ATOM 5662 C CA . VAL A 1 732 ? -38.147 -3.765 23.948 1.00 88.31 732 VAL A CA 1
ATOM 5663 C C . VAL A 1 732 ? -37.153 -4.533 23.085 1.00 88.31 732 VAL A C 1
ATOM 5665 O O . VAL A 1 732 ? -35.968 -4.214 23.075 1.00 88.31 732 VAL A O 1
ATOM 5668 N N . GLU A 1 733 ? -37.628 -5.555 22.382 1.00 90.06 733 GLU A N 1
ATOM 5669 C CA . GLU A 1 733 ? -36.833 -6.411 21.505 1.00 90.06 733 GLU A CA 1
ATOM 5670 C C . GLU A 1 733 ? -37.300 -6.260 20.054 1.00 90.06 733 GLU A C 1
ATOM 5672 O O . GLU A 1 733 ? -38.448 -6.564 19.735 1.00 90.06 733 GLU A O 1
ATOM 5677 N N . VAL A 1 734 ? -36.402 -5.826 19.170 1.00 87.44 734 VAL A N 1
ATOM 5678 C CA . VAL A 1 734 ? -36.596 -5.819 17.712 1.00 87.44 734 VAL A CA 1
ATOM 5679 C C . VAL A 1 734 ? -35.741 -6.922 17.116 1.00 87.44 734 VAL A C 1
ATOM 5681 O O . VAL A 1 734 ? -34.549 -6.975 17.398 1.00 87.44 734 VAL A O 1
ATOM 5684 N N . SER A 1 735 ? -36.306 -7.763 16.253 1.00 86.12 735 SER A N 1
ATOM 5685 C CA . SER A 1 735 ? -35.556 -8.846 15.617 1.00 86.12 735 SER A CA 1
ATOM 5686 C C . SER A 1 735 ? -35.961 -9.100 14.166 1.00 86.12 735 SER A C 1
ATOM 5688 O O . SER A 1 735 ? -37.123 -8.941 13.791 1.00 86.12 735 SER A O 1
ATOM 5690 N N . GLY A 1 736 ? -35.001 -9.534 13.352 1.00 72.00 736 GLY A N 1
ATOM 5691 C CA . GLY A 1 736 ? -35.190 -9.777 11.925 1.00 72.00 736 GLY A CA 1
ATOM 5692 C C . GLY A 1 736 ? -34.222 -10.823 11.352 1.00 72.00 736 GLY A C 1
ATOM 5693 O O . GLY A 1 736 ? -33.183 -11.117 11.955 1.00 72.00 736 GLY A O 1
ATOM 5694 N N . PRO A 1 737 ? -34.559 -11.433 10.202 1.00 60.53 737 PRO A N 1
ATOM 5695 C CA . PRO A 1 737 ? -33.664 -12.344 9.497 1.00 60.53 737 PRO A CA 1
ATOM 5696 C C . PRO A 1 737 ? -32.569 -11.563 8.758 1.00 60.53 737 PRO A C 1
ATOM 5698 O O . PRO A 1 737 ? -32.857 -10.692 7.932 1.00 60.53 737 PRO A O 1
ATOM 5701 N N . THR A 1 738 ? -31.304 -11.870 9.033 1.00 53.47 738 THR A N 1
ATOM 5702 C CA . THR A 1 738 ? -30.169 -11.245 8.345 1.00 53.47 738 THR A CA 1
ATOM 5703 C C . THR A 1 738 ? -30.002 -11.883 6.964 1.00 53.47 738 THR A C 1
ATOM 5705 O O . THR A 1 738 ? -29.711 -13.074 6.861 1.00 53.47 738 THR A O 1
ATOM 5708 N N . ILE A 1 739 ? -30.181 -11.117 5.886 1.00 45.09 739 ILE A N 1
ATOM 5709 C CA . ILE A 1 739 ? -29.950 -11.605 4.518 1.00 45.09 739 ILE A CA 1
ATOM 5710 C C . ILE A 1 739 ? -28.466 -11.419 4.207 1.00 45.09 739 ILE A C 1
ATOM 5712 O O . ILE A 1 739 ? -28.034 -10.310 3.906 1.00 45.09 739 ILE A O 1
ATOM 5716 N N . GLY A 1 740 ? -27.675 -12.487 4.346 1.00 33.47 740 GLY A N 1
ATOM 5717 C CA . GLY A 1 740 ? -26.215 -12.337 4.401 1.00 33.47 740 GLY A CA 1
ATOM 5718 C C . GLY A 1 740 ? -25.361 -13.570 4.112 1.00 33.47 740 GLY A C 1
ATOM 5719 O O . GLY A 1 740 ? -24.181 -13.545 4.436 1.00 33.47 740 GLY A O 1
ATOM 5720 N N . GLN A 1 741 ? -25.898 -14.629 3.498 1.00 25.75 741 GLN A N 1
ATOM 5721 C CA . GLN A 1 741 ? -25.074 -15.606 2.771 1.00 25.75 741 GLN A CA 1
ATOM 5722 C C . GLN A 1 741 ? -25.923 -16.357 1.739 1.00 25.75 741 GLN A C 1
ATOM 5724 O O . GLN A 1 741 ? -26.952 -16.941 2.079 1.00 25.75 741 GLN A O 1
ATOM 5729 N N . GLN A 1 742 ? -25.489 -16.366 0.474 1.00 24.23 742 GLN A N 1
ATOM 5730 C CA . GLN A 1 742 ? -26.072 -17.231 -0.553 1.00 24.23 742 GLN A CA 1
ATOM 5731 C C . GLN A 1 742 ? -25.629 -18.685 -0.335 1.00 24.23 742 GLN A C 1
ATOM 5733 O O . GLN A 1 742 ? -24.741 -19.196 -1.012 1.00 24.23 742 GLN A O 1
ATOM 5738 N N . GLY A 1 743 ? -26.299 -19.379 0.583 1.00 24.42 743 GLY A N 1
ATOM 5739 C CA . GLY A 1 743 ? -26.500 -20.816 0.444 1.00 24.42 743 GLY A CA 1
ATOM 5740 C C . GLY A 1 743 ? -27.652 -21.032 -0.532 1.00 24.42 743 GLY A C 1
ATOM 5741 O O . GLY A 1 743 ? -28.810 -20.911 -0.140 1.00 24.42 743 GLY A O 1
ATOM 5742 N N . ALA A 1 744 ? -27.354 -21.302 -1.805 1.00 24.45 744 ALA A N 1
ATOM 5743 C CA . ALA A 1 744 ? -28.377 -21.550 -2.818 1.00 24.45 744 ALA A CA 1
ATOM 5744 C C . ALA A 1 744 ? -29.092 -22.891 -2.562 1.00 24.45 744 ALA A C 1
ATOM 5746 O O . ALA A 1 744 ? -28.748 -23.917 -3.144 1.00 24.45 744 ALA A O 1
ATOM 5747 N N . ILE A 1 745 ? -30.112 -22.885 -1.700 1.00 26.70 745 ILE A N 1
ATOM 5748 C CA . ILE A 1 745 ? -31.074 -23.985 -1.610 1.00 26.70 745 ILE A CA 1
ATOM 5749 C C . ILE A 1 745 ? -32.137 -23.742 -2.678 1.00 26.70 745 ILE A C 1
ATOM 5751 O O . ILE A 1 745 ? -33.155 -23.091 -2.442 1.00 26.70 745 ILE A O 1
ATOM 5755 N N . GLY A 1 746 ? -31.884 -24.274 -3.872 1.00 26.55 746 GLY A N 1
ATOM 5756 C CA . GLY A 1 746 ? -32.905 -24.407 -4.901 1.00 26.55 746 GLY A CA 1
ATOM 5757 C C . GLY A 1 746 ? -33.962 -25.416 -4.459 1.00 26.55 746 GLY A C 1
ATOM 5758 O O . GLY A 1 746 ? -33.863 -26.594 -4.786 1.00 26.55 746 GLY A O 1
ATOM 5759 N N . MET A 1 747 ? -34.980 -24.959 -3.727 1.00 28.08 747 MET A N 1
ATOM 5760 C CA . MET A 1 747 ? -36.239 -25.693 -3.629 1.00 28.08 747 MET A CA 1
ATOM 5761 C C . MET A 1 747 ? -36.999 -25.498 -4.939 1.00 28.08 747 MET A C 1
ATOM 5763 O O . MET A 1 747 ? -37.726 -24.524 -5.114 1.00 28.08 747 MET A O 1
ATOM 5767 N N . THR A 1 748 ? -36.799 -26.426 -5.872 1.00 32.97 748 THR A N 1
ATOM 5768 C CA . THR A 1 748 ? -37.712 -26.614 -7.000 1.00 32.97 748 THR A CA 1
ATOM 5769 C C . THR A 1 748 ? -39.056 -27.108 -6.472 1.00 32.97 748 THR A C 1
ATOM 5771 O O . THR A 1 748 ? -39.106 -28.154 -5.820 1.00 32.97 748 THR A O 1
ATOM 5774 N N . SER A 1 749 ? -40.117 -26.359 -6.770 1.00 34.03 749 SER A N 1
ATOM 5775 C CA . SER A 1 749 ? -41.515 -26.806 -6.729 1.00 34.03 749 SER A CA 1
ATOM 5776 C C . SER A 1 749 ? -41.926 -27.367 -8.085 1.00 34.03 749 SER A C 1
ATOM 5778 O O . SER A 1 749 ? -41.695 -26.620 -9.065 1.00 34.03 749 SER A O 1
#

Sequence (749 aa):
MADITANVVVSMPSQLFTASRAFKALAGGKIYIGKIDTDPTIPSNQVQVYVSNENGSQIPVPQPLLINQAGYPVYGGQIAKFMTIEGHSMAVLDMDGVQQFYFPDVLKYDPDQFKDNLAAKDGASLIGTQQDGTVQDFINKVKSNDGASIIKADDGRTVEEWLLAVDASEYRQKNISKTVSFNFKVRTKKDLKIVCQGDSMTAGYDVNSTDITQPDMGDSSTHATMTYPAALQGLLTSITGSSVQVTKYATSGQTAAWGYSQWSTNPNCDLAIIMYGINDANQGLSIDSYLASMEKLIRRYIDWGHAVIIMTCASGGFGYDNPLYQVYSQQAKNLATIYGCRYLDAHEVQYNAQLGITQSDPIHFNSIGYYRLASALAFMICAGGLMEDYRPITTENVIWPGKQTSSVGFFDPQKSIQMSYGAALNLQGIVARVPPNTVSRVYYCFYLDAEAAEVYVNGRWEDQQVQLDFDSPIPAVTLVRPPYYYMTNEDTLLAYGPDMKETNRRYLRERSGHVLDGKPRYAGCIVGRGWHCLTFFTDQTNGAASEYFIQNICINPVSSSFAQGNIDPSKFIRNTRESYVLKTPGTGLSTTTIPSPAAIGNVDMPLPVSMYGYTYNHPVDSVTIELTITAAGGDYADTPLIFKYMLTRNTPDNLLKVTKVFSTNQALTLSRAYIKTAGRATVYAKGSQGNANMPFVDIYGEGDRAAGIFISPYRKYLALEFTGGLNSYWTVEVSGPTIGQQGAIGMTS

Mean predicted aligned error: 16.36 Å

Solvent-accessible surface area (backbone atoms only — not comparable to full-atom values): 39758 Å² total; per-residue (Å²): 132,84,84,78,74,48,75,40,68,67,65,63,96,56,95,60,47,51,42,75,88,46,104,42,50,27,41,58,9,36,39,26,44,6,40,59,77,42,67,20,86,44,76,92,33,41,55,76,36,24,38,59,45,99,85,71,51,73,44,83,50,78,81,62,42,37,21,37,78,80,14,44,50,33,55,100,84,40,83,52,53,38,31,26,65,56,81,32,7,40,35,35,24,36,64,90,64,52,76,56,47,76,35,45,48,56,70,86,70,45,71,63,57,60,53,53,49,53,70,39,98,61,17,45,60,76,38,75,51,98,77,86,45,26,50,41,54,52,53,52,46,54,71,39,94,60,18,41,70,72,46,61,50,98,88,70,46,27,48,46,62,49,47,60,61,48,48,49,53,50,49,15,52,56,19,44,59,24,32,52,51,45,49,48,30,57,77,67,45,39,74,42,36,32,34,42,35,28,13,28,81,51,50,14,36,22,89,32,47,71,48,54,38,77,52,53,94,86,28,93,52,36,18,21,72,37,21,25,56,62,38,28,29,55,47,43,24,65,49,44,56,22,60,51,47,61,44,78,51,34,32,61,82,42,33,43,57,53,51,53,66,70,68,72,68,86,82,80,50,41,37,39,38,42,35,52,25,57,41,34,43,76,72,65,55,55,70,66,63,49,48,57,23,47,49,54,46,54,51,50,41,46,74,71,70,23,9,52,33,41,37,28,44,57,43,34,38,77,38,73,85,57,54,59,20,47,58,51,15,54,52,50,51,56,53,28,55,62,39,46,25,41,72,43,70,44,50,51,68,50,72,54,44,36,73,27,59,32,29,20,46,62,54,32,29,22,38,59,31,21,39,42,49,15,47,33,52,37,20,32,58,53,11,41,60,61,46,91,74,44,42,66,43,68,49,74,43,80,43,50,65,91,49,74,47,54,38,36,14,60,35,51,46,68,67,37,64,43,82,41,54,92,84,37,68,52,93,86,30,55,25,32,33,32,57,52,51,40,49,35,48,36,41,42,13,25,37,37,63,35,60,14,27,38,32,29,42,20,34,45,62,56,58,68,34,39,34,40,29,62,40,81,77,81,77,91,66,100,65,73,71,62,80,62,70,76,61,54,54,45,57,21,77,73,25,50,21,85,44,31,24,36,32,65,71,40,63,45,78,49,88,64,84,68,74,56,48,52,41,76,36,86,71,32,20,50,60,38,54,42,48,40,33,43,34,42,30,31,43,87,86,56,17,18,85,53,61,32,30,47,33,34,38,36,41,32,55,41,63,49,90,68,39,49,40,73,80,79,89,89,70,89,87,87,76,83,61,48,72,49,77,51,60,42,73,69,78,57,100,86,59,91,69,86,75,74,54,38,55,63,65,70,44,68,38,55,47,56,71,22,62,51,67,45,96,81,68,51,40,60,42,36,53,69,28,42,36,41,37,39,37,39,33,60,83,29,60,94,55,68,39,46,37,33,33,39,40,32,48,75,41,87,58,53,53,33,51,77,41,84,74,48,61,76,64,81,62,56,41,81,74,46,39,29,59,44,70,60,59,72,30,70,73,41,45,53,26,71,42,76,82,64,35,21,32,60,36,55,31,58,44,83,22,81,66,62,90,90,51,50,38,31,40,88,35,32,23,31,37,36,38,57,45,63,50,64,34,14,40,35,37,44,34,44,35,29,61,56,85,81,72,92,73,84,76,82,79,83,129